Protein 8Y81 (pdb70)

Nearest PDB structures (foldseek):
  8zgt-assembly1_A  TM=9.718E-01  e=1.507E-34  Rattus norvegicus
  5ml9-assembly1_A  TM=9.342E-01  e=7.794E-19  Homo sapiens
  5mn2-assembly1_A  TM=9.306E-01  e=9.068E-18  Homo sapiens
  8dj7-assembly1_C  TM=9.280E-01  e=9.068E-18  Homo sapiens
  8dir-assembly1_C  TM=9.265E-01  e=1.610E-17  Homo sapiens

Structure (mmCIF, N/CA/C/O backbone):
data_8Y81
#
_entry.id   8Y81
#
_cell.length_a   1.00
_cell.length_b   1.00
_cell.length_c   1.00
_cell.angle_alpha   90.00
_cell.angle_beta   90.00
_cell.angle_gamma   90.00
#
_symmetry.space_group_name_H-M   'P 1'
#
loop_
_entity.id
_entity.type
_entity.pdbx_description
1 polymer 'High affinity immunoglobulin epsilon receptor subunit alpha'
2 polymer 'High affinity immunoglobulin epsilon receptor subunit beta'
3 polymer 'High affinity immunoglobulin epsilon receptor subunit gamma'
4 polymer 'Immunoglobulin heavy constant epsilon'
5 branched beta-D-mannopyranose-(1-4)-2-acetamido-2-deoxy-beta-D-glucopyranose-(1-4)-2-acetamido-2-deoxy-beta-D-glucopyranose
6 branched 2-acetamido-2-deoxy-beta-D-glucopyranose-(1-4)-2-acetamido-2-deoxy-beta-D-glucopyranose
7 non-polymer 2-acetamido-2-deoxy-beta-D-glucopyranose
8 non-polymer 'CHOLESTEROL HEMISUCCINATE'
#
loop_
_atom_site.group_PDB
_atom_site.id
_atom_site.type_symbol
_atom_site.label_atom_id
_atom_site.label_alt_id
_atom_site.label_comp_id
_atom_site.label_asym_id
_atom_site.label_entity_id
_atom_site.label_seq_id
_atom_site.pdbx_PDB_ins_code
_atom_site.Cartn_x
_atom_site.Cartn_y
_atom_site.Cartn_z
_atom_site.occupancy
_atom_site.B_iso_or_equiv
_atom_site.auth_seq_id
_atom_site.auth_comp_id
_atom_site.auth_asym_id
_atom_site.auth_atom_id
_atom_site.pdbx_PDB_model_num
ATOM 1 N N . THR A 1 25 ? 173.107 173.867 154.226 1.00 50.44 25 THR A N 1
ATOM 2 C CA . THR A 1 25 ? 173.740 173.082 155.275 1.00 50.44 25 THR A CA 1
ATOM 3 C C . THR A 1 25 ? 173.253 171.637 155.142 1.00 50.44 25 THR A C 1
ATOM 4 O O . THR A 1 25 ? 173.690 170.922 154.246 1.00 50.44 25 THR A O 1
ATOM 8 N N . GLN A 1 26 ? 172.315 171.222 155.989 1.00 45.57 26 GLN A N 1
ATOM 9 C CA . GLN A 1 26 ? 171.886 169.830 156.041 1.00 45.57 26 GLN A CA 1
ATOM 10 C C . GLN A 1 26 ? 170.877 169.551 154.927 1.00 45.57 26 GLN A C 1
ATOM 11 O O . GLN A 1 26 ? 170.691 170.349 154.005 1.00 45.57 26 GLN A O 1
ATOM 17 N N . LYS A 1 27 ? 170.232 168.389 154.989 1.00 36.33 27 LYS A N 1
ATOM 18 C CA . LYS A 1 27 ? 169.118 168.101 154.101 1.00 36.33 27 LYS A CA 1
ATOM 19 C C . LYS A 1 27 ? 167.940 169.009 154.415 1.00 36.33 27 LYS A C 1
ATOM 20 O O . LYS A 1 27 ? 167.760 169.465 155.546 1.00 36.33 27 LYS A O 1
ATOM 26 N N . SER A 1 28 ? 167.131 169.272 153.400 1.00 30.91 28 SER A N 1
ATOM 27 C CA . SER A 1 28 ? 165.899 170.003 153.618 1.00 30.91 28 SER A CA 1
ATOM 28 C C . SER A 1 28 ? 164.874 169.105 154.296 1.00 30.91 28 SER A C 1
ATOM 29 O O . SER A 1 28 ? 164.939 167.877 154.213 1.00 30.91 28 SER A O 1
ATOM 32 N N . VAL A 1 29 ? 163.951 169.728 155.023 1.00 29.02 29 VAL A N 1
ATOM 33 C CA . VAL A 1 29 ? 162.906 169.015 155.752 1.00 29.02 29 VAL A CA 1
ATOM 34 C C . VAL A 1 29 ? 161.586 169.640 155.327 1.00 29.02 29 VAL A C 1
ATOM 35 O O . VAL A 1 29 ? 161.170 170.659 155.883 1.00 29.02 29 VAL A O 1
ATOM 39 N N . VAL A 1 30 ? 160.922 169.035 154.355 1.00 24.40 30 VAL A N 1
ATOM 40 C CA . VAL A 1 30 ? 159.593 169.482 153.956 1.00 24.40 30 VAL A CA 1
ATOM 41 C C . VAL A 1 30 ? 158.570 169.030 154.994 1.00 24.40 30 VAL A C 1
ATOM 42 O O . VAL A 1 30 ? 158.621 167.902 155.500 1.00 24.40 30 VAL A O 1
ATOM 46 N N . SER A 1 31 ? 157.700 169.954 155.398 1.00 22.09 31 SER A N 1
ATOM 47 C CA . SER A 1 31 ? 156.763 169.707 156.483 1.00 22.09 31 SER A CA 1
ATOM 48 C C . SER A 1 31 ? 155.444 170.416 156.217 1.00 22.09 31 SER A C 1
ATOM 49 O O . SER A 1 31 ? 155.426 171.598 155.866 1.00 22.09 31 SER A O 1
ATOM 52 N N . LEU A 1 32 ? 154.352 169.681 156.382 1.00 20.97 32 LEU A N 1
ATOM 53 C CA . LEU A 1 32 ? 153.013 170.244 156.325 1.00 20.97 32 LEU A CA 1
ATOM 54 C C . LEU A 1 32 ? 152.734 171.026 157.604 1.00 20.97 32 LEU A C 1
ATOM 55 O O . LEU A 1 32 ? 153.201 170.639 158.679 1.00 20.97 32 LEU A O 1
ATOM 60 N N . ASP A 1 33 ? 151.968 172.137 157.511 1.00 25.10 33 ASP A N 1
ATOM 61 C CA . ASP A 1 33 ? 151.577 172.651 158.823 1.00 25.10 33 ASP A CA 1
ATOM 62 C C . ASP A 1 33 ? 150.104 173.061 158.897 1.00 25.10 33 ASP A C 1
ATOM 63 O O . ASP A 1 33 ? 149.763 174.093 159.488 1.00 25.10 33 ASP A O 1
ATOM 68 N N . PRO A 1 34 ? 149.205 172.327 158.258 1.00 21.71 34 PRO A N 1
ATOM 69 C CA . PRO A 1 34 ? 148.428 171.349 158.988 1.00 21.71 34 PRO A CA 1
ATOM 70 C C . PRO A 1 34 ? 149.098 170.003 158.802 1.00 21.71 34 PRO A C 1
ATOM 71 O O . PRO A 1 34 ? 149.075 169.452 157.690 1.00 21.71 34 PRO A O 1
ATOM 75 N N . PRO A 1 35 ? 149.715 169.441 159.830 1.00 20.44 35 PRO A N 1
ATOM 76 C CA . PRO A 1 35 ? 150.509 168.231 159.521 1.00 20.44 35 PRO A CA 1
ATOM 77 C C . PRO A 1 35 ? 149.648 166.980 159.427 1.00 20.44 35 PRO A C 1
ATOM 78 O O . PRO A 1 35 ? 149.599 166.141 160.318 1.00 20.44 35 PRO A O 1
ATOM 82 N N . TRP A 1 36 ? 148.934 166.877 158.307 1.00 12.61 36 TRP A N 1
ATOM 83 C CA . TRP A 1 36 ? 148.088 165.736 157.989 1.00 12.61 36 TRP A CA 1
ATOM 84 C C . TRP A 1 36 ? 148.473 165.237 156.609 1.00 12.61 36 TRP A C 1
ATOM 85 O O . TRP A 1 36 ? 148.286 165.951 155.620 1.00 12.61 36 TRP A O 1
ATOM 96 N N . ILE A 1 37 ? 148.986 164.008 156.535 1.00 17.29 37 ILE A N 1
ATOM 97 C CA . ILE A 1 37 ? 149.370 163.452 155.245 1.00 17.29 37 ILE A CA 1
ATOM 98 C C . ILE A 1 37 ? 148.153 163.050 154.425 1.00 17.29 37 ILE A C 1
ATOM 99 O O . ILE A 1 37 ? 148.265 162.863 153.210 1.00 17.29 37 ILE A O 1
ATOM 104 N N . ARG A 1 38 ? 146.993 162.907 155.062 1.00 14.99 38 ARG A N 1
ATOM 105 C CA . ARG A 1 38 ? 145.728 162.653 154.388 1.00 14.99 38 ARG A CA 1
ATOM 106 C C . ARG A 1 38 ? 144.810 163.832 154.657 1.00 14.99 38 ARG A C 1
ATOM 107 O O . ARG A 1 38 ? 144.446 164.082 155.809 1.00 14.99 38 ARG A O 1
ATOM 115 N N . ILE A 1 39 ? 144.450 164.563 153.605 1.00 15.45 39 ILE A N 1
ATOM 116 C CA . ILE A 1 39 ? 143.525 165.679 153.707 1.00 15.45 39 ILE A CA 1
ATOM 117 C C . ILE A 1 39 ? 142.399 165.457 152.708 1.00 15.45 39 ILE A C 1
ATOM 118 O O . ILE A 1 39 ? 142.494 164.627 151.807 1.00 15.45 39 ILE A O 1
ATOM 123 N N . LEU A 1 40 ? 141.311 166.193 152.895 1.00 18.71 40 LEU A N 1
ATOM 124 C CA . LEU A 1 40 ? 140.183 166.101 151.985 1.00 18.71 40 LEU A CA 1
ATOM 125 C C . LEU A 1 40 ? 140.283 167.179 150.912 1.00 18.71 40 LEU A C 1
ATOM 126 O O . LEU A 1 40 ? 141.128 168.072 150.970 1.00 18.71 40 LEU A O 1
ATOM 131 N N . THR A 1 41 ? 139.412 167.076 149.912 1.00 21.47 41 THR A N 1
ATOM 132 C CA . THR A 1 41 ? 139.397 168.042 148.823 1.00 21.47 41 THR A CA 1
ATOM 133 C C . THR A 1 41 ? 138.856 169.376 149.319 1.00 21.47 41 THR A C 1
ATOM 134 O O . THR A 1 41 ? 137.796 169.433 149.948 1.00 21.47 41 THR A O 1
ATOM 138 N N . GLY A 1 42 ? 139.587 170.450 149.041 1.00 21.08 42 GLY A N 1
ATOM 139 C CA . GLY A 1 42 ? 139.234 171.759 149.532 1.00 21.08 42 GLY A CA 1
ATOM 140 C C . GLY A 1 42 ? 139.880 172.139 150.843 1.00 21.08 42 GLY A C 1
ATOM 141 O O . GLY A 1 42 ? 139.726 173.286 151.279 1.00 21.08 42 GLY A O 1
ATOM 142 N N . ASP A 1 43 ? 140.588 171.214 151.487 1.00 20.67 43 ASP A N 1
ATOM 143 C CA . ASP A 1 43 ? 141.315 171.534 152.707 1.00 20.67 43 ASP A CA 1
ATOM 144 C C . ASP A 1 43 ? 142.504 172.420 152.380 1.00 20.67 43 ASP A C 1
ATOM 145 O O . ASP A 1 43 ? 143.277 172.126 151.466 1.00 20.67 43 ASP A O 1
ATOM 150 N N . LYS A 1 44 ? 142.653 173.509 153.121 1.00 23.90 44 LYS A N 1
ATOM 151 C CA . LYS A 1 44 ? 143.820 174.360 152.954 1.00 23.90 44 LYS A CA 1
ATOM 152 C C . LYS A 1 44 ? 145.008 173.687 153.619 1.00 23.90 44 LYS A C 1
ATOM 153 O O . LYS A 1 44 ? 144.987 173.429 154.827 1.00 23.90 44 LYS A O 1
ATOM 159 N N . VAL A 1 45 ? 146.036 173.392 152.834 1.00 22.88 45 VAL A N 1
ATOM 160 C CA . VAL A 1 45 ? 147.268 172.821 153.353 1.00 22.88 45 VAL A CA 1
ATOM 161 C C . VAL A 1 45 ? 148.396 173.771 152.981 1.00 22.88 45 VAL A C 1
ATOM 162 O O . VAL A 1 45 ? 148.289 174.527 152.012 1.00 22.88 45 VAL A O 1
ATOM 166 N N . THR A 1 46 ? 149.430 173.812 153.805 1.00 23.36 46 THR A N 1
ATOM 167 C CA . THR A 1 46 ? 150.616 174.590 153.500 1.00 23.36 46 THR A CA 1
ATOM 168 C C . THR A 1 46 ? 151.853 173.716 153.639 1.00 23.36 46 THR A C 1
ATOM 169 O O . THR A 1 46 ? 151.995 172.952 154.598 1.00 23.36 46 THR A O 1
ATOM 173 N N . LEU A 1 47 ? 152.706 173.795 152.630 1.00 24.00 47 LEU A N 1
ATOM 174 C CA . LEU A 1 47 ? 153.917 173.001 152.505 1.00 24.00 47 LEU A CA 1
ATOM 175 C C . LEU A 1 47 ? 155.091 173.894 152.866 1.00 24.00 47 LEU A C 1
ATOM 176 O O . LEU A 1 47 ? 155.408 174.834 152.134 1.00 24.00 47 LEU A O 1
ATOM 181 N N . ILE A 1 48 ? 155.720 173.613 153.982 1.00 28.01 48 ILE A N 1
ATOM 182 C CA . ILE A 1 48 ? 156.851 174.392 154.463 1.00 28.01 48 ILE A CA 1
ATOM 183 C C . ILE A 1 48 ? 158.096 173.552 154.276 1.00 28.01 48 ILE A C 1
ATOM 184 O O . ILE A 1 48 ? 158.097 172.352 154.564 1.00 28.01 48 ILE A O 1
ATOM 189 N N . CYS A 1 49 ? 159.168 174.187 153.806 1.00 38.27 49 CYS A N 1
ATOM 190 C CA . CYS A 1 49 ? 160.484 173.575 153.677 1.00 38.27 49 CYS A CA 1
ATOM 191 C C . CYS A 1 49 ? 161.139 173.626 155.066 1.00 38.27 49 CYS A C 1
ATOM 192 O O . CYS A 1 49 ? 160.425 173.460 156.060 1.00 38.27 49 CYS A O 1
ATOM 195 N N . ASN A 1 50 ? 162.478 173.735 155.159 1.00 44.40 50 ASN A N 1
ATOM 196 C CA . ASN A 1 50 ? 163.283 173.626 156.393 1.00 44.40 50 ASN A CA 1
ATOM 197 C C . ASN A 1 50 ? 162.693 174.161 157.698 1.00 44.40 50 ASN A C 1
ATOM 198 O O . ASN A 1 50 ? 162.888 173.561 158.760 1.00 44.40 50 ASN A O 1
ATOM 203 N N . GLY A 1 51 ? 161.963 175.268 157.635 1.00 54.81 51 GLY A N 1
ATOM 204 C CA . GLY A 1 51 ? 161.049 175.570 158.716 1.00 54.81 51 GLY A CA 1
ATOM 205 C C . GLY A 1 51 ? 161.269 176.840 159.505 1.00 54.81 51 GLY A C 1
ATOM 206 O O . GLY A 1 51 ? 162.131 176.921 160.384 1.00 54.81 51 GLY A O 1
ATOM 207 N N . ASN A 1 52 ? 160.453 177.836 159.179 1.00 63.91 52 ASN A N 1
ATOM 208 C CA . ASN A 1 52 ? 160.260 179.043 159.966 1.00 63.91 52 ASN A CA 1
ATOM 209 C C . ASN A 1 52 ? 158.809 179.460 159.765 1.00 63.91 52 ASN A C 1
ATOM 210 O O . ASN A 1 52 ? 157.984 178.679 159.282 1.00 63.91 52 ASN A O 1
ATOM 215 N N . ASN A 1 53 ? 158.483 180.694 160.135 1.00 66.18 53 ASN A N 1
ATOM 216 C CA . ASN A 1 53 ? 157.189 181.274 159.789 1.00 66.18 53 ASN A CA 1
ATOM 217 C C . ASN A 1 53 ? 157.469 182.495 158.922 1.00 66.18 53 ASN A C 1
ATOM 218 O O . ASN A 1 53 ? 157.440 183.634 159.396 1.00 66.18 53 ASN A O 1
ATOM 223 N N . SER A 1 54 ? 157.707 182.238 157.634 1.00 57.78 54 SER A N 1
ATOM 224 C CA . SER A 1 54 ? 158.021 183.256 156.638 1.00 57.78 54 SER A CA 1
ATOM 225 C C . SER A 1 54 ? 157.934 182.654 155.242 1.00 57.78 54 SER A C 1
ATOM 226 O O . SER A 1 54 ? 158.541 181.613 154.973 1.00 57.78 54 SER A O 1
ATOM 229 N N . SER A 1 55 ? 157.197 183.299 154.343 1.00 55.64 55 SER A N 1
ATOM 230 C CA . SER A 1 55 ? 157.113 182.851 152.954 1.00 55.64 55 SER A CA 1
ATOM 231 C C . SER A 1 55 ? 158.260 183.500 152.190 1.00 55.64 55 SER A C 1
ATOM 232 O O . SER A 1 55 ? 158.113 184.563 151.586 1.00 55.64 55 SER A O 1
ATOM 235 N N . GLN A 1 56 ? 159.421 182.851 152.221 1.00 56.31 56 GLN A N 1
ATOM 236 C CA . GLN A 1 56 ? 160.612 183.369 151.557 1.00 56.31 56 GLN A CA 1
ATOM 237 C C . GLN A 1 56 ? 160.519 183.059 150.069 1.00 56.31 56 GLN A C 1
ATOM 238 O O . GLN A 1 56 ? 160.781 181.930 149.645 1.00 56.31 56 GLN A O 1
ATOM 244 N N . MET A 1 57 ? 160.148 184.061 149.276 1.00 61.25 57 MET A N 1
ATOM 245 C CA . MET A 1 57 ? 159.922 183.865 147.852 1.00 61.25 57 MET A CA 1
ATOM 246 C C . MET A 1 57 ? 161.238 183.744 147.093 1.00 61.25 57 MET A C 1
ATOM 247 O O . MET A 1 57 ? 162.258 184.314 147.496 1.00 61.25 57 MET A O 1
ATOM 252 N N . ASN A 1 58 ? 161.197 182.968 146.000 1.00 59.04 58 ASN A N 1
ATOM 253 C CA . ASN A 1 58 ? 162.324 182.728 145.088 1.00 59.04 58 ASN A CA 1
ATOM 254 C C . ASN A 1 58 ? 163.543 182.154 145.810 1.00 59.04 58 ASN A C 1
ATOM 255 O O . ASN A 1 58 ? 164.686 182.484 145.493 1.00 59.04 58 ASN A O 1
ATOM 260 N N . SER A 1 59 ? 163.298 181.282 146.792 1.00 51.76 59 SER A N 1
ATOM 261 C CA . SER A 1 59 ? 164.389 180.709 147.570 1.00 51.76 59 SER A CA 1
ATOM 262 C C . SER A 1 59 ? 164.209 179.221 147.849 1.00 51.76 59 SER A C 1
ATOM 263 O O . SER A 1 59 ? 164.950 178.672 148.672 1.00 51.76 59 SER A O 1
ATOM 266 N N . THR A 1 60 ? 163.253 178.555 147.206 1.00 37.98 60 THR A N 1
ATOM 267 C CA . THR A 1 60 ? 162.998 177.141 147.439 1.00 37.98 60 THR A CA 1
ATOM 268 C C . THR A 1 60 ? 162.610 176.486 146.125 1.00 37.98 60 THR A C 1
ATOM 269 O O . THR A 1 60 ? 161.704 176.962 145.441 1.00 37.98 60 THR A O 1
ATOM 273 N N . LYS A 1 61 ? 163.291 175.405 145.771 1.00 30.53 61 LYS A N 1
ATOM 274 C CA . LYS A 1 61 ? 162.956 174.614 144.598 1.00 30.53 61 LYS A CA 1
ATOM 275 C C . LYS A 1 61 ? 161.980 173.528 145.025 1.00 30.53 61 LYS A C 1
ATOM 276 O O . LYS A 1 61 ? 162.287 172.730 145.915 1.00 30.53 61 LYS A O 1
ATOM 282 N N . TRP A 1 62 ? 160.805 173.511 144.408 1.00 26.27 62 TRP A N 1
ATOM 283 C CA . TRP A 1 62 ? 159.734 172.597 144.776 1.00 26.27 62 TRP A CA 1
ATOM 284 C C . TRP A 1 62 ? 159.563 171.559 143.680 1.00 26.27 62 TRP A C 1
ATOM 285 O O . TRP A 1 62 ? 159.431 171.910 142.504 1.00 26.27 62 TRP A O 1
ATOM 296 N N . ILE A 1 63 ? 159.571 170.287 144.062 1.00 21.01 63 ILE A N 1
ATOM 297 C CA . ILE A 1 63 ? 159.373 169.178 143.140 1.00 21.01 63 ILE A CA 1
ATOM 298 C C . ILE A 1 63 ? 158.102 168.464 143.564 1.00 21.01 63 ILE A C 1
ATOM 299 O O . ILE A 1 63 ? 158.018 167.954 144.686 1.00 21.01 63 ILE A O 1
ATOM 304 N N . HIS A 1 64 ? 157.114 168.433 142.678 1.00 20.68 64 HIS A N 1
ATOM 305 C CA . HIS A 1 64 ? 155.854 167.750 142.933 1.00 20.68 64 HIS A CA 1
ATOM 306 C C . HIS A 1 64 ? 155.654 166.698 141.856 1.00 20.68 64 HIS A C 1
ATOM 307 O O . HIS A 1 64 ? 155.671 167.025 140.664 1.00 20.68 64 HIS A O 1
ATOM 314 N N . ASN A 1 65 ? 155.458 165.445 142.290 1.00 22.37 65 ASN A N 1
ATOM 315 C CA . ASN A 1 65 ? 155.252 164.278 141.422 1.00 22.37 65 ASN A CA 1
ATOM 316 C C . ASN A 1 65 ? 156.396 164.096 140.430 1.00 22.37 65 ASN A C 1
ATOM 317 O O . ASN A 1 65 ? 156.167 163.803 139.254 1.00 22.37 65 ASN A O 1
ATOM 322 N N . ASP A 1 66 ? 157.627 164.286 140.921 1.00 26.65 66 ASP A N 1
ATOM 323 C CA . ASP A 1 66 ? 158.866 164.186 140.140 1.00 26.65 66 ASP A CA 1
ATOM 324 C C . ASP A 1 66 ? 158.875 165.155 138.958 1.00 26.65 66 ASP A C 1
ATOM 325 O O . ASP A 1 66 ? 159.331 164.826 137.863 1.00 26.65 66 ASP A O 1
ATOM 330 N N . SER A 1 67 ? 158.360 166.360 139.186 1.00 24.37 67 SER A N 1
ATOM 331 C CA . SER A 1 67 ? 158.363 167.419 138.187 1.00 24.37 67 SER A CA 1
ATOM 332 C C . SER A 1 67 ? 158.482 168.749 138.911 1.00 24.37 67 SER A C 1
ATOM 333 O O . SER A 1 67 ? 157.745 169.000 139.867 1.00 24.37 67 SER A O 1
ATOM 336 N N . ILE A 1 68 ? 159.398 169.596 138.448 1.00 27.78 68 ILE A N 1
ATOM 337 C CA . ILE A 1 68 ? 159.739 170.817 139.172 1.00 27.78 68 ILE A CA 1
ATOM 338 C C . ILE A 1 68 ? 158.629 171.839 138.972 1.00 27.78 68 ILE A C 1
ATOM 339 O O . ILE A 1 68 ? 158.356 172.268 137.846 1.00 27.78 68 ILE A O 1
ATOM 344 N N . SER A 1 69 ? 157.992 172.237 140.065 1.00 32.40 69 SER A N 1
ATOM 345 C CA . SER A 1 69 ? 156.899 173.193 140.011 1.00 32.40 69 SER A CA 1
ATOM 346 C C . SER A 1 69 ? 157.430 174.623 140.011 1.00 32.40 69 SER A C 1
ATOM 347 O O . SER A 1 69 ? 158.543 174.902 140.461 1.00 32.40 69 SER A O 1
ATOM 350 N N . ASN A 1 70 ? 156.601 175.536 139.504 1.00 37.65 70 ASN A N 1
ATOM 351 C CA . ASN A 1 70 ? 156.964 176.943 139.421 1.00 37.65 70 ASN A CA 1
ATOM 352 C C . ASN A 1 70 ? 156.813 177.679 140.745 1.00 37.65 70 ASN A C 1
ATOM 353 O O . ASN A 1 70 ? 157.210 178.845 140.829 1.00 37.65 70 ASN A O 1
ATOM 358 N N . VAL A 1 71 ? 156.242 177.040 141.765 1.00 34.46 71 VAL A N 1
ATOM 359 C CA . VAL A 1 71 ? 156.159 177.649 143.088 1.00 34.46 71 VAL A CA 1
ATOM 360 C C . VAL A 1 71 ? 157.554 177.686 143.691 1.00 34.46 71 VAL A C 1
ATOM 361 O O . VAL A 1 71 ? 158.185 176.644 143.899 1.00 34.46 71 VAL A O 1
ATOM 365 N N . LYS A 1 72 ? 158.053 178.890 143.960 1.00 41.28 72 LYS A N 1
ATOM 366 C CA . LYS A 1 72 ? 159.416 179.057 144.442 1.00 41.28 72 LYS A CA 1
ATOM 367 C C . LYS A 1 72 ? 159.482 179.692 145.823 1.00 41.28 72 LYS A C 1
ATOM 368 O O . LYS A 1 72 ? 160.578 180.019 146.290 1.00 41.28 72 LYS A O 1
ATOM 374 N N . SER A 1 73 ? 158.349 179.866 146.489 1.00 39.62 73 SER A N 1
ATOM 375 C CA . SER A 1 73 ? 158.357 180.382 147.845 1.00 39.62 73 SER A CA 1
ATOM 376 C C . SER A 1 73 ? 158.716 179.277 148.829 1.00 39.62 73 SER A C 1
ATOM 377 O O . SER A 1 73 ? 158.627 178.086 148.525 1.00 39.62 73 SER A O 1
ATOM 380 N N . SER A 1 74 ? 159.129 179.689 150.029 1.00 37.27 74 SER A N 1
ATOM 381 C CA . SER A 1 74 ? 159.407 178.723 151.085 1.00 37.27 74 SER A CA 1
ATOM 382 C C . SER A 1 74 ? 158.135 178.107 151.649 1.00 37.27 74 SER A C 1
ATOM 383 O O . SER A 1 74 ? 158.201 177.052 152.285 1.00 37.27 74 SER A O 1
ATOM 386 N N . HIS A 1 75 ? 156.988 178.746 151.437 1.00 34.93 75 HIS A N 1
ATOM 387 C CA . HIS A 1 75 ? 155.689 178.215 151.824 1.00 34.93 75 HIS A CA 1
ATOM 388 C C . HIS A 1 75 ? 154.857 178.036 150.565 1.00 34.93 75 HIS A C 1
ATOM 389 O O . HIS A 1 75 ? 154.518 179.018 149.897 1.00 34.93 75 HIS A O 1
ATOM 396 N N . TRP A 1 76 ? 154.541 176.789 150.240 1.00 25.88 76 TRP A N 1
ATOM 397 C CA . TRP A 1 76 ? 153.623 176.460 149.154 1.00 25.88 76 TRP A CA 1
ATOM 398 C C . TRP A 1 76 ? 152.243 176.347 149.786 1.00 25.88 76 TRP A C 1
ATOM 399 O O . TRP A 1 76 ? 151.876 175.315 150.341 1.00 25.88 76 TRP A O 1
ATOM 410 N N . VAL A 1 77 ? 151.475 177.428 149.724 1.00 25.52 77 VAL A N 1
ATOM 411 C CA . VAL A 1 77 ? 150.155 177.449 150.343 1.00 25.52 77 VAL A CA 1
ATOM 412 C C . VAL A 1 77 ? 149.123 177.015 149.313 1.00 25.52 77 VAL A C 1
ATOM 413 O O . VAL A 1 77 ? 148.809 177.761 148.379 1.00 25.52 77 VAL A O 1
ATOM 417 N N . ILE A 1 78 ? 148.607 175.802 149.468 1.00 24.58 78 ILE A N 1
ATOM 418 C CA . ILE A 1 78 ? 147.493 175.310 148.673 1.00 24.58 78 ILE A CA 1
ATOM 419 C C . ILE A 1 78 ? 146.222 175.686 149.422 1.00 24.58 78 ILE A C 1
ATOM 420 O O . ILE A 1 78 ? 145.901 175.089 150.456 1.00 24.58 78 ILE A O 1
ATOM 425 N N . VAL A 1 79 ? 145.498 176.685 148.911 1.00 25.92 79 VAL A N 1
ATOM 426 C CA . VAL A 1 79 ? 144.363 177.224 149.652 1.00 25.92 79 VAL A CA 1
ATOM 427 C C . VAL A 1 79 ? 143.143 176.322 149.525 1.00 25.92 79 VAL A C 1
ATOM 428 O O . VAL A 1 79 ? 142.213 176.408 150.336 1.00 25.92 79 VAL A O 1
ATOM 432 N N . SER A 1 80 ? 143.122 175.447 148.524 1.00 23.39 80 SER A N 1
ATOM 433 C CA . SER A 1 80 ? 142.036 174.486 148.359 1.00 23.39 80 SER A CA 1
ATOM 434 C C . SER A 1 80 ? 142.616 173.284 147.634 1.00 23.39 80 SER A C 1
ATOM 435 O O . SER A 1 80 ? 142.916 173.370 146.440 1.00 23.39 80 SER A O 1
ATOM 438 N N . ALA A 1 81 ? 142.777 172.179 148.352 1.00 21.23 81 ALA A N 1
ATOM 439 C CA . ALA A 1 81 ? 143.454 171.018 147.800 1.00 21.23 81 ALA A CA 1
ATOM 440 C C . ALA A 1 81 ? 142.587 170.310 146.770 1.00 21.23 81 ALA A C 1
ATOM 441 O O . ALA A 1 81 ? 141.387 170.113 146.967 1.00 21.23 81 ALA A O 1
ATOM 443 N N . THR A 1 82 ? 143.214 169.937 145.664 1.00 21.41 82 THR A N 1
ATOM 444 C CA . THR A 1 82 ? 142.601 169.211 144.568 1.00 21.41 82 THR A CA 1
ATOM 445 C C . THR A 1 82 ? 143.163 167.792 144.617 1.00 21.41 82 THR A C 1
ATOM 446 O O . THR A 1 82 ? 144.217 167.562 145.212 1.00 21.41 82 THR A O 1
ATOM 450 N N . ILE A 1 83 ? 142.432 166.829 144.037 1.00 21.63 83 ILE A N 1
ATOM 451 C CA . ILE A 1 83 ? 142.918 165.455 143.887 1.00 21.63 83 ILE A CA 1
ATOM 452 C C . ILE A 1 83 ? 144.235 165.423 143.116 1.00 21.63 83 ILE A C 1
ATOM 453 O O . ILE A 1 83 ? 145.117 164.605 143.406 1.00 21.63 83 ILE A O 1
ATOM 458 N N . GLN A 1 84 ? 144.411 166.344 142.164 1.00 23.22 84 GLN A N 1
ATOM 459 C CA . GLN A 1 84 ? 145.678 166.501 141.458 1.00 23.22 84 GLN A CA 1
ATOM 460 C C . GLN A 1 84 ? 146.815 166.963 142.364 1.00 23.22 84 GLN A C 1
ATOM 461 O O . GLN A 1 84 ? 147.980 166.749 142.022 1.00 23.22 84 GLN A O 1
ATOM 467 N N . ASP A 1 85 ? 146.516 167.571 143.510 1.00 21.50 85 ASP A N 1
ATOM 468 C CA . ASP A 1 85 ? 147.541 168.054 144.426 1.00 21.50 85 ASP A CA 1
ATOM 469 C C . ASP A 1 85 ? 148.028 166.982 145.393 1.00 21.50 85 ASP A C 1
ATOM 470 O O . ASP A 1 85 ? 148.708 167.310 146.369 1.00 21.50 85 ASP A O 1
ATOM 475 N N . SER A 1 86 ? 147.704 165.718 145.143 1.00 18.75 86 SER A N 1
ATOM 476 C CA . SER A 1 86 ? 148.227 164.612 145.922 1.00 18.75 86 SER A CA 1
ATOM 477 C C . SER A 1 86 ? 149.651 164.286 145.483 1.00 18.75 86 SER A C 1
ATOM 478 O O . SER A 1 86 ? 150.235 164.943 144.618 1.00 18.75 86 SER A O 1
ATOM 481 N N . GLY A 1 87 ? 150.216 163.252 146.082 1.00 18.06 87 GLY A N 1
ATOM 482 C CA . GLY A 1 87 ? 151.469 162.703 145.630 1.00 18.06 87 GLY A CA 1
ATOM 483 C C . GLY A 1 87 ? 152.683 163.224 146.370 1.00 18.06 87 GLY A C 1
ATOM 484 O O . GLY A 1 87 ? 152.626 163.694 147.507 1.00 18.06 87 GLY A O 1
ATOM 485 N N . LYS A 1 88 ? 153.810 163.136 145.676 1.00 19.68 88 LYS A N 1
ATOM 486 C CA . LYS A 1 88 ? 155.124 163.359 146.255 1.00 19.68 88 LYS A CA 1
ATOM 487 C C . LYS A 1 88 ? 155.477 164.841 146.263 1.00 19.68 88 LYS A C 1
ATOM 488 O O . LYS A 1 88 ? 155.185 165.563 145.310 1.00 19.68 88 LYS A O 1
ATOM 494 N N . TYR A 1 89 ? 156.107 165.293 147.347 1.00 17.17 89 TYR A N 1
ATOM 495 C CA . TYR A 1 89 ? 156.586 166.662 147.472 1.00 17.17 89 TYR A CA 1
ATOM 496 C C . TYR A 1 89 ? 157.993 166.653 148.046 1.00 17.17 89 TYR A C 1
ATOM 497 O O . TYR A 1 89 ? 158.258 165.973 149.043 1.00 17.17 89 TYR A O 1
ATOM 506 N N . ILE A 1 90 ? 158.892 167.388 147.392 1.00 21.17 90 ILE A N 1
ATOM 507 C CA . ILE A 1 90 ? 160.273 167.592 147.821 1.00 21.17 90 ILE A CA 1
ATOM 508 C C . ILE A 1 90 ? 160.549 169.090 147.792 1.00 21.17 90 ILE A C 1
ATOM 509 O O . ILE A 1 90 ? 160.190 169.766 146.825 1.00 21.17 90 ILE A O 1
ATOM 514 N N . CYS A 1 91 ? 161.167 169.615 148.846 1.00 26.50 91 CYS A N 1
ATOM 515 C CA . CYS A 1 91 ? 161.656 170.986 148.826 1.00 26.50 91 CYS A CA 1
ATOM 516 C C . CYS A 1 91 ? 163.175 170.972 148.808 1.00 26.50 91 CYS A C 1
ATOM 517 O O . CYS A 1 91 ? 163.808 169.990 149.198 1.00 26.50 91 CYS A O 1
ATOM 520 N N . GLN A 1 92 ? 163.755 172.065 148.325 1.00 32.47 92 GLN A N 1
ATOM 521 C CA . GLN A 1 92 ? 165.206 172.224 148.340 1.00 32.47 92 GLN A CA 1
ATOM 522 C C . GLN A 1 92 ? 165.491 173.715 148.473 1.00 32.47 92 GLN A C 1
ATOM 523 O O . GLN A 1 92 ? 165.364 174.457 147.499 1.00 32.47 92 GLN A O 1
ATOM 529 N N . LYS A 1 93 ? 165.849 174.145 149.675 1.00 42.81 93 LYS A N 1
ATOM 530 C CA . LYS A 1 93 ? 166.129 175.554 149.882 1.00 42.81 93 LYS A CA 1
ATOM 531 C C . LYS A 1 93 ? 167.486 175.909 149.281 1.00 42.81 93 LYS A C 1
ATOM 532 O O . LYS A 1 93 ? 168.303 175.039 148.974 1.00 42.81 93 LYS A O 1
ATOM 538 N N . GLN A 1 94 ? 167.711 177.208 149.092 1.00 52.23 94 GLN A N 1
ATOM 539 C CA . GLN A 1 94 ? 168.955 177.679 148.495 1.00 52.23 94 GLN A CA 1
ATOM 540 C C . GLN A 1 94 ? 170.111 177.452 149.460 1.00 52.23 94 GLN A C 1
ATOM 541 O O . GLN A 1 94 ? 170.117 177.989 150.572 1.00 52.23 94 GLN A O 1
ATOM 547 N N . GLY A 1 95 ? 171.085 176.657 149.033 1.00 47.69 95 GLY A N 1
ATOM 548 C CA . GLY A 1 95 ? 172.171 176.254 149.896 1.00 47.69 95 GLY A CA 1
ATOM 549 C C . GLY A 1 95 ? 171.907 175.011 150.711 1.00 47.69 95 GLY A C 1
ATOM 550 O O . GLY A 1 95 ? 172.731 174.667 151.567 1.00 47.69 95 GLY A O 1
ATOM 551 N N . PHE A 1 96 ? 170.791 174.329 150.480 1.00 40.98 96 PHE A N 1
ATOM 552 C CA . PHE A 1 96 ? 170.447 173.113 151.196 1.00 40.98 96 PHE A CA 1
ATOM 553 C C . PHE A 1 96 ? 170.286 171.968 150.206 1.00 40.98 96 PHE A C 1
ATOM 554 O O . PHE A 1 96 ? 170.296 172.160 148.988 1.00 40.98 96 PHE A O 1
ATOM 562 N N . TYR A 1 97 ? 170.135 170.764 150.746 1.00 34.52 97 TYR A N 1
ATOM 563 C CA . TYR A 1 97 ? 170.039 169.562 149.938 1.00 34.52 97 TYR A CA 1
ATOM 564 C C . TYR A 1 97 ? 168.571 169.293 149.609 1.00 34.52 97 TYR A C 1
ATOM 565 O O . TYR A 1 97 ? 167.673 169.996 150.071 1.00 34.52 97 TYR A O 1
ATOM 574 N N . LYS A 1 98 ? 168.315 168.280 148.787 1.00 27.63 98 LYS A N 1
ATOM 575 C CA . LYS A 1 98 ? 166.937 167.886 148.535 1.00 27.63 98 LYS A CA 1
ATOM 576 C C . LYS A 1 98 ? 166.360 167.180 149.752 1.00 27.63 98 LYS A C 1
ATOM 577 O O . LYS A 1 98 ? 167.075 166.535 150.522 1.00 27.63 98 LYS A O 1
ATOM 583 N N . SER A 1 99 ? 165.055 167.312 149.927 1.00 23.46 99 SER A N 1
ATOM 584 C CA . SER A 1 99 ? 164.410 166.827 151.132 1.00 23.46 99 SER A CA 1
ATOM 585 C C . SER A 1 99 ? 164.009 165.367 150.995 1.00 23.46 99 SER A C 1
ATOM 586 O O . SER A 1 99 ? 163.921 164.818 149.896 1.00 23.46 99 SER A O 1
ATOM 589 N N . LYS A 1 100 ? 163.778 164.741 152.140 1.00 23.76 100 LYS A N 1
ATOM 590 C CA . LYS A 1 100 ? 163.041 163.492 152.164 1.00 23.76 100 LYS A CA 1
ATOM 591 C C . LYS A 1 100 ? 161.615 163.773 151.705 1.00 23.76 100 LYS A C 1
ATOM 592 O O . LYS A 1 100 ? 160.969 164.683 152.240 1.00 23.76 100 LYS A O 1
ATOM 598 N N . PRO A 1 101 ? 161.101 163.050 150.711 1.00 19.94 101 PRO A N 1
ATOM 599 C CA . PRO A 1 101 ? 159.809 163.417 150.116 1.00 19.94 101 PRO A CA 1
ATOM 600 C C . PRO A 1 101 ? 158.641 163.054 151.022 1.00 19.94 101 PRO A C 1
ATOM 601 O O . PRO A 1 101 ? 158.615 161.976 151.619 1.00 19.94 101 PRO A O 1
ATOM 605 N N . VAL A 1 102 ? 157.670 163.959 151.123 1.00 17.99 102 VAL A N 1
ATOM 606 C CA . VAL A 1 102 ? 156.445 163.669 151.857 1.00 17.99 102 VAL A CA 1
ATOM 607 C C . VAL A 1 102 ? 155.334 163.410 150.857 1.00 17.99 102 VAL A C 1
ATOM 608 O O . VAL A 1 102 ? 155.322 163.946 149.747 1.00 17.99 102 VAL A O 1
ATOM 612 N N . TYR A 1 103 ? 154.397 162.557 151.241 1.00 17.51 103 TYR A N 1
ATOM 613 C CA . TYR A 1 103 ? 153.339 162.117 150.341 1.00 17.51 103 TYR A CA 1
ATOM 614 C C . TYR A 1 103 ? 152.021 162.675 150.856 1.00 17.51 103 TYR A C 1
ATOM 615 O O . TYR A 1 103 ? 151.456 162.162 151.826 1.00 17.51 103 TYR A O 1
ATOM 624 N N . LEU A 1 104 ? 151.544 163.733 150.214 1.00 16.94 104 LEU A N 1
ATOM 625 C CA . LEU A 1 104 ? 150.189 164.193 150.463 1.00 16.94 104 LEU A CA 1
ATOM 626 C C . LEU A 1 104 ? 149.212 163.237 149.800 1.00 16.94 104 LEU A C 1
ATOM 627 O O . LEU A 1 104 ? 149.528 162.603 148.793 1.00 16.94 104 LEU A O 1
ATOM 632 N N . ASN A 1 105 ? 148.030 163.106 150.385 1.00 17.80 105 ASN A N 1
ATOM 633 C CA . ASN A 1 105 ? 146.992 162.246 149.824 1.00 17.80 105 ASN A CA 1
ATOM 634 C C . ASN A 1 105 ? 145.682 163.012 149.958 1.00 17.80 105 ASN A C 1
ATOM 635 O O . ASN A 1 105 ? 144.987 162.900 150.969 1.00 17.80 105 ASN A O 1
ATOM 640 N N . VAL A 1 106 ? 145.361 163.802 148.942 1.00 17.06 106 VAL A N 1
ATOM 641 C CA . VAL A 1 106 ? 144.094 164.519 148.919 1.00 17.06 106 VAL A CA 1
ATOM 642 C C . VAL A 1 106 ? 143.015 163.537 148.491 1.00 17.06 106 VAL A C 1
ATOM 643 O O . VAL A 1 106 ? 143.106 162.927 147.422 1.00 17.06 106 VAL A O 1
ATOM 647 N N . MET A 1 107 ? 142.004 163.364 149.334 1.00 19.80 107 MET A N 1
ATOM 648 C CA . MET A 1 107 ? 141.015 162.322 149.132 1.00 19.80 107 MET A CA 1
ATOM 649 C C . MET A 1 107 ? 139.619 162.919 149.103 1.00 19.80 107 MET A C 1
ATOM 650 O O . MET A 1 107 ? 139.394 164.065 149.490 1.00 19.80 107 MET A O 1
ATOM 655 N N . GLN A 1 108 ? 138.683 162.113 148.619 1.00 22.45 108 GLN A N 1
ATOM 656 C CA . GLN A 1 108 ? 137.304 162.510 148.361 1.00 22.45 108 GLN A CA 1
ATOM 657 C C . GLN A 1 108 ? 136.425 161.531 149.129 1.00 22.45 108 GLN A C 1
ATOM 658 O O . GLN A 1 108 ? 135.966 160.526 148.586 1.00 22.45 108 GLN A O 1
ATOM 664 N N . GLU A 1 109 ? 136.209 161.822 150.411 1.00 20.81 109 GLU A N 1
ATOM 665 C CA . GLU A 1 109 ? 135.618 160.876 151.345 1.00 20.81 109 GLU A CA 1
ATOM 666 C C . GLU A 1 109 ? 134.505 161.543 152.136 1.00 20.81 109 GLU A C 1
ATOM 667 O O . GLU A 1 109 ? 134.553 162.743 152.413 1.00 20.81 109 GLU A O 1
ATOM 673 N N . TRP A 1 110 ? 133.492 160.747 152.489 1.00 18.76 110 TRP A N 1
ATOM 674 C CA . TRP A 1 110 ? 132.514 161.186 153.479 1.00 18.76 110 TRP A CA 1
ATOM 675 C C . TRP A 1 110 ? 133.167 161.375 154.834 1.00 18.76 110 TRP A C 1
ATOM 676 O O . TRP A 1 110 ? 132.896 162.353 155.537 1.00 18.76 110 TRP A O 1
ATOM 687 N N . LEU A 1 111 ? 134.027 160.439 155.210 1.00 16.18 111 LEU A N 1
ATOM 688 C CA . LEU A 1 111 ? 134.727 160.453 156.479 1.00 16.18 111 LEU A CA 1
ATOM 689 C C . LEU A 1 111 ? 136.159 160.022 156.223 1.00 16.18 111 LEU A C 1
ATOM 690 O O . LEU A 1 111 ? 136.395 158.969 155.625 1.00 16.18 111 LEU A O 1
ATOM 695 N N . LEU A 1 112 ? 137.108 160.839 156.658 1.00 12.92 112 LEU A N 1
ATOM 696 C CA . LEU A 1 112 ? 138.520 160.599 156.424 1.00 12.92 112 LEU A CA 1
ATOM 697 C C . LEU A 1 112 ? 139.239 160.511 157.757 1.00 12.92 112 LEU A C 1
ATOM 698 O O . LEU A 1 112 ? 139.099 161.396 158.605 1.00 12.92 112 LEU A O 1
ATOM 703 N N . LEU A 1 113 ? 140.005 159.444 157.935 1.00 13.78 113 LEU A N 1
ATOM 704 C CA . LEU A 1 113 ? 140.940 159.352 159.044 1.00 13.78 113 LEU A CA 1
ATOM 705 C C . LEU A 1 113 ? 142.196 160.111 158.650 1.00 13.78 113 LEU A C 1
ATOM 706 O O . LEU A 1 113 ? 143.040 159.600 157.913 1.00 13.78 113 LEU A O 1
ATOM 711 N N . GLN A 1 114 ? 142.319 161.341 159.123 1.00 16.25 114 GLN A N 1
ATOM 712 C CA . GLN A 1 114 ? 143.563 162.065 158.943 1.00 16.25 114 GLN A CA 1
ATOM 713 C C . GLN A 1 114 ? 144.612 161.516 159.892 1.00 16.25 114 GLN A C 1
ATOM 714 O O . GLN A 1 114 ? 144.317 161.193 161.043 1.00 16.25 114 GLN A O 1
ATOM 720 N N . SER A 1 115 ? 145.841 161.414 159.410 1.00 16.57 115 SER A N 1
ATOM 721 C CA . SER A 1 115 ? 146.961 161.024 160.246 1.00 16.57 115 SER A CA 1
ATOM 722 C C . SER A 1 115 ? 148.121 161.954 159.951 1.00 16.57 115 SER A C 1
ATOM 723 O O . SER A 1 115 ? 148.216 162.515 158.860 1.00 16.57 115 SER A O 1
ATOM 726 N N . SER A 1 116 ? 148.991 162.135 160.938 1.00 18.68 116 SER A N 1
ATOM 727 C CA . SER A 1 116 ? 150.186 162.930 160.706 1.00 18.68 116 SER A CA 1
ATOM 728 C C . SER A 1 116 ? 151.301 162.123 160.063 1.00 18.68 116 SER A C 1
ATOM 729 O O . SER A 1 116 ? 152.259 162.716 159.558 1.00 18.68 116 SER A O 1
ATOM 732 N N . ALA A 1 117 ? 151.186 160.799 160.052 1.00 20.46 117 ALA A N 1
ATOM 733 C CA . ALA A 1 117 ? 152.182 159.935 159.443 1.00 20.46 117 ALA A CA 1
ATOM 734 C C . ALA A 1 117 ? 151.542 158.598 159.114 1.00 20.46 117 ALA A C 1
ATOM 735 O O . ALA A 1 117 ? 150.551 158.203 159.730 1.00 20.46 117 ALA A O 1
ATOM 737 N N . ASP A 1 118 ? 152.117 157.913 158.128 1.00 26.69 118 ASP A N 1
ATOM 738 C CA . ASP A 1 118 ? 151.774 156.530 157.840 1.00 26.69 118 ASP A CA 1
ATOM 739 C C . ASP A 1 118 ? 152.804 155.547 158.360 1.00 26.69 118 ASP A C 1
ATOM 740 O O . ASP A 1 118 ? 152.459 154.391 158.615 1.00 26.69 118 ASP A O 1
ATOM 745 N N . VAL A 1 119 ? 154.054 155.974 158.505 1.00 29.88 119 VAL A N 1
ATOM 746 C CA . VAL A 1 119 ? 155.119 155.178 159.096 1.00 29.88 119 VAL A CA 1
ATOM 747 C C . VAL A 1 119 ? 155.743 156.019 160.199 1.00 29.88 119 VAL A C 1
ATOM 748 O O . VAL A 1 119 ? 156.220 157.130 159.942 1.00 29.88 119 VAL A O 1
ATOM 752 N N . VAL A 1 120 ? 155.725 155.501 161.425 1.00 34.35 120 VAL A N 1
ATOM 753 C CA . VAL A 1 120 ? 156.161 156.231 162.609 1.00 34.35 120 VAL A CA 1
ATOM 754 C C . VAL A 1 120 ? 157.333 155.482 163.224 1.00 34.35 120 VAL A C 1
ATOM 755 O O . VAL A 1 120 ? 157.316 154.251 163.301 1.00 34.35 120 VAL A O 1
ATOM 759 N N . LEU A 1 121 ? 158.363 156.215 163.634 1.00 41.67 121 LEU A N 1
ATOM 760 C CA . LEU A 1 121 ? 159.481 155.580 164.311 1.00 41.67 121 LEU A CA 1
ATOM 761 C C . LEU A 1 121 ? 159.088 155.171 165.727 1.00 41.67 121 LEU A C 1
ATOM 762 O O . LEU A 1 121 ? 158.105 155.657 166.292 1.00 41.67 121 LEU A O 1
ATOM 767 N N . ASP A 1 122 ? 159.865 154.250 166.291 1.00 46.00 122 ASP A N 1
ATOM 768 C CA . ASP A 1 122 ? 159.701 153.886 167.690 1.00 46.00 122 ASP A CA 1
ATOM 769 C C . ASP A 1 122 ? 160.072 155.061 168.584 1.00 46.00 122 ASP A C 1
ATOM 770 O O . ASP A 1 122 ? 160.954 155.860 168.252 1.00 46.00 122 ASP A O 1
ATOM 775 N N . ASN A 1 123 ? 159.379 155.147 169.728 1.00 49.16 123 ASN A N 1
ATOM 776 C CA . ASN A 1 123 ? 159.428 156.288 170.654 1.00 49.16 123 ASN A CA 1
ATOM 777 C C . ASN A 1 123 ? 159.101 157.587 169.913 1.00 49.16 123 ASN A C 1
ATOM 778 O O . ASN A 1 123 ? 159.757 158.617 170.077 1.00 49.16 123 ASN A O 1
ATOM 783 N N . GLY A 1 124 ? 158.074 157.522 169.062 1.00 44.71 124 GLY A N 1
ATOM 784 C CA . GLY A 1 124 ? 157.622 158.662 168.300 1.00 44.71 124 GLY A CA 1
ATOM 785 C C . GLY A 1 124 ? 156.149 158.937 168.558 1.00 44.71 124 GLY A C 1
ATOM 786 O O . GLY A 1 124 ? 155.455 158.171 169.234 1.00 44.71 124 GLY A O 1
ATOM 787 N N . SER A 1 125 ? 155.678 160.050 168.006 1.00 37.87 125 SER A N 1
ATOM 788 C CA . SER A 1 125 ? 154.310 160.495 168.208 1.00 37.87 125 SER A CA 1
ATOM 789 C C . SER A 1 125 ? 153.644 160.740 166.867 1.00 37.87 125 SER A C 1
ATOM 790 O O . SER A 1 125 ? 154.303 161.091 165.886 1.00 37.87 125 SER A O 1
ATOM 793 N N . PHE A 1 126 ? 152.327 160.552 166.833 1.00 27.21 126 PHE A N 1
ATOM 794 C CA . PHE A 1 126 ? 151.546 160.925 165.664 1.00 27.21 126 PHE A CA 1
ATOM 795 C C . PHE A 1 126 ? 150.125 161.250 166.090 1.00 27.21 126 PHE A C 1
ATOM 796 O O . PHE A 1 126 ? 149.584 160.631 167.007 1.00 27.21 126 PHE A O 1
ATOM 804 N N . ASP A 1 127 ? 149.538 162.241 165.434 1.00 22.32 127 ASP A N 1
ATOM 805 C CA . ASP A 1 127 ? 148.150 162.596 165.661 1.00 22.32 127 ASP A CA 1
ATOM 806 C C . ASP A 1 127 ? 147.271 161.910 164.629 1.00 22.32 127 ASP A C 1
ATOM 807 O O . ASP A 1 127 ? 147.683 161.679 163.492 1.00 22.32 127 ASP A O 1
ATOM 812 N N . ILE A 1 128 ? 146.054 161.569 165.040 1.00 17.71 128 ILE A N 1
ATOM 813 C CA . ILE A 1 128 ? 145.012 161.202 164.093 1.00 17.71 128 ILE A CA 1
ATOM 814 C C . ILE A 1 128 ? 143.768 162.022 164.400 1.00 17.71 128 ILE A C 1
ATOM 815 O O . ILE A 1 128 ? 143.572 162.518 165.509 1.00 17.71 128 ILE A O 1
ATOM 820 N N . ARG A 1 129 ? 142.939 162.179 163.377 1.00 16.63 129 ARG A N 1
ATOM 821 C CA . ARG A 1 129 ? 141.706 162.941 163.464 1.00 16.63 129 ARG A CA 1
ATOM 822 C C . ARG A 1 129 ? 140.700 162.288 162.536 1.00 16.63 129 ARG A C 1
ATOM 823 O O . ARG A 1 129 ? 141.062 161.494 161.672 1.00 16.63 129 ARG A O 1
ATOM 831 N N . CYS A 1 130 ? 139.432 162.633 162.708 1.00 16.95 130 CYS A N 1
ATOM 832 C CA . CYS A 1 130 ? 138.361 162.085 161.883 1.00 16.95 130 CYS A CA 1
ATOM 833 C C . CYS A 1 130 ? 137.592 163.273 161.320 1.00 16.95 130 CYS A C 1
ATOM 834 O O . CYS A 1 130 ? 136.847 163.936 162.045 1.00 16.95 130 CYS A O 1
ATOM 837 N N . ARG A 1 131 ? 137.777 163.545 160.034 1.00 19.72 131 ARG A N 1
ATOM 838 C CA . ARG A 1 131 ? 137.278 164.752 159.398 1.00 19.72 131 ARG A CA 1
ATOM 839 C C . ARG A 1 131 ? 136.252 164.406 158.326 1.00 19.72 131 ARG A C 1
ATOM 840 O O . ARG A 1 131 ? 136.437 163.465 157.554 1.00 19.72 131 ARG A O 1
ATOM 848 N N . SER A 1 132 ? 135.165 165.170 158.271 1.00 25.92 132 SER A N 1
ATOM 849 C CA . SER A 1 132 ? 134.182 164.985 157.215 1.00 25.92 132 SER A CA 1
ATOM 850 C C . SER A 1 132 ? 134.277 166.110 156.193 1.00 25.92 132 SER A C 1
ATOM 851 O O . SER A 1 132 ? 135.140 166.990 156.272 1.00 25.92 132 SER A O 1
ATOM 854 N N . TRP A 1 133 ? 133.340 166.094 155.254 1.00 32.20 133 TRP A N 1
ATOM 855 C CA . TRP A 1 133 ? 133.450 166.823 153.998 1.00 32.20 133 TRP A CA 1
ATOM 856 C C . TRP A 1 133 ? 133.193 168.311 154.200 1.00 32.20 133 TRP A C 1
ATOM 857 O O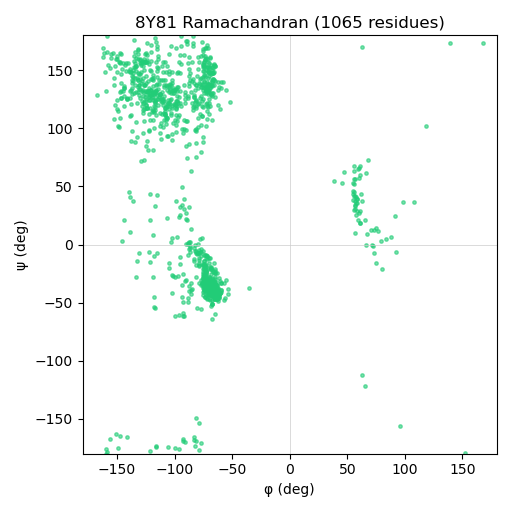 . TRP A 1 133 ? 132.058 168.717 154.461 1.00 32.20 133 TRP A O 1
ATOM 868 N N . LYS A 1 134 ? 134.254 169.115 154.057 1.00 39.31 134 LYS A N 1
ATOM 869 C CA . LYS A 1 134 ? 134.211 170.579 153.961 1.00 39.31 134 LYS A CA 1
ATOM 870 C C . LYS A 1 134 ? 133.578 171.215 155.203 1.00 39.31 134 LYS A C 1
ATOM 871 O O . LYS A 1 134 ? 132.503 171.821 155.154 1.00 39.31 134 LYS A O 1
ATOM 877 N N . LYS A 1 135 ? 134.285 171.027 156.322 1.00 42.01 135 LYS A N 1
ATOM 878 C CA . LYS A 1 135 ? 133.974 171.633 157.624 1.00 42.01 135 LYS A CA 1
ATOM 879 C C . LYS A 1 135 ? 132.598 171.230 158.155 1.00 42.01 135 LYS A C 1
ATOM 880 O O . LYS A 1 135 ? 131.962 171.990 158.888 1.00 42.01 135 LYS A O 1
ATOM 886 N N . TRP A 1 136 ? 132.123 170.040 157.794 1.00 36.29 136 TRP A N 1
ATOM 887 C CA . TRP A 1 136 ? 130.971 169.460 158.469 1.00 36.29 136 TRP A CA 1
ATOM 888 C C . TRP A 1 136 ? 131.452 168.793 159.745 1.00 36.29 136 TRP A C 1
ATOM 889 O O . TRP A 1 136 ? 132.448 168.063 159.735 1.00 36.29 136 TRP A O 1
ATOM 900 N N . LYS A 1 137 ? 130.757 169.051 160.845 1.00 27.25 137 LYS A N 1
ATOM 901 C CA . LYS A 1 137 ? 131.193 168.546 162.135 1.00 27.25 137 LYS A CA 1
ATOM 902 C C . LYS A 1 137 ? 130.890 167.060 162.252 1.00 27.25 137 LYS A C 1
ATOM 903 O O . LYS A 1 137 ? 129.749 166.631 162.054 1.00 27.25 137 LYS A O 1
ATOM 909 N N . VAL A 1 138 ? 131.917 166.275 162.557 1.00 20.10 138 VAL A N 1
ATOM 910 C CA . VAL A 1 138 ? 131.740 164.870 162.892 1.00 20.10 138 VAL A CA 1
ATOM 911 C C . VAL A 1 138 ? 131.473 164.826 164.381 1.00 20.10 138 VAL A C 1
ATOM 912 O O . VAL A 1 138 ? 132.104 165.556 165.151 1.00 20.10 138 VAL A O 1
ATOM 916 N N . HIS A 1 139 ? 130.540 163.988 164.800 1.00 17.09 139 HIS A N 1
ATOM 917 C CA . HIS A 1 139 ? 130.242 163.870 166.211 1.00 17.09 139 HIS A CA 1
ATOM 918 C C . HIS A 1 139 ? 130.156 162.398 166.563 1.00 17.09 139 HIS A C 1
ATOM 919 O O . HIS A 1 139 ? 129.910 161.557 165.696 1.00 17.09 139 HIS A O 1
ATOM 926 N N . LYS A 1 140 ? 130.390 162.110 167.847 1.00 15.34 140 LYS A N 1
ATOM 927 C CA . LYS A 1 140 ? 130.361 160.764 168.425 1.00 15.34 140 LYS A CA 1
ATOM 928 C C . LYS A 1 140 ? 131.322 159.826 167.693 1.00 15.34 140 LYS A C 1
ATOM 929 O O . LYS A 1 140 ? 130.949 158.777 167.169 1.00 15.34 140 LYS A O 1
ATOM 935 N N . VAL A 1 141 ? 132.576 160.245 167.666 1.00 13.99 141 VAL A N 1
ATOM 936 C CA . VAL A 1 141 ? 133.617 159.599 166.882 1.00 13.99 141 VAL A CA 1
ATOM 937 C C . VAL A 1 141 ? 134.198 158.461 167.703 1.00 13.99 141 VAL A C 1
ATOM 938 O O . VAL A 1 141 ? 134.548 158.646 168.874 1.00 13.99 141 VAL A O 1
ATOM 942 N N . ILE A 1 142 ? 134.308 157.286 167.097 1.00 15.19 142 ILE A N 1
ATOM 943 C CA . ILE A 1 142 ? 134.996 156.156 167.696 1.00 15.19 142 ILE A CA 1
ATOM 944 C C . ILE A 1 142 ? 136.183 155.819 166.808 1.00 15.19 142 ILE A C 1
ATOM 945 O O . ILE A 1 142 ? 136.014 155.565 165.610 1.00 15.19 142 ILE A O 1
ATOM 950 N N . TYR A 1 143 ? 137.380 155.820 167.390 1.00 14.14 143 TYR A N 1
ATOM 951 C CA . TYR A 1 143 ? 138.607 155.498 166.675 1.00 14.14 143 TYR A CA 1
ATOM 952 C C . TYR A 1 143 ? 138.943 154.035 166.924 1.00 14.14 143 TYR A C 1
ATOM 953 O O . TYR A 1 143 ? 139.107 153.624 168.075 1.00 14.14 143 TYR A O 1
ATOM 962 N N . TYR A 1 144 ? 139.041 153.253 165.857 1.00 18.04 144 TYR A N 1
ATOM 963 C CA . TYR A 1 144 ? 139.347 151.835 165.939 1.00 18.04 144 TYR A CA 1
ATOM 964 C C . TYR A 1 144 ? 140.761 151.581 165.447 1.00 18.04 144 TYR A C 1
ATOM 965 O O . TYR A 1 144 ? 141.252 152.263 164.546 1.00 18.04 144 TYR A O 1
ATOM 974 N N . LYS A 1 145 ? 141.398 150.569 166.030 1.00 20.46 145 LYS A N 1
ATOM 975 C CA . LYS A 1 145 ? 142.659 150.031 165.532 1.00 20.46 145 LYS A CA 1
ATOM 976 C C . LYS A 1 145 ? 142.481 148.529 165.366 1.00 20.46 145 LYS A C 1
ATOM 977 O O . LYS A 1 145 ? 142.329 147.816 166.363 1.00 20.46 145 LYS A O 1
ATOM 983 N N . ASP A 1 146 ? 142.506 148.067 164.108 1.00 23.45 146 ASP A N 1
ATOM 984 C CA . ASP A 1 146 ? 142.277 146.667 163.722 1.00 23.45 146 ASP A CA 1
ATOM 985 C C . ASP A 1 146 ? 140.938 146.150 164.245 1.00 23.45 146 ASP A C 1
ATOM 986 O O . ASP A 1 146 ? 140.866 145.117 164.916 1.00 23.45 146 ASP A O 1
ATOM 991 N N . ASP A 1 147 ? 139.878 146.915 163.956 1.00 22.38 147 ASP A N 1
ATOM 992 C CA . ASP A 1 147 ? 138.492 146.667 164.369 1.00 22.38 147 ASP A CA 1
ATOM 993 C C . ASP A 1 147 ? 138.322 146.610 165.886 1.00 22.38 147 ASP A C 1
ATOM 994 O O . ASP A 1 147 ? 137.342 146.046 166.382 1.00 22.38 147 ASP A O 1
ATOM 999 N N . ILE A 1 148 ? 139.253 147.194 166.635 1.00 18.62 148 ILE A N 1
ATOM 1000 C CA . ILE A 1 148 ? 139.191 147.264 168.088 1.00 18.62 148 ILE A CA 1
ATOM 1001 C C . ILE A 1 148 ? 139.298 148.728 168.470 1.00 18.62 148 ILE A C 1
ATOM 1002 O O . ILE A 1 148 ? 140.316 149.371 168.193 1.00 18.62 148 ILE A O 1
ATOM 1007 N N . ALA A 1 149 ? 138.259 149.250 169.104 1.00 16.21 149 ALA A N 1
ATOM 1008 C CA . ALA A 1 149 ? 138.196 150.665 169.418 1.00 16.21 149 ALA A CA 1
ATOM 1009 C C . ALA A 1 149 ? 139.032 150.997 170.641 1.00 16.21 149 ALA A C 1
ATOM 1010 O O . ALA A 1 149 ? 139.038 150.259 171.628 1.00 16.21 149 ALA A O 1
ATOM 1012 N N . PHE A 1 150 ? 139.734 152.127 170.577 1.00 13.36 150 PHE A N 1
ATOM 1013 C CA . PHE A 1 150 ? 140.570 152.568 171.679 1.00 13.36 150 PHE A CA 1
ATOM 1014 C C . PHE A 1 150 ? 140.211 153.939 172.226 1.00 13.36 150 PHE A C 1
ATOM 1015 O O . PHE A 1 150 ? 140.668 154.278 173.322 1.00 13.36 150 PHE A O 1
ATOM 1023 N N . LYS A 1 151 ? 139.417 154.731 171.511 1.00 14.23 151 LYS A N 1
ATOM 1024 C CA . LYS A 1 151 ? 139.088 156.072 171.964 1.00 14.23 151 LYS A CA 1
ATOM 1025 C C . LYS A 1 151 ? 137.740 156.482 171.394 1.00 14.23 151 LYS A C 1
ATOM 1026 O O . LYS A 1 151 ? 137.443 156.212 170.231 1.00 14.23 151 LYS A O 1
ATOM 1032 N N . TYR A 1 152 ? 136.918 157.106 172.230 1.00 13.40 152 TYR A N 1
ATOM 1033 C CA . TYR A 1 152 ? 135.693 157.757 171.798 1.00 13.40 152 TYR A CA 1
ATOM 1034 C C . TYR A 1 152 ? 135.769 159.224 172.186 1.00 13.40 152 TYR A C 1
ATOM 1035 O O . TYR A 1 152 ? 136.114 159.551 173.325 1.00 13.40 152 TYR A O 1
ATOM 1044 N N . SER A 1 153 ? 135.436 160.100 171.245 1.00 14.50 153 SER A N 1
ATOM 1045 C CA . SER A 1 153 ? 135.319 161.522 171.528 1.00 14.50 153 SER A CA 1
ATOM 1046 C C . SER A 1 153 ? 134.187 162.104 170.702 1.00 14.50 153 SER A C 1
ATOM 1047 O O . SER A 1 153 ? 134.068 161.800 169.517 1.00 14.50 153 SER A O 1
ATOM 1050 N N . TYR A 1 154 ? 133.366 162.948 171.326 1.00 15.30 154 TYR A N 1
ATOM 1051 C CA . TYR A 1 154 ? 132.311 163.641 170.590 1.00 15.30 154 TYR A CA 1
ATOM 1052 C C . TYR A 1 154 ? 132.852 164.657 169.599 1.00 15.30 154 TYR A C 1
ATOM 1053 O O . TYR A 1 154 ? 132.647 164.519 168.390 1.00 15.30 154 TYR A O 1
ATOM 1062 N N . ASP A 1 155 ? 133.523 165.693 170.076 1.00 20.60 155 ASP A N 1
ATOM 1063 C CA . ASP A 1 155 ? 134.132 166.625 169.146 1.00 20.60 155 ASP A CA 1
ATOM 1064 C C . ASP A 1 155 ? 135.350 165.986 168.485 1.00 20.60 155 ASP A C 1
ATOM 1065 O O . ASP A 1 155 ? 136.181 165.360 169.146 1.00 20.60 155 ASP A O 1
ATOM 1070 N N . SER A 1 156 ? 135.407 166.075 167.162 1.00 19.64 156 SER A N 1
ATOM 1071 C CA . SER A 1 156 ? 136.462 165.415 166.402 1.00 19.64 156 SER A CA 1
ATOM 1072 C C . SER A 1 156 ? 137.743 166.208 166.577 1.00 19.64 156 SER A C 1
ATOM 1073 O O . SER A 1 156 ? 138.013 167.155 165.837 1.00 19.64 156 SER A O 1
ATOM 1076 N N . ASN A 1 157 ? 138.535 165.822 167.563 1.00 21.81 157 ASN A N 1
ATOM 1077 C CA . ASN A 1 157 ? 139.758 166.513 167.918 1.00 21.81 157 ASN A CA 1
ATOM 1078 C C . ASN A 1 157 ? 140.950 165.593 167.684 1.00 21.81 157 ASN A C 1
ATOM 1079 O O . ASN A 1 157 ? 140.824 164.506 167.120 1.00 21.81 157 ASN A O 1
ATOM 1084 N N . ASN A 1 158 ? 142.116 166.062 168.110 1.00 24.65 158 ASN A N 1
ATOM 1085 C CA . ASN A 1 158 ? 143.340 165.285 167.993 1.00 24.65 158 ASN A CA 1
ATOM 1086 C C . ASN A 1 158 ? 143.309 164.068 168.898 1.00 24.65 158 ASN A C 1
ATOM 1087 O O . ASN A 1 158 ? 142.924 164.155 170.066 1.00 24.65 158 ASN A O 1
ATOM 1092 N N . ILE A 1 159 ? 143.755 162.940 168.368 1.00 21.86 159 ILE A N 1
ATOM 1093 C CA . ILE A 1 159 ? 144.147 161.799 169.180 1.00 21.86 159 ILE A CA 1
ATOM 1094 C C . ILE A 1 159 ? 145.651 161.689 169.006 1.00 21.86 159 ILE A C 1
ATOM 1095 O O . ILE A 1 159 ? 146.135 161.269 167.948 1.00 21.86 159 ILE A O 1
ATOM 1100 N N . SER A 1 160 ? 146.388 162.102 170.027 1.00 27.41 160 SER A N 1
ATOM 1101 C CA . SER A 1 160 ? 147.836 162.220 169.965 1.00 27.41 160 SER A CA 1
ATOM 1102 C C . SER A 1 160 ? 148.446 160.979 170.596 1.00 27.41 160 SER A C 1
ATOM 1103 O O . SER A 1 160 ? 148.473 160.851 171.823 1.00 27.41 160 SER A O 1
ATOM 1106 N N . ILE A 1 161 ? 148.931 160.066 169.764 1.00 30.91 161 ILE A N 1
ATOM 1107 C CA . ILE A 1 161 ? 149.557 158.839 170.229 1.00 30.91 161 ILE A CA 1
ATOM 1108 C C . ILE A 1 161 ? 151.050 159.130 170.334 1.00 30.91 161 ILE A C 1
ATOM 1109 O O . ILE A 1 161 ? 151.772 159.144 169.332 1.00 30.91 161 ILE A O 1
ATOM 1114 N N . ARG A 1 162 ? 151.501 159.411 171.553 1.00 40.12 162 ARG A N 1
ATOM 1115 C CA . ARG A 1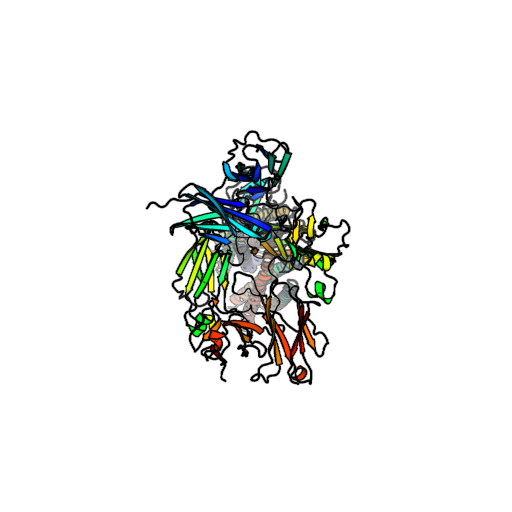 162 ? 152.905 159.650 171.846 1.00 40.12 162 ARG A CA 1
ATOM 1116 C C . ARG A 1 162 ? 153.555 158.359 172.318 1.00 40.12 162 ARG A C 1
ATOM 1117 O O . ARG A 1 162 ? 152.878 157.467 172.840 1.00 40.12 162 ARG A O 1
ATOM 1125 N N . LYS A 1 163 ? 154.880 158.287 172.138 1.00 45.20 163 LYS A N 1
ATOM 1126 C CA . LYS A 1 163 ? 155.720 157.142 172.509 1.00 45.20 163 LYS A CA 1
ATOM 1127 C C . LYS A 1 163 ? 155.214 155.855 171.855 1.00 45.20 163 LYS A C 1
ATOM 1128 O O . LYS A 1 163 ? 154.773 154.917 172.521 1.00 45.20 163 LYS A O 1
ATOM 1134 N N . ALA A 1 164 ? 155.262 155.844 170.525 1.00 44.27 164 ALA A N 1
ATOM 1135 C CA . ALA A 1 164 ? 154.684 154.749 169.761 1.00 44.27 164 ALA A CA 1
ATOM 1136 C C . ALA A 1 164 ? 155.504 153.475 169.907 1.00 44.27 164 ALA A C 1
ATOM 1137 O O . ALA A 1 164 ? 156.737 153.500 169.887 1.00 44.27 164 ALA A O 1
ATOM 1139 N N . THR A 1 165 ? 154.806 152.360 170.065 1.00 43.93 165 THR A N 1
ATOM 1140 C CA . THR A 1 165 ? 155.383 151.026 170.105 1.00 43.93 165 THR A CA 1
ATOM 1141 C C . THR A 1 165 ? 154.765 150.192 168.989 1.00 43.93 165 THR A C 1
ATOM 1142 O O . THR A 1 165 ? 153.934 150.674 168.220 1.00 43.93 165 THR A O 1
ATOM 1146 N N . PHE A 1 166 ? 155.157 148.917 168.921 1.00 44.59 166 PHE A N 1
ATOM 1147 C CA . PHE A 1 166 ? 154.612 148.012 167.910 1.00 44.59 166 PHE A CA 1
ATOM 1148 C C . PHE A 1 166 ? 153.142 147.696 168.179 1.00 44.59 166 PHE A C 1
ATOM 1149 O O . PHE A 1 166 ? 152.424 147.298 167.255 1.00 44.59 166 PHE A O 1
ATOM 1157 N N . ASN A 1 167 ? 152.683 147.906 169.419 1.00 47.91 167 ASN A N 1
ATOM 1158 C CA . ASN A 1 167 ? 151.258 147.967 169.736 1.00 47.91 167 ASN A CA 1
ATOM 1159 C C . ASN A 1 167 ? 150.514 148.977 168.870 1.00 47.91 167 ASN A C 1
ATOM 1160 O O . ASN A 1 167 ? 149.375 148.723 168.464 1.00 47.91 167 ASN A O 1
ATOM 1165 N N . ASP A 1 168 ? 151.137 150.115 168.572 1.00 35.74 168 ASP A N 1
ATOM 1166 C CA . ASP A 1 168 ? 150.490 151.187 167.830 1.00 35.74 168 ASP A CA 1
ATOM 1167 C C . ASP A 1 168 ? 150.511 150.980 166.321 1.00 35.74 168 ASP A C 1
ATOM 1168 O O . ASP A 1 168 ? 150.004 151.836 165.595 1.00 35.74 168 ASP A O 1
ATOM 1173 N N . SER A 1 169 ? 151.099 149.898 165.826 1.00 31.14 169 SER A N 1
ATOM 1174 C CA . SER A 1 169 ? 150.913 149.521 164.434 1.00 31.14 169 SER A CA 1
ATOM 1175 C C . SER A 1 169 ? 149.548 148.876 164.257 1.00 31.14 169 SER A C 1
ATOM 1176 O O . SER A 1 169 ? 149.134 148.039 165.063 1.00 31.14 169 SER A O 1
ATOM 1179 N N . GLY A 1 170 ? 148.848 149.262 163.202 1.00 22.18 170 GLY A N 1
ATOM 1180 C CA . GLY A 1 170 ? 147.571 148.639 162.931 1.00 22.18 170 GLY A CA 1
ATOM 1181 C C . GLY A 1 170 ? 146.799 149.395 161.881 1.00 22.18 170 GLY A C 1
ATOM 1182 O O . GLY A 1 170 ? 147.188 150.478 161.436 1.00 22.18 170 GLY A O 1
ATOM 1183 N N . SER A 1 171 ? 145.675 148.794 161.495 1.00 19.25 171 SER A N 1
ATOM 1184 C CA . SER A 1 171 ? 144.779 149.367 160.496 1.00 19.25 171 SER A CA 1
ATOM 1185 C C . SER A 1 171 ? 143.760 150.242 161.219 1.00 19.25 171 SER A C 1
ATOM 1186 O O . SER A 1 171 ? 142.649 149.826 161.551 1.00 19.25 171 SER A O 1
ATOM 1189 N N . TYR A 1 172 ? 144.169 151.482 161.473 1.00 19.94 172 TYR A N 1
ATOM 1190 C CA . TYR A 1 172 ? 143.309 152.447 162.140 1.00 19.94 172 TYR A CA 1
ATOM 1191 C C . TYR A 1 172 ? 142.184 152.886 161.211 1.00 19.94 172 TYR A C 1
ATOM 1192 O O . TYR A 1 172 ? 142.386 153.050 160.010 1.00 19.94 172 TYR A O 1
ATOM 1201 N N . HIS A 1 173 ? 140.998 153.092 161.772 1.00 17.02 173 HIS A N 1
ATOM 1202 C CA . HIS A 1 173 ? 139.963 153.860 161.092 1.00 17.02 173 HIS A CA 1
ATOM 1203 C C . HIS A 1 173 ? 139.117 154.548 162.150 1.00 17.02 173 HIS A C 1
ATOM 1204 O O . HIS A 1 173 ? 139.436 154.518 163.338 1.00 17.02 173 HIS A O 1
ATOM 1211 N N . CYS A 1 174 ? 138.053 155.209 161.714 1.00 16.28 174 CYS A N 1
ATOM 1212 C CA . CYS A 1 174 ? 137.149 155.866 162.641 1.00 16.28 174 CYS A CA 1
ATOM 1213 C C . CYS A 1 174 ? 135.738 155.807 162.089 1.00 16.28 174 CYS A C 1
ATOM 1214 O O . CYS A 1 174 ? 135.524 155.978 160.889 1.00 16.28 174 CYS A O 1
ATOM 1217 N N . THR A 1 175 ? 134.780 155.547 162.966 1.00 16.73 175 THR A N 1
ATOM 1218 C CA . THR A 1 175 ? 133.378 155.705 162.627 1.00 16.73 175 THR A CA 1
ATOM 1219 C C . THR A 1 175 ? 132.891 156.982 163.295 1.00 16.73 175 THR A C 1
ATOM 1220 O O . THR A 1 175 ? 133.334 157.327 164.393 1.00 16.73 175 THR A O 1
ATOM 1224 N N . GLY A 1 176 ? 132.099 157.757 162.569 1.00 18.00 176 GLY A N 1
ATOM 1225 C CA . GLY A 1 176 ? 131.550 158.977 163.102 1.00 18.00 176 GLY A CA 1
ATOM 1226 C C . GLY A 1 176 ? 130.062 159.036 162.825 1.00 18.00 176 GLY A C 1
ATOM 1227 O O . GLY A 1 176 ? 129.521 158.251 162.051 1.00 18.00 176 GLY A O 1
ATOM 1228 N N . TYR A 1 177 ? 129.412 159.969 163.493 1.00 19.68 177 TYR A N 1
ATOM 1229 C CA . TYR A 1 177 ? 128.073 160.379 163.123 1.00 19.68 177 TYR A CA 1
ATOM 1230 C C . TYR A 1 177 ? 128.167 161.724 162.432 1.00 19.68 177 TYR A C 1
ATOM 1231 O O . TYR A 1 177 ? 128.798 162.652 162.943 1.00 19.68 177 TYR A O 1
ATOM 1240 N N . LEU A 1 178 ? 127.515 161.830 161.282 1.00 26.04 178 LEU A N 1
ATOM 1241 C CA . LEU A 1 178 ? 127.413 163.069 160.523 1.00 26.04 178 LEU A CA 1
ATOM 1242 C C . LEU A 1 178 ? 126.360 163.964 161.156 1.00 26.04 178 LEU A C 1
ATOM 1243 O O . LEU A 1 178 ? 126.193 163.959 162.382 1.00 26.04 178 LEU A O 1
ATOM 1248 N N . ASN A 1 179 ? 125.753 164.837 160.348 1.00 33.42 179 ASN A N 1
ATOM 1249 C CA . ASN A 1 179 ? 124.745 165.766 160.852 1.00 33.42 179 ASN A CA 1
ATOM 1250 C C . ASN A 1 179 ? 123.592 165.059 161.564 1.00 33.42 179 ASN A C 1
ATOM 1251 O O . ASN A 1 179 ? 122.988 165.648 162.464 1.00 33.42 179 ASN A O 1
ATOM 1256 N N . LYS A 1 180 ? 123.254 163.819 161.163 1.00 28.17 180 LYS A N 1
ATOM 1257 C CA . LYS A 1 180 ? 122.819 162.794 162.112 1.00 28.17 180 LYS A CA 1
ATOM 1258 C C . LYS A 1 180 ? 123.249 161.375 161.754 1.00 28.17 180 LYS A C 1
ATOM 1259 O O . LYS A 1 180 ? 122.887 160.450 162.485 1.00 28.17 180 LYS A O 1
ATOM 1265 N N . VAL A 1 181 ? 124.015 161.165 160.682 1.00 24.27 181 VAL A N 1
ATOM 1266 C CA . VAL A 1 181 ? 124.118 159.863 160.021 1.00 24.27 181 VAL A CA 1
ATOM 1267 C C . VAL A 1 181 ? 125.447 159.207 160.349 1.00 24.27 181 VAL A C 1
ATOM 1268 O O . VAL A 1 181 ? 126.499 159.847 160.284 1.00 24.27 181 VAL A O 1
ATOM 1272 N N . GLU A 1 182 ? 125.410 157.918 160.672 1.00 23.97 182 GLU A N 1
ATOM 1273 C CA . GLU A 1 182 ? 126.634 157.177 160.937 1.00 23.97 182 GLU A CA 1
ATOM 1274 C C . GLU A 1 182 ? 127.336 156.849 159.628 1.00 23.97 182 GLU A C 1
ATOM 1275 O O . GLU A 1 182 ? 126.754 156.213 158.745 1.00 23.97 182 GLU A O 1
ATOM 1281 N N . CYS A 1 183 ? 128.586 157.273 159.511 1.00 21.39 183 CYS A N 1
ATOM 1282 C CA . CYS A 1 183 ? 129.445 156.914 158.399 1.00 21.39 183 CYS A CA 1
ATOM 1283 C C . CYS A 1 183 ? 130.742 156.329 158.940 1.00 21.39 183 CYS A C 1
ATOM 1284 O O . CYS A 1 183 ? 131.121 156.557 160.092 1.00 21.39 183 CYS A O 1
ATOM 1287 N N . LYS A 1 184 ? 131.402 155.542 158.101 1.00 21.37 184 LYS A N 1
ATOM 1288 C CA . LYS A 1 184 ? 132.605 154.814 158.472 1.00 21.37 184 LYS A CA 1
ATOM 1289 C C . LYS A 1 184 ? 133.729 155.212 157.532 1.00 21.37 184 LYS A C 1
ATOM 1290 O O . LYS A 1 184 ? 133.569 155.150 156.310 1.00 21.37 184 LYS A O 1
ATOM 1296 N N . SER A 1 185 ? 134.853 155.631 158.098 1.00 17.91 185 SER A N 1
ATOM 1297 C CA . SER A 1 185 ? 135.994 156.004 157.283 1.00 17.91 185 SER A CA 1
ATOM 1298 C C . SER A 1 185 ? 136.681 154.759 156.743 1.00 17.91 185 SER A C 1
ATOM 1299 O O . SER A 1 185 ? 136.580 153.671 157.316 1.00 17.91 185 SER A O 1
ATOM 1302 N N . ASP A 1 186 ? 137.363 154.923 155.615 1.00 21.48 186 ASP A N 1
ATOM 1303 C CA . ASP A 1 186 ? 138.186 153.852 155.084 1.00 21.48 186 ASP A CA 1
ATOM 1304 C C . ASP A 1 186 ? 139.371 153.605 156.005 1.00 21.48 186 ASP A C 1
ATOM 1305 O O . ASP A 1 186 ? 139.880 154.521 156.656 1.00 21.48 186 ASP A O 1
ATOM 1310 N N . LYS A 1 187 ? 139.796 152.349 156.072 1.00 19.61 187 LYS A N 1
ATOM 1311 C CA . LYS A 1 187 ? 140.891 151.985 156.950 1.00 19.61 187 LYS A CA 1
ATOM 1312 C C . LYS A 1 187 ? 142.214 152.521 156.414 1.00 19.61 187 LYS A C 1
ATOM 1313 O O . LYS A 1 187 ? 142.362 152.839 155.232 1.00 19.61 187 LYS A O 1
ATOM 1319 N N . PHE A 1 188 ? 143.179 152.624 157.317 1.00 18.94 188 PHE A N 1
ATOM 1320 C CA . PHE A 1 188 ? 144.464 153.243 157.034 1.00 18.94 188 PHE A CA 1
ATOM 1321 C C . PHE A 1 188 ? 145.503 152.570 157.911 1.00 18.94 188 PHE A C 1
ATOM 1322 O O . PHE A 1 188 ? 145.416 152.641 159.138 1.00 18.94 188 PHE A O 1
ATOM 1330 N N . SER A 1 189 ? 146.465 151.900 157.290 1.00 20.56 189 SER A N 1
ATOM 1331 C CA . SER A 1 189 ? 147.469 151.163 158.039 1.00 20.56 189 SER A CA 1
ATOM 1332 C C . SER A 1 189 ? 148.580 152.110 158.464 1.00 20.56 189 SER A C 1
ATOM 1333 O O . SER A 1 189 ? 149.283 152.670 157.617 1.00 20.56 189 SER A O 1
ATOM 1336 N N . ILE A 1 190 ? 148.729 152.303 159.770 1.00 23.46 190 ILE A N 1
ATOM 1337 C CA . ILE A 1 190 ? 149.832 153.070 160.334 1.00 23.46 190 ILE A CA 1
ATOM 1338 C C . ILE A 1 190 ? 150.782 152.080 160.983 1.00 23.46 190 ILE A C 1
ATOM 1339 O O . ILE A 1 190 ? 150.395 151.352 161.905 1.00 23.46 190 ILE A O 1
ATOM 1344 N N . ALA A 1 191 ? 152.017 152.044 160.498 1.00 29.16 191 ALA A N 1
ATOM 1345 C CA . ALA A 1 191 ? 153.012 151.080 160.938 1.00 29.16 191 ALA A CA 1
ATOM 1346 C C . ALA A 1 191 ? 154.044 151.782 161.804 1.00 29.16 191 ALA A C 1
ATOM 1347 O O . ALA A 1 191 ? 154.529 152.859 161.448 1.00 29.16 191 ALA A O 1
ATOM 1349 N N . VAL A 1 192 ? 154.366 151.180 162.943 1.00 36.66 192 VAL A N 1
ATOM 1350 C CA . VAL A 1 192 ? 155.420 151.671 163.819 1.00 36.66 192 VAL A CA 1
ATOM 1351 C C . VAL A 1 192 ? 156.617 150.746 163.661 1.00 36.66 192 VAL A C 1
ATOM 1352 O O . VAL A 1 192 ? 156.499 149.527 163.836 1.00 36.66 192 VAL A O 1
ATOM 1356 N N . VAL A 1 193 ? 157.766 151.328 163.321 1.00 43.44 193 VAL A N 1
ATOM 1357 C CA . VAL A 1 193 ? 158.960 150.582 162.961 1.00 43.44 193 VAL A CA 1
ATOM 1358 C C . VAL A 1 193 ? 160.119 151.051 163.829 1.00 43.44 193 VAL A C 1
ATOM 1359 O O . VAL A 1 193 ? 160.094 152.140 164.406 1.00 43.44 193 VAL A O 1
ATOM 1363 N N . LYS A 1 194 ? 161.142 150.201 163.925 1.00 48.42 194 LYS A N 1
ATOM 1364 C CA . LYS A 1 194 ? 162.360 150.601 164.622 1.00 48.42 194 LYS A CA 1
ATOM 1365 C C . LYS A 1 194 ? 163.147 151.614 163.800 1.00 48.42 194 LYS A C 1
ATOM 1366 O O . LYS A 1 194 ? 163.648 152.608 164.338 1.00 48.42 194 LYS A O 1
ATOM 1372 N N . ASP A 1 195 ? 163.261 151.376 162.497 1.00 49.59 195 ASP A N 1
ATOM 1373 C CA . ASP A 1 195 ? 163.861 152.320 161.569 1.00 49.59 195 ASP A CA 1
ATOM 1374 C C . ASP A 1 195 ? 163.051 152.312 160.282 1.00 49.59 195 ASP A C 1
ATOM 1375 O O . ASP A 1 195 ? 162.361 151.337 159.973 1.00 49.59 195 ASP A O 1
ATOM 1380 N N . TYR A 1 196 ? 163.138 153.417 159.542 1.00 45.57 196 TYR A N 1
ATOM 1381 C CA . TYR A 1 196 ? 162.368 153.581 158.315 1.00 45.57 196 TYR A CA 1
ATOM 1382 C C . TYR A 1 196 ? 162.793 152.573 157.259 1.00 45.57 196 TYR A C 1
ATOM 1383 O O . TYR A 1 196 ? 163.978 152.262 157.118 1.00 45.57 196 TYR A O 1
ATOM 1392 N N . THR A 1 197 ? 161.816 152.041 156.529 1.00 48.59 197 THR A N 1
ATOM 1393 C CA . THR A 1 197 ? 162.140 151.318 155.311 1.00 48.59 197 THR A CA 1
ATOM 1394 C C . THR A 1 197 ? 162.688 152.309 154.291 1.00 48.59 197 THR A C 1
ATOM 1395 O O . THR A 1 197 ? 162.215 153.446 154.187 1.00 48.59 197 THR A O 1
ATOM 1399 N N . ILE A 1 198 ? 163.761 151.922 153.611 1.00 45.04 198 ILE A N 1
ATOM 1400 C CA . ILE A 1 198 ? 164.490 152.896 152.812 1.00 45.04 198 ILE A CA 1
ATOM 1401 C C . ILE A 1 198 ? 164.531 152.476 151.356 1.00 45.04 198 ILE A C 1
ATOM 1402 O O . ILE A 1 198 ? 165.166 153.141 150.538 1.00 45.04 198 ILE A O 1
ATOM 1407 N N . GLU A 1 199 ? 163.581 151.601 150.934 1.00 44.91 199 GLU A N 1
ATOM 1408 C CA . GLU A 1 199 ? 162.855 151.611 149.632 1.00 44.91 199 GLU A CA 1
ATOM 1409 C C . GLU A 1 199 ? 163.757 151.568 148.395 1.00 44.91 199 GLU A C 1
ATOM 1410 O O . GLU A 1 199 ? 163.281 151.816 147.285 1.00 44.91 199 GLU A O 1
ATOM 1416 N N . TYR A 1 200 ? 165.063 151.318 148.572 1.00 38.73 200 TYR A N 1
ATOM 1417 C CA . TYR A 1 200 ? 165.991 151.212 147.453 1.00 38.73 200 TYR A CA 1
ATOM 1418 C C . TYR A 1 200 ? 167.069 150.159 147.693 1.00 38.73 200 TYR A C 1
ATOM 1419 O O . TYR A 1 200 ? 168.125 150.235 147.058 1.00 38.73 200 TYR A O 1
ATOM 1428 N N . ARG A 1 201 ? 166.842 149.193 148.591 1.00 41.44 201 ARG A N 1
ATOM 1429 C CA . ARG A 1 201 ? 167.889 148.263 149.013 1.00 41.44 201 ARG A CA 1
ATOM 1430 C C . ARG A 1 201 ? 168.346 147.324 147.903 1.00 41.44 201 ARG A C 1
ATOM 1431 O O . ARG A 1 201 ? 169.485 146.842 147.952 1.00 41.44 201 ARG A O 1
ATOM 1439 N N . TRP A 1 202 ? 167.509 147.095 146.883 1.00 42.12 202 TRP A N 1
ATOM 1440 C CA . TRP A 1 202 ? 167.895 146.254 145.754 1.00 42.12 202 TRP A CA 1
ATOM 1441 C C . TRP A 1 202 ? 169.025 146.854 144.927 1.00 42.12 202 TRP A C 1
ATOM 1442 O O . TRP A 1 202 ? 169.622 146.137 144.117 1.00 42.12 202 TRP A O 1
ATOM 1453 N N . LEU A 1 203 ? 169.308 148.149 145.094 1.00 39.14 203 LEU A N 1
ATOM 1454 C CA . LEU A 1 203 ? 170.492 148.745 144.490 1.00 39.14 203 LEU A CA 1
ATOM 1455 C C . LEU A 1 203 ? 171.761 148.098 145.027 1.00 39.14 203 LEU A C 1
ATOM 1456 O O . LEU A 1 203 ? 172.707 147.851 144.271 1.00 39.14 203 LEU A O 1
ATOM 1461 N N . GLN A 1 204 ? 171.782 147.755 146.317 1.00 42.51 204 GLN A N 1
ATOM 1462 C CA . GLN A 1 204 ? 172.917 146.988 146.814 1.00 42.51 204 GLN A CA 1
ATOM 1463 C C . GLN A 1 204 ? 172.901 145.544 146.344 1.00 42.51 204 GLN A C 1
ATOM 1464 O O . GLN A 1 204 ? 173.882 144.833 146.573 1.00 42.51 204 GLN A O 1
ATOM 1470 N N . LEU A 1 205 ? 171.815 145.092 145.725 1.00 42.38 205 LEU A N 1
ATOM 1471 C CA . LEU A 1 205 ? 171.771 143.818 145.030 1.00 42.38 205 LEU A CA 1
ATOM 1472 C C . LEU A 1 205 ? 172.230 143.926 143.584 1.00 42.38 205 LEU A C 1
ATOM 1473 O O . LEU A 1 205 ? 172.175 142.925 142.866 1.00 42.38 205 LEU A O 1
ATOM 1478 N N . ILE A 1 206 ? 172.650 145.111 143.130 1.00 40.61 206 ILE A N 1
ATOM 1479 C CA . ILE A 1 206 ? 173.206 145.221 141.783 1.00 40.61 206 ILE A CA 1
ATOM 1480 C C . ILE A 1 206 ? 174.579 144.560 141.711 1.00 40.61 206 ILE A C 1
ATOM 1481 O O . ILE A 1 206 ? 174.879 143.818 140.769 1.00 40.61 206 ILE A O 1
ATOM 1486 N N . PHE A 1 207 ? 175.418 144.790 142.712 1.00 42.70 207 PHE A N 1
ATOM 1487 C CA . PHE A 1 207 ? 176.789 144.281 142.744 1.00 42.70 207 PHE A CA 1
ATOM 1488 C C . PHE A 1 207 ? 176.944 142.767 142.929 1.00 42.70 207 PHE A C 1
ATOM 1489 O O . PHE A 1 207 ? 177.830 142.196 142.281 1.00 42.70 207 PHE A O 1
ATOM 1497 N N . PRO A 1 208 ? 176.179 142.065 143.786 1.00 45.45 208 PRO A N 1
ATOM 1498 C CA . PRO A 1 208 ? 176.243 140.598 143.714 1.00 45.45 208 PRO A CA 1
ATOM 1499 C C . PRO A 1 208 ? 175.650 140.054 142.433 1.00 45.45 208 PRO A C 1
ATOM 1500 O O . PRO A 1 208 ? 176.132 139.027 141.939 1.00 45.45 208 PRO A O 1
ATOM 1504 N N . SER A 1 209 ? 174.628 140.723 141.882 1.00 44.40 209 SER A N 1
ATOM 1505 C CA . SER A 1 209 ? 174.130 140.371 140.558 1.00 44.40 209 SER A CA 1
ATOM 1506 C C . SER A 1 209 ? 175.215 140.545 139.511 1.00 44.40 209 SER A C 1
ATOM 1507 O O . SER A 1 209 ? 175.462 139.639 138.715 1.00 44.40 209 SER A O 1
ATOM 1510 N N . LEU A 1 210 ? 175.958 141.646 139.567 1.00 44.67 210 LEU A N 1
ATOM 1511 C CA . LEU A 1 210 ? 177.102 141.783 138.675 1.00 44.67 210 LEU A CA 1
ATOM 1512 C C . LEU A 1 210 ? 178.309 140.956 139.099 1.00 44.67 210 LEU A C 1
ATOM 1513 O O . LEU A 1 210 ? 179.369 141.084 138.479 1.00 44.67 210 LEU A O 1
ATOM 1518 N N . ALA A 1 211 ? 178.188 140.126 140.135 1.00 47.86 211 ALA A N 1
ATOM 1519 C CA . ALA A 1 211 ? 179.095 138.999 140.264 1.00 47.86 211 ALA A CA 1
ATOM 1520 C C . ALA A 1 211 ? 178.581 137.796 139.481 1.00 47.86 211 ALA A C 1
ATOM 1521 O O . ALA A 1 211 ? 179.353 137.141 138.773 1.00 47.86 211 ALA A O 1
ATOM 1523 N N . VAL A 1 212 ? 177.271 137.518 139.548 1.00 48.09 212 VAL A N 1
ATOM 1524 C CA . VAL A 1 212 ? 176.740 136.284 138.969 1.00 48.09 212 VAL A CA 1
ATOM 1525 C C . VAL A 1 212 ? 176.599 136.341 137.456 1.00 48.09 212 VAL A C 1
ATOM 1526 O O . VAL A 1 212 ? 176.262 135.318 136.848 1.00 48.09 212 VAL A O 1
ATOM 1530 N N . ILE A 1 213 ? 176.828 137.492 136.821 1.00 48.84 213 ILE A N 1
ATOM 1531 C CA . ILE A 1 213 ? 177.232 137.466 135.416 1.00 48.84 213 ILE A CA 1
ATOM 1532 C C . ILE A 1 213 ? 178.720 137.172 135.293 1.00 48.84 213 ILE A C 1
ATOM 1533 O O . ILE A 1 213 ? 179.109 136.205 134.625 1.00 48.84 213 ILE A O 1
ATOM 1538 N N . LEU A 1 214 ? 179.555 137.974 135.973 1.00 49.49 214 LEU A N 1
ATOM 1539 C CA . LEU A 1 214 ? 181.002 137.963 135.742 1.00 49.49 214 LEU A CA 1
ATOM 1540 C C . LEU A 1 214 ? 181.625 136.620 136.100 1.00 49.49 214 LEU A C 1
ATOM 1541 O O . LEU A 1 214 ? 182.390 136.054 135.309 1.00 49.49 214 LEU A O 1
ATOM 1546 N N . PHE A 1 215 ? 181.259 136.075 137.265 1.00 50.95 215 PHE A N 1
ATOM 1547 C CA . PHE A 1 215 ? 181.686 134.731 137.640 1.00 50.95 215 PHE A CA 1
ATOM 1548 C C . PHE A 1 215 ? 181.175 133.696 136.646 1.00 50.95 215 PHE A C 1
ATOM 1549 O O . PHE A 1 215 ? 181.927 132.803 136.233 1.00 50.95 215 PHE A O 1
ATOM 1557 N N . ALA A 1 216 ? 179.919 133.840 136.206 1.00 51.48 216 ALA A N 1
ATOM 1558 C CA . ALA A 1 216 ? 179.394 132.970 135.159 1.00 51.48 216 ALA A CA 1
ATOM 1559 C C . ALA A 1 216 ? 180.140 133.184 133.852 1.00 51.48 216 ALA A C 1
ATOM 1560 O O . ALA A 1 216 ? 180.376 132.223 133.105 1.00 51.48 216 ALA A O 1
ATOM 1562 N N . VAL A 1 217 ? 180.555 134.432 133.586 1.00 53.19 217 VAL A N 1
ATOM 1563 C CA . VAL A 1 217 ? 181.419 134.725 132.445 1.00 53.19 217 VAL A CA 1
ATOM 1564 C C . VAL A 1 217 ? 182.718 133.944 132.566 1.00 53.19 217 VAL A C 1
ATOM 1565 O O . VAL A 1 217 ? 183.177 133.322 131.594 1.00 53.19 217 VAL A O 1
ATOM 1569 N N . ASP A 1 218 ? 183.253 133.868 133.793 1.00 55.32 218 ASP A N 1
ATOM 1570 C CA . ASP A 1 218 ? 184.437 133.063 134.072 1.00 55.32 218 ASP A CA 1
ATOM 1571 C C . ASP A 1 218 ? 184.207 131.598 133.738 1.00 55.32 218 ASP A C 1
ATOM 1572 O O . ASP A 1 218 ? 185.091 130.948 133.165 1.00 55.32 218 ASP A O 1
ATOM 1577 N N . THR A 1 219 ? 183.003 131.081 134.032 1.00 57.17 219 THR A N 1
ATOM 1578 C CA . THR A 1 219 ? 182.689 129.700 133.680 1.00 57.17 219 THR A CA 1
ATOM 1579 C C . THR A 1 219 ? 182.684 129.517 132.171 1.00 57.17 219 THR A C 1
ATOM 1580 O O . THR A 1 219 ? 183.234 128.529 131.664 1.00 57.17 219 THR A O 1
ATOM 1584 N N . GLY A 1 220 ? 182.127 130.494 131.441 1.00 57.15 220 GLY A N 1
ATOM 1585 C CA . GLY A 1 220 ? 182.298 130.506 129.998 1.00 57.15 220 GLY A CA 1
ATOM 1586 C C . GLY A 1 220 ? 183.759 130.621 129.624 1.00 57.15 220 GLY A C 1
ATOM 1587 O O . GLY A 1 220 ? 184.282 129.799 128.864 1.00 57.15 220 GLY A O 1
ATOM 1588 N N . LEU A 1 221 ? 184.473 131.529 130.290 1.00 59.77 221 LEU A N 1
ATOM 1589 C CA . LEU A 1 221 ? 185.905 131.668 130.089 1.00 59.77 221 LEU A CA 1
ATOM 1590 C C . LEU A 1 221 ? 186.700 130.596 130.813 1.00 59.77 221 LEU A C 1
ATOM 1591 O O . LEU A 1 221 ? 187.933 130.661 130.818 1.00 59.77 221 LEU A O 1
ATOM 1596 N N . TRP A 1 222 ? 186.034 129.632 131.445 1.00 67.86 222 TRP A N 1
ATOM 1597 C CA . TRP A 1 222 ? 186.701 128.375 131.722 1.00 67.86 222 TRP A CA 1
ATOM 1598 C C . TRP A 1 222 ? 186.441 127.390 130.592 1.00 67.86 222 TRP A C 1
ATOM 1599 O O . TRP A 1 222 ? 187.389 126.826 130.031 1.00 67.86 222 TRP A O 1
ATOM 1610 N N . PHE A 1 223 ? 185.165 127.246 130.208 1.00 70.68 223 PHE A N 1
ATOM 1611 C CA . PHE A 1 223 ? 184.757 126.165 129.313 1.00 70.68 223 PHE A CA 1
ATOM 1612 C C . PHE A 1 223 ? 185.336 126.358 127.920 1.00 70.68 223 PHE A C 1
ATOM 1613 O O . PHE A 1 223 ? 186.029 125.476 127.397 1.00 70.68 223 PHE A O 1
ATOM 1621 N N . SER A 1 224 ? 185.150 127.548 127.349 1.00 70.59 224 SER A N 1
ATOM 1622 C CA . SER A 1 224 ? 185.758 127.859 126.064 1.00 70.59 224 SER A CA 1
ATOM 1623 C C . SER A 1 224 ? 187.266 128.058 126.165 1.00 70.59 224 SER A C 1
ATOM 1624 O O . SER A 1 224 ? 187.928 128.154 125.127 1.00 70.59 224 SER A O 1
ATOM 1627 N N . THR A 1 225 ? 187.823 128.131 127.378 1.00 72.85 225 THR A N 1
ATOM 1628 C CA . THR A 1 225 ? 189.268 128.034 127.525 1.00 72.85 225 THR A CA 1
ATOM 1629 C C . THR A 1 225 ? 189.710 126.581 127.621 1.00 72.85 225 THR A C 1
ATOM 1630 O O . THR A 1 225 ? 190.796 126.231 127.147 1.00 72.85 225 THR A O 1
ATOM 1634 N N . HIS A 1 226 ? 188.877 125.722 128.214 1.00 76.62 226 HIS A N 1
ATOM 1635 C CA . HIS A 1 226 ? 189.253 124.320 128.359 1.00 76.62 226 HIS A CA 1
ATOM 1636 C C . HIS A 1 226 ? 189.177 123.595 127.022 1.00 76.62 226 HIS A C 1
ATOM 1637 O O . HIS A 1 226 ? 190.101 122.858 126.655 1.00 76.62 226 HIS A O 1
ATOM 1644 N N . LYS A 1 227 ? 188.086 123.819 126.277 1.00 80.15 227 LYS A N 1
ATOM 1645 C CA . LYS A 1 227 ? 187.857 123.128 125.010 1.00 80.15 227 LYS A CA 1
ATOM 1646 C C . LYS A 1 227 ? 188.925 123.476 123.981 1.00 80.15 227 LYS A C 1
ATOM 1647 O O . LYS A 1 227 ? 189.473 122.584 123.320 1.00 80.15 227 LYS A O 1
ATOM 1653 N N . GLN A 1 228 ? 189.267 124.764 123.869 1.00 79.56 228 GLN A N 1
ATOM 1654 C CA . GLN A 1 228 ? 190.380 125.178 123.025 1.00 79.56 228 GLN A CA 1
ATOM 1655 C C . GLN A 1 228 ? 191.712 124.646 123.539 1.00 79.56 228 GLN A C 1
ATOM 1656 O O . GLN A 1 228 ? 192.627 124.423 122.739 1.00 79.56 228 GLN A O 1
ATOM 1662 N N . PHE A 1 229 ? 191.838 124.422 124.848 1.00 81.40 229 PHE A N 1
ATOM 1663 C CA . PHE A 1 229 ? 192.990 123.689 125.346 1.00 81.40 229 PHE A CA 1
ATOM 1664 C C . PHE A 1 229 ? 192.854 122.196 125.087 1.00 81.40 229 PHE A C 1
ATOM 1665 O O . PHE A 1 229 ? 193.862 121.530 124.824 1.00 81.40 229 PHE A O 1
ATOM 1673 N N . GLU A 1 230 ? 191.622 121.671 125.121 1.00 83.84 230 GLU A N 1
ATOM 1674 C CA . GLU A 1 230 ? 191.388 120.264 124.808 1.00 83.84 230 GLU A CA 1
ATOM 1675 C C . GLU A 1 230 ? 191.714 119.969 123.349 1.00 83.84 230 GLU A C 1
ATOM 1676 O O . GLU A 1 230 ? 192.168 118.869 123.014 1.00 83.84 230 GLU A O 1
ATOM 1682 N N . SER A 1 231 ? 191.519 120.954 122.477 1.00 83.46 231 SER A N 1
ATOM 1683 C CA . SER A 1 231 ? 191.918 120.838 121.084 1.00 83.46 231 SER A CA 1
ATOM 1684 C C . SER A 1 231 ? 193.400 121.113 120.861 1.00 83.46 231 SER A C 1
ATOM 1685 O O . SER A 1 231 ? 193.879 120.909 119.741 1.00 83.46 231 SER A O 1
ATOM 1688 N N . ILE A 1 232 ? 194.142 121.570 121.874 1.00 83.38 232 ILE A N 1
ATOM 1689 C CA . ILE A 1 232 ? 195.567 121.815 121.675 1.00 83.38 232 ILE A CA 1
ATOM 1690 C C . ILE A 1 232 ? 196.428 120.734 122.329 1.00 83.38 232 ILE A C 1
ATOM 1691 O O . ILE A 1 232 ? 197.615 120.614 121.988 1.00 83.38 232 ILE A O 1
ATOM 1696 N N . LEU A 1 233 ? 195.863 119.928 123.229 1.00 84.87 233 LEU A N 1
ATOM 1697 C CA . LEU A 1 233 ? 196.545 118.735 123.710 1.00 84.87 233 LEU A CA 1
ATOM 1698 C C . LEU A 1 233 ? 196.365 117.546 122.780 1.00 84.87 233 LEU A C 1
ATOM 1699 O O . LEU A 1 233 ? 197.065 116.539 122.938 1.00 84.87 233 LEU A O 1
ATOM 1704 N N . LYS A 1 234 ? 195.439 117.638 121.824 1.00 84.42 234 LYS A N 1
ATOM 1705 C CA . LYS A 1 234 ? 195.219 116.554 120.874 1.00 84.42 234 LYS A CA 1
ATOM 1706 C C . LYS A 1 234 ? 196.177 116.646 119.691 1.00 84.42 234 LYS A C 1
ATOM 1707 O O . LYS A 1 234 ? 196.652 115.619 119.193 1.00 84.42 234 LYS A O 1
ATOM 1713 N N . ILE A 1 235 ? 196.464 117.864 119.227 1.00 83.06 235 ILE A N 1
ATOM 1714 C CA . ILE A 1 235 ? 197.388 118.048 118.111 1.00 83.06 235 ILE A CA 1
ATOM 1715 C C . ILE A 1 235 ? 198.822 117.752 118.541 1.00 83.06 235 ILE A C 1
ATOM 1716 O O . ILE A 1 235 ? 199.586 117.123 117.796 1.00 83.06 235 ILE A O 1
ATOM 1721 N N . GLN A 1 236 ? 199.191 118.180 119.753 1.00 82.98 236 GLN A N 1
ATOM 1722 C CA . GLN A 1 236 ? 200.553 118.128 120.315 1.00 82.98 236 GLN A CA 1
ATOM 1723 C C . GLN A 1 236 ? 201.592 118.777 119.401 1.00 82.98 236 GLN A C 1
ATOM 1724 O O . GLN A 1 236 ? 202.556 119.381 119.872 1.00 82.98 236 GLN A O 1
ATOM 1730 N N . TRP B 2 50 ? 210.885 145.760 125.673 1.00 91.64 50 TRP B N 1
ATOM 1731 C CA . TRP B 2 50 ? 209.617 145.948 126.369 1.00 91.64 50 TRP B CA 1
ATOM 1732 C C . TRP B 2 50 ? 208.484 146.170 125.375 1.00 91.64 50 TRP B C 1
ATOM 1733 O O . TRP B 2 50 ? 207.311 146.166 125.751 1.00 91.64 50 TRP B O 1
ATOM 1744 N N . GLN B 2 51 ? 208.849 146.384 124.108 1.00 86.74 51 GLN B N 1
ATOM 1745 C CA . GLN B 2 51 ? 207.848 146.484 123.050 1.00 86.74 51 GLN B CA 1
ATOM 1746 C C . GLN B 2 51 ? 207.148 145.150 122.826 1.00 86.74 51 GLN B C 1
ATOM 1747 O O . GLN B 2 51 ? 205.929 145.108 122.621 1.00 86.74 51 GLN B O 1
ATOM 1753 N N . SER B 2 52 ? 207.903 144.049 122.858 1.00 82.48 52 SER B N 1
ATOM 1754 C CA . SER B 2 52 ? 207.298 142.726 122.770 1.00 82.48 52 SER B CA 1
ATOM 1755 C C . SER B 2 52 ? 206.618 142.321 124.070 1.00 82.48 52 SER B C 1
ATOM 1756 O O . SER B 2 52 ? 205.746 141.445 124.053 1.00 82.48 52 SER B O 1
ATOM 1759 N N . PHE B 2 53 ? 206.996 142.937 125.190 1.00 83.53 53 PHE B N 1
ATOM 1760 C CA . PHE B 2 53 ? 206.370 142.668 126.477 1.00 83.53 53 PHE B CA 1
ATOM 1761 C C . PHE B 2 53 ? 204.969 143.257 126.577 1.00 83.53 53 PHE B C 1
ATOM 1762 O O . PHE B 2 53 ? 204.189 142.822 127.430 1.00 83.53 53 PHE B O 1
ATOM 1770 N N . LEU B 2 54 ? 204.627 144.221 125.720 1.00 77.38 54 LEU B N 1
ATOM 1771 C CA . LEU B 2 54 ? 203.304 144.827 125.714 1.00 77.38 54 LEU B CA 1
ATOM 1772 C C . LEU B 2 54 ? 202.428 144.369 124.557 1.00 77.38 54 LEU B C 1
ATOM 1773 O O . LEU B 2 54 ? 201.204 144.500 124.645 1.00 77.38 54 LEU B O 1
ATOM 1778 N N . LYS B 2 55 ? 203.017 143.838 123.482 1.00 76.73 55 LYS B N 1
ATOM 1779 C CA . LYS B 2 55 ? 202.213 143.344 122.370 1.00 76.73 55 LYS B CA 1
ATOM 1780 C C . LYS B 2 55 ? 201.541 142.019 122.705 1.00 76.73 55 LYS B C 1
ATOM 1781 O O . LYS B 2 55 ? 200.488 141.701 122.141 1.00 76.73 55 LYS B O 1
ATOM 1787 N N . LYS B 2 56 ? 202.138 141.232 123.605 1.00 76.10 56 LYS B N 1
ATOM 1788 C CA . LYS B 2 56 ? 201.522 139.974 124.016 1.00 76.10 56 LYS B CA 1
ATOM 1789 C C . LYS B 2 56 ? 200.252 140.216 124.820 1.00 76.10 56 LYS B C 1
ATOM 1790 O O . LYS B 2 56 ? 199.297 139.436 124.735 1.00 76.10 56 LYS B O 1
ATOM 1796 N N . GLU B 2 57 ? 200.222 141.294 125.599 1.00 71.09 57 GLU B N 1
ATOM 1797 C CA . GLU B 2 57 ? 199.091 141.613 126.453 1.00 71.09 57 GLU B CA 1
ATOM 1798 C C . GLU B 2 57 ? 198.208 142.713 125.886 1.00 71.09 57 GLU B C 1
ATOM 1799 O O . GLU B 2 57 ? 197.274 143.138 126.568 1.00 71.09 57 GLU B O 1
ATOM 1805 N N . LEU B 2 58 ? 198.478 143.172 124.657 1.00 67.82 58 LEU B N 1
ATOM 1806 C CA . LEU B 2 58 ? 197.757 144.308 124.082 1.00 67.82 58 LEU B CA 1
ATOM 1807 C C . LEU B 2 58 ? 196.289 143.981 123.831 1.00 67.82 58 LEU B C 1
ATOM 1808 O O . LEU B 2 58 ? 195.413 144.839 124.023 1.00 67.82 58 LEU B O 1
ATOM 1813 N N . GLU B 2 59 ? 196.008 142.749 123.395 1.00 66.59 59 GLU B N 1
ATOM 1814 C CA . GLU B 2 59 ? 194.630 142.319 123.187 1.00 66.59 59 GLU B CA 1
ATOM 1815 C C . GLU B 2 59 ? 193.852 142.310 124.497 1.00 66.59 59 GLU B C 1
ATOM 1816 O O . GLU B 2 59 ? 192.727 142.812 124.553 1.00 66.59 59 GLU B O 1
ATOM 1822 N N . PHE B 2 60 ? 194.464 141.801 125.573 1.00 62.16 60 PHE B N 1
ATOM 1823 C CA . PHE B 2 60 ? 193.880 141.915 126.909 1.00 62.16 60 PHE B CA 1
ATOM 1824 C C . PHE B 2 60 ? 193.787 143.368 127.345 1.00 62.16 60 PHE B C 1
ATOM 1825 O O . PHE B 2 60 ? 192.851 143.750 128.057 1.00 62.16 60 PHE B O 1
ATOM 1833 N N . LEU B 2 61 ? 194.733 144.194 126.905 1.00 58.80 61 LEU B N 1
ATOM 1834 C CA . LEU B 2 61 ? 194.774 145.580 127.334 1.00 58.80 61 LEU B CA 1
ATOM 1835 C C . LEU B 2 61 ? 193.723 146.414 126.606 1.00 58.80 61 LEU B C 1
ATOM 1836 O O . LEU B 2 61 ? 193.495 147.570 126.974 1.00 58.80 61 LEU B O 1
ATOM 1841 N N . GLY B 2 62 ? 193.081 145.849 125.580 1.00 52.80 62 GLY B N 1
ATOM 1842 C CA . GLY B 2 62 ? 191.848 146.400 125.041 1.00 52.80 62 GLY B CA 1
ATOM 1843 C C . GLY B 2 62 ? 190.581 145.704 125.523 1.00 52.80 62 GLY B C 1
ATOM 1844 O O . GLY B 2 62 ? 189.502 146.313 125.579 1.00 52.80 62 GLY B O 1
ATOM 1845 N N . VAL B 2 63 ? 190.700 144.417 125.870 1.00 51.52 63 VAL B N 1
ATOM 1846 C CA . VAL B 2 63 ? 189.583 143.686 126.470 1.00 51.52 63 VAL B CA 1
ATOM 1847 C C . VAL B 2 63 ? 189.214 144.284 127.824 1.00 51.52 63 VAL B C 1
ATOM 1848 O O . VAL B 2 63 ? 188.030 144.346 128.183 1.00 51.52 63 VAL B O 1
ATOM 1852 N N . THR B 2 64 ? 190.205 144.780 128.574 1.00 49.58 64 THR B N 1
ATOM 1853 C CA . THR B 2 64 ? 189.899 145.482 129.818 1.00 49.58 64 THR B CA 1
ATOM 1854 C C . THR B 2 64 ? 189.130 146.779 129.566 1.00 49.58 64 THR B C 1
ATOM 1855 O O . THR B 2 64 ? 188.253 147.128 130.361 1.00 49.58 64 THR B O 1
ATOM 1859 N N . GLN B 2 65 ? 189.390 147.462 128.444 1.00 47.54 65 GLN B N 1
ATOM 1860 C CA . GLN B 2 65 ? 188.605 148.641 128.090 1.00 47.54 65 GLN B CA 1
ATOM 1861 C C . GLN B 2 65 ? 187.174 148.268 127.734 1.00 47.54 65 GLN B C 1
ATOM 1862 O O . GLN B 2 65 ? 186.234 148.971 128.123 1.00 47.54 65 GLN B O 1
ATOM 1868 N N . VAL B 2 66 ? 186.997 147.164 126.998 1.00 43.41 66 VAL B N 1
ATOM 1869 C CA . VAL B 2 66 ? 185.655 146.677 126.662 1.00 43.41 66 VAL B CA 1
ATOM 1870 C C . VAL B 2 66 ? 184.889 146.298 127.926 1.00 43.41 66 VAL B C 1
ATOM 1871 O O . VAL B 2 66 ? 183.702 146.616 128.072 1.00 43.41 66 VAL B O 1
ATOM 1875 N N . LEU B 2 67 ? 185.571 145.641 128.868 1.00 43.35 67 LEU B N 1
ATOM 1876 C CA . LEU B 2 67 ? 184.961 145.233 130.131 1.00 43.35 67 LEU B CA 1
ATOM 1877 C C . LEU B 2 67 ? 184.551 146.432 130.978 1.00 43.35 67 LEU B C 1
ATOM 1878 O O . LEU B 2 67 ? 183.433 146.467 131.511 1.00 43.35 67 LEU B O 1
ATOM 1883 N N . VAL B 2 68 ? 185.445 147.421 131.103 1.00 41.84 68 VAL B N 1
ATOM 1884 C CA . VAL B 2 68 ? 185.146 148.632 131.863 1.00 41.84 68 VAL B CA 1
ATOM 1885 C C . VAL B 2 68 ? 184.001 149.399 131.215 1.00 41.84 68 VAL B C 1
ATOM 1886 O O . VAL B 2 68 ? 183.104 149.899 131.906 1.00 41.84 68 VAL B O 1
ATOM 1890 N N . GLY B 2 69 ? 183.970 149.436 129.881 1.00 38.88 69 GLY B N 1
ATOM 1891 C CA . GLY B 2 69 ? 182.873 150.089 129.189 1.00 38.88 69 GLY B CA 1
ATOM 1892 C C . GLY B 2 69 ? 181.538 149.395 129.374 1.00 38.88 69 GLY B C 1
ATOM 1893 O O . GLY B 2 69 ? 180.514 150.053 129.559 1.00 38.88 69 GLY B O 1
ATOM 1894 N N . LEU B 2 70 ? 181.525 148.063 129.348 1.00 38.75 70 LEU B N 1
ATOM 1895 C CA . LEU B 2 70 ? 180.253 147.365 129.510 1.00 38.75 70 LEU B CA 1
ATOM 1896 C C . LEU B 2 70 ? 179.742 147.443 130.943 1.00 38.75 70 LEU B C 1
ATOM 1897 O O . LEU B 2 70 ? 178.529 147.544 131.158 1.00 38.75 70 LEU B O 1
ATOM 1902 N N . ILE B 2 71 ? 180.638 147.434 131.934 1.00 40.20 71 ILE B N 1
ATOM 1903 C CA . ILE B 2 71 ? 180.181 147.621 133.310 1.00 40.20 71 ILE B CA 1
ATOM 1904 C C . ILE B 2 71 ? 179.759 149.070 133.553 1.00 40.20 71 ILE B C 1
ATOM 1905 O O . ILE B 2 71 ? 178.823 149.327 134.325 1.00 40.20 71 ILE B O 1
ATOM 1910 N N . CYS B 2 72 ? 180.398 150.030 132.868 1.00 40.01 72 CYS B N 1
ATOM 1911 C CA . CYS B 2 72 ? 179.929 151.414 132.877 1.00 40.01 72 CYS B CA 1
ATOM 1912 C C . CYS B 2 72 ? 178.525 151.524 132.301 1.00 40.01 72 CYS B C 1
ATOM 1913 O O . CYS B 2 72 ? 177.676 152.232 132.851 1.00 40.01 72 CYS B O 1
ATOM 1916 N N . LEU B 2 73 ? 178.264 150.810 131.204 1.00 39.63 73 LEU B N 1
ATOM 1917 C CA . LEU B 2 73 ? 176.936 150.796 130.597 1.00 39.63 73 LEU B CA 1
ATOM 1918 C C . LEU B 2 73 ? 175.905 150.156 131.517 1.00 39.63 73 LEU B C 1
ATOM 1919 O O . LEU B 2 73 ? 174.763 150.621 131.588 1.00 39.63 73 LEU B O 1
ATOM 1924 N N . CYS B 2 74 ? 176.286 149.085 132.219 1.00 41.00 74 CYS B N 1
ATOM 1925 C CA . CYS B 2 74 ? 175.347 148.427 133.125 1.00 41.00 74 CYS B CA 1
ATOM 1926 C C . CYS B 2 74 ? 175.025 149.302 134.331 1.00 41.00 74 CYS B C 1
ATOM 1927 O O . CYS B 2 74 ? 173.862 149.386 134.748 1.00 41.00 74 CYS B O 1
ATOM 1930 N N . PHE B 2 75 ? 176.039 149.972 134.891 1.00 37.31 75 PHE B N 1
ATOM 1931 C CA . PHE B 2 75 ? 175.806 150.927 135.971 1.00 37.31 75 PHE B CA 1
ATOM 1932 C C . PHE B 2 75 ? 174.946 152.094 135.505 1.00 37.31 75 PHE B C 1
ATOM 1933 O O . PHE B 2 75 ? 174.044 152.537 136.227 1.00 37.31 75 PHE B O 1
ATOM 1941 N N . GLY B 2 76 ? 175.187 152.576 134.284 1.00 36.85 76 GLY B N 1
ATOM 1942 C CA . GLY B 2 76 ? 174.385 153.661 133.750 1.00 36.85 76 GLY B CA 1
ATOM 1943 C C . GLY B 2 76 ? 172.943 153.277 133.502 1.00 36.85 76 GLY B C 1
ATOM 1944 O O . GLY B 2 76 ? 172.034 154.056 133.790 1.00 36.85 76 GLY B O 1
ATOM 1945 N N . THR B 2 77 ? 172.705 152.069 132.988 1.00 38.15 77 THR B N 1
ATOM 1946 C CA . THR B 2 77 ? 171.324 151.683 132.736 1.00 38.15 77 THR B CA 1
ATOM 1947 C C . THR B 2 77 ? 170.584 151.336 134.025 1.00 38.15 77 THR B C 1
ATOM 1948 O O . THR B 2 77 ? 169.380 151.596 134.110 1.00 38.15 77 THR B O 1
ATOM 1952 N N . VAL B 2 78 ? 171.271 150.842 135.065 1.00 38.78 78 VAL B N 1
ATOM 1953 C CA . VAL B 2 78 ? 170.533 150.618 136.308 1.00 38.78 78 VAL B CA 1
ATOM 1954 C C . VAL B 2 78 ? 170.288 151.932 137.053 1.00 38.78 78 VAL B C 1
ATOM 1955 O O . VAL B 2 78 ? 169.253 152.077 137.713 1.00 38.78 78 VAL B O 1
ATOM 1959 N N . VAL B 2 79 ? 171.186 152.919 136.936 1.00 38.91 79 VAL B N 1
ATOM 1960 C CA . VAL B 2 79 ? 170.915 154.231 137.520 1.00 38.91 79 VAL B CA 1
ATOM 1961 C C . VAL B 2 79 ? 169.801 154.939 136.750 1.00 38.91 79 VAL B C 1
ATOM 1962 O O . VAL B 2 79 ? 168.921 155.571 137.347 1.00 38.91 79 VAL B O 1
ATOM 1966 N N . CYS B 2 80 ? 169.789 154.802 135.422 1.00 42.30 80 CYS B N 1
ATOM 1967 C CA . CYS B 2 80 ? 168.761 155.444 134.609 1.00 42.30 80 CYS B CA 1
ATOM 1968 C C . CYS B 2 80 ? 167.390 154.809 134.817 1.00 42.30 80 CYS B C 1
ATOM 1969 O O . CYS B 2 80 ? 166.378 155.516 134.866 1.00 42.30 80 CYS B O 1
ATOM 1972 N N . SER B 2 81 ? 167.331 153.484 134.959 1.00 40.30 81 SER B N 1
ATOM 1973 C CA . SER B 2 81 ? 166.041 152.815 135.049 1.00 40.30 81 SER B CA 1
ATOM 1974 C C . SER B 2 81 ? 165.521 152.723 136.479 1.00 40.30 81 SER B C 1
ATOM 1975 O O . SER B 2 81 ? 164.364 153.066 136.736 1.00 40.30 81 SER B O 1
ATOM 1978 N N . THR B 2 82 ? 166.348 152.255 137.419 1.00 39.19 82 THR B N 1
ATOM 1979 C CA . THR B 2 82 ? 165.852 152.002 138.768 1.00 39.19 82 THR B CA 1
ATOM 1980 C C . THR B 2 82 ? 165.640 153.287 139.561 1.00 39.19 82 THR B C 1
ATOM 1981 O O . THR B 2 82 ? 164.644 153.413 140.281 1.00 39.19 82 THR B O 1
ATOM 1985 N N . LEU B 2 83 ? 166.555 154.246 139.449 1.00 34.24 83 LEU B N 1
ATOM 1986 C CA . LEU B 2 83 ? 166.484 155.448 140.266 1.00 34.24 83 LEU B CA 1
ATOM 1987 C C . LEU B 2 83 ? 165.501 156.456 139.692 1.00 34.24 83 LEU B C 1
ATOM 1988 O O . LEU B 2 83 ? 165.460 156.691 138.482 1.00 34.24 83 LEU B O 1
ATOM 1993 N N . GLN B 2 84 ? 164.707 157.052 140.577 1.00 31.50 84 GLN B N 1
ATOM 1994 C CA . GLN B 2 84 ? 163.955 158.262 140.262 1.00 31.50 84 GLN B CA 1
ATOM 1995 C C . GLN B 2 84 ? 164.858 159.432 140.619 1.00 31.50 84 GLN B C 1
ATOM 1996 O O . GLN B 2 84 ? 164.945 159.829 141.780 1.00 31.50 84 GLN B O 1
ATOM 2002 N N . THR B 2 85 ? 165.533 159.987 139.615 1.00 30.75 85 THR B N 1
ATOM 2003 C CA . THR B 2 85 ? 166.611 160.941 139.842 1.00 30.75 85 THR B CA 1
ATOM 2004 C C . THR B 2 85 ? 166.131 162.314 140.293 1.00 30.75 85 THR B C 1
ATOM 2005 O O . THR B 2 85 ? 166.964 163.145 140.667 1.00 30.75 85 THR B O 1
ATOM 2009 N N . SER B 2 86 ? 164.827 162.583 140.260 1.00 28.06 86 SER B N 1
ATOM 2010 C CA . SER B 2 86 ? 164.317 163.826 140.820 1.00 28.06 86 SER B CA 1
ATOM 2011 C C . SER B 2 86 ? 164.312 163.817 142.340 1.00 28.06 86 SER B C 1
ATOM 2012 O O . SER B 2 86 ? 164.282 164.888 142.954 1.00 28.06 86 SER B O 1
ATOM 2015 N N . ASP B 2 87 ? 164.341 162.635 142.957 1.00 26.61 87 ASP B N 1
ATOM 2016 C CA . ASP B 2 87 ? 164.328 162.525 144.408 1.00 26.61 87 ASP B CA 1
ATOM 2017 C C . ASP B 2 87 ? 165.658 162.906 145.033 1.00 26.61 87 ASP B C 1
ATOM 2018 O O . ASP B 2 87 ? 165.710 163.181 146.235 1.00 26.61 87 ASP B O 1
ATOM 2023 N N . PHE B 2 88 ? 166.727 162.925 144.245 1.00 27.01 88 PHE B N 1
ATOM 2024 C CA . PHE B 2 88 ? 168.083 163.055 144.742 1.00 27.01 88 PHE B CA 1
ATOM 2025 C C . PHE B 2 88 ? 168.760 164.248 144.090 1.00 27.01 88 PHE B C 1
ATOM 2026 O O . PHE B 2 88 ? 168.307 164.764 143.066 1.00 27.01 88 PHE B O 1
ATOM 2034 N N . ASP B 2 89 ? 169.851 164.685 144.709 1.00 30.44 89 ASP B N 1
ATOM 2035 C CA . ASP B 2 89 ? 170.495 165.928 144.321 1.00 30.44 89 ASP B CA 1
ATOM 2036 C C . ASP B 2 89 ? 171.239 165.784 143.001 1.00 30.44 89 ASP B C 1
ATOM 2037 O O . ASP B 2 89 ? 171.660 164.693 142.612 1.00 30.44 89 ASP B O 1
ATOM 2042 N N . ASP B 2 90 ? 171.400 166.909 142.310 1.00 33.10 90 ASP B N 1
ATOM 2043 C CA . ASP B 2 90 ? 172.104 166.920 141.038 1.00 33.10 90 ASP B CA 1
ATOM 2044 C C . ASP B 2 90 ? 173.614 166.984 141.201 1.00 33.10 90 ASP B C 1
ATOM 2045 O O . ASP B 2 90 ? 174.332 166.921 140.198 1.00 33.10 90 ASP B O 1
ATOM 2050 N N . GLU B 2 91 ? 174.109 167.128 142.427 1.00 30.70 91 GLU B N 1
ATOM 2051 C CA . GLU B 2 91 ? 175.530 166.994 142.707 1.00 30.70 91 GLU B CA 1
ATOM 2052 C C . GLU B 2 91 ? 175.892 165.649 143.313 1.00 30.70 91 GLU B C 1
ATOM 2053 O O . GLU B 2 91 ? 177.020 165.188 143.131 1.00 30.70 91 GLU B O 1
ATOM 2059 N N . VAL B 2 92 ? 174.961 165.007 144.017 1.00 27.76 92 VAL B N 1
ATOM 2060 C CA . VAL B 2 92 ? 175.132 163.606 144.386 1.00 27.76 92 VAL B CA 1
ATOM 2061 C C . VAL B 2 92 ? 175.094 162.729 143.140 1.00 27.76 92 VAL B C 1
ATOM 2062 O O . VAL B 2 92 ? 175.899 161.803 142.984 1.00 27.76 92 VAL B O 1
ATOM 2066 N N . LEU B 2 93 ? 174.190 163.037 142.212 1.00 27.78 93 LEU B N 1
ATOM 2067 C CA . LEU B 2 93 ? 174.066 162.316 140.953 1.00 27.78 93 LEU B CA 1
ATOM 2068 C C . LEU B 2 93 ? 174.888 162.937 139.836 1.00 27.78 93 LEU B C 1
ATOM 2069 O O . LEU B 2 93 ? 174.497 162.835 138.669 1.00 27.78 93 LEU B O 1
ATOM 2074 N N . LEU B 2 94 ? 176.021 163.570 140.164 1.00 27.89 94 LEU B N 1
ATOM 2075 C CA . LEU B 2 94 ? 176.868 164.208 139.156 1.00 27.89 94 LEU B CA 1
ATOM 2076 C C . LEU B 2 94 ? 177.466 163.186 138.194 1.00 27.89 94 LEU B C 1
ATOM 2077 O O . LEU B 2 94 ? 177.806 163.528 137.056 1.00 27.89 94 LEU B O 1
ATOM 2082 N N . LEU B 2 95 ? 177.585 161.931 138.632 1.00 29.74 95 LEU B N 1
ATOM 2083 C CA . LEU B 2 95 ? 177.928 160.826 137.742 1.00 29.74 95 LEU B CA 1
ATOM 2084 C C . LEU B 2 95 ? 176.941 160.692 136.592 1.00 29.74 95 LEU B C 1
ATOM 2085 O O . LEU B 2 95 ? 177.336 160.574 135.428 1.00 29.74 95 LEU B O 1
ATOM 2090 N N . TYR B 2 96 ? 175.652 160.719 136.901 1.00 32.42 96 TYR B N 1
ATOM 2091 C CA . TYR B 2 96 ? 174.625 160.477 135.902 1.00 32.42 96 TYR B CA 1
ATOM 2092 C C . TYR B 2 96 ? 174.169 161.763 135.227 1.00 32.42 96 TYR B C 1
ATOM 2093 O O . TYR B 2 96 ? 173.812 161.738 134.045 1.00 32.42 96 TYR B O 1
ATOM 2102 N N . ARG B 2 97 ? 174.191 162.888 135.950 1.00 30.98 97 ARG B N 1
ATOM 2103 C CA . ARG B 2 97 ? 173.780 164.158 135.362 1.00 30.98 97 ARG B CA 1
ATOM 2104 C C . ARG B 2 97 ? 174.802 164.669 134.357 1.00 30.98 97 ARG B C 1
ATOM 2105 O O . ARG B 2 97 ? 174.428 165.322 133.378 1.00 30.98 97 ARG B O 1
ATOM 2113 N N . ALA B 2 98 ? 176.086 164.384 134.571 1.00 26.88 98 ALA B N 1
ATOM 2114 C CA . ALA B 2 98 ? 177.082 164.632 133.537 1.00 26.88 98 ALA B CA 1
ATOM 2115 C C . ALA B 2 98 ? 177.123 163.524 132.498 1.00 26.88 98 ALA B C 1
ATOM 2116 O O . ALA B 2 98 ? 177.866 163.641 131.520 1.00 26.88 98 ALA B O 1
ATOM 2118 N N . GLY B 2 99 ? 176.367 162.450 132.701 1.00 31.09 99 GLY B N 1
ATOM 2119 C CA . GLY B 2 99 ? 176.221 161.428 131.689 1.00 31.09 99 GLY B CA 1
ATOM 2120 C C . GLY B 2 99 ? 177.406 160.515 131.506 1.00 31.09 99 GLY B C 1
ATOM 2121 O O . GLY B 2 99 ? 177.440 159.794 130.508 1.00 31.09 99 GLY B O 1
ATOM 2122 N N . TYR B 2 100 ? 178.359 160.516 132.450 1.00 32.36 100 TYR B N 1
ATOM 2123 C CA . TYR B 2 100 ? 179.610 159.763 132.307 1.00 32.36 100 TYR B CA 1
ATOM 2124 C C . TYR B 2 100 ? 179.472 158.269 131.999 1.00 32.36 100 TYR B C 1
ATOM 2125 O O . TYR B 2 100 ? 180.247 157.795 131.154 1.00 32.36 100 TYR B O 1
ATOM 2134 N N . PRO B 2 101 ? 178.572 157.475 132.614 1.00 31.54 101 PRO B N 1
ATOM 2135 C CA . PRO B 2 101 ? 178.496 156.058 132.211 1.00 31.54 101 PRO B CA 1
ATOM 2136 C C . PRO B 2 101 ? 178.135 155.825 130.753 1.00 31.54 101 PRO B C 1
ATOM 2137 O O . PRO B 2 101 ? 178.691 154.912 130.146 1.00 31.54 101 PRO B O 1
ATOM 2141 N N . PHE B 2 102 ? 177.338 156.694 130.137 1.00 32.53 102 PHE B N 1
ATOM 2142 C CA . PHE B 2 102 ? 176.928 156.482 128.752 1.00 32.53 102 PHE B CA 1
ATOM 2143 C C . PHE B 2 102 ? 178.034 156.838 127.757 1.00 32.53 102 PHE B C 1
ATOM 2144 O O . PHE B 2 102 ? 178.442 155.998 126.944 1.00 32.53 102 PHE B O 1
ATOM 2152 N N . TRP B 2 103 ? 178.552 158.070 127.813 1.00 33.86 103 TRP B N 1
ATOM 2153 C CA . TRP B 2 103 ? 179.637 158.433 126.904 1.00 33.86 103 TRP B CA 1
ATOM 2154 C C . TRP B 2 103 ? 180.982 157.868 127.331 1.00 33.86 103 TRP B C 1
ATOM 2155 O O . TRP B 2 103 ? 181.960 158.024 126.596 1.00 33.86 103 TRP B O 1
ATOM 2166 N N . GLY B 2 104 ? 181.067 157.246 128.497 1.00 37.06 104 GLY B N 1
ATOM 2167 C CA . GLY B 2 104 ? 182.247 156.510 128.878 1.00 37.06 104 GLY B CA 1
ATOM 2168 C C . GLY B 2 104 ? 182.139 155.091 128.376 1.00 37.06 104 GLY B C 1
ATOM 2169 O O . GLY B 2 104 ? 183.122 154.537 127.888 1.00 37.06 104 GLY B O 1
ATOM 2170 N N . ALA B 2 105 ? 180.938 154.509 128.466 1.00 36.35 105 ALA B N 1
ATOM 2171 C CA . ALA B 2 105 ? 180.688 153.169 127.956 1.00 36.35 105 ALA B CA 1
ATOM 2172 C C . ALA B 2 105 ? 180.897 153.101 126.457 1.00 36.35 105 ALA B C 1
ATOM 2173 O O . ALA B 2 105 ? 181.547 152.173 125.961 1.00 36.35 105 ALA B O 1
ATOM 2175 N N . VAL B 2 106 ? 180.387 154.104 125.732 1.00 40.09 106 VAL B N 1
ATOM 2176 C CA . VAL B 2 106 ? 180.501 154.131 124.275 1.00 40.09 106 VAL B CA 1
ATOM 2177 C C . VAL B 2 106 ? 181.963 154.224 123.856 1.00 40.09 106 VAL B C 1
ATOM 2178 O O . VAL B 2 106 ? 182.440 153.433 123.034 1.00 40.09 106 VAL B O 1
ATOM 2182 N N . LEU B 2 107 ? 182.715 155.131 124.481 1.00 42.30 107 LEU B N 1
ATOM 2183 C CA . LEU B 2 107 ? 184.099 155.339 124.072 1.00 42.30 107 LEU B CA 1
ATOM 2184 C C . LEU B 2 107 ? 185.019 154.211 124.532 1.00 42.30 107 LEU B C 1
ATOM 2185 O O . LEU B 2 107 ? 185.906 153.805 123.777 1.00 42.30 107 LEU B O 1
ATOM 2190 N N . PHE B 2 108 ? 184.812 153.668 125.739 1.00 43.96 108 PHE B N 1
ATOM 2191 C CA . PHE B 2 108 ? 185.631 152.546 126.191 1.00 43.96 108 PHE B CA 1
ATOM 2192 C C . PHE B 2 108 ? 185.364 151.288 125.374 1.00 43.96 108 PHE B C 1
ATOM 2193 O O . PHE B 2 108 ? 186.313 150.603 124.973 1.00 43.96 108 PHE B O 1
ATOM 2201 N N . VAL B 2 109 ? 184.088 150.979 125.100 1.00 43.73 109 VAL B N 1
ATOM 2202 C CA . VAL B 2 109 ? 183.746 149.808 124.296 1.00 43.73 109 VAL B CA 1
ATOM 2203 C C . VAL B 2 109 ? 184.265 149.965 122.871 1.00 43.73 109 VAL B C 1
ATOM 2204 O O . VAL B 2 109 ? 184.862 149.035 122.313 1.00 43.73 109 VAL B O 1
ATOM 2208 N N . LEU B 2 110 ? 184.104 151.160 122.287 1.00 48.78 110 LEU B N 1
ATOM 2209 C CA . LEU B 2 110 ? 184.559 151.417 120.923 1.00 48.78 110 LEU B CA 1
ATOM 2210 C C . LEU B 2 110 ? 186.078 151.335 120.812 1.00 48.78 110 LEU B C 1
ATOM 2211 O O . LEU B 2 110 ? 186.605 150.701 119.890 1.00 48.78 110 LEU B O 1
ATOM 2216 N N . SER B 2 111 ? 186.799 151.939 121.761 1.00 53.56 111 SER B N 1
ATOM 2217 C CA . SER B 2 111 ? 188.255 151.947 121.696 1.00 53.56 111 SER B CA 1
ATOM 2218 C C . SER B 2 111 ? 188.837 150.570 121.979 1.00 53.56 111 SER B C 1
ATOM 2219 O O . SER B 2 111 ? 189.798 150.156 121.321 1.00 53.56 111 SER B O 1
ATOM 2222 N N . GLY B 2 112 ? 188.262 149.838 122.936 1.00 56.09 112 GLY B N 1
ATOM 2223 C CA . GLY B 2 112 ? 188.721 148.485 123.188 1.00 56.09 112 GLY B CA 1
ATOM 2224 C C . GLY B 2 112 ? 188.436 147.541 122.037 1.00 56.09 112 GLY B C 1
ATOM 2225 O O . GLY B 2 112 ? 189.275 146.708 121.692 1.00 56.09 112 GLY B O 1
ATOM 2226 N N . PHE B 2 113 ? 187.257 147.669 121.417 1.00 60.47 113 PHE B N 1
ATOM 2227 C CA . PHE B 2 113 ? 186.899 146.834 120.275 1.00 60.47 113 PHE B CA 1
ATOM 2228 C C . PHE B 2 113 ? 187.787 147.127 119.069 1.00 60.47 113 PHE B C 1
ATOM 2229 O O . PHE B 2 113 ? 188.239 146.199 118.379 1.00 60.47 113 PHE B O 1
ATOM 2237 N N . LEU B 2 114 ? 188.076 148.409 118.822 1.00 62.30 114 LEU B N 1
ATOM 2238 C CA . LEU B 2 114 ? 188.988 148.766 117.742 1.00 62.30 114 LEU B CA 1
ATOM 2239 C C . LEU B 2 114 ? 190.417 148.331 118.039 1.00 62.30 114 LEU B C 1
ATOM 2240 O O . LEU B 2 114 ? 191.144 147.961 117.116 1.00 62.30 114 LEU B O 1
ATOM 2245 N N . SER B 2 115 ? 190.831 148.340 119.310 1.00 64.15 115 SER B N 1
ATOM 2246 C CA . SER B 2 115 ? 192.160 147.839 119.648 1.00 64.15 115 SER B CA 1
ATOM 2247 C C . SER B 2 115 ? 192.242 146.324 119.486 1.00 64.15 115 SER B C 1
ATOM 2248 O O . SER B 2 115 ? 193.282 145.800 119.071 1.00 64.15 115 SER B O 1
ATOM 2251 N N . ILE B 2 116 ? 191.148 145.614 119.792 1.00 64.27 116 ILE B N 1
ATOM 2252 C CA . ILE B 2 116 ? 191.089 144.166 119.581 1.00 64.27 116 ILE B CA 1
ATOM 2253 C C . ILE B 2 116 ? 191.223 143.837 118.098 1.00 64.27 116 ILE B C 1
ATOM 2254 O O . ILE B 2 116 ? 192.023 142.978 117.706 1.00 64.27 116 ILE B O 1
ATOM 2259 N N . MET B 2 117 ? 190.470 144.541 117.247 1.00 69.41 117 MET B N 1
ATOM 2260 C CA . MET B 2 117 ? 190.578 144.279 115.812 1.00 69.41 117 MET B CA 1
ATOM 2261 C C . MET B 2 117 ? 191.890 144.783 115.213 1.00 69.41 117 MET B C 1
ATOM 2262 O O . MET B 2 117 ? 192.385 144.191 114.248 1.00 69.41 117 MET B O 1
ATOM 2267 N N . SER B 2 118 ? 192.485 145.841 115.768 1.00 72.01 118 SER B N 1
ATOM 2268 C CA . SER B 2 118 ? 193.771 146.298 115.255 1.00 72.01 118 SER B CA 1
ATOM 2269 C C . SER B 2 118 ? 194.900 145.365 115.669 1.00 72.01 118 SER B C 1
ATOM 2270 O O . SER B 2 118 ? 195.904 145.257 114.957 1.00 72.01 118 SER B O 1
ATOM 2273 N N . GLU B 2 119 ? 194.763 144.695 116.813 1.00 73.18 119 GLU B N 1
ATOM 2274 C CA . GLU B 2 119 ? 195.722 143.660 117.175 1.00 73.18 119 GLU B CA 1
ATOM 2275 C C . GLU B 2 119 ? 195.500 142.394 116.351 1.00 73.18 119 GLU B C 1
ATOM 2276 O O . GLU B 2 119 ? 196.465 141.761 115.907 1.00 73.18 119 GLU B O 1
ATOM 2282 N N . ARG B 2 120 ? 194.240 142.035 116.103 1.00 69.91 120 ARG B N 1
ATOM 2283 C CA . ARG B 2 120 ? 193.913 140.804 115.395 1.00 69.91 120 ARG B CA 1
ATOM 2284 C C . ARG B 2 120 ? 194.090 140.902 113.885 1.00 69.91 120 ARG B C 1
ATOM 2285 O O . ARG B 2 120 ? 194.118 139.862 113.219 1.00 69.91 120 ARG B O 1
ATOM 2293 N N . LYS B 2 121 ? 194.201 142.104 113.324 1.00 72.64 121 LYS B N 1
ATOM 2294 C CA . LYS B 2 121 ? 194.377 142.252 111.886 1.00 72.64 121 LYS B CA 1
ATOM 2295 C C . LYS B 2 121 ? 195.679 142.926 111.482 1.00 72.64 121 LYS B C 1
ATOM 2296 O O . LYS B 2 121 ? 196.163 142.658 110.379 1.00 72.64 121 LYS B O 1
ATOM 2302 N N . ASN B 2 122 ? 196.243 143.791 112.339 1.00 77.04 122 ASN B N 1
ATOM 2303 C CA . ASN B 2 122 ? 197.479 144.552 112.090 1.00 77.04 122 ASN B CA 1
ATOM 2304 C C . ASN B 2 122 ? 197.395 145.405 110.825 1.00 77.04 122 ASN B C 1
ATOM 2305 O O . ASN B 2 122 ? 198.396 145.614 110.136 1.00 77.04 122 ASN B O 1
ATOM 2310 N N . THR B 2 123 ? 196.203 145.907 110.516 1.00 78.80 123 THR B N 1
ATOM 2311 C CA . THR B 2 123 ? 196.003 146.743 109.343 1.00 78.80 123 THR B CA 1
ATOM 2312 C C . THR B 2 123 ? 196.511 148.152 109.624 1.00 78.80 123 THR B C 1
ATOM 2313 O O . THR B 2 123 ? 196.358 148.670 110.733 1.00 78.80 123 THR B O 1
ATOM 2317 N N . LEU B 2 124 ? 197.116 148.776 108.609 1.00 82.40 124 LEU B N 1
ATOM 2318 C CA . LEU B 2 124 ? 197.653 150.126 108.749 1.00 82.40 124 LEU B CA 1
ATOM 2319 C C . LEU B 2 124 ? 196.570 151.197 108.827 1.00 82.40 124 LEU B C 1
ATOM 2320 O O . LEU B 2 124 ? 196.893 152.355 109.113 1.00 82.40 124 LEU B O 1
ATOM 2325 N N . TYR B 2 125 ? 195.308 150.853 108.572 1.00 84.54 125 TYR B N 1
ATOM 2326 C CA . TYR B 2 125 ? 194.200 151.782 108.755 1.00 84.54 125 TYR B CA 1
ATOM 2327 C C . TYR B 2 125 ? 193.480 151.605 110.085 1.00 84.54 125 TYR B C 1
ATOM 2328 O O . TYR B 2 125 ? 192.893 152.569 110.587 1.00 84.54 125 TYR B O 1
ATOM 2337 N N . LEU B 2 126 ? 193.500 150.401 110.663 1.00 77.23 126 LEU B N 1
ATOM 2338 C CA . LEU B 2 126 ? 193.015 150.233 112.030 1.00 77.23 126 LEU B CA 1
ATOM 2339 C C . LEU B 2 126 ? 193.958 150.899 113.025 1.00 77.23 126 LEU B C 1
ATOM 2340 O O . LEU B 2 126 ? 193.515 151.633 113.915 1.00 77.23 126 LEU B O 1
ATOM 2345 N N . VAL B 2 127 ? 195.262 150.651 112.894 1.00 76.77 127 VAL B N 1
ATOM 2346 C CA . VAL B 2 127 ? 196.244 151.472 113.590 1.00 76.77 127 VAL B CA 1
ATOM 2347 C C . VAL B 2 127 ? 196.204 152.872 112.992 1.00 76.77 127 VAL B C 1
ATOM 2348 O O . VAL B 2 127 ? 195.980 153.030 111.782 1.00 76.77 127 VAL B O 1
ATOM 2352 N N . ARG B 2 128 ? 196.326 153.890 113.869 1.00 74.70 128 ARG B N 1
ATOM 2353 C CA . ARG B 2 128 ? 196.102 155.336 113.690 1.00 74.70 128 ARG B CA 1
ATOM 2354 C C . ARG B 2 128 ? 194.600 155.646 113.602 1.00 74.70 128 ARG B C 1
ATOM 2355 O O . ARG B 2 128 ? 194.188 156.810 113.651 1.00 74.70 128 ARG B O 1
ATOM 2363 N N . GLY B 2 129 ? 193.766 154.610 113.547 1.00 71.16 129 GLY B N 1
ATOM 2364 C CA . GLY B 2 129 ? 192.340 154.751 113.751 1.00 71.16 129 GLY B CA 1
ATOM 2365 C C . GLY B 2 129 ? 191.983 154.296 115.149 1.00 71.16 129 GLY B C 1
ATOM 2366 O O . GLY B 2 129 ? 191.175 154.929 115.836 1.00 71.16 129 GLY B O 1
ATOM 2367 N N . SER B 2 130 ? 192.590 153.186 115.581 1.00 67.14 130 SER B N 1
ATOM 2368 C CA . SER B 2 130 ? 192.474 152.763 116.971 1.00 67.14 130 SER B CA 1
ATOM 2369 C C . SER B 2 130 ? 193.331 153.610 117.898 1.00 67.14 130 SER B C 1
ATOM 2370 O O . SER B 2 130 ? 193.039 153.677 119.096 1.00 67.14 130 SER B O 1
ATOM 2373 N N . LEU B 2 131 ? 194.383 154.247 117.377 1.00 67.40 131 LEU B N 1
ATOM 2374 C CA . LEU B 2 131 ? 195.178 155.155 118.198 1.00 67.40 131 LEU B CA 1
ATOM 2375 C C . LEU B 2 131 ? 194.391 156.412 118.549 1.00 67.40 131 LEU B C 1
ATOM 2376 O O . LEU B 2 131 ? 194.460 156.892 119.684 1.00 67.40 131 LEU B O 1
ATOM 2381 N N . GLY B 2 132 ? 193.634 156.954 117.593 1.00 62.33 132 GLY B N 1
ATOM 2382 C CA . GLY B 2 132 ? 192.751 158.068 117.899 1.00 62.33 132 GLY B CA 1
ATOM 2383 C C . GLY B 2 132 ? 191.616 157.684 118.827 1.00 62.33 132 GLY B C 1
ATOM 2384 O O . GLY B 2 132 ? 191.201 158.486 119.673 1.00 62.33 132 GLY B O 1
ATOM 2385 N N . ALA B 2 133 ? 191.108 156.456 118.686 1.00 60.21 133 ALA B N 1
ATOM 2386 C CA . ALA B 2 133 ? 190.115 155.939 119.620 1.00 60.21 133 ALA B CA 1
ATOM 2387 C C . ALA B 2 133 ? 190.694 155.816 121.022 1.00 60.21 133 ALA B C 1
ATOM 2388 O O . ALA B 2 133 ? 190.013 156.107 122.008 1.00 60.21 133 ALA B O 1
ATOM 2390 N N . ASN B 2 134 ? 191.958 155.415 121.132 1.00 60.40 134 ASN B N 1
ATOM 2391 C CA . ASN B 2 134 ? 192.600 155.349 122.439 1.00 60.40 134 ASN B CA 1
ATOM 2392 C C . ASN B 2 134 ? 192.909 156.732 122.998 1.00 60.40 134 ASN B C 1
ATOM 2393 O O . ASN B 2 134 ? 192.876 156.916 124.218 1.00 60.40 134 ASN B O 1
ATOM 2398 N N . ILE B 2 135 ? 193.194 157.707 122.130 1.00 58.06 135 ILE B N 1
ATOM 2399 C CA . ILE B 2 135 ? 193.394 159.088 122.572 1.00 58.06 135 ILE B CA 1
ATOM 2400 C C . ILE B 2 135 ? 192.102 159.655 123.153 1.00 58.06 135 ILE B C 1
ATOM 2401 O O . ILE B 2 135 ? 192.090 160.233 124.249 1.00 58.06 135 ILE B O 1
ATOM 2406 N N . VAL B 2 136 ? 190.985 159.462 122.444 1.00 55.41 136 VAL B N 1
ATOM 2407 C CA . VAL B 2 136 ? 189.716 159.981 122.947 1.00 55.41 136 VAL B CA 1
ATOM 2408 C C . VAL B 2 136 ? 189.226 159.147 124.131 1.00 55.41 136 VAL B C 1
ATOM 2409 O O . VAL B 2 136 ? 188.537 159.667 125.015 1.00 55.41 136 VAL B O 1
ATOM 2413 N N . SER B 2 137 ? 189.639 157.876 124.218 1.00 51.97 137 SER B N 1
ATOM 2414 C CA . SER B 2 137 ? 189.321 157.062 125.385 1.00 51.97 137 SER B CA 1
ATOM 2415 C C . SER B 2 137 ? 190.089 157.524 126.612 1.00 51.97 137 SER B C 1
ATOM 2416 O O . SER B 2 137 ? 189.538 157.553 127.713 1.00 51.97 137 SER B O 1
ATOM 2419 N N . SER B 2 138 ? 191.360 157.893 126.440 1.00 49.69 138 SER B N 1
ATOM 2420 C CA . SER B 2 138 ? 192.135 158.432 127.552 1.00 49.69 138 SER B CA 1
ATOM 2421 C C . SER B 2 138 ? 191.631 159.803 127.975 1.00 49.69 138 SER B C 1
ATOM 2422 O O . SER B 2 138 ? 191.638 160.116 129.170 1.00 49.69 138 SER B O 1
ATOM 2425 N N . ILE B 2 139 ? 191.185 160.625 127.019 1.00 50.00 139 ILE B N 1
ATOM 2426 C CA . ILE B 2 139 ? 190.606 161.926 127.354 1.00 50.00 139 ILE B CA 1
ATOM 2427 C C . ILE B 2 139 ? 189.297 161.753 128.121 1.00 50.00 139 ILE B C 1
ATOM 2428 O O . ILE B 2 139 ? 189.068 162.411 129.148 1.00 50.00 139 ILE B O 1
ATOM 2433 N N . ALA B 2 140 ? 188.436 160.841 127.654 1.00 44.73 140 ALA B N 1
ATOM 2434 C CA . ALA B 2 140 ? 187.190 160.541 128.346 1.00 44.73 140 ALA B CA 1
ATOM 2435 C C . ALA B 2 140 ? 187.436 159.917 129.710 1.00 44.73 140 ALA B C 1
ATOM 2436 O O . ALA B 2 140 ? 186.692 160.195 130.650 1.00 44.73 140 ALA B O 1
ATOM 2438 N N . ALA B 2 141 ? 188.485 159.103 129.846 1.00 42.64 141 ALA B N 1
ATOM 2439 C CA . ALA B 2 141 ? 188.802 158.509 131.138 1.00 42.64 141 ALA B CA 1
ATOM 2440 C C . ALA B 2 141 ? 189.385 159.529 132.106 1.00 42.64 141 ALA B C 1
ATOM 2441 O O . ALA B 2 141 ? 189.130 159.442 133.308 1.00 42.64 141 ALA B O 1
ATOM 2443 N N . GLY B 2 142 ? 190.163 160.495 131.613 1.00 39.37 142 GLY B N 1
ATOM 2444 C CA . GLY B 2 142 ? 190.633 161.567 132.478 1.00 39.37 142 GLY B CA 1
ATOM 2445 C C . GLY B 2 142 ? 189.514 162.476 132.952 1.00 39.37 142 GLY B C 1
ATOM 2446 O O . GLY B 2 142 ? 189.449 162.832 134.137 1.00 39.37 142 GLY B O 1
ATOM 2447 N N . LEU B 2 143 ? 188.610 162.853 132.037 1.00 40.37 143 LEU B N 1
ATOM 2448 C CA . LEU B 2 143 ? 187.426 163.616 132.427 1.00 40.37 143 LEU B CA 1
ATOM 2449 C C . LEU B 2 143 ? 186.536 162.808 133.358 1.00 40.37 143 LEU B C 1
ATOM 2450 O O . LEU B 2 143 ? 185.927 163.360 134.282 1.00 40.37 143 LEU B O 1
ATOM 2455 N N . GLY B 2 144 ? 186.472 161.493 133.146 1.00 36.20 144 GLY B N 1
ATOM 2456 C CA . GLY B 2 144 ? 185.733 160.636 134.047 1.00 36.20 144 GLY B CA 1
ATOM 2457 C C . GLY B 2 144 ? 186.343 160.561 135.429 1.00 36.20 144 GLY B C 1
ATOM 2458 O O . GLY B 2 144 ? 185.620 160.577 136.417 1.00 36.20 144 GLY B O 1
ATOM 2459 N N . ILE B 2 145 ? 187.675 160.494 135.516 1.00 36.29 145 ILE B N 1
ATOM 2460 C CA . ILE B 2 145 ? 188.352 160.480 136.813 1.00 36.29 145 ILE B CA 1
ATOM 2461 C C . ILE B 2 145 ? 188.112 161.791 137.551 1.00 36.29 145 ILE B C 1
ATOM 2462 O O . ILE B 2 145 ? 187.832 161.793 138.757 1.00 36.29 145 ILE B O 1
ATOM 2467 N N . ALA B 2 146 ? 188.154 162.917 136.827 1.00 34.53 146 ALA B N 1
ATOM 2468 C CA . ALA B 2 146 ? 187.833 164.211 137.431 1.00 34.53 146 ALA B CA 1
ATOM 2469 C C . ALA B 2 146 ? 186.387 164.268 137.921 1.00 34.53 146 ALA B C 1
ATOM 2470 O O . ALA B 2 146 ? 186.118 164.748 139.033 1.00 34.53 146 ALA B O 1
ATOM 2472 N N . ILE B 2 147 ? 185.453 163.739 137.122 1.00 32.24 147 ILE B N 1
ATOM 2473 C CA . ILE B 2 147 ? 184.040 163.697 137.496 1.00 32.24 147 ILE B CA 1
ATOM 2474 C C . ILE B 2 147 ? 183.825 162.811 138.722 1.00 32.24 147 ILE B C 1
ATOM 2475 O O . ILE B 2 147 ? 183.070 163.163 139.633 1.00 32.24 147 ILE B O 1
ATOM 2480 N N . LEU B 2 148 ? 184.522 161.675 138.788 1.00 29.97 148 LEU B N 1
ATOM 2481 C CA . LEU B 2 148 ? 184.346 160.753 139.905 1.00 29.97 148 LEU B CA 1
ATOM 2482 C C . LEU B 2 148 ? 184.979 161.279 141.192 1.00 29.97 148 LEU B C 1
ATOM 2483 O O . LEU B 2 148 ? 184.436 161.041 142.275 1.00 29.97 148 LEU B O 1
ATOM 2488 N N . ILE B 2 149 ? 186.099 162.010 141.109 1.00 30.22 149 ILE B N 1
ATOM 2489 C CA . ILE B 2 149 ? 186.639 162.657 142.309 1.00 30.22 149 ILE B CA 1
ATOM 2490 C C . ILE B 2 149 ? 185.711 163.770 142.792 1.00 30.22 149 ILE B C 1
ATOM 2491 O O . ILE B 2 149 ? 185.470 163.907 144.001 1.00 30.22 149 ILE B O 1
ATOM 2496 N N . LEU B 2 150 ? 185.154 164.564 141.863 1.00 32.00 150 LEU B N 1
ATOM 2497 C CA . LEU B 2 150 ? 184.166 165.571 142.254 1.00 32.00 150 LEU B CA 1
ATOM 2498 C C . LEU B 2 150 ? 182.915 164.941 142.853 1.00 32.00 150 LEU B C 1
ATOM 2499 O O . LEU B 2 150 ? 182.325 165.500 143.784 1.00 32.00 150 LEU B O 1
ATOM 2504 N N . ASN B 2 151 ? 182.516 163.767 142.365 1.00 29.94 151 ASN B N 1
ATOM 2505 C CA . ASN B 2 151 ? 181.344 163.113 142.926 1.00 29.94 151 ASN B CA 1
ATOM 2506 C C . ASN B 2 151 ? 181.632 162.479 144.278 1.00 29.94 151 ASN B C 1
ATOM 2507 O O . ASN B 2 151 ? 180.738 162.437 145.123 1.00 29.94 151 ASN B O 1
ATOM 2512 N N . LEU B 2 152 ? 182.855 161.988 144.513 1.00 30.67 152 LEU B N 1
ATOM 2513 C CA . LEU B 2 152 ? 183.225 161.575 145.868 1.00 30.67 152 LEU B CA 1
ATOM 2514 C C . LEU B 2 152 ? 183.237 162.757 146.827 1.00 30.67 152 LEU B C 1
ATOM 2515 O O . LEU B 2 152 ? 182.837 162.619 147.988 1.00 30.67 152 LEU B O 1
ATOM 2520 N N . SER B 2 153 ? 183.696 163.924 146.361 1.00 31.81 153 SER B N 1
ATOM 2521 C CA . SER B 2 153 ? 183.657 165.128 147.190 1.00 31.81 153 SER B CA 1
ATOM 2522 C C . SER B 2 153 ? 182.226 165.535 147.525 1.00 31.81 153 SER B C 1
ATOM 2523 O O . SER B 2 153 ? 181.913 165.841 148.684 1.00 31.81 153 SER B O 1
ATOM 2526 N N . ASN B 2 154 ? 181.338 165.514 146.526 1.00 31.38 154 ASN B N 1
ATOM 2527 C CA . ASN B 2 154 ? 179.935 165.850 146.753 1.00 31.38 154 ASN B CA 1
ATOM 2528 C C . ASN B 2 154 ? 179.247 164.815 147.632 1.00 31.38 154 ASN B C 1
ATOM 2529 O O . ASN B 2 154 ? 178.388 165.160 148.450 1.00 31.38 154 ASN B O 1
ATOM 2534 N N . ASN B 2 155 ? 179.622 163.544 147.490 1.00 31.15 155 ASN B N 1
ATOM 2535 C CA . ASN B 2 155 ? 179.020 162.495 148.299 1.00 31.15 155 ASN B CA 1
ATOM 2536 C C . ASN B 2 155 ? 179.486 162.573 149.745 1.00 31.15 155 ASN B C 1
ATOM 2537 O O . ASN B 2 155 ? 178.706 162.305 150.662 1.00 31.15 155 ASN B O 1
ATOM 2542 N N . SER B 2 156 ? 180.747 162.950 149.973 1.00 34.55 156 SER B N 1
ATOM 2543 C CA . SER B 2 156 ? 181.210 163.173 151.339 1.00 34.55 156 SER B CA 1
ATOM 2544 C C . SER B 2 156 ? 180.554 164.404 151.950 1.00 34.55 156 SER B C 1
ATOM 2545 O O . SER B 2 156 ? 180.223 164.408 153.143 1.00 34.55 156 SER B O 1
ATOM 2548 N N . ALA B 2 157 ? 180.342 165.451 151.144 1.00 34.07 157 ALA B N 1
ATOM 2549 C CA . ALA B 2 157 ? 179.620 166.627 151.623 1.00 34.07 157 ALA B CA 1
ATOM 2550 C C . ALA B 2 157 ? 178.164 166.309 151.947 1.00 34.07 157 ALA B C 1
ATOM 2551 O O . ALA B 2 157 ? 177.586 166.922 152.851 1.00 34.07 157 ALA B O 1
ATOM 2553 N N . TYR B 2 158 ? 177.556 165.369 151.222 1.00 34.65 158 TYR B N 1
ATOM 2554 C CA . TYR B 2 158 ? 176.212 164.918 151.567 1.00 34.65 158 TYR B CA 1
ATOM 2555 C C . TYR B 2 158 ? 176.219 164.078 152.838 1.00 34.65 158 TYR B C 1
ATOM 2556 O O . TYR B 2 158 ? 175.395 164.287 153.734 1.00 34.65 158 TYR B O 1
ATOM 2565 N N . MET B 2 159 ? 177.144 163.121 152.935 1.00 38.34 159 MET B N 1
ATOM 2566 C CA . MET B 2 159 ? 177.151 162.175 154.042 1.00 38.34 159 MET B CA 1
ATOM 2567 C C . MET B 2 159 ? 177.738 162.754 155.320 1.00 38.34 159 MET B C 1
ATOM 2568 O O . MET B 2 159 ? 177.745 162.059 156.342 1.00 38.34 159 MET B O 1
ATOM 2573 N N . ASN B 2 160 ? 178.262 163.983 155.277 1.00 42.02 160 ASN B N 1
ATOM 2574 C CA . ASN B 2 160 ? 178.535 164.707 156.514 1.00 42.02 160 ASN B CA 1
ATOM 2575 C C . ASN B 2 160 ? 177.254 164.921 157.310 1.00 42.02 160 ASN B C 1
ATOM 2576 O O . ASN B 2 160 ? 177.245 164.779 158.538 1.00 42.02 160 ASN B O 1
ATOM 2581 N N . TYR B 2 161 ? 176.163 165.262 156.628 1.00 45.47 161 TYR B N 1
ATOM 2582 C CA . TYR B 2 161 ? 174.850 165.408 157.255 1.00 45.47 161 TYR B CA 1
ATOM 2583 C C . TYR B 2 161 ? 174.036 164.121 157.161 1.00 45.47 161 TYR B C 1
ATOM 2584 O O . TYR B 2 161 ? 172.872 164.130 156.770 1.00 45.47 161 TYR B O 1
ATOM 2593 N N . CYS B 2 162 ? 174.646 163.001 157.540 1.00 45.81 162 CYS B N 1
ATOM 2594 C CA . CYS B 2 162 ? 173.961 161.711 157.565 1.00 45.81 162 CYS B CA 1
ATOM 2595 C C . CYS B 2 162 ? 174.558 160.922 158.721 1.00 45.81 162 CYS B C 1
ATOM 2596 O O . CYS B 2 162 ? 175.708 160.484 158.637 1.00 45.81 162 CYS B O 1
ATOM 2599 N N . LYS B 2 163 ? 173.788 160.743 159.795 1.00 52.95 163 LYS B N 1
ATOM 2600 C CA . LYS B 2 163 ? 174.285 160.021 160.960 1.00 52.95 163 LYS B CA 1
ATOM 2601 C C . LYS B 2 163 ? 174.365 158.519 160.734 1.00 52.95 163 LYS B C 1
ATOM 2602 O O . LYS B 2 163 ? 175.012 157.823 161.524 1.00 52.95 163 LYS B O 1
ATOM 2608 N N . ASP B 2 164 ? 173.731 158.006 159.684 1.00 51.19 164 ASP B N 1
ATOM 2609 C CA . ASP B 2 164 ? 173.771 156.587 159.380 1.00 51.19 164 ASP B CA 1
ATOM 2610 C C . ASP B 2 164 ? 173.682 156.442 157.867 1.00 51.19 164 ASP B C 1
ATOM 2611 O O . ASP B 2 164 ? 173.219 157.345 157.166 1.00 51.19 164 ASP B O 1
ATOM 2616 N N . ILE B 2 165 ? 174.164 155.301 157.368 1.00 49.49 165 ILE B N 1
ATOM 2617 C CA . ILE B 2 165 ? 173.991 154.954 155.961 1.00 49.49 165 ILE B CA 1
ATOM 2618 C C . ILE B 2 165 ? 172.515 154.749 155.626 1.00 49.49 165 ILE B C 1
ATOM 2619 O O . ILE B 2 165 ? 172.079 155.039 154.506 1.00 49.49 165 ILE B O 1
ATOM 2624 N N . THR B 2 166 ? 171.713 154.311 156.594 1.00 48.59 166 THR B N 1
ATOM 2625 C CA . THR B 2 166 ? 170.324 153.933 156.368 1.00 48.59 166 THR B CA 1
ATOM 2626 C C . THR B 2 166 ? 169.340 154.843 157.101 1.00 48.59 166 THR B C 1
ATOM 2627 O O . THR B 2 166 ? 168.372 154.367 157.696 1.00 48.59 166 THR B O 1
ATOM 2631 N N . GLU B 2 167 ? 169.578 156.160 157.087 1.00 47.32 167 GLU B N 1
ATOM 2632 C CA . GLU B 2 167 ? 168.570 157.086 157.599 1.00 47.32 167 GLU B CA 1
ATOM 2633 C C . GLU B 2 167 ? 167.332 157.094 156.717 1.00 47.32 167 GLU B C 1
ATOM 2634 O O . GLU B 2 167 ? 166.206 156.940 157.203 1.00 47.32 167 GLU B O 1
ATOM 2640 N N . ASP B 2 168 ? 167.525 157.268 155.415 1.00 40.20 168 ASP B N 1
ATOM 2641 C CA . ASP B 2 168 ? 166.424 157.424 154.482 1.00 40.20 168 ASP B CA 1
ATOM 2642 C C . ASP B 2 168 ? 166.918 157.000 153.105 1.00 40.20 168 ASP B C 1
ATOM 2643 O O . ASP B 2 168 ? 167.988 156.394 152.979 1.00 40.20 168 ASP B O 1
ATOM 2648 N N . ASP B 2 169 ? 166.135 157.319 152.075 1.00 37.14 169 ASP B N 1
ATOM 2649 C CA . ASP B 2 169 ? 166.545 157.037 150.707 1.00 37.14 169 ASP B CA 1
ATOM 2650 C C . ASP B 2 169 ? 167.706 157.918 150.276 1.00 37.14 169 ASP B C 1
ATOM 2651 O O . ASP B 2 169 ? 168.507 157.506 149.436 1.00 37.14 169 ASP B O 1
ATOM 2656 N N . GLY B 2 170 ? 167.813 159.123 150.837 1.00 32.32 170 GLY B N 1
ATOM 2657 C CA . GLY B 2 170 ? 168.848 160.047 150.402 1.00 32.32 170 GLY B CA 1
ATOM 2658 C C . GLY B 2 170 ? 170.245 159.595 150.782 1.00 32.32 170 GLY B C 1
ATOM 2659 O O . GLY B 2 170 ? 171.126 159.494 149.926 1.00 32.32 170 GLY B O 1
ATOM 2660 N N . CYS B 2 171 ? 170.457 159.290 152.067 1.00 37.96 171 CYS B N 1
ATOM 2661 C CA . CYS B 2 171 ? 171.774 158.856 152.525 1.00 37.96 171 CYS B CA 1
ATOM 2662 C C . CYS B 2 171 ? 172.126 157.481 151.971 1.00 37.96 171 CYS B C 1
ATOM 2663 O O . CYS B 2 171 ? 173.290 157.213 151.658 1.00 37.96 171 CYS B O 1
ATOM 2666 N N . PHE B 2 172 ? 171.127 156.614 151.804 1.00 34.77 172 PHE B N 1
ATOM 2667 C CA . PHE B 2 172 ? 171.377 155.280 151.268 1.00 34.77 172 PHE B CA 1
ATOM 2668 C C . PHE B 2 172 ? 171.742 155.315 149.791 1.00 34.77 172 PHE B C 1
ATOM 2669 O O . PHE B 2 172 ? 172.694 154.649 149.370 1.00 34.77 172 PHE B O 1
ATOM 2677 N N . VAL B 2 173 ? 170.987 156.069 148.987 1.00 29.39 173 VAL B N 1
ATOM 2678 C CA . VAL B 2 173 ? 171.308 156.207 147.571 1.00 29.39 173 VAL B CA 1
ATOM 2679 C C . VAL B 2 173 ? 172.615 156.971 147.388 1.00 29.39 173 VAL B C 1
ATOM 2680 O O . VAL B 2 173 ? 173.400 156.648 146.492 1.00 29.39 173 VAL B O 1
ATOM 2684 N N . THR B 2 174 ? 172.920 157.926 148.271 1.00 29.86 174 THR B N 1
ATOM 2685 C CA . THR B 2 174 ? 174.206 158.611 148.197 1.00 29.86 174 THR B CA 1
ATOM 2686 C C . THR B 2 174 ? 175.368 157.686 148.543 1.00 29.86 174 THR B C 1
ATOM 2687 O O . THR B 2 174 ? 176.419 157.757 147.908 1.00 29.86 174 THR B O 1
ATOM 2691 N N . SER B 2 175 ? 175.194 156.789 149.515 1.00 32.12 175 SER B N 1
ATOM 2692 C CA . SER B 2 175 ? 176.257 155.838 149.835 1.00 32.12 175 SER B CA 1
ATOM 2693 C C . SER B 2 175 ? 176.432 154.797 148.736 1.00 32.12 175 SER B C 1
ATOM 2694 O O . SER B 2 175 ? 177.563 154.403 148.421 1.00 32.12 175 SER B O 1
ATOM 2697 N N . PHE B 2 176 ? 175.317 154.326 148.166 1.00 31.25 176 PHE B N 1
ATOM 2698 C CA . PHE B 2 176 ? 175.356 153.402 147.037 1.00 31.25 176 PHE B CA 1
ATOM 2699 C C . PHE B 2 176 ? 176.040 154.035 145.835 1.00 31.25 176 PHE B C 1
ATOM 2700 O O . PHE B 2 176 ? 176.883 153.404 145.187 1.00 31.25 176 PHE B O 1
ATOM 2708 N N . ILE B 2 177 ? 175.728 155.301 145.562 1.00 27.89 177 ILE B N 1
ATOM 2709 C CA . ILE B 2 177 ? 176.401 156.046 144.509 1.00 27.89 177 ILE B CA 1
ATOM 2710 C C . ILE B 2 177 ? 177.867 156.268 144.863 1.00 27.89 177 ILE B C 1
ATOM 2711 O O . ILE B 2 177 ? 178.724 156.208 143.990 1.00 27.89 177 ILE B O 1
ATOM 2716 N N . THR B 2 178 ? 178.187 156.456 146.150 1.00 30.82 178 THR B N 1
ATOM 2717 C CA . THR B 2 178 ? 179.574 156.680 146.562 1.00 30.82 178 THR B CA 1
ATOM 2718 C C . THR B 2 178 ? 180.448 155.463 146.306 1.00 30.82 178 THR B C 1
ATOM 2719 O O . THR B 2 178 ? 181.536 155.583 145.736 1.00 30.82 178 THR B O 1
ATOM 2723 N N . GLU B 2 179 ? 179.987 154.277 146.688 1.00 34.12 179 GLU B N 1
ATOM 2724 C CA . GLU B 2 179 ? 180.824 153.106 146.439 1.00 34.12 179 GLU B CA 1
ATOM 2725 C C . GLU B 2 179 ? 180.695 152.608 145.000 1.00 34.12 179 GLU B C 1
ATOM 2726 O O . GLU B 2 179 ? 181.608 151.948 144.489 1.00 34.12 179 GLU B O 1
ATOM 2732 N N . LEU B 2 180 ? 179.639 153.010 144.286 1.00 31.70 180 LEU B N 1
ATOM 2733 C CA . LEU B 2 180 ? 179.615 152.775 142.845 1.00 31.70 180 LEU B CA 1
ATOM 2734 C C . LEU B 2 180 ? 180.568 153.716 142.111 1.00 31.70 180 LEU B C 1
ATOM 2735 O O . LEU B 2 180 ? 181.175 153.322 141.118 1.00 31.70 180 LEU B O 1
ATOM 2740 N N . VAL B 2 181 ? 180.719 154.950 142.592 1.00 29.76 181 VAL B N 1
ATOM 2741 C CA . VAL B 2 181 ? 181.760 155.862 142.122 1.00 29.76 181 VAL B CA 1
ATOM 2742 C C . VAL B 2 181 ? 183.144 155.340 142.481 1.00 29.76 181 VAL B C 1
ATOM 2743 O O . VAL B 2 181 ? 184.089 155.494 141.707 1.00 29.76 181 VAL B O 1
ATOM 2747 N N . LEU B 2 182 ? 183.282 154.679 143.630 1.00 32.58 182 LEU B N 1
ATOM 2748 C CA . LEU B 2 182 ? 184.568 154.088 143.999 1.00 32.58 182 LEU B CA 1
ATOM 2749 C C . LEU B 2 182 ? 184.957 152.948 143.058 1.00 32.58 182 LEU B C 1
ATOM 2750 O O . LEU B 2 182 ? 186.086 152.903 142.551 1.00 32.58 182 LEU B O 1
ATOM 2755 N N . MET B 2 183 ? 184.028 152.041 142.773 1.00 36.70 183 MET B N 1
ATOM 2756 C CA . MET B 2 183 ? 184.342 150.962 141.843 1.00 36.70 183 MET B CA 1
ATOM 2757 C C . MET B 2 183 ? 184.100 151.329 140.386 1.00 36.70 183 MET B C 1
ATOM 2758 O O . MET B 2 183 ? 184.256 150.471 139.516 1.00 36.70 183 MET B O 1
ATOM 2763 N N . LEU B 2 184 ? 183.694 152.560 140.101 1.00 33.64 184 LEU B N 1
ATOM 2764 C CA . LEU B 2 184 ? 183.838 153.113 138.764 1.00 33.64 184 LEU B CA 1
ATOM 2765 C C . LEU B 2 184 ? 185.135 153.881 138.625 1.00 33.64 184 LEU B C 1
ATOM 2766 O O . LEU B 2 184 ? 185.665 153.990 137.522 1.00 33.64 184 LEU B O 1
ATOM 2771 N N . LEU B 2 185 ? 185.665 154.385 139.736 1.00 36.69 185 LEU B N 1
ATOM 2772 C CA . LEU B 2 185 ? 186.977 155.010 139.748 1.00 36.69 185 LEU B CA 1
ATOM 2773 C C . LEU B 2 185 ? 188.069 153.970 139.592 1.00 36.69 185 LEU B C 1
ATOM 2774 O O . LEU B 2 185 ? 189.070 154.218 138.918 1.00 36.69 185 LEU B O 1
ATOM 2779 N N . PHE B 2 186 ? 187.881 152.796 140.201 1.00 39.57 186 PHE B N 1
ATOM 2780 C CA . PHE B 2 186 ? 188.808 151.684 139.997 1.00 39.57 186 PHE B CA 1
ATOM 2781 C C . PHE B 2 186 ? 188.820 151.237 138.537 1.00 39.57 186 PHE B C 1
ATOM 2782 O O . PHE B 2 186 ? 189.888 151.078 137.928 1.00 39.57 186 PHE B O 1
ATOM 2790 N N . LEU B 2 187 ? 187.635 151.083 137.942 1.00 37.89 187 LEU B N 1
ATOM 2791 C CA . LEU B 2 187 ? 187.547 150.681 136.543 1.00 37.89 187 LEU B CA 1
ATOM 2792 C C . LEU B 2 187 ? 188.024 151.781 135.600 1.00 37.89 187 LEU B C 1
ATOM 2793 O O . LEU B 2 187 ? 188.625 151.482 134.566 1.00 37.89 187 LEU B O 1
ATOM 2798 N N . THR B 2 188 ? 187.782 153.048 135.935 1.00 37.96 188 THR B N 1
ATOM 2799 C CA . THR B 2 188 ? 188.247 154.147 135.101 1.00 37.96 188 THR B CA 1
ATOM 2800 C C . THR B 2 188 ? 189.756 154.319 135.197 1.00 37.96 188 THR B C 1
ATOM 2801 O O . THR B 2 188 ? 190.396 154.660 134.202 1.00 37.96 188 THR B O 1
ATOM 2805 N N . ILE B 2 189 ? 190.345 154.060 136.368 1.00 40.88 189 ILE B N 1
ATOM 2806 C CA . ILE B 2 189 ? 191.800 154.045 136.494 1.00 40.88 189 ILE B CA 1
ATOM 2807 C C . ILE B 2 189 ? 192.390 152.900 135.677 1.00 40.88 189 ILE B C 1
ATOM 2808 O O . ILE B 2 189 ? 193.411 153.072 134.999 1.00 40.88 189 ILE B O 1
ATOM 2813 N N . LEU B 2 190 ? 191.725 151.736 135.685 1.00 45.06 190 LEU B N 1
ATOM 2814 C CA . LEU B 2 190 ? 192.157 150.607 134.859 1.00 45.06 190 LEU B CA 1
ATOM 2815 C C . LEU B 2 190 ? 192.083 150.935 133.369 1.00 45.06 190 LEU B C 1
ATOM 2816 O O . LEU B 2 190 ? 193.033 150.686 132.617 1.00 45.06 190 LEU B O 1
ATOM 2821 N N . ALA B 2 191 ? 190.966 151.520 132.933 1.00 43.89 191 ALA B N 1
ATOM 2822 C CA . ALA B 2 191 ? 190.795 151.876 131.530 1.00 43.89 191 ALA B CA 1
ATOM 2823 C C . ALA B 2 191 ? 191.717 153.012 131.115 1.00 43.89 191 ALA B C 1
ATOM 2824 O O . ALA B 2 191 ? 192.192 153.034 129.978 1.00 43.89 191 ALA B O 1
ATOM 2826 N N . PHE B 2 192 ? 192.002 153.946 132.022 1.00 47.60 192 PHE B N 1
ATOM 2827 C CA . PHE B 2 192 ? 192.909 155.040 131.710 1.00 47.60 192 PHE B CA 1
ATOM 2828 C C . PHE B 2 192 ? 194.344 154.550 131.612 1.00 47.60 192 PHE B C 1
ATOM 2829 O O . PHE B 2 192 ? 195.089 154.988 130.732 1.00 47.60 192 PHE B O 1
ATOM 2837 N N . CYS B 2 193 ? 194.747 153.637 132.503 1.00 51.55 193 CYS B N 1
ATOM 2838 C CA . CYS B 2 193 ? 196.081 153.052 132.418 1.00 51.55 193 CYS B CA 1
ATOM 2839 C C . CYS B 2 193 ? 196.228 152.210 131.160 1.00 51.55 193 CYS B C 1
ATOM 2840 O O . CYS B 2 193 ? 197.281 152.236 130.511 1.00 51.55 193 CYS B O 1
ATOM 2843 N N . SER B 2 194 ? 195.168 151.494 130.771 1.00 53.92 194 SER B N 1
ATOM 2844 C CA . SER B 2 194 ? 195.212 150.742 129.522 1.00 53.92 194 SER B CA 1
ATOM 2845 C C . SER B 2 194 ? 195.253 151.669 128.313 1.00 53.92 194 SER B C 1
ATOM 2846 O O . SER B 2 194 ? 195.939 151.375 127.331 1.00 53.92 194 SER B O 1
ATOM 2849 N N . ALA B 2 195 ? 194.538 152.794 128.369 1.00 53.68 195 ALA B N 1
ATOM 2850 C CA . ALA B 2 195 ? 194.569 153.757 127.273 1.00 53.68 195 ALA B CA 1
ATOM 2851 C C . ALA B 2 195 ? 195.940 154.406 127.137 1.00 53.68 195 ALA B C 1
ATOM 2852 O O . ALA B 2 195 ? 196.437 154.581 126.018 1.00 53.68 195 ALA B O 1
ATOM 2854 N N . VAL B 2 196 ? 196.574 154.743 128.265 1.00 57.51 196 VAL B N 1
ATOM 2855 C CA . VAL B 2 196 ? 197.940 155.264 128.244 1.00 57.51 196 VAL B CA 1
ATOM 2856 C C . VAL B 2 196 ? 198.911 154.208 127.724 1.00 57.51 196 VAL B C 1
ATOM 2857 O O . VAL B 2 196 ? 199.855 154.525 126.995 1.00 57.51 196 VAL B O 1
ATOM 2861 N N . LEU B 2 197 ? 198.665 152.932 128.033 1.00 59.70 197 LEU B N 1
ATOM 2862 C CA . LEU B 2 197 ? 199.569 151.891 127.549 1.00 59.70 197 LEU B CA 1
ATOM 2863 C C . LEU B 2 197 ? 199.412 151.638 126.046 1.00 59.70 197 LEU B C 1
ATOM 2864 O O . LEU B 2 197 ? 200.412 151.415 125.353 1.00 59.70 197 LEU B O 1
ATOM 2869 N N . LEU B 2 198 ? 198.179 151.689 125.518 1.00 62.38 198 LEU B N 1
ATOM 2870 C CA . LEU B 2 198 ? 198.000 151.692 124.060 1.00 62.38 198 LEU B CA 1
ATOM 2871 C C . LEU B 2 198 ? 198.639 152.911 123.404 1.00 62.38 198 LEU B C 1
ATOM 2872 O O . LEU B 2 198 ? 199.227 152.794 122.323 1.00 62.38 198 LEU B O 1
ATOM 2877 N N . ILE B 2 199 ? 198.520 154.087 124.032 1.00 65.69 199 ILE B N 1
ATOM 2878 C CA . ILE B 2 199 ? 199.131 155.303 123.493 1.00 65.69 199 ILE B CA 1
ATOM 2879 C C . ILE B 2 199 ? 200.651 155.172 123.457 1.00 65.69 199 ILE B C 1
ATOM 2880 O O . ILE B 2 199 ? 201.290 155.490 122.444 1.00 65.69 199 ILE B O 1
ATOM 2885 N N . ILE B 2 200 ? 201.237 154.647 124.536 1.00 68.02 200 ILE B N 1
ATOM 2886 C CA . ILE B 2 200 ? 202.683 154.468 124.637 1.00 68.02 200 ILE B CA 1
ATOM 2887 C C . ILE B 2 200 ? 203.176 153.449 123.615 1.00 68.02 200 ILE B C 1
ATOM 2888 O O . ILE B 2 200 ? 204.171 153.689 122.917 1.00 68.02 200 ILE B O 1
ATOM 2893 N N . TYR B 2 201 ? 202.463 152.324 123.473 1.00 74.60 201 TYR B N 1
ATOM 2894 C CA . TYR B 2 201 ? 202.883 151.300 122.521 1.00 74.60 201 TYR B CA 1
ATOM 2895 C C . TYR B 2 201 ? 202.736 151.770 121.079 1.00 74.60 201 TYR B C 1
ATOM 2896 O O . TYR B 2 201 ? 203.636 151.548 120.264 1.00 74.60 201 TYR B O 1
ATOM 2905 N N . ARG B 2 202 ? 201.625 152.423 120.739 1.00 73.17 202 ARG B N 1
ATOM 2906 C CA . ARG B 2 202 ? 201.381 152.797 119.354 1.00 73.17 202 ARG B CA 1
ATOM 2907 C C . ARG B 2 202 ? 202.007 154.129 118.965 1.00 73.17 202 ARG B C 1
ATOM 2908 O O . ARG B 2 202 ? 201.969 154.486 117.784 1.00 73.17 202 ARG B O 1
ATOM 2916 N N . ILE B 2 203 ? 202.579 154.868 119.909 1.00 76.66 203 ILE B N 1
ATOM 2917 C CA . ILE B 2 203 ? 203.420 156.008 119.586 1.00 76.66 203 ILE B CA 1
ATOM 2918 C C . ILE B 2 203 ? 204.891 155.615 119.527 1.00 76.66 203 ILE B C 1
ATOM 2919 O O . ILE B 2 203 ? 205.591 155.976 118.579 1.00 76.66 203 ILE B O 1
ATOM 2924 N N . GLY B 2 204 ? 205.362 154.833 120.505 1.00 78.23 204 GLY B N 1
ATOM 2925 C CA . GLY B 2 204 ? 206.737 154.362 120.499 1.00 78.23 204 GLY B CA 1
ATOM 2926 C C . GLY B 2 204 ? 207.055 153.368 119.400 1.00 78.23 204 GLY B C 1
ATOM 2927 O O . GLY B 2 204 ? 208.232 153.182 119.072 1.00 78.23 204 GLY B O 1
ATOM 2928 N N . GLN B 2 205 ? 206.037 152.712 118.835 1.00 81.17 205 GLN B N 1
ATOM 2929 C CA . GLN B 2 205 ? 206.256 151.883 117.653 1.00 81.17 205 GLN B CA 1
ATOM 2930 C C . GL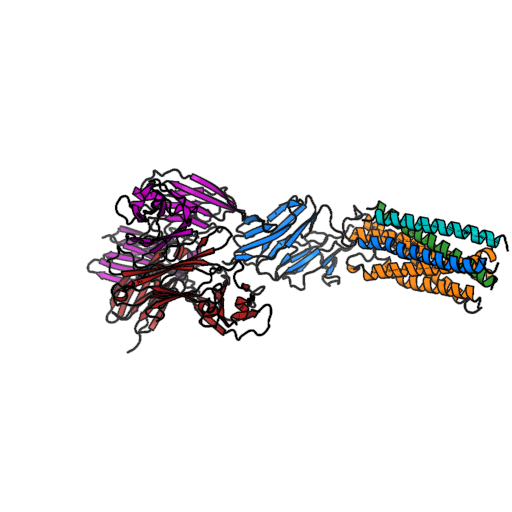N B 2 205 ? 206.580 152.741 116.436 1.00 81.17 205 GLN B C 1
ATOM 2931 O O . GLN B 2 205 ? 207.427 152.370 115.615 1.00 81.17 205 GLN B O 1
ATOM 2937 N N . GLU B 2 206 ? 205.931 153.899 116.312 1.00 82.26 206 GLU B N 1
ATOM 2938 C CA . GLU B 2 206 ? 206.173 154.798 115.191 1.00 82.26 206 GLU B CA 1
ATOM 2939 C C . GLU B 2 206 ? 207.428 155.646 115.362 1.00 82.26 206 GLU B C 1
ATOM 2940 O O . GLU B 2 206 ? 207.803 156.356 114.423 1.00 82.26 206 GLU B O 1
ATOM 2946 N N . PHE B 2 207 ? 208.078 155.600 116.522 1.00 82.75 207 PHE B N 1
ATOM 2947 C CA . PHE B 2 207 ? 209.410 156.186 116.675 1.00 82.75 207 PHE B CA 1
ATOM 2948 C C . PHE B 2 207 ? 210.477 155.242 116.133 1.00 82.75 207 PHE B C 1
ATOM 2949 O O . PHE B 2 207 ? 210.768 154.209 116.734 1.00 82.75 207 PHE B O 1
ATOM 2957 N N . PRO C 3 22 ? 174.960 144.627 157.404 1.00 76.47 22 PRO C N 1
ATOM 2958 C CA . PRO C 3 22 ? 174.736 146.016 156.985 1.00 76.47 22 PRO C CA 1
ATOM 2959 C C . PRO C 3 22 ? 175.918 146.590 156.204 1.00 76.47 22 PRO C C 1
ATOM 2960 O O . PRO C 3 22 ? 176.060 146.291 155.020 1.00 76.47 22 PRO C O 1
ATOM 2964 N N . GLN C 3 23 ? 176.738 147.410 156.868 1.00 75.55 23 GLN C N 1
ATOM 2965 C CA . GLN C 3 23 ? 177.906 148.003 156.221 1.00 75.55 23 GLN C CA 1
ATOM 2966 C C . GLN C 3 23 ? 178.949 146.948 155.870 1.00 75.55 23 GLN C C 1
ATOM 2967 O O . GLN C 3 23 ? 179.575 147.016 154.803 1.00 75.55 23 GLN C O 1
ATOM 2973 N N . LEU C 3 24 ? 179.152 145.973 156.764 1.00 73.98 24 LEU C N 1
ATOM 2974 C CA . LEU C 3 24 ? 180.154 144.933 156.547 1.00 73.98 24 LEU C CA 1
ATOM 2975 C C . LEU C 3 24 ? 179.784 144.037 155.372 1.00 73.98 24 LEU C C 1
ATOM 2976 O O . LEU C 3 24 ? 180.652 143.666 154.572 1.00 73.98 24 LEU C O 1
ATOM 2981 N N . CYS C 3 25 ? 178.497 143.694 155.247 1.00 72.08 25 CYS C N 1
ATOM 2982 C CA . CYS C 3 25 ? 178.035 142.899 154.114 1.00 72.08 25 CYS C CA 1
ATOM 2983 C C . CYS C 3 25 ? 178.193 143.649 152.799 1.00 72.08 25 CYS C C 1
ATOM 2984 O O . CYS C 3 25 ? 178.565 143.044 151.790 1.00 72.08 25 CYS C O 1
ATOM 2987 N N . TYR C 3 26 ? 177.955 144.963 152.801 1.00 64.16 26 TYR C N 1
ATOM 2988 C CA . TYR C 3 26 ? 178.116 145.750 151.581 1.00 64.16 26 TYR C CA 1
ATOM 2989 C C . TYR C 3 26 ? 179.584 145.878 151.188 1.00 64.16 26 TYR C C 1
ATOM 2990 O O . TYR C 3 26 ? 179.918 145.805 150.000 1.00 64.16 26 TYR C O 1
ATOM 2999 N N . ILE C 3 27 ? 180.475 146.051 152.172 1.00 66.55 27 ILE C N 1
ATOM 3000 C CA . ILE C 3 27 ? 181.909 146.146 151.892 1.00 66.55 27 ILE C CA 1
ATOM 3001 C C . ILE C 3 27 ? 182.449 144.813 151.377 1.00 66.55 27 ILE C C 1
ATOM 3002 O O . ILE C 3 27 ? 183.214 144.764 150.399 1.00 66.55 27 ILE C O 1
ATOM 3007 N N . LEU C 3 28 ? 182.035 143.711 152.006 1.00 63.85 28 LEU C N 1
ATOM 3008 C CA . LEU C 3 28 ? 182.429 142.381 151.559 1.00 63.85 28 LEU C CA 1
ATOM 3009 C C . LEU C 3 28 ? 181.851 142.046 150.187 1.00 63.85 28 LEU C C 1
ATOM 3010 O O . LEU C 3 28 ? 182.510 141.379 149.383 1.00 63.85 28 LEU C O 1
ATOM 3015 N N . ASP C 3 29 ? 180.658 142.547 149.874 1.00 59.82 29 ASP C N 1
ATOM 3016 C CA . ASP C 3 29 ? 180.084 142.310 148.556 1.00 59.82 29 ASP C CA 1
ATOM 3017 C C . ASP C 3 29 ? 180.770 143.159 147.488 1.00 59.82 29 ASP C C 1
ATOM 3018 O O . ASP C 3 29 ? 180.903 142.725 146.336 1.00 59.82 29 ASP C O 1
ATOM 3023 N N . ALA C 3 30 ? 181.230 144.357 147.858 1.00 56.50 30 ALA C N 1
ATOM 3024 C CA . ALA C 3 30 ? 182.042 145.165 146.954 1.00 56.50 30 ALA C CA 1
ATOM 3025 C C . ALA C 3 30 ? 183.379 144.496 146.652 1.00 56.50 30 ALA C C 1
ATOM 3026 O O . ALA C 3 30 ? 183.838 144.500 145.500 1.00 56.50 30 ALA C O 1
ATOM 3028 N N . ILE C 3 31 ? 184.018 143.905 147.667 1.00 56.71 31 ILE C N 1
ATOM 3029 C CA . ILE C 3 31 ? 185.271 143.202 147.399 1.00 56.71 31 ILE C CA 1
ATOM 3030 C C . ILE C 3 31 ? 185.018 141.887 146.662 1.00 56.71 31 ILE C C 1
ATOM 3031 O O . ILE C 3 31 ? 185.897 141.412 145.937 1.00 56.71 31 ILE C O 1
ATOM 3036 N N . LEU C 3 32 ? 183.814 141.318 146.781 1.00 55.46 32 LEU C N 1
ATOM 3037 C CA . LEU C 3 32 ? 183.417 140.202 145.926 1.00 55.46 32 LEU C CA 1
ATOM 3038 C C . LEU C 3 32 ? 183.299 140.630 144.467 1.00 55.46 32 LEU C C 1
ATOM 3039 O O . LEU C 3 32 ? 183.696 139.889 143.557 1.00 55.46 32 LEU C O 1
ATOM 3044 N N . PHE C 3 33 ? 182.741 141.822 144.226 1.00 48.64 33 PHE C N 1
ATOM 3045 C CA . PHE C 3 33 ? 182.685 142.363 142.868 1.00 48.64 33 PHE C CA 1
ATOM 3046 C C . PHE C 3 33 ? 184.084 142.603 142.311 1.00 48.64 33 PHE C C 1
ATOM 3047 O O . PHE C 3 33 ? 184.348 142.310 141.140 1.00 48.64 33 PHE C O 1
ATOM 3055 N N . LEU C 3 34 ? 184.984 143.151 143.133 1.00 48.82 34 LEU C N 1
ATOM 3056 C CA . LEU C 3 34 ? 186.363 143.378 142.700 1.00 48.82 34 LEU C CA 1
ATOM 3057 C C . LEU C 3 34 ? 187.087 142.061 142.424 1.00 48.82 34 LEU C C 1
ATOM 3058 O O . LEU C 3 34 ? 187.911 141.985 141.501 1.00 48.82 34 LEU C O 1
ATOM 3063 N N . TYR C 3 35 ? 186.780 141.025 143.211 1.00 54.91 35 TYR C N 1
ATOM 3064 C CA . TYR C 3 35 ? 187.261 139.673 142.941 1.00 54.91 35 TYR C CA 1
ATOM 3065 C C . TYR C 3 35 ? 186.768 139.171 141.592 1.00 54.91 35 TYR C C 1
ATOM 3066 O O . TYR C 3 35 ? 187.527 138.555 140.834 1.00 54.91 35 TYR C O 1
ATOM 3075 N N . GLY C 3 36 ? 185.497 139.436 141.277 1.00 49.87 36 GLY C N 1
ATOM 3076 C CA . GLY C 3 36 ? 184.972 139.091 139.964 1.00 49.87 36 GLY C CA 1
ATOM 3077 C C . GLY C 3 36 ? 185.656 139.834 138.830 1.00 49.87 36 GLY C C 1
ATOM 3078 O O . GLY C 3 36 ? 185.894 139.261 137.765 1.00 49.87 36 GLY C O 1
ATOM 3079 N N . ILE C 3 37 ? 185.996 141.111 139.056 1.00 46.35 37 ILE C N 1
ATOM 3080 C CA . ILE C 3 37 ? 186.720 141.914 138.063 1.00 46.35 37 ILE C CA 1
ATOM 3081 C C . ILE C 3 37 ? 188.094 141.316 137.786 1.00 46.35 37 ILE C C 1
ATOM 3082 O O . ILE C 3 37 ? 188.493 141.137 136.625 1.00 46.35 37 ILE C O 1
ATOM 3087 N N . VAL C 3 38 ? 188.832 140.997 138.855 1.00 49.07 38 VAL C N 1
ATOM 3088 C CA . VAL C 3 38 ? 190.172 140.427 138.711 1.00 49.07 38 VAL C CA 1
ATOM 3089 C C . VAL C 3 38 ? 190.108 139.061 138.037 1.00 49.07 38 VAL C C 1
ATOM 3090 O O . VAL C 3 38 ? 190.912 138.754 137.148 1.00 49.07 38 VAL C O 1
ATOM 3094 N N . LEU C 3 39 ? 189.115 138.246 138.404 1.00 51.92 39 LEU C N 1
ATOM 3095 C CA . LEU C 3 39 ? 189.018 136.906 137.838 1.00 51.92 39 LEU C CA 1
ATOM 3096 C C . LEU C 3 39 ? 188.621 136.935 136.366 1.00 51.92 39 LEU C C 1
ATOM 3097 O O . LEU C 3 39 ? 189.157 136.156 135.571 1.00 51.92 39 LEU C O 1
ATOM 3102 N N . THR C 3 40 ? 187.724 137.844 135.963 1.00 50.92 40 THR C N 1
ATOM 3103 C CA . THR C 3 40 ? 187.406 137.905 134.539 1.00 50.92 40 THR C CA 1
ATOM 3104 C C . THR C 3 40 ? 188.532 138.548 133.735 1.00 50.92 40 THR C C 1
ATOM 3105 O O . THR C 3 40 ? 188.717 138.194 132.567 1.00 50.92 40 THR C O 1
ATOM 3109 N N . LEU C 3 41 ? 189.340 139.425 134.348 1.00 50.57 41 LEU C N 1
ATOM 3110 C CA . LEU C 3 41 ? 190.502 139.952 133.636 1.00 50.57 41 LEU C CA 1
ATOM 3111 C C . LEU C 3 41 ? 191.556 138.874 133.416 1.00 50.57 41 LEU C C 1
ATOM 3112 O O . LEU C 3 41 ? 19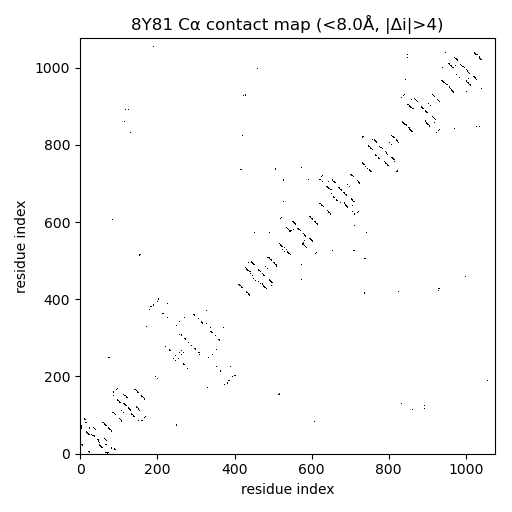2.118 138.759 132.318 1.00 50.57 41 LEU C O 1
ATOM 3117 N N . LEU C 3 42 ? 191.819 138.061 134.443 1.00 56.73 42 LEU C N 1
ATOM 3118 C CA . LEU C 3 42 ? 192.799 136.988 134.305 1.00 56.73 42 LEU C CA 1
ATOM 3119 C C . LEU C 3 42 ? 192.301 135.897 133.366 1.00 56.73 42 LEU C C 1
ATOM 3120 O O . LEU C 3 42 ? 193.087 135.322 132.606 1.00 56.73 42 LEU C O 1
ATOM 3125 N N . TYR C 3 43 ? 190.995 135.620 133.377 1.00 58.58 43 TYR C N 1
ATOM 3126 C CA . TYR C 3 43 ? 190.448 134.644 132.444 1.00 58.58 43 TYR C CA 1
ATOM 3127 C C . TYR C 3 43 ? 190.451 135.161 131.011 1.00 58.58 43 TYR C C 1
ATOM 3128 O O . TYR C 3 43 ? 190.642 134.376 130.080 1.00 58.58 43 TYR C O 1
ATOM 3137 N N . CYS C 3 44 ? 190.268 136.470 130.810 1.00 60.33 44 CYS C N 1
ATOM 3138 C CA . CYS C 3 44 ? 190.380 137.034 129.468 1.00 60.33 44 CYS C CA 1
ATOM 3139 C C . CYS C 3 44 ? 191.819 136.995 128.967 1.00 60.33 44 CYS C C 1
ATOM 3140 O O . CYS C 3 44 ? 192.063 136.744 127.778 1.00 60.33 44 CYS C O 1
ATOM 3143 N N . ARG C 3 45 ? 192.783 137.247 129.859 1.00 63.15 45 ARG C N 1
ATOM 3144 C CA . ARG C 3 45 ? 194.194 137.137 129.493 1.00 63.15 45 ARG C CA 1
ATOM 3145 C C . ARG C 3 45 ? 194.572 135.697 129.153 1.00 63.15 45 ARG C C 1
ATOM 3146 O O . ARG C 3 45 ? 195.298 135.447 128.180 1.00 63.15 45 ARG C O 1
ATOM 3154 N N . LEU C 3 46 ? 194.061 134.739 129.929 1.00 65.25 46 LEU C N 1
ATOM 3155 C CA . LEU C 3 46 ? 194.273 133.328 129.625 1.00 65.25 46 LEU C CA 1
ATOM 3156 C C . LEU C 3 46 ? 193.606 132.939 128.311 1.00 65.25 46 LEU C C 1
ATOM 3157 O O . LEU C 3 46 ? 194.144 132.124 127.551 1.00 65.25 46 LEU C O 1
ATOM 3162 N N . LYS C 3 47 ? 192.438 133.523 128.029 1.00 65.27 47 LYS C N 1
ATOM 3163 C CA . LYS C 3 47 ? 191.738 133.266 126.777 1.00 65.27 47 LYS C CA 1
ATOM 3164 C C . LYS C 3 47 ? 192.527 133.760 125.575 1.00 65.27 47 LYS C C 1
ATOM 3165 O O . LYS C 3 47 ? 192.627 133.053 124.566 1.00 65.27 47 LYS C O 1
ATOM 3171 N N . ILE C 3 48 ? 193.109 134.963 125.662 1.00 66.78 48 ILE C N 1
ATOM 3172 C CA . ILE C 3 48 ? 193.864 135.435 124.504 1.00 66.78 48 ILE C CA 1
ATOM 3173 C C . ILE C 3 48 ? 195.190 134.689 124.391 1.00 66.78 48 ILE C C 1
ATOM 3174 O O . ILE C 3 48 ? 195.710 134.524 123.283 1.00 66.78 48 ILE C O 1
ATOM 3179 N N . GLN C 3 49 ? 195.738 134.190 125.509 1.00 72.53 49 GLN C N 1
ATOM 3180 C CA . GLN C 3 49 ? 196.966 133.401 125.432 1.00 72.53 49 GLN C CA 1
ATOM 3181 C C . GLN C 3 49 ? 196.716 132.054 124.760 1.00 72.53 49 GLN C C 1
ATOM 3182 O O . GLN C 3 49 ? 197.495 131.630 123.894 1.00 72.53 49 GLN C O 1
ATOM 3188 N N . VAL C 3 50 ? 195.612 131.393 125.122 1.00 70.65 50 VAL C N 1
ATOM 3189 C CA . VAL C 3 50 ? 195.241 130.128 124.495 1.00 70.65 50 VAL C CA 1
ATOM 3190 C C . VAL C 3 50 ? 194.881 130.339 123.027 1.00 70.65 50 VAL C C 1
ATOM 3191 O O . VAL C 3 50 ? 195.259 129.537 122.163 1.00 70.65 50 VAL C O 1
ATOM 3195 N N . ARG C 3 51 ? 194.194 131.444 122.711 1.00 72.52 51 ARG C N 1
ATOM 3196 C CA . ARG C 3 51 ? 193.836 131.725 121.323 1.00 72.52 51 ARG C CA 1
ATOM 3197 C C . ARG C 3 51 ? 195.062 132.049 120.476 1.00 72.52 51 ARG C C 1
ATOM 3198 O O . ARG C 3 51 ? 195.132 131.649 119.309 1.00 72.52 51 ARG C O 1
ATOM 3206 N N . LYS C 3 52 ? 196.044 132.756 121.046 1.00 74.21 52 LYS C N 1
ATOM 3207 C CA . LYS C 3 52 ? 197.273 133.042 120.313 1.00 74.21 52 LYS C CA 1
ATOM 3208 C C . LYS C 3 52 ? 198.097 131.779 120.092 1.00 74.21 52 LYS C C 1
ATOM 3209 O O . LYS C 3 52 ? 198.663 131.588 119.009 1.00 74.21 52 LYS C O 1
ATOM 3215 N N . ALA C 3 53 ? 198.158 130.897 121.099 1.00 75.51 53 ALA C N 1
ATOM 3216 C CA . ALA C 3 53 ? 198.850 129.621 120.926 1.00 75.51 53 ALA C CA 1
ATOM 3217 C C . ALA C 3 53 ? 198.164 128.735 119.891 1.00 75.51 53 ALA C C 1
ATOM 3218 O O . ALA C 3 53 ? 198.843 128.090 119.082 1.00 75.51 53 ALA C O 1
ATOM 3220 N N . ASP C 3 54 ? 196.831 128.707 119.884 1.00 79.19 54 ASP C N 1
ATOM 3221 C CA . ASP C 3 54 ? 196.085 127.936 118.899 1.00 79.19 54 ASP C CA 1
ATOM 3222 C C . ASP C 3 54 ? 196.192 128.507 117.491 1.00 79.19 54 ASP C C 1
ATOM 3223 O O . ASP C 3 54 ? 196.264 127.737 116.527 1.00 79.19 54 ASP C O 1
ATOM 3228 N N . ILE C 3 55 ? 196.209 129.834 117.345 1.00 76.52 55 ILE C N 1
ATOM 3229 C CA . ILE C 3 55 ? 196.348 130.424 116.019 1.00 76.52 55 ILE C CA 1
ATOM 3230 C C . ILE C 3 55 ? 197.797 130.390 115.542 1.00 76.52 55 ILE C C 1
ATOM 3231 O O . ILE C 3 55 ? 198.048 130.530 114.338 1.00 76.52 55 ILE C O 1
ATOM 3236 N N . ALA C 3 56 ? 198.761 130.201 116.450 1.00 76.83 56 ALA C N 1
ATOM 3237 C CA . ALA C 3 56 ? 200.119 129.890 116.021 1.00 76.83 56 ALA C CA 1
ATOM 3238 C C . ALA C 3 56 ? 200.253 128.425 115.630 1.00 76.83 56 ALA C C 1
ATOM 3239 O O . ALA C 3 56 ? 201.040 128.092 114.736 1.00 76.83 56 ALA C O 1
ATOM 3241 N N . SER C 3 57 ? 199.502 127.539 116.291 1.00 79.41 57 SER C N 1
ATOM 3242 C CA . SER C 3 57 ? 199.545 126.124 115.937 1.00 79.41 57 SER C CA 1
ATOM 3243 C C . SER C 3 57 ? 198.806 125.853 114.631 1.00 79.41 57 SER C C 1
ATOM 3244 O O . SER C 3 57 ? 199.262 125.049 113.810 1.00 79.41 57 SER C O 1
ATOM 3247 N N . ARG C 3 58 ? 197.667 126.508 114.423 1.00 82.15 58 ARG C N 1
ATOM 3248 C CA . ARG C 3 58 ? 196.909 126.348 113.187 1.00 82.15 58 ARG C CA 1
ATOM 3249 C C . ARG C 3 58 ? 197.603 127.054 112.027 1.00 82.15 58 ARG C C 1
ATOM 3250 O O . ARG C 3 58 ? 198.261 128.077 112.215 1.00 82.15 58 ARG C O 1
ATOM 3258 N N . VAL D 4 26 ? 79.031 178.528 146.085 1.00 77.54 98 VAL E N 1
ATOM 3259 C CA . VAL D 4 26 ? 79.517 178.754 147.440 1.00 77.54 98 VAL E CA 1
ATOM 3260 C C . VAL D 4 26 ? 81.039 178.845 147.446 1.00 77.54 98 VAL E C 1
ATOM 3261 O O . VAL D 4 26 ? 81.727 177.907 147.040 1.00 77.54 98 VAL E O 1
ATOM 3265 N N . ASN D 4 27 ? 81.553 179.986 147.898 1.00 75.50 99 ASN E N 1
ATOM 3266 C CA . ASN D 4 27 ? 82.991 180.183 147.995 1.00 75.50 99 ASN E CA 1
ATOM 3267 C C . ASN D 4 27 ? 83.583 179.318 149.101 1.00 75.50 99 ASN E C 1
ATOM 3268 O O . ASN D 4 27 ? 82.912 178.966 150.075 1.00 75.50 99 ASN E O 1
ATOM 3273 N N . ILE D 4 28 ? 84.855 178.972 148.939 1.00 68.73 100 ILE E N 1
ATOM 3274 C CA . ILE D 4 28 ? 85.601 178.251 149.962 1.00 68.73 100 ILE E CA 1
ATOM 3275 C C . ILE D 4 28 ? 86.354 179.281 150.795 1.00 68.73 100 ILE E C 1
ATOM 3276 O O . ILE D 4 28 ? 87.145 180.068 150.262 1.00 68.73 100 ILE E O 1
ATOM 3281 N N . THR D 4 29 ? 86.090 179.299 152.100 1.00 66.39 101 THR E N 1
ATOM 3282 C CA . THR D 4 29 ? 86.756 180.229 152.999 1.00 66.39 101 THR E CA 1
ATOM 3283 C C . THR D 4 29 ? 87.903 179.515 153.697 1.00 66.39 101 THR E C 1
ATOM 3284 O O . THR D 4 29 ? 87.687 178.555 154.442 1.00 66.39 101 THR E O 1
ATOM 3288 N N . LYS D 4 30 ? 89.120 179.992 153.454 1.00 57.64 102 LYS E N 1
ATOM 3289 C CA . LYS D 4 30 ? 90.312 179.351 153.978 1.00 57.64 102 LYS E CA 1
ATOM 3290 C C . LYS D 4 30 ? 90.535 179.781 155.416 1.00 57.64 102 LYS E C 1
ATOM 3291 O O . LYS D 4 30 ? 90.612 180.989 155.686 1.00 57.64 102 LYS E O 1
ATOM 3297 N N . PRO D 4 31 ? 90.636 178.853 156.360 1.00 51.18 103 PRO E N 1
ATOM 3298 C CA . PRO D 4 31 ? 90.973 179.222 157.732 1.00 51.18 103 PRO E CA 1
ATOM 3299 C C . PRO D 4 31 ? 92.452 179.325 158.130 1.00 51.18 103 PRO E C 1
ATOM 3300 O O . PRO D 4 31 ? 93.348 178.615 157.662 1.00 51.18 103 PRO E O 1
ATOM 3304 N N . THR D 4 32 ? 92.706 180.286 159.011 1.00 49.76 104 THR E N 1
ATOM 3305 C CA . THR D 4 32 ? 94.046 180.466 159.548 1.00 49.76 104 THR E CA 1
ATOM 3306 C C . THR D 4 32 ? 94.347 179.325 160.509 1.00 49.76 104 THR E C 1
ATOM 3307 O O . THR D 4 32 ? 93.618 179.118 161.485 1.00 49.76 104 THR E O 1
ATOM 3311 N N . VAL D 4 33 ? 95.406 178.576 160.224 1.00 40.27 105 VAL E N 1
ATOM 3312 C CA . VAL D 4 33 ? 95.758 177.384 160.983 1.00 40.27 105 VAL E CA 1
ATOM 3313 C C . VAL D 4 33 ? 97.107 177.635 161.640 1.00 40.27 105 VAL E C 1
ATOM 3314 O O . VAL D 4 33 ? 98.136 177.725 160.960 1.00 40.27 105 VAL E O 1
ATOM 3318 N N . ASP D 4 34 ? 97.102 177.743 162.963 1.00 38.26 106 ASP E N 1
ATOM 3319 C CA . ASP D 4 34 ? 98.312 177.918 163.748 1.00 38.26 106 ASP E CA 1
ATOM 3320 C C . ASP D 4 34 ? 98.631 176.628 164.486 1.00 38.26 106 ASP E C 1
ATOM 3321 O O . ASP D 4 34 ? 97.746 175.830 164.791 1.00 38.26 106 ASP E O 1
ATOM 3326 N N . LEU D 4 35 ? 99.912 176.431 164.776 1.00 25.43 107 LEU E N 1
ATOM 3327 C CA . LEU D 4 35 ? 100.370 175.219 165.457 1.00 25.43 107 LEU E CA 1
ATOM 3328 C C . LEU D 4 35 ? 101.295 175.647 166.595 1.00 25.43 107 LEU E C 1
ATOM 3329 O O . LEU D 4 35 ? 102.502 175.813 166.406 1.00 25.43 107 LEU E O 1
ATOM 3334 N N . LEU D 4 36 ? 100.714 175.815 167.775 1.00 26.04 108 LEU E N 1
ATOM 3335 C CA . LEU D 4 36 ? 101.441 176.212 168.969 1.00 26.04 108 LEU E CA 1
ATOM 3336 C C . LEU D 4 36 ? 101.651 174.991 169.847 1.00 26.04 108 LEU E C 1
ATOM 3337 O O . LEU D 4 36 ? 101.082 173.932 169.598 1.00 26.04 108 LEU E O 1
ATOM 3342 N N . HIS D 4 37 ? 102.471 175.145 170.886 1.00 23.08 109 HIS E N 1
ATOM 3343 C CA . HIS D 4 37 ? 102.616 174.082 171.872 1.00 23.08 109 HIS E CA 1
ATOM 3344 C C . HIS D 4 37 ? 103.225 174.630 173.150 1.00 23.08 109 HIS E C 1
ATOM 3345 O O . HIS D 4 37 ? 103.857 175.686 173.158 1.00 23.08 109 HIS E O 1
ATOM 3352 N N . SER D 4 38 ? 103.047 173.871 174.226 1.00 24.44 110 SER E N 1
ATOM 3353 C CA . SER D 4 38 ? 103.792 174.112 175.447 1.00 24.44 110 SER E CA 1
ATOM 3354 C C . SER D 4 38 ? 105.225 173.609 175.284 1.00 24.44 110 SER E C 1
ATOM 3355 O O . SER D 4 38 ? 105.561 172.900 174.333 1.00 24.44 110 SER E O 1
ATOM 3358 N N . SER D 4 39 ? 106.080 173.987 176.224 1.00 29.77 111 SER E N 1
ATOM 3359 C CA . SER D 4 39 ? 107.500 173.684 176.148 1.00 29.77 111 SER E CA 1
ATOM 3360 C C . SER D 4 39 ? 107.911 172.772 177.298 1.00 29.77 111 SER E C 1
ATOM 3361 O O . SER D 4 39 ? 107.084 172.289 178.075 1.00 29.77 111 SER E O 1
ATOM 3364 N N . CYS D 4 40 ? 109.216 172.532 177.387 1.00 30.74 112 CYS E N 1
ATOM 3365 C CA . CYS D 4 40 ? 109.778 171.725 178.459 1.00 30.74 112 CYS E CA 1
ATOM 3366 C C . CYS D 4 40 ? 109.718 172.463 179.783 1.00 30.74 112 CYS E C 1
ATOM 3367 O O . CYS D 4 40 ? 110.028 173.656 179.860 1.00 30.74 112 CYS E O 1
ATOM 3370 N N . ASP D 4 41 ? 109.315 171.746 180.822 1.00 33.97 113 ASP E N 1
ATOM 3371 C CA . ASP D 4 41 ? 109.537 172.167 182.201 1.00 33.97 113 ASP E CA 1
ATOM 3372 C C . ASP D 4 41 ? 110.321 171.053 182.874 1.00 33.97 113 ASP E C 1
ATOM 3373 O O . ASP D 4 41 ? 109.734 170.025 183.258 1.00 33.97 113 ASP E O 1
ATOM 3378 N N . PRO D 4 42 ? 111.649 171.179 182.989 1.00 29.91 114 PRO E N 1
ATOM 3379 C CA . PRO D 4 42 ? 112.439 170.130 183.657 1.00 29.91 114 PRO E CA 1
ATOM 3380 C C . PRO D 4 42 ? 112.128 169.980 185.132 1.00 29.91 114 PRO E C 1
ATOM 3381 O O . PRO D 4 42 ? 112.369 168.906 185.691 1.00 29.91 114 PRO E O 1
ATOM 3385 N N . ASN D 4 43 ? 111.594 171.014 185.775 1.00 34.20 115 ASN E N 1
ATOM 3386 C CA . ASN D 4 43 ? 111.117 170.900 187.143 1.00 34.20 115 ASN E CA 1
ATOM 3387 C C . ASN D 4 43 ? 109.793 170.156 187.240 1.00 34.20 115 ASN E C 1
ATOM 3388 O O . ASN D 4 43 ? 109.430 169.711 188.334 1.00 34.20 115 ASN E O 1
ATOM 3393 N N . ALA D 4 44 ? 109.069 170.013 186.134 1.00 31.46 116 ALA E N 1
ATOM 3394 C CA . ALA D 4 44 ? 107.832 169.253 186.115 1.00 31.46 116 ALA E CA 1
ATOM 3395 C C . ALA D 4 44 ? 108.113 167.791 185.794 1.00 31.46 116 ALA E C 1
ATOM 3396 O O . ALA D 4 44 ? 109.235 167.396 185.474 1.00 31.46 116 ALA E O 1
ATOM 3398 N N . PHE D 4 45 ? 107.058 166.988 185.859 1.00 30.94 117 PHE E N 1
ATOM 3399 C CA . PHE D 4 45 ? 107.197 165.552 185.990 1.00 30.94 117 PHE E CA 1
ATOM 3400 C C . PHE D 4 45 ? 106.362 164.767 184.996 1.00 30.94 117 PHE E C 1
ATOM 3401 O O . PHE D 4 45 ? 106.508 163.543 184.928 1.00 30.94 117 PHE E O 1
ATOM 3409 N N . HIS D 4 46 ? 105.493 165.430 184.232 1.00 29.19 118 HIS E N 1
ATOM 3410 C CA . HIS D 4 46 ? 104.643 164.741 183.271 1.00 29.19 118 HIS E CA 1
ATOM 3411 C C . HIS D 4 46 ? 105.434 164.228 182.077 1.00 29.19 118 HIS E C 1
ATOM 3412 O O . HIS D 4 46 ? 105.055 163.207 181.491 1.00 29.19 118 HIS E O 1
ATOM 3419 N N . SER D 4 47 ? 106.525 164.925 181.721 1.00 24.97 119 SER E N 1
ATOM 3420 C CA . SER D 4 47 ? 107.382 164.619 180.569 1.00 24.97 119 SER E CA 1
ATOM 3421 C C . SER D 4 47 ? 106.577 164.576 179.269 1.00 24.97 119 SER E C 1
ATOM 3422 O O . SER D 4 47 ? 106.729 163.675 178.444 1.00 24.97 119 SER E O 1
ATOM 3425 N N . THR D 4 48 ? 105.714 165.578 179.091 1.00 24.86 120 THR E N 1
ATOM 3426 C CA . THR D 4 48 ? 104.716 165.577 178.028 1.00 24.86 120 THR E CA 1
ATOM 3427 C C . THR D 4 48 ? 104.627 166.966 177.412 1.00 24.86 120 THR E C 1
ATOM 3428 O O . THR D 4 48 ? 104.534 167.962 178.134 1.00 24.86 120 THR E O 1
ATOM 3432 N N . ILE D 4 49 ? 104.661 167.029 176.077 1.00 23.48 121 ILE E N 1
ATOM 3433 C CA . ILE D 4 49 ? 104.497 168.263 175.318 1.00 23.48 121 ILE E CA 1
ATOM 3434 C C . ILE D 4 49 ? 103.065 168.340 174.806 1.00 23.48 121 ILE E C 1
ATOM 3435 O O . ILE D 4 49 ? 102.522 167.364 174.273 1.00 23.48 121 ILE E O 1
ATOM 3440 N N . GLN D 4 50 ? 102.451 169.505 174.983 1.00 27.56 122 GLN E N 1
ATOM 3441 C CA . GLN D 4 50 ? 101.043 169.747 174.694 1.00 27.56 122 GLN E CA 1
ATOM 3442 C C . GLN D 4 50 ? 100.970 170.504 173.371 1.00 27.56 122 GLN E C 1
ATOM 3443 O O . GLN D 4 50 ? 101.015 171.726 173.361 1.00 27.56 122 GLN E O 1
ATOM 3449 N N . LEU D 4 51 ? 100.888 169.790 172.248 1.00 25.89 123 LEU E N 1
ATOM 3450 C CA . LEU D 4 51 ? 100.703 170.463 170.964 1.00 25.89 123 LEU E CA 1
ATOM 3451 C C . LEU D 4 51 ? 99.252 170.891 170.789 1.00 25.89 123 LEU E C 1
ATOM 3452 O O . LEU D 4 51 ? 98.335 170.150 171.142 1.00 25.89 123 LEU E O 1
ATOM 3457 N N . TYR D 4 52 ? 99.043 172.095 170.267 1.00 30.81 124 TYR E N 1
ATOM 3458 C CA . TYR D 4 52 ? 97.724 172.618 169.944 1.00 30.81 124 TYR E CA 1
ATOM 3459 C C . TYR D 4 52 ? 97.710 173.092 168.501 1.00 30.81 124 TYR E C 1
ATOM 3460 O O . TYR D 4 52 ? 98.617 173.809 168.071 1.00 30.81 124 TYR E O 1
ATOM 3469 N N . CYS D 4 53 ? 96.678 172.704 167.761 1.00 33.92 125 CYS E N 1
ATOM 3470 C CA . CYS D 4 53 ? 96.434 173.208 166.417 1.00 33.92 125 CYS E CA 1
ATOM 3471 C C . CYS D 4 53 ? 95.167 174.045 166.454 1.00 33.92 125 CYS E C 1
ATOM 3472 O O . CYS D 4 53 ? 94.078 173.511 166.685 1.00 33.92 125 CYS E O 1
ATOM 3475 N N . PHE D 4 54 ? 95.319 175.347 166.244 1.00 40.23 126 PHE E N 1
ATOM 3476 C CA . PHE D 4 54 ? 94.220 176.300 166.275 1.00 40.23 126 PHE E CA 1
ATOM 3477 C C . PHE D 4 54 ? 93.737 176.551 164.856 1.00 40.23 126 PHE E C 1
ATOM 3478 O O . PHE D 4 54 ? 94.551 176.739 163.948 1.00 40.23 126 PHE E O 1
ATOM 3486 N N . VAL D 4 55 ? 92.419 176.558 164.670 1.00 47.97 127 VAL E N 1
ATOM 3487 C CA . VAL D 4 55 ? 91.791 176.810 163.380 1.00 47.97 127 VAL E CA 1
ATOM 3488 C C . VAL D 4 55 ? 90.828 177.970 163.578 1.00 47.97 127 VAL E C 1
ATOM 3489 O O . VAL D 4 55 ? 89.895 177.876 164.386 1.00 47.97 127 VAL E O 1
ATOM 3493 N N . TYR D 4 56 ? 91.044 179.058 162.844 1.00 51.83 128 TYR E N 1
ATOM 3494 C CA . TYR D 4 56 ? 90.224 180.260 162.948 1.00 51.83 128 TYR E CA 1
ATOM 3495 C C . TYR D 4 56 ? 89.604 180.559 161.590 1.00 51.83 128 TYR E C 1
ATOM 3496 O O . TYR D 4 56 ? 90.322 180.646 160.591 1.00 51.83 128 TYR E O 1
ATOM 3505 N N . GLY D 4 57 ? 88.290 180.763 161.554 1.00 61.21 129 GLY E N 1
ATOM 3506 C CA . GLY D 4 57 ? 87.632 181.144 160.323 1.00 61.21 129 GLY E CA 1
ATOM 3507 C C . GLY D 4 57 ? 87.113 180.009 159.470 1.00 61.21 129 GLY E C 1
ATOM 3508 O O . GLY D 4 57 ? 86.965 180.185 158.255 1.00 61.21 129 GLY E O 1
ATOM 3509 N N . HIS D 4 58 ? 86.835 178.848 160.055 1.00 63.48 130 HIS E N 1
ATOM 3510 C CA . HIS D 4 58 ? 86.299 177.727 159.297 1.00 63.48 130 HIS E CA 1
ATOM 3511 C C . HIS D 4 58 ? 84.770 177.751 159.357 1.00 63.48 130 HIS E C 1
ATOM 3512 O O . HIS D 4 58 ? 84.158 178.729 159.791 1.00 63.48 130 HIS E O 1
ATOM 3519 N N . ILE D 4 59 ? 84.134 176.669 158.909 1.00 69.65 131 ILE E N 1
ATOM 3520 C CA . ILE D 4 59 ? 82.679 176.541 158.887 1.00 69.65 131 ILE E CA 1
ATOM 3521 C C . ILE D 4 59 ? 82.282 175.571 159.992 1.00 69.65 131 ILE E C 1
ATOM 3522 O O . ILE D 4 59 ? 82.953 174.552 160.200 1.00 69.65 131 ILE E O 1
ATOM 3527 N N . GLN D 4 60 ? 81.224 175.919 160.736 1.00 72.77 132 GLN E N 1
ATOM 3528 C CA . GLN D 4 60 ? 80.723 175.083 161.822 1.00 72.77 132 GLN E CA 1
ATOM 3529 C C . GLN D 4 60 ? 80.304 173.706 161.320 1.00 72.77 132 GLN E C 1
ATOM 3530 O O . GLN D 4 60 ? 79.641 173.581 160.286 1.00 72.77 132 GLN E O 1
ATOM 3536 N N . ASN D 4 61 ? 80.730 172.674 162.063 1.00 75.61 133 ASN E N 1
ATOM 3537 C CA . ASN D 4 61 ? 80.492 171.254 161.767 1.00 75.61 133 ASN E CA 1
ATOM 3538 C C . ASN D 4 61 ? 81.042 170.843 160.401 1.00 75.61 133 ASN E C 1
ATOM 3539 O O . ASN D 4 61 ? 80.516 169.931 159.758 1.00 75.61 133 ASN E O 1
ATOM 3544 N N . ASP D 4 62 ? 82.099 171.510 159.943 1.00 69.25 134 ASP E N 1
ATOM 3545 C CA . ASP D 4 62 ? 82.754 171.171 158.686 1.00 69.25 134 ASP E CA 1
ATOM 3546 C C . ASP D 4 62 ? 84.264 171.258 158.839 1.00 69.25 134 ASP E C 1
ATOM 3547 O O . ASP D 4 62 ? 84.971 171.747 157.952 1.00 69.25 134 ASP E O 1
ATOM 3552 N N . VAL D 4 63 ? 84.782 170.795 159.972 1.00 58.28 135 VAL E N 1
ATOM 3553 C CA . VAL D 4 63 ? 86.214 170.796 160.237 1.00 58.28 135 VAL E CA 1
ATOM 3554 C C . VAL D 4 63 ? 86.609 169.403 160.711 1.00 58.28 135 VAL E C 1
ATOM 3555 O O . VAL D 4 63 ? 85.825 168.712 161.373 1.00 58.28 135 VAL E O 1
ATOM 3559 N N . SER D 4 64 ? 87.789 168.952 160.297 1.00 48.67 136 SER E N 1
ATOM 3560 C CA . SER D 4 64 ? 88.365 167.748 160.888 1.00 48.67 136 SER E CA 1
ATOM 3561 C C . SER D 4 64 ? 89.869 167.932 160.965 1.00 48.67 136 SER E C 1
ATOM 3562 O O . SER D 4 64 ? 90.523 168.107 159.934 1.00 48.67 136 SER E O 1
ATOM 3565 N N . ILE D 4 65 ? 90.414 167.899 162.176 1.00 39.23 137 ILE E N 1
ATOM 3566 C CA . ILE D 4 65 ? 91.842 168.087 162.398 1.00 39.23 137 ILE E CA 1
ATOM 3567 C C . ILE D 4 65 ? 92.454 166.736 162.733 1.00 39.23 137 ILE E C 1
ATOM 3568 O O . ILE D 4 65 ? 92.083 166.104 163.730 1.00 39.23 137 ILE E O 1
ATOM 3573 N N . HIS D 4 66 ? 93.390 166.298 161.900 1.00 33.57 138 HIS E N 1
ATOM 3574 C CA . HIS D 4 66 ? 94.133 165.067 162.104 1.00 33.57 138 HIS E CA 1
ATOM 3575 C C . HIS D 4 66 ? 95.601 165.392 162.338 1.00 33.57 138 HIS E C 1
ATOM 3576 O O . HIS D 4 66 ? 96.084 166.466 161.984 1.00 33.57 138 HIS E O 1
ATOM 3583 N N . TRP D 4 67 ? 96.308 164.445 162.943 1.00 27.30 139 TRP E N 1
ATOM 3584 C CA . TRP D 4 67 ? 97.670 164.659 163.405 1.00 27.30 139 TRP E CA 1
ATOM 3585 C C . TRP D 4 67 ? 98.621 163.686 162.731 1.00 27.30 139 TRP E C 1
ATOM 3586 O O . TRP D 4 67 ? 98.283 162.520 162.513 1.00 27.30 139 TRP E O 1
ATOM 3597 N N . LEU D 4 68 ? 99.812 164.173 162.408 1.00 23.30 140 LEU E N 1
ATOM 3598 C CA . LEU D 4 68 ? 100.835 163.373 161.758 1.00 23.30 140 LEU E CA 1
ATOM 3599 C C . LEU D 4 68 ? 102.169 163.611 162.443 1.00 23.30 140 LEU E C 1
ATOM 3600 O O . LEU D 4 68 ? 102.465 164.727 162.870 1.00 23.30 140 LEU E O 1
ATOM 3605 N N . MET D 4 69 ? 102.966 162.556 162.545 1.00 24.76 141 MET E N 1
ATOM 3606 C CA . MET D 4 69 ? 104.342 162.615 163.027 1.00 24.76 141 MET E CA 1
ATOM 3607 C C . MET D 4 69 ? 105.234 162.058 161.927 1.00 24.76 141 MET E C 1
ATOM 3608 O O . MET D 4 69 ? 105.372 160.836 161.815 1.00 24.76 141 MET E O 1
ATOM 3613 N N . ASP D 4 70 ? 105.824 162.958 161.132 1.00 23.67 142 ASP E N 1
ATOM 3614 C CA . ASP D 4 70 ? 106.707 162.630 160.008 1.00 23.67 142 ASP E CA 1
ATOM 3615 C C . ASP D 4 70 ? 106.001 161.721 158.999 1.00 23.67 142 ASP E C 1
ATOM 3616 O O . ASP D 4 70 ? 106.443 160.606 158.718 1.00 23.67 142 ASP E O 1
ATOM 3621 N N . ASP D 4 71 ? 104.859 162.209 158.503 1.00 25.38 143 ASP E N 1
ATOM 3622 C CA . ASP D 4 71 ? 103.902 161.577 157.587 1.00 25.38 143 ASP E CA 1
ATOM 3623 C C . ASP D 4 71 ? 103.173 160.375 158.174 1.00 25.38 143 ASP E C 1
ATOM 3624 O O . ASP D 4 71 ? 102.339 159.787 157.480 1.00 25.38 143 ASP E O 1
ATOM 3629 N N . ARG D 4 72 ? 103.446 159.989 159.413 1.00 28.84 144 ARG E N 1
ATOM 3630 C CA . ARG D 4 72 ? 102.771 158.867 160.044 1.00 28.84 144 ARG E CA 1
ATOM 3631 C C . ARG D 4 72 ? 101.594 159.396 160.845 1.00 28.84 144 ARG E C 1
ATOM 3632 O O . ARG D 4 72 ? 101.782 160.191 161.770 1.00 28.84 144 ARG E O 1
ATOM 3640 N N . LYS D 4 73 ? 100.389 158.957 160.493 1.00 37.31 145 LYS E N 1
ATOM 3641 C CA . LYS D 4 73 ? 99.191 159.422 161.176 1.00 37.31 145 LYS E CA 1
ATOM 3642 C C . LYS D 4 73 ? 99.149 158.887 162.600 1.00 37.31 145 LYS E C 1
ATOM 3643 O O . LYS D 4 73 ? 99.424 157.712 162.850 1.00 37.31 145 LYS E O 1
ATOM 3649 N N . ILE D 4 74 ? 98.815 159.767 163.538 1.00 38.66 146 ILE E N 1
ATOM 3650 C CA . ILE D 4 74 ? 98.833 159.436 164.956 1.00 38.66 146 ILE E CA 1
ATOM 3651 C C . ILE D 4 74 ? 97.421 158.988 165.319 1.00 38.66 146 ILE E C 1
ATOM 3652 O O . ILE D 4 74 ? 96.522 159.807 165.515 1.00 38.66 146 ILE E O 1
ATOM 3657 N N . TYR D 4 75 ? 97.221 157.673 165.384 1.00 57.14 147 TYR E N 1
ATOM 3658 C CA . TYR D 4 75 ? 95.922 157.105 165.717 1.00 57.14 147 TYR E CA 1
ATOM 3659 C C . TYR D 4 75 ? 95.744 156.938 167.220 1.00 57.14 147 TYR E C 1
ATOM 3660 O O . TYR D 4 75 ? 94.702 157.304 167.772 1.00 57.14 147 TYR E O 1
ATOM 3669 N N . GLU D 4 76 ? 96.758 156.394 167.892 1.00 65.79 148 GLU E N 1
ATOM 3670 C CA . GLU D 4 76 ? 96.647 155.988 169.292 1.00 65.79 148 GLU E CA 1
ATOM 3671 C C . GLU D 4 76 ? 96.936 157.160 170.233 1.00 65.79 148 GLU E C 1
ATOM 3672 O O . GLU D 4 76 ? 97.890 157.158 171.009 1.00 65.79 148 GLU E O 1
ATOM 3678 N N . THR D 4 77 ? 96.088 158.184 170.149 1.00 69.78 149 THR E N 1
ATOM 3679 C CA . THR D 4 77 ? 96.243 159.323 171.043 1.00 69.78 149 THR E CA 1
ATOM 3680 C C . THR D 4 77 ? 94.936 159.775 171.689 1.00 69.78 149 THR E C 1
ATOM 3681 O O . THR D 4 77 ? 94.962 160.274 172.820 1.00 69.78 149 THR E O 1
ATOM 3685 N N . HIS D 4 78 ? 93.805 159.548 171.010 1.00 73.17 150 HIS E N 1
ATOM 3686 C CA . HIS D 4 78 ? 92.520 160.197 171.294 1.00 73.17 150 HIS E CA 1
ATOM 3687 C C . HIS D 4 78 ? 92.692 161.708 171.470 1.00 73.17 150 HIS E C 1
ATOM 3688 O O . HIS D 4 78 ? 92.445 162.269 172.539 1.00 73.17 150 HIS E O 1
ATOM 3695 N N . ALA D 4 79 ? 93.153 162.354 170.397 1.00 63.44 151 ALA E N 1
ATOM 3696 C CA . ALA D 4 79 ? 93.408 163.790 170.421 1.00 63.44 151 ALA E CA 1
ATOM 3697 C C . ALA D 4 79 ? 92.098 164.560 170.542 1.00 63.44 151 ALA E C 1
ATOM 3698 O O . ALA D 4 79 ? 91.155 164.331 169.779 1.00 63.44 151 ALA E O 1
ATOM 3700 N N . GLN D 4 80 ? 92.045 165.477 171.505 1.00 59.72 152 GLN E N 1
ATOM 3701 C CA . GLN D 4 80 ? 90.799 166.127 171.886 1.00 59.72 152 GLN E CA 1
ATOM 3702 C C . GLN D 4 80 ? 90.567 167.373 171.042 1.00 59.72 152 GLN E C 1
ATOM 3703 O O . GLN D 4 80 ? 91.441 168.238 170.949 1.00 59.72 152 GLN E O 1
ATOM 3709 N N . ASN D 4 81 ? 89.382 167.461 170.442 1.00 57.33 153 ASN E N 1
ATOM 3710 C CA . ASN D 4 81 ? 88.979 168.610 169.642 1.00 57.33 153 ASN E CA 1
ATOM 3711 C C . ASN D 4 81 ? 88.082 169.504 170.489 1.00 57.33 153 ASN E C 1
ATOM 3712 O O . ASN D 4 81 ? 87.028 169.064 170.957 1.00 57.33 153 ASN E O 1
ATOM 3717 N N . VAL D 4 82 ? 88.497 170.754 170.682 1.00 53.48 154 VAL E N 1
ATOM 3718 C CA . VAL D 4 82 ? 87.800 171.697 171.549 1.00 53.48 154 VAL E CA 1
ATOM 3719 C C . VAL D 4 82 ? 87.386 172.903 170.717 1.00 53.48 154 VAL E C 1
ATOM 3720 O O . VAL D 4 82 ? 88.213 173.487 170.007 1.00 53.48 154 VAL E O 1
ATOM 3724 N N . LEU D 4 83 ? 86.109 173.266 170.797 1.00 59.47 155 LEU E N 1
ATOM 3725 C CA . LEU D 4 83 ? 85.613 174.459 170.126 1.00 59.47 155 LEU E CA 1
ATOM 3726 C C . LEU D 4 83 ? 86.089 175.700 170.870 1.00 59.47 155 LEU E C 1
ATOM 3727 O O . LEU D 4 83 ? 86.180 175.707 172.100 1.00 59.47 155 LEU E O 1
ATOM 3732 N N . ILE D 4 84 ? 86.394 176.754 170.115 1.00 59.86 156 ILE E N 1
ATOM 3733 C CA . ILE D 4 84 ? 86.815 178.020 170.705 1.00 59.86 156 ILE E CA 1
ATOM 3734 C C . ILE D 4 84 ? 85.629 178.976 170.726 1.00 59.86 156 ILE E C 1
ATOM 3735 O O . ILE D 4 84 ? 85.174 179.384 171.800 1.00 59.86 156 ILE E O 1
ATOM 3740 N N . LYS D 4 85 ? 85.105 179.317 169.549 1.00 66.94 157 LYS E N 1
ATOM 3741 C CA . LYS D 4 85 ? 84.060 180.332 169.463 1.00 66.94 157 LYS E CA 1
ATOM 3742 C C . LYS D 4 85 ? 83.339 180.214 168.129 1.00 66.94 157 LYS E C 1
ATOM 3743 O O . LYS D 4 85 ? 83.777 179.505 167.221 1.00 66.94 157 LYS E O 1
ATOM 3749 N N . GLU D 4 86 ? 82.220 180.930 168.023 1.00 76.02 158 GLU E N 1
ATOM 3750 C CA . GLU D 4 86 ? 81.445 181.017 166.792 1.00 76.02 158 GLU E CA 1
ATOM 3751 C C . GLU D 4 86 ? 81.135 182.477 166.497 1.00 76.02 158 GLU E C 1
ATOM 3752 O O . GLU D 4 86 ? 80.627 183.194 167.365 1.00 76.02 158 GLU E O 1
ATOM 3758 N N . GLU D 4 87 ? 81.439 182.913 165.277 1.00 78.41 159 GLU E N 1
ATOM 3759 C CA . GLU D 4 87 ? 81.156 184.264 164.798 1.00 78.41 159 GLU E CA 1
ATOM 3760 C C . GLU D 4 87 ? 80.316 184.121 163.532 1.00 78.41 159 GLU E C 1
ATOM 3761 O O . GLU D 4 87 ? 80.855 184.051 162.423 1.00 78.41 159 GLU E O 1
ATOM 3767 N N . GLY D 4 88 ? 78.995 184.077 163.705 1.00 73.37 160 GLY E N 1
ATOM 3768 C CA . GLY D 4 88 ? 78.081 183.879 162.596 1.00 73.37 160 GLY E CA 1
ATOM 3769 C C . GLY D 4 88 ? 78.232 182.521 161.944 1.00 73.37 160 GLY E C 1
ATOM 3770 O O . GLY D 4 88 ? 78.085 181.486 162.601 1.00 73.37 160 GLY E O 1
ATOM 3771 N N . LYS D 4 89 ? 78.530 182.513 160.648 1.00 73.91 161 LYS E N 1
ATOM 3772 C CA . LYS D 4 89 ? 78.835 181.283 159.932 1.00 73.91 161 LYS E CA 1
ATOM 3773 C C . LYS D 4 89 ? 80.305 180.902 160.023 1.00 73.91 161 LYS E C 1
ATOM 3774 O O . LYS D 4 89 ? 80.691 179.853 159.498 1.00 73.91 161 LYS E O 1
ATOM 3780 N N . LEU D 4 90 ? 81.129 181.722 160.666 1.00 70.63 162 LEU E N 1
ATOM 3781 C CA . LEU D 4 90 ? 82.527 181.393 160.894 1.00 70.63 162 LEU E CA 1
ATOM 3782 C C . LEU D 4 90 ? 82.700 180.794 162.283 1.00 70.63 162 LEU E C 1
ATOM 3783 O O . LEU D 4 90 ? 81.889 181.011 163.184 1.00 70.63 162 LEU E O 1
ATOM 3788 N N . ALA D 4 91 ? 83.776 180.033 162.452 1.00 64.80 163 ALA E N 1
ATOM 3789 C CA . ALA D 4 91 ? 84.019 179.379 163.727 1.00 64.80 163 ALA E CA 1
ATOM 3790 C C . ALA D 4 91 ? 85.512 179.288 163.983 1.00 64.80 163 ALA E C 1
ATOM 3791 O O . ALA D 4 91 ? 86.329 179.317 163.063 1.00 64.80 163 ALA E O 1
ATOM 3793 N N . SER D 4 92 ? 85.858 179.186 165.258 1.00 59.63 164 SER E N 1
ATOM 3794 C CA . SER D 4 92 ? 87.210 178.886 165.689 1.00 59.63 164 SER E CA 1
ATOM 3795 C C . SER D 4 92 ? 87.144 177.658 166.575 1.00 59.63 164 SER E C 1
ATOM 3796 O O . SER D 4 92 ? 86.274 177.572 167.449 1.00 59.63 164 SER E O 1
ATOM 3799 N N . THR D 4 93 ? 88.028 176.697 166.313 1.00 52.94 165 THR E N 1
ATOM 3800 C CA . THR D 4 93 ? 88.219 175.511 167.141 1.00 52.94 165 THR E CA 1
ATOM 3801 C C . THR D 4 93 ? 89.711 175.275 167.330 1.00 52.94 165 THR E C 1
ATOM 3802 O O . THR D 4 93 ? 90.551 175.981 166.769 1.00 52.94 165 THR E O 1
ATOM 3806 N N . TYR D 4 94 ? 90.040 174.273 168.139 1.00 44.87 166 TYR E N 1
ATOM 3807 C CA . TYR D 4 94 ? 91.406 173.785 168.232 1.00 44.87 166 TYR E CA 1
ATOM 3808 C C . TYR D 4 94 ? 91.395 172.312 168.598 1.00 44.87 166 TYR E C 1
ATOM 3809 O O . TYR D 4 94 ? 90.410 171.780 169.114 1.00 44.87 166 TYR E O 1
ATOM 3818 N N . SER D 4 95 ? 92.513 171.662 168.309 1.00 39.51 167 SER E N 1
ATOM 3819 C CA . SER D 4 95 ? 92.743 170.280 168.691 1.00 39.51 167 SER E CA 1
ATOM 3820 C C . SER D 4 95 ? 94.015 170.199 169.518 1.00 39.51 167 SER E C 1
ATOM 3821 O O . SER D 4 95 ? 95.000 170.881 169.227 1.00 39.51 167 SER E O 1
ATOM 3824 N N . ARG D 4 96 ? 93.993 169.366 170.550 1.00 41.45 168 ARG E N 1
ATOM 3825 C CA . ARG D 4 96 ? 95.130 169.185 171.437 1.00 41.45 168 ARG E CA 1
ATOM 3826 C C . ARG D 4 96 ? 95.676 167.777 171.261 1.00 41.45 168 ARG E C 1
ATOM 3827 O O . ARG D 4 96 ? 94.920 166.802 171.323 1.00 41.45 168 ARG E O 1
ATOM 3835 N N . LEU D 4 97 ? 96.980 167.675 171.038 1.00 27.48 169 LEU E N 1
ATOM 3836 C CA . LEU D 4 97 ? 97.678 166.405 170.932 1.00 27.48 169 LEU E CA 1
ATOM 3837 C C . LEU D 4 97 ? 98.703 166.327 172.051 1.00 27.48 169 LEU E C 1
ATOM 3838 O O . LEU D 4 97 ? 99.465 167.273 172.268 1.00 27.48 169 LEU E O 1
ATOM 3843 N N . ASN D 4 98 ? 98.706 165.217 172.776 1.00 24.96 170 ASN E N 1
ATOM 3844 C CA . ASN D 4 98 ? 99.671 164.992 173.841 1.00 24.96 170 ASN E CA 1
ATOM 3845 C C . ASN D 4 98 ? 100.788 164.136 173.268 1.00 24.96 170 ASN E C 1
ATOM 3846 O O . ASN D 4 98 ? 100.537 163.012 172.824 1.00 24.96 170 ASN E O 1
ATOM 3851 N N . ILE D 4 99 ? 102.011 164.654 173.261 1.00 18.90 171 ILE E N 1
ATOM 3852 C CA . ILE D 4 99 ? 103.128 163.857 172.783 1.00 18.90 171 ILE E CA 1
ATOM 3853 C C . ILE D 4 99 ? 104.143 163.708 173.901 1.00 18.90 171 ILE E C 1
ATOM 3854 O O . ILE D 4 99 ? 104.182 164.486 174.853 1.00 18.90 171 ILE E O 1
ATOM 3859 N N . THR D 4 100 ? 104.954 162.666 173.782 1.00 20.18 172 THR E N 1
ATOM 3860 C CA . THR D 4 100 ? 106.012 162.414 174.741 1.00 20.18 172 THR E CA 1
ATOM 3861 C C . THR D 4 100 ? 107.103 163.467 174.565 1.00 20.18 172 THR E C 1
ATOM 3862 O O . THR D 4 100 ? 107.242 164.065 173.495 1.00 20.18 172 THR E O 1
ATOM 3866 N N . GLN D 4 101 ? 107.828 163.739 175.654 1.00 20.24 173 GLN E N 1
ATOM 3867 C CA . GLN D 4 101 ? 108.981 164.636 175.622 1.00 20.24 173 GLN E CA 1
ATOM 3868 C C . GLN D 4 101 ? 110.025 164.209 174.599 1.00 20.24 173 GLN E C 1
ATOM 3869 O O . GLN D 4 101 ? 110.527 165.031 173.826 1.00 20.24 173 GLN E O 1
ATOM 3875 N N . GLN D 4 102 ? 110.357 162.921 174.571 1.00 19.15 174 GLN E N 1
ATOM 3876 C CA . GLN D 4 102 ? 111.391 162.450 173.658 1.00 19.15 174 GLN E CA 1
ATOM 3877 C C . GLN D 4 102 ? 110.887 162.375 172.225 1.00 19.15 174 GLN E C 1
ATOM 3878 O O . GLN D 4 102 ? 111.696 162.292 171.295 1.00 19.15 174 GLN E O 1
ATOM 3884 N N . GLN D 4 103 ? 109.567 162.384 172.024 1.00 17.97 175 GLN E N 1
ATOM 3885 C CA . GLN D 4 103 ? 109.029 162.538 170.677 1.00 17.97 175 GLN E CA 1
ATOM 3886 C C . GLN D 4 103 ? 109.269 163.945 170.155 1.00 17.97 175 GLN E C 1
ATOM 3887 O O . GLN D 4 103 ? 109.561 164.133 168.969 1.00 17.97 175 GLN E O 1
ATOM 3893 N N . TRP D 4 104 ? 109.144 164.944 171.027 1.00 16.98 176 TRP E N 1
ATOM 3894 C CA . TRP D 4 104 ? 109.463 166.311 170.640 1.00 16.98 176 TRP E CA 1
ATOM 3895 C C . TRP D 4 104 ? 110.961 166.502 170.459 1.00 16.98 176 TRP E C 1
ATOM 3896 O O . TRP D 4 104 ? 111.396 167.214 169.550 1.00 16.98 176 TRP E O 1
ATOM 3907 N N . MET D 4 105 ? 111.764 165.865 171.314 1.00 18.44 177 MET E N 1
ATOM 3908 C CA . MET D 4 105 ? 113.210 166.049 171.298 1.00 18.44 177 MET E CA 1
ATOM 3909 C C . MET D 4 105 ? 113.885 165.395 170.103 1.00 18.44 177 MET E C 1
ATOM 3910 O O . MET D 4 105 ? 115.060 165.672 169.846 1.00 18.44 177 MET E O 1
ATOM 3915 N N . SER D 4 106 ? 113.174 164.543 169.367 1.00 18.58 178 SER E N 1
ATOM 3916 C CA . SER D 4 106 ? 113.718 163.896 168.182 1.00 18.58 178 SER E CA 1
ATOM 3917 C C . SER D 4 106 ? 113.763 164.816 166.970 1.00 18.58 178 SER E C 1
ATOM 3918 O O . SER D 4 106 ? 114.289 164.398 165.932 1.00 18.58 178 SER E O 1
ATOM 3921 N N . GLU D 4 107 ? 113.239 166.044 167.095 1.00 23.88 179 GLU E N 1
ATOM 3922 C CA . GLU D 4 107 ? 113.067 167.008 166.002 1.00 23.88 179 GLU E CA 1
ATOM 3923 C C . GLU D 4 107 ? 112.246 166.419 164.859 1.00 23.88 179 GLU E C 1
ATOM 3924 O O . GLU D 4 107 ? 112.558 166.602 163.682 1.00 23.88 179 GLU E O 1
ATOM 3930 N N . SER D 4 108 ? 111.191 165.698 165.215 1.00 19.50 180 SER E N 1
ATOM 3931 C CA . SER D 4 108 ? 110.213 165.218 164.258 1.00 19.50 180 SER E CA 1
ATOM 3932 C C . SER D 4 108 ? 109.158 166.285 164.030 1.00 19.50 180 SER E C 1
ATOM 3933 O O . SER D 4 108 ? 108.752 166.987 164.958 1.00 19.50 180 SER E O 1
ATOM 3936 N N . THR D 4 109 ? 108.723 166.412 162.782 1.00 14.63 181 THR E N 1
ATOM 3937 C CA . THR D 4 109 ? 107.654 167.343 162.476 1.00 14.63 181 THR E CA 1
ATOM 3938 C C . THR D 4 109 ? 106.308 166.771 162.880 1.00 14.63 181 THR E C 1
ATOM 3939 O O . THR D 4 109 ? 105.926 165.667 162.493 1.00 14.63 181 THR E O 1
ATOM 3943 N N . PHE D 4 110 ? 105.588 167.549 163.675 1.00 15.06 182 PHE E N 1
ATOM 3944 C CA . PHE D 4 110 ? 104.212 167.251 164.024 1.00 15.06 182 PHE E CA 1
ATOM 3945 C C . PHE D 4 110 ? 103.340 168.165 163.183 1.00 15.06 182 PHE E C 1
ATOM 3946 O O . PHE D 4 110 ? 103.543 169.382 163.170 1.00 15.06 182 PHE E O 1
ATOM 3954 N N . THR D 4 111 ? 102.416 167.568 162.442 1.00 18.47 183 THR E N 1
ATOM 3955 C CA . THR D 4 111 ? 101.636 168.243 161.417 1.00 18.47 183 THR E CA 1
ATOM 3956 C C . THR D 4 111 ? 100.166 168.113 161.768 1.00 18.47 183 THR E C 1
ATOM 3957 O O . THR D 4 111 ? 99.701 167.015 162.073 1.00 18.47 183 THR E O 1
ATOM 3961 N N . CYS D 4 112 ? 99.437 169.220 161.747 1.00 27.75 184 CYS E N 1
ATOM 3962 C CA . CYS D 4 112 ? 97.987 169.148 161.828 1.00 27.75 184 CYS E CA 1
ATOM 3963 C C . CYS D 4 112 ? 97.407 169.404 160.444 1.00 27.75 184 CYS E C 1
ATOM 3964 O O . CYS D 4 112 ? 97.727 170.412 159.795 1.00 27.75 184 CYS E O 1
ATOM 3967 N N . LYS D 4 113 ? 96.605 168.446 159.985 1.00 37.61 185 LYS E N 1
ATOM 3968 C CA . LYS D 4 113 ? 95.881 168.509 158.727 1.00 37.61 185 LYS E CA 1
ATOM 3969 C C . LYS D 4 113 ? 94.451 168.916 159.032 1.00 37.61 185 LYS E C 1
ATOM 3970 O O . LYS D 4 113 ? 93.749 168.214 159.765 1.00 37.61 185 LYS E O 1
ATOM 3976 N N . VAL D 4 114 ? 94.024 170.037 158.473 1.00 43.31 186 VAL E N 1
ATOM 3977 C CA . VAL D 4 114 ? 92.693 170.574 158.691 1.00 43.31 186 VAL E CA 1
ATOM 3978 C C . VAL D 4 114 ? 91.915 170.366 157.404 1.00 43.31 186 VAL E C 1
ATOM 3979 O O . VAL D 4 114 ? 92.227 170.979 156.376 1.00 43.31 186 VAL E O 1
ATOM 3983 N N . THR D 4 115 ? 90.913 169.499 157.445 1.00 50.17 187 THR E N 1
ATOM 3984 C CA . THR D 4 115 ? 90.045 169.267 156.303 1.00 50.17 187 THR E CA 1
ATOM 3985 C C . THR D 4 115 ? 88.777 170.082 156.502 1.00 50.17 187 THR E C 1
ATOM 3986 O O . THR D 4 115 ? 88.072 169.908 157.505 1.00 50.17 187 THR E O 1
ATOM 3990 N N . SER D 4 116 ? 88.519 170.989 155.563 1.00 58.89 188 SER E N 1
ATOM 3991 C CA . SER D 4 116 ? 87.335 171.839 155.574 1.00 58.89 188 SER E CA 1
ATOM 3992 C C . SER D 4 116 ? 86.851 171.988 154.141 1.00 58.89 188 SER E C 1
ATOM 3993 O O . SER D 4 116 ? 87.631 172.387 153.270 1.00 58.89 188 SER E O 1
ATOM 3996 N N . GLN D 4 117 ? 85.572 171.656 153.913 1.00 64.17 189 GLN E N 1
ATOM 3997 C CA . GLN D 4 117 ? 84.917 171.665 152.596 1.00 64.17 189 GLN E CA 1
ATOM 3998 C C . GLN D 4 117 ? 85.646 170.791 151.579 1.00 64.17 189 GLN E C 1
ATOM 3999 O O . GLN D 4 117 ? 85.685 171.111 150.389 1.00 64.17 189 GLN E O 1
ATOM 4005 N N . GLY D 4 118 ? 86.235 169.686 152.030 1.00 57.46 190 GLY E N 1
ATOM 4006 C CA . GLY D 4 118 ? 87.023 168.861 151.139 1.00 57.46 190 GLY E CA 1
ATOM 4007 C C . GLY D 4 118 ? 88.365 169.438 150.754 1.00 57.46 190 GLY E C 1
ATOM 4008 O O . GLY D 4 118 ? 88.998 168.927 149.825 1.00 57.46 190 GLY E O 1
ATOM 4009 N N . GLU D 4 119 ? 88.818 170.488 151.432 1.00 54.79 191 GLU E N 1
ATOM 4010 C CA . GLU D 4 119 ? 90.103 171.114 151.169 1.00 54.79 191 GLU E CA 1
ATOM 4011 C C . GLU D 4 119 ? 91.017 170.896 152.364 1.00 54.79 191 GLU E C 1
ATOM 4012 O O . GLU D 4 119 ? 90.583 171.004 153.515 1.00 54.79 191 GLU E O 1
ATOM 4018 N N . ASN D 4 120 ? 92.281 170.591 152.088 1.00 44.82 192 ASN E N 1
ATOM 4019 C CA . ASN D 4 120 ? 93.252 170.248 153.119 1.00 44.82 192 ASN E CA 1
ATOM 4020 C C . ASN D 4 120 ? 94.205 171.416 153.331 1.00 44.82 192 ASN E C 1
ATOM 4021 O O . ASN D 4 120 ? 94.878 171.855 152.392 1.00 44.82 192 ASN E O 1
ATOM 4026 N N . TYR D 4 121 ? 94.260 171.907 154.564 1.00 43.75 193 TYR E N 1
ATOM 4027 C CA . TYR D 4 121 ? 95.182 172.944 154.991 1.00 43.75 193 TYR E CA 1
ATOM 4028 C C . TYR D 4 121 ? 96.140 172.346 156.009 1.00 43.75 193 TYR E C 1
ATOM 4029 O O . TYR D 4 121 ? 95.807 171.387 156.705 1.00 43.75 193 TYR E O 1
ATOM 4038 N N . TRP D 4 122 ? 97.343 172.895 156.080 1.00 32.52 194 TRP E N 1
ATOM 4039 C CA . TRP D 4 122 ? 98.428 172.214 156.760 1.00 32.52 194 TRP E CA 1
ATOM 4040 C C . TRP D 4 122 ? 99.125 173.164 157.717 1.00 32.52 194 TRP E C 1
ATOM 4041 O O . TRP D 4 122 ? 99.304 174.347 157.419 1.00 32.52 194 TRP E O 1
ATOM 4052 N N . ALA D 4 123 ? 99.515 172.642 158.877 1.00 24.99 195 ALA E N 1
ATOM 4053 C CA . ALA D 4 123 ? 100.488 173.340 159.704 1.00 24.99 195 ALA E CA 1
ATOM 4054 C C . ALA D 4 123 ? 101.502 172.338 160.221 1.00 24.99 195 ALA E C 1
ATOM 4055 O O . ALA D 4 123 ? 101.154 171.196 160.524 1.00 24.99 195 ALA E O 1
ATOM 4057 N N . HIS D 4 124 ? 102.753 172.773 160.324 1.00 21.30 196 HIS E N 1
ATOM 4058 C CA . HIS D 4 124 ? 103.863 171.906 160.681 1.00 21.30 196 HIS E CA 1
ATOM 4059 C C . HIS D 4 124 ? 104.651 172.542 161.814 1.00 21.30 196 HIS E C 1
ATOM 4060 O O . HIS D 4 124 ? 104.724 173.768 161.920 1.00 21.30 196 HIS E O 1
ATOM 4067 N N . THR D 4 125 ? 105.238 171.705 162.667 1.00 18.44 197 THR E N 1
ATOM 4068 C CA . THR D 4 125 ? 106.143 172.217 163.685 1.00 18.44 197 THR E CA 1
ATOM 4069 C C . THR D 4 125 ? 107.265 171.219 163.936 1.00 18.44 197 THR E C 1
ATOM 4070 O O . THR D 4 125 ? 107.102 170.014 163.734 1.00 18.44 197 THR E O 1
ATOM 4074 N N . ARG D 4 126 ? 108.418 171.744 164.327 1.00 20.24 198 ARG E N 1
ATOM 4075 C CA . ARG D 4 126 ? 109.581 170.977 164.743 1.00 20.24 198 ARG E CA 1
ATOM 4076 C C . ARG D 4 126 ? 110.096 171.545 166.049 1.00 20.24 198 ARG E C 1
ATOM 4077 O O . ARG D 4 126 ? 109.710 172.631 166.467 1.00 20.24 198 ARG E O 1
ATOM 4085 N N . ARG D 4 127 ? 111.003 170.823 166.685 1.00 23.60 199 ARG E N 1
ATOM 4086 C CA . ARG D 4 127 ? 111.860 171.494 167.641 1.00 23.60 199 ARG E CA 1
ATOM 4087 C C . ARG D 4 127 ? 112.823 172.388 166.879 1.00 23.60 199 ARG E C 1
ATOM 4088 O O . ARG D 4 127 ? 113.415 171.978 165.877 1.00 23.60 199 ARG E O 1
ATOM 4096 N N . CYS D 4 128 ? 112.957 173.620 167.346 1.00 31.89 200 CYS E N 1
ATOM 4097 C CA . CYS D 4 128 ? 113.768 174.622 166.668 1.00 31.89 200 CYS E CA 1
ATOM 4098 C C . CYS D 4 128 ? 115.244 174.270 166.801 1.00 31.89 200 CYS E C 1
ATOM 4099 O O . CYS D 4 128 ? 115.804 174.316 167.898 1.00 31.89 200 CYS E O 1
ATOM 4102 N N . SER D 4 129 ? 115.875 173.910 165.692 1.00 41.54 201 SER E N 1
ATOM 4103 C CA . SER D 4 129 ? 117.294 173.596 165.668 1.00 41.54 201 SER E CA 1
ATOM 4104 C C . SER D 4 129 ? 118.029 174.587 164.779 1.00 41.54 201 SER E C 1
ATOM 4105 O O . SER D 4 129 ? 117.431 175.475 164.167 1.00 41.54 201 SER E O 1
ATOM 4108 N N . ASP D 4 130 ? 119.345 174.423 164.715 1.00 56.92 202 ASP E N 1
ATOM 4109 C CA . ASP D 4 130 ? 120.197 175.307 163.932 1.00 56.92 202 ASP E CA 1
ATOM 4110 C C . ASP D 4 130 ? 120.212 174.864 162.470 1.00 56.92 202 ASP E C 1
ATOM 4111 O O . ASP D 4 130 ? 119.402 174.045 162.028 1.00 56.92 202 ASP E O 1
ATOM 4116 N N . ASP D 4 131 ? 121.163 175.391 161.704 1.00 66.63 203 ASP E N 1
ATOM 4117 C CA . ASP D 4 131 ? 121.216 175.212 160.254 1.00 66.63 203 ASP E CA 1
ATOM 4118 C C . ASP D 4 131 ? 122.188 174.108 159.848 1.00 66.63 203 ASP E C 1
ATOM 4119 O O . ASP D 4 131 ? 122.901 174.238 158.848 1.00 66.63 203 ASP E O 1
ATOM 4124 N N . GLU D 4 132 ? 122.268 173.025 160.618 1.00 55.11 204 GLU E N 1
ATOM 4125 C CA . GLU D 4 132 ? 123.116 171.906 160.220 1.00 55.11 204 GLU E CA 1
ATOM 4126 C C . GLU D 4 132 ? 122.500 171.169 159.031 1.00 55.11 204 GLU E C 1
ATOM 4127 O O . GLU D 4 132 ? 121.275 171.002 158.972 1.00 55.11 204 GLU E O 1
ATOM 4133 N N . PRO D 4 133 ? 123.303 170.770 158.040 1.00 43.74 205 PRO E N 1
ATOM 4134 C CA . PRO D 4 133 ? 122.752 170.095 156.855 1.00 43.74 205 PRO E CA 1
ATOM 4135 C C . PRO D 4 133 ? 122.493 168.612 157.071 1.00 43.74 205 PRO E C 1
ATOM 4136 O O . PRO D 4 133 ? 123.369 167.799 156.763 1.00 43.74 205 PRO E O 1
ATOM 4140 N N . ARG D 4 134 ? 121.300 168.272 157.583 1.00 32.04 206 ARG E N 1
ATOM 4141 C CA . ARG D 4 134 ? 120.909 166.916 157.984 1.00 32.04 206 ARG E CA 1
ATOM 4142 C C . ARG D 4 134 ? 121.150 165.882 156.892 1.00 32.04 206 ARG E C 1
ATOM 4143 O O . ARG D 4 134 ? 120.645 166.009 155.774 1.00 32.04 206 ARG E O 1
ATOM 4151 N N . GLY D 4 135 ? 121.939 164.869 157.233 1.00 26.83 207 GLY E N 1
ATOM 4152 C CA . GLY D 4 135 ? 122.504 163.979 156.245 1.00 26.83 207 GLY E CA 1
ATOM 4153 C C . GLY D 4 135 ? 121.494 163.026 155.643 1.00 26.83 207 GLY E C 1
ATOM 4154 O O . GLY D 4 135 ? 120.365 162.872 156.104 1.00 26.83 207 GLY E O 1
ATOM 4155 N N . VAL D 4 136 ? 121.939 162.366 154.582 1.00 20.72 208 VAL E N 1
ATOM 4156 C CA . VAL D 4 136 ? 121.090 161.551 153.725 1.00 20.72 208 VAL E CA 1
ATOM 4157 C C . VAL D 4 136 ? 121.203 160.100 154.165 1.00 20.72 208 VAL E C 1
ATOM 4158 O O . VAL D 4 136 ? 122.312 159.560 154.255 1.00 20.72 208 VAL E O 1
ATOM 4162 N N . ILE D 4 137 ? 120.068 159.459 154.430 1.00 19.61 209 ILE E N 1
ATOM 4163 C CA . ILE D 4 137 ? 120.062 158.082 154.917 1.00 19.61 209 ILE E CA 1
ATOM 4164 C C . ILE D 4 137 ? 119.527 157.189 153.808 1.00 19.61 209 ILE E C 1
ATOM 4165 O O . ILE D 4 137 ? 118.428 157.416 153.296 1.00 19.61 209 ILE E O 1
ATOM 4170 N N . THR D 4 138 ? 120.290 156.167 153.441 1.00 19.87 210 THR E N 1
ATOM 4171 C CA . THR D 4 138 ? 119.901 155.239 152.391 1.00 19.87 210 THR E CA 1
ATOM 4172 C C . THR D 4 138 ? 119.689 153.853 152.981 1.00 19.87 210 THR E C 1
ATOM 4173 O O . THR D 4 138 ? 120.580 153.315 153.645 1.00 19.87 210 THR E O 1
ATOM 4177 N N . TYR D 4 139 ? 118.509 153.286 152.749 1.00 19.03 211 TYR E N 1
ATOM 4178 C CA . TYR D 4 139 ? 118.210 151.897 153.074 1.00 19.03 211 TYR E CA 1
ATOM 4179 C C . TYR D 4 139 ? 117.995 151.093 151.803 1.00 19.03 211 TYR E C 1
ATOM 4180 O O . TYR D 4 139 ? 117.198 151.479 150.949 1.00 19.03 211 TYR E O 1
ATOM 4189 N N . LEU D 4 140 ? 118.683 149.966 151.691 1.00 20.80 212 LEU E N 1
ATOM 4190 C CA . LEU D 4 140 ? 118.441 149.019 150.613 1.00 20.80 212 LEU E CA 1
ATOM 4191 C C . LEU D 4 140 ? 117.654 147.849 151.188 1.00 20.80 212 LEU E C 1
ATOM 4192 O O . LEU D 4 140 ? 118.113 147.185 152.122 1.00 20.80 212 LEU E O 1
ATOM 4197 N N . ILE D 4 141 ? 116.470 147.609 150.636 1.00 19.72 213 ILE E N 1
ATOM 4198 C CA . ILE D 4 141 ? 115.466 146.736 151.226 1.00 19.72 213 ILE E CA 1
ATOM 4199 C C . ILE D 4 141 ? 115.247 145.566 150.278 1.00 19.72 213 ILE E C 1
ATOM 4200 O O . ILE D 4 141 ? 114.927 145.785 149.104 1.00 19.72 213 ILE E O 1
ATOM 4205 N N . PRO D 4 142 ? 115.402 144.326 150.746 1.00 23.35 214 PRO E N 1
ATOM 4206 C CA . PRO D 4 142 ? 115.321 143.159 149.868 1.00 23.35 214 PRO E CA 1
ATOM 4207 C C . PRO D 4 142 ? 113.884 142.882 149.468 1.00 23.35 214 PRO E C 1
ATOM 4208 O O . PRO D 4 142 ? 112.955 143.405 150.101 1.00 23.35 214 PRO E O 1
ATOM 4212 N N . PRO D 4 143 ? 113.648 142.097 148.414 1.00 24.91 215 PRO E N 1
ATOM 4213 C CA . PRO D 4 143 ? 112.266 141.785 148.047 1.00 24.91 215 PRO E CA 1
ATOM 4214 C C . PRO D 4 143 ? 111.626 140.837 149.044 1.00 24.91 215 PRO E C 1
ATOM 4215 O O . PRO D 4 143 ? 112.300 140.054 149.717 1.00 24.91 215 PRO E O 1
ATOM 4219 N N . SER D 4 144 ? 110.306 140.935 149.145 1.00 27.76 216 SER E N 1
ATOM 4220 C CA . SER D 4 144 ? 109.566 140.056 150.026 1.00 27.76 216 SER E CA 1
ATOM 4221 C C . SER D 4 144 ? 109.567 138.639 149.462 1.00 27.76 216 SER E C 1
ATOM 4222 O O . SER D 4 144 ? 109.642 138.451 148.246 1.00 27.76 216 SER E O 1
ATOM 4225 N N . PRO D 4 145 ? 109.533 137.623 150.331 1.00 26.62 217 PRO E N 1
ATOM 4226 C CA . PRO D 4 145 ? 109.398 136.244 149.839 1.00 26.62 217 PRO E CA 1
ATOM 4227 C C . PRO D 4 145 ? 108.093 135.974 149.118 1.00 26.62 217 PRO E C 1
ATOM 4228 O O . PRO D 4 145 ? 108.047 135.063 148.286 1.00 26.62 217 PRO E O 1
ATOM 4232 N N . LEU D 4 146 ? 107.039 136.743 149.408 1.00 29.39 218 LEU E N 1
ATOM 4233 C CA . LEU D 4 146 ? 105.805 136.657 148.634 1.00 29.39 218 LEU E CA 1
ATOM 4234 C C . LEU D 4 146 ? 106.044 137.015 147.175 1.00 29.39 218 LEU E C 1
ATOM 4235 O O . LEU D 4 146 ? 105.540 136.342 146.269 1.00 29.39 218 LEU E O 1
ATOM 4240 N N . ASP D 4 147 ? 106.823 138.066 146.929 1.00 33.46 219 ASP E N 1
ATOM 4241 C CA . ASP D 4 147 ? 107.174 138.419 145.562 1.00 33.46 219 ASP E CA 1
ATOM 4242 C C . ASP D 4 147 ? 108.219 137.473 144.990 1.00 33.46 219 ASP E C 1
ATOM 4243 O O . ASP D 4 147 ? 108.241 137.237 143.779 1.00 33.46 219 ASP E O 1
ATOM 4248 N N . LEU D 4 148 ? 109.086 136.925 145.841 1.00 28.92 220 LEU E N 1
ATOM 4249 C CA . LEU D 4 148 ? 110.185 136.093 145.362 1.00 28.92 220 LEU E CA 1
ATOM 4250 C C . LEU D 4 148 ? 109.704 134.722 144.903 1.00 28.92 220 LEU E C 1
ATOM 4251 O O . LEU D 4 148 ? 110.115 134.236 143.844 1.00 28.92 220 LEU E O 1
ATOM 4256 N N . TYR D 4 149 ? 108.836 134.079 145.687 1.00 29.90 221 TYR E N 1
ATOM 4257 C CA . TYR D 4 149 ? 108.499 132.680 145.469 1.00 29.90 221 TYR E CA 1
ATOM 4258 C C . TYR D 4 149 ? 107.021 132.410 145.236 1.00 29.90 221 TYR E C 1
ATOM 4259 O O . TYR D 4 149 ? 106.670 131.267 144.926 1.00 29.90 221 TYR E O 1
ATOM 4268 N N . GLU D 4 150 ? 106.146 133.403 145.375 1.00 37.44 222 GLU E N 1
ATOM 4269 C CA . GLU D 4 150 ? 104.730 133.196 145.099 1.00 37.44 222 GLU E CA 1
ATOM 4270 C C . GLU D 4 150 ? 104.224 134.042 143.941 1.00 37.44 222 GLU E C 1
ATOM 4271 O O . GLU D 4 150 ? 103.654 133.496 142.989 1.00 37.44 222 GLU E O 1
ATOM 4277 N N . ASN D 4 151 ? 104.409 135.364 143.987 1.00 40.07 223 ASN E N 1
ATOM 4278 C CA . ASN D 4 151 ? 104.045 136.185 142.838 1.00 40.07 223 ASN E CA 1
ATOM 4279 C C . ASN D 4 151 ? 105.048 136.064 141.701 1.00 40.07 223 ASN E C 1
ATOM 4280 O O . ASN D 4 151 ? 104.675 136.259 140.540 1.00 40.07 223 ASN E O 1
ATOM 4285 N N . GLY D 4 152 ? 106.304 135.751 142.004 1.00 40.52 224 GLY E N 1
ATOM 4286 C CA . GLY D 4 152 ? 107.314 135.634 140.976 1.00 40.52 224 GLY E CA 1
ATOM 4287 C C . GLY D 4 152 ? 107.839 136.943 140.437 1.00 40.52 224 GLY E C 1
ATOM 4288 O O . GLY D 4 152 ? 108.544 136.936 139.422 1.00 40.52 224 GLY E O 1
ATOM 4289 N N . THR D 4 153 ? 107.530 138.066 141.083 1.00 36.79 225 THR E N 1
ATOM 4290 C CA . THR D 4 153 ? 107.989 139.387 140.648 1.00 36.79 225 THR E CA 1
ATOM 4291 C C . THR D 4 153 ? 108.700 140.118 141.788 1.00 36.79 225 THR E C 1
ATOM 4292 O O . THR D 4 153 ? 108.192 141.099 142.345 1.00 36.79 225 THR E O 1
ATOM 4296 N N . PRO D 4 154 ? 109.916 139.684 142.132 1.00 32.78 226 PRO E N 1
ATOM 4297 C CA . PRO D 4 154 ? 110.633 140.326 143.236 1.00 32.78 226 PRO E CA 1
ATOM 4298 C C . PRO D 4 154 ? 111.181 141.683 142.829 1.00 32.78 226 PRO E C 1
ATOM 4299 O O . PRO D 4 154 ? 111.633 141.882 141.700 1.00 32.78 226 PRO E O 1
ATOM 4303 N N . LYS D 4 155 ? 111.086 142.640 143.749 1.00 28.84 227 LYS E N 1
ATOM 4304 C CA . LYS D 4 155 ? 111.540 144.005 143.513 1.00 28.84 227 LYS E CA 1
ATOM 4305 C C . LYS D 4 155 ? 112.375 144.453 144.701 1.00 28.84 227 LYS E C 1
ATOM 4306 O O . LYS D 4 155 ? 111.891 144.451 145.837 1.00 28.84 227 LYS E O 1
ATOM 4312 N N . LEU D 4 156 ? 113.623 144.825 144.444 1.00 23.84 228 LEU E N 1
ATOM 4313 C CA . LEU D 4 156 ? 114.426 145.516 145.438 1.00 23.84 228 LEU E CA 1
ATOM 4314 C C . LEU D 4 156 ? 113.978 146.961 145.545 1.00 23.84 228 LEU E C 1
ATOM 4315 O O . LEU D 4 156 ? 113.483 147.542 144.577 1.00 23.84 228 LEU E O 1
ATOM 4320 N N . THR D 4 157 ? 114.170 147.559 146.717 1.00 19.58 229 THR E N 1
ATOM 4321 C CA . THR D 4 157 ? 113.885 148.985 146.794 1.00 19.58 229 THR E CA 1
ATOM 4322 C C . THR D 4 157 ? 114.939 149.740 147.586 1.00 19.58 229 THR E C 1
ATOM 4323 O O . THR D 4 157 ? 115.372 149.313 148.655 1.00 19.58 229 THR E O 1
ATOM 4327 N N . CYS D 4 158 ? 115.376 150.854 147.018 1.00 19.72 230 CYS E N 1
ATOM 4328 C CA . CYS D 4 158 ? 116.394 151.705 147.615 1.00 19.72 230 CYS E CA 1
ATOM 4329 C C . CYS D 4 158 ? 115.691 152.987 148.029 1.00 19.72 230 CYS E C 1
ATOM 4330 O O . CYS D 4 158 ? 115.211 153.744 147.178 1.00 19.72 230 CYS E O 1
ATOM 4333 N N . LEU D 4 159 ? 115.598 153.197 149.335 1.00 17.13 231 LEU E N 1
ATOM 4334 C CA . LEU D 4 159 ? 114.892 154.319 149.929 1.00 17.13 231 LEU E CA 1
ATOM 4335 C C . LEU D 4 159 ? 115.932 155.343 150.358 1.00 17.13 231 LEU E C 1
ATOM 4336 O O . LEU D 4 159 ? 116.799 155.047 151.183 1.00 17.13 231 LEU E O 1
ATOM 4341 N N . VAL D 4 160 ? 115.849 156.541 149.792 1.00 17.01 232 VAL E N 1
ATOM 4342 C CA . VAL D 4 160 ? 116.813 157.606 150.019 1.00 17.01 232 VAL E CA 1
ATOM 4343 C C . VAL D 4 160 ? 116.078 158.716 150.748 1.00 17.01 232 VAL E C 1
ATOM 4344 O O . VAL D 4 160 ? 115.110 159.272 150.219 1.00 17.01 232 VAL E O 1
ATOM 4348 N N . LEU D 4 161 ? 116.539 159.053 151.946 1.00 17.63 233 LEU E N 1
ATOM 4349 C CA . LEU D 4 161 ? 115.788 159.896 152.855 1.00 17.63 233 LEU E CA 1
ATOM 4350 C C . LEU D 4 161 ? 116.607 161.100 153.282 1.00 17.63 233 LEU E C 1
ATOM 4351 O O . LEU D 4 161 ? 117.845 161.086 153.254 1.00 17.63 233 LEU E O 1
ATOM 4356 N N . ASP D 4 162 ? 115.859 162.126 153.705 1.00 21.30 234 ASP E N 1
ATOM 4357 C CA . ASP D 4 162 ? 116.376 163.375 154.264 1.00 21.30 234 ASP E CA 1
ATOM 4358 C C . ASP D 4 162 ? 117.241 164.121 153.255 1.00 21.30 234 ASP E C 1
ATOM 4359 O O . ASP D 4 162 ? 118.308 164.648 153.570 1.00 21.30 234 ASP E O 1
ATOM 4364 N N . LEU D 4 163 ? 116.752 164.159 152.022 1.00 19.88 235 LEU E N 1
ATOM 4365 C CA . LEU D 4 163 ? 117.252 165.045 150.988 1.00 19.88 235 LEU E CA 1
ATOM 4366 C C . LEU D 4 163 ? 116.513 166.366 151.101 1.00 19.88 235 LEU E C 1
ATOM 4367 O O . LEU D 4 163 ? 115.297 166.386 151.295 1.00 19.88 235 LEU E O 1
ATOM 4372 N N . GLU D 4 164 ? 117.247 167.471 150.986 1.00 25.01 236 GLU E N 1
ATOM 4373 C CA . GLU D 4 164 ? 116.586 168.768 151.010 1.00 25.01 236 GLU E CA 1
ATOM 4374 C C . GLU D 4 164 ? 115.810 169.036 149.729 1.00 25.01 236 GLU E C 1
ATOM 4375 O O . GLU D 4 164 ? 114.872 169.839 149.746 1.00 25.01 236 GLU E O 1
ATOM 4381 N N . SER D 4 165 ? 116.172 168.375 148.631 1.00 28.96 237 SER E N 1
ATOM 4382 C CA . SER D 4 165 ? 115.417 168.455 147.391 1.00 28.96 237 SER E CA 1
ATOM 4383 C C . SER D 4 165 ? 115.679 167.199 146.575 1.00 28.96 237 SER E C 1
ATOM 4384 O O . SER D 4 165 ? 116.661 166.486 146.794 1.00 28.96 237 SER E O 1
ATOM 4387 N N . GLU D 4 166 ? 114.770 166.937 145.633 1.00 33.49 238 GLU E N 1
ATOM 4388 C CA . GLU D 4 166 ? 114.954 165.849 144.677 1.00 33.49 238 GLU E CA 1
ATOM 4389 C C . GLU D 4 166 ? 116.138 166.106 143.757 1.00 33.49 238 GLU E C 1
ATOM 4390 O O . GLU D 4 166 ? 116.876 165.176 143.408 1.00 33.49 238 GLU E O 1
ATOM 4396 N N . GLU D 4 167 ? 116.347 167.370 143.391 1.00 39.79 239 GLU E N 1
ATOM 4397 C CA . GLU D 4 167 ? 117.107 167.739 142.204 1.00 39.79 239 GLU E CA 1
ATOM 4398 C C . GLU D 4 167 ? 118.584 167.385 142.342 1.00 39.79 239 GLU E C 1
ATOM 4399 O O . GLU D 4 167 ? 119.170 167.512 143.420 1.00 39.79 239 GLU E O 1
ATOM 4405 N N . ASN D 4 168 ? 119.152 166.881 141.240 1.00 36.12 240 ASN E N 1
ATOM 4406 C CA . ASN D 4 168 ? 120.535 166.436 141.013 1.00 36.12 240 ASN E CA 1
ATOM 4407 C C . ASN D 4 168 ? 120.893 165.146 141.743 1.00 36.12 240 ASN E C 1
ATOM 4408 O O . ASN D 4 168 ? 122.076 164.802 141.786 1.00 36.12 240 ASN E O 1
ATOM 4413 N N . ILE D 4 169 ? 119.930 164.408 142.293 1.00 26.51 241 ILE E N 1
ATOM 4414 C CA . ILE D 4 169 ? 120.187 163.074 142.832 1.00 26.51 241 ILE E CA 1
ATOM 4415 C C . ILE D 4 169 ? 120.012 162.054 141.717 1.00 26.51 241 ILE E C 1
ATOM 4416 O O . ILE D 4 169 ? 118.974 162.028 141.045 1.00 26.51 241 ILE E O 1
ATOM 4421 N N . THR D 4 170 ? 121.032 161.225 141.505 1.00 24.51 242 THR E N 1
ATOM 4422 C CA . THR D 4 170 ? 120.949 160.099 140.588 1.00 24.51 242 THR E CA 1
ATOM 4423 C C . THR D 4 170 ? 121.096 158.806 141.376 1.00 24.51 242 THR E C 1
ATOM 4424 O O . THR D 4 170 ? 122.079 158.625 142.101 1.00 24.51 242 THR E O 1
ATOM 4428 N N . VAL D 4 171 ? 120.126 157.912 141.226 1.00 24.87 243 VAL E N 1
ATOM 4429 C CA . VAL D 4 171 ? 120.118 156.621 141.902 1.00 24.87 243 VAL E CA 1
ATOM 4430 C C . VAL D 4 171 ? 120.391 155.549 140.858 1.00 24.87 243 VAL E C 1
ATOM 4431 O O . VAL D 4 171 ? 119.583 155.344 139.944 1.00 24.87 243 VAL E O 1
ATOM 4435 N N . THR D 4 172 ? 121.526 154.870 140.986 1.00 26.76 244 THR E N 1
ATOM 4436 C CA . THR D 4 172 ? 121.934 153.845 140.042 1.00 26.76 244 THR E CA 1
ATOM 4437 C C . THR D 4 172 ? 121.980 152.492 140.734 1.00 26.76 244 THR E C 1
ATOM 4438 O O . THR D 4 172 ? 122.188 152.399 141.946 1.00 26.76 244 THR E O 1
ATOM 4442 N N . TRP D 4 173 ? 121.777 151.443 139.946 1.00 27.51 245 TRP E N 1
ATOM 4443 C CA . TRP D 4 173 ? 121.793 150.069 140.420 1.00 27.51 245 TRP E CA 1
ATOM 4444 C C . TRP D 4 173 ? 122.877 149.311 139.677 1.00 27.51 245 TRP E C 1
ATOM 4445 O O . TRP D 4 173 ? 122.970 149.411 138.451 1.00 27.51 245 TRP E O 1
ATOM 4456 N N . VAL D 4 174 ? 123.697 148.561 140.406 1.00 36.15 246 VAL E N 1
ATOM 4457 C CA . VAL D 4 174 ? 124.679 147.677 139.789 1.00 36.15 246 VAL E CA 1
ATOM 4458 C C . VAL D 4 174 ? 124.531 146.276 140.370 1.00 36.15 246 VAL E C 1
ATOM 4459 O O . VAL D 4 174 ? 124.231 146.103 141.557 1.00 36.15 246 VAL E O 1
ATOM 4463 N N . ARG D 4 175 ? 124.678 145.276 139.507 1.00 48.78 247 ARG E N 1
ATOM 4464 C CA . ARG D 4 175 ? 124.686 143.878 139.903 1.00 48.78 247 ARG E CA 1
ATOM 4465 C C . ARG D 4 175 ? 126.125 143.437 140.151 1.00 48.78 247 ARG E C 1
ATOM 4466 O O . ARG D 4 175 ? 127.042 144.256 140.245 1.00 48.78 247 ARG E O 1
ATOM 4474 N N . GLU D 4 176 ? 126.341 142.130 140.267 1.00 56.88 248 GLU E N 1
ATOM 4475 C CA . GLU D 4 176 ? 127.687 141.585 140.378 1.00 56.88 248 GLU E CA 1
ATOM 4476 C C . GLU D 4 176 ? 128.044 140.665 139.222 1.00 56.88 248 GLU E C 1
ATOM 4477 O O . GLU D 4 176 ? 129.142 140.780 138.666 1.00 56.88 248 GLU E O 1
ATOM 4483 N N . ARG D 4 177 ? 127.150 139.756 138.834 1.00 61.84 249 ARG E N 1
ATOM 4484 C CA . ARG D 4 177 ? 127.475 138.785 137.792 1.00 61.84 249 ARG E CA 1
ATOM 4485 C C . ARG D 4 177 ? 127.080 139.272 136.400 1.00 61.84 249 ARG E C 1
ATOM 4486 O O . ARG D 4 177 ? 127.937 139.438 135.527 1.00 61.84 249 ARG E O 1
ATOM 4494 N N . LYS D 4 178 ? 125.791 139.509 136.180 1.00 65.61 250 LYS E N 1
ATOM 4495 C CA . LYS D 4 178 ? 125.299 139.802 134.845 1.00 65.61 250 LYS E CA 1
ATOM 4496 C C . LYS D 4 178 ? 125.240 141.309 134.611 1.00 65.61 250 LYS E C 1
ATOM 4497 O O . LYS D 4 178 ? 125.567 142.118 135.482 1.00 65.61 250 LYS E O 1
ATOM 4503 N N . LYS D 4 179 ? 124.818 141.692 133.406 1.00 69.98 251 LYS E N 1
ATOM 4504 C CA . LYS D 4 179 ? 124.684 143.091 133.036 1.00 69.98 251 LYS E CA 1
ATOM 4505 C C . LYS D 4 179 ? 123.260 143.494 132.691 1.00 69.98 251 LYS E C 1
ATOM 4506 O O . LYS D 4 179 ? 122.996 144.693 132.546 1.00 69.98 251 LYS E O 1
ATOM 4512 N N . SER D 4 180 ? 122.337 142.541 132.559 1.00 63.73 252 SER E N 1
ATOM 4513 C CA . SER D 4 180 ? 120.960 142.833 132.164 1.00 63.73 252 SER E CA 1
ATOM 4514 C C . SER D 4 180 ? 120.206 143.394 133.367 1.00 63.73 252 SER E C 1
ATOM 4515 O O . SER D 4 180 ? 119.444 142.706 134.050 1.00 63.73 252 SER E O 1
ATOM 4518 N N . ILE D 4 181 ? 120.431 144.678 133.622 1.00 53.72 253 ILE E N 1
ATOM 4519 C CA . ILE D 4 181 ? 119.762 145.399 134.697 1.00 53.72 253 ILE E CA 1
ATOM 4520 C C . ILE D 4 181 ? 118.406 145.862 134.186 1.00 53.72 253 ILE E C 1
ATOM 4521 O O . ILE D 4 181 ? 118.314 146.477 133.118 1.00 53.72 253 ILE E O 1
ATOM 4526 N N . GLY D 4 182 ? 117.354 145.562 134.941 1.00 43.41 254 GLY E N 1
ATOM 4527 C CA . GLY D 4 182 ? 116.020 145.959 134.550 1.00 43.41 254 GLY E CA 1
ATOM 4528 C C . GLY D 4 182 ? 115.800 147.455 134.667 1.00 43.41 254 GLY E C 1
ATOM 4529 O O . GLY D 4 182 ? 116.603 148.203 135.226 1.00 43.41 254 GLY E O 1
ATOM 4530 N N . SER D 4 183 ? 114.679 147.898 134.105 1.00 37.16 255 SER E N 1
ATOM 4531 C CA . SER D 4 183 ? 114.310 149.310 134.132 1.00 37.16 255 SER E CA 1
ATOM 4532 C C . SER D 4 183 ? 113.874 149.671 135.544 1.00 37.16 255 SER E C 1
ATOM 4533 O O . SER D 4 183 ? 112.760 149.356 135.967 1.00 37.16 255 SER E O 1
ATOM 4536 N N . ALA D 4 184 ? 114.760 150.333 136.283 1.00 28.22 256 ALA E N 1
ATOM 4537 C CA . ALA D 4 184 ? 114.490 150.702 137.666 1.00 28.22 256 ALA E CA 1
ATOM 4538 C C . ALA D 4 184 ? 113.577 151.917 137.691 1.00 28.22 256 ALA E C 1
ATOM 4539 O O . ALA D 4 184 ? 113.981 153.014 137.295 1.00 28.22 256 ALA E O 1
ATOM 4541 N N . SER D 4 185 ? 112.346 151.727 138.151 1.00 24.46 257 SER E N 1
ATOM 4542 C CA . SER D 4 185 ? 111.451 152.855 138.334 1.00 24.46 257 SER E CA 1
ATOM 4543 C C . SER D 4 185 ? 111.889 153.661 139.548 1.00 24.46 257 SER E C 1
ATOM 4544 O O . SER D 4 185 ? 112.597 153.170 140.422 1.00 24.46 257 SER E O 1
ATOM 4547 N N . GLN D 4 186 ? 111.472 154.920 139.593 1.00 23.80 258 GLN E N 1
ATOM 4548 C CA . GLN D 4 186 ? 111.876 155.790 140.690 1.00 23.80 258 GLN E CA 1
ATOM 4549 C C . GLN D 4 186 ? 110.778 156.806 140.931 1.00 23.80 258 GLN E C 1
ATOM 4550 O O . GLN D 4 186 ? 110.376 157.516 140.006 1.00 23.80 258 GLN E O 1
ATOM 4556 N N . ARG D 4 187 ? 110.289 156.867 142.161 1.00 24.74 259 ARG E N 1
ATOM 4557 C CA . ARG D 4 187 ? 109.311 157.866 142.550 1.00 24.74 259 ARG E CA 1
ATOM 4558 C C . ARG D 4 187 ? 109.882 158.708 143.679 1.00 24.74 259 ARG E C 1
ATOM 4559 O O . ARG D 4 187 ? 110.888 158.362 144.301 1.00 24.74 259 ARG E O 1
ATOM 4567 N N . SER D 4 188 ? 109.233 159.834 143.926 1.00 23.32 260 SER E N 1
ATOM 4568 C CA . SER D 4 188 ? 109.711 160.800 144.897 1.00 23.32 260 SER E CA 1
ATOM 4569 C C . SER D 4 188 ? 108.556 161.321 145.729 1.00 23.32 260 SER E C 1
ATOM 4570 O O . SER D 4 188 ? 107.457 161.548 145.215 1.00 23.32 260 SER E O 1
ATOM 4573 N N . THR D 4 189 ? 108.818 161.519 147.013 1.00 20.15 261 THR E N 1
ATOM 4574 C CA . THR D 4 189 ? 107.823 162.007 147.953 1.00 20.15 261 THR E CA 1
ATOM 4575 C C . THR D 4 189 ? 108.354 163.267 148.614 1.00 20.15 261 THR E C 1
ATOM 4576 O O . THR D 4 189 ? 109.498 163.296 149.068 1.00 20.15 261 THR E O 1
ATOM 4580 N N . LYS D 4 190 ? 107.536 164.308 148.648 1.00 19.05 262 LYS E N 1
ATOM 4581 C CA . LYS D 4 190 ? 107.840 165.494 149.434 1.00 19.05 262 LYS E CA 1
ATOM 4582 C C . LYS D 4 190 ? 107.113 165.352 150.762 1.00 19.05 262 LYS E C 1
ATOM 4583 O O . LYS D 4 190 ? 105.880 165.388 150.811 1.00 19.05 262 LYS E O 1
ATOM 4589 N N . HIS D 4 191 ? 107.873 165.178 151.833 1.00 18.44 263 HIS E N 1
ATOM 4590 C CA . HIS D 4 191 ? 107.293 164.903 153.133 1.00 18.44 263 HIS E CA 1
ATOM 4591 C C . HIS D 4 191 ? 106.891 166.202 153.819 1.00 18.44 263 HIS E C 1
ATOM 4592 O O . HIS D 4 191 ? 107.162 167.302 153.337 1.00 18.44 263 HIS E O 1
ATOM 4599 N N . HIS D 4 192 ? 106.218 166.062 154.961 1.00 21.06 264 HIS E N 1
ATOM 4600 C CA . HIS D 4 192 ? 105.762 167.222 155.716 1.00 21.06 264 HIS E CA 1
ATOM 4601 C C . HIS D 4 192 ? 106.901 167.908 156.444 1.00 21.06 264 HIS E C 1
ATOM 4602 O O . HIS D 4 192 ? 106.781 169.082 156.802 1.00 21.06 264 HIS E O 1
ATOM 4609 N N . ASN D 4 193 ? 108.002 167.197 156.655 1.00 17.95 265 ASN E N 1
ATOM 4610 C CA . ASN D 4 193 ? 109.179 167.705 157.335 1.00 17.95 265 ASN E CA 1
ATOM 4611 C C . ASN D 4 193 ? 110.184 168.353 156.394 1.00 17.95 265 ASN E C 1
ATOM 4612 O O . ASN D 4 193 ? 111.367 168.445 156.740 1.00 17.95 265 ASN E O 1
ATOM 4617 N N . ALA D 4 194 ? 109.728 168.787 155.213 1.00 17.47 266 ALA E N 1
ATOM 4618 C CA . ALA D 4 194 ? 110.502 169.473 154.176 1.00 17.47 266 ALA E CA 1
ATOM 4619 C C . ALA D 4 194 ? 111.700 168.670 153.699 1.00 17.47 266 ALA E C 1
ATOM 4620 O O . ALA D 4 194 ? 112.677 169.240 153.207 1.00 17.47 266 ALA E O 1
ATOM 4622 N N . THR D 4 195 ? 111.645 167.355 153.835 1.00 17.32 267 THR E N 1
ATOM 4623 C CA . THR D 4 195 ? 112.657 166.471 153.294 1.00 17.32 267 THR E CA 1
ATOM 4624 C C . THR D 4 195 ? 112.041 165.668 152.164 1.00 17.32 267 THR E C 1
ATOM 4625 O O . THR D 4 195 ? 110.881 165.258 152.241 1.00 17.32 267 THR E O 1
ATOM 4629 N N . THR D 4 196 ? 112.820 165.445 151.120 1.00 19.62 268 THR E N 1
ATOM 4630 C CA . THR D 4 196 ? 112.369 164.719 149.946 1.00 19.62 268 THR E CA 1
ATOM 4631 C C . THR D 4 196 ? 112.943 163.313 150.009 1.00 19.62 268 THR E C 1
ATOM 4632 O O . THR D 4 196 ? 114.139 163.138 150.247 1.00 19.62 268 THR E O 1
ATOM 4636 N N . SER D 4 197 ? 112.092 162.320 149.826 1.00 19.14 269 SER E N 1
ATOM 4637 C CA . SER D 4 197 ? 112.530 160.941 149.728 1.00 19.14 269 SER E CA 1
ATOM 4638 C C . SER D 4 197 ? 112.465 160.488 148.281 1.00 19.14 269 SER E C 1
ATOM 4639 O O . SER D 4 197 ? 111.597 160.911 147.517 1.00 19.14 269 SER E O 1
ATOM 4642 N N . ILE D 4 198 ? 113.398 159.623 147.910 1.00 18.46 270 ILE E N 1
ATOM 4643 C CA . ILE D 4 198 ? 113.420 159.014 146.590 1.00 18.46 270 ILE E CA 1
ATOM 4644 C C . ILE D 4 198 ? 113.416 157.509 146.782 1.00 18.46 270 ILE E C 1
ATOM 4645 O O . ILE D 4 198 ? 114.329 156.948 147.398 1.00 18.46 270 ILE E O 1
ATOM 4650 N N . THR D 4 199 ? 112.369 156.863 146.297 1.00 20.72 271 THR E N 1
ATOM 4651 C CA . THR D 4 199 ? 112.209 155.422 146.399 1.00 20.72 271 THR E CA 1
ATOM 4652 C C . THR D 4 199 ? 112.411 154.858 145.002 1.00 20.72 271 THR E C 1
ATOM 4653 O O . THR D 4 199 ? 111.594 155.104 144.108 1.00 20.72 271 THR E O 1
ATOM 4657 N N . SER D 4 200 ? 113.504 154.131 144.803 1.00 20.69 272 SER E N 1
ATOM 4658 C CA . SER D 4 200 ? 113.804 153.539 143.509 1.00 20.69 272 SER E CA 1
ATOM 4659 C C . SER D 4 200 ? 113.563 152.040 143.594 1.00 20.69 272 SER E C 1
ATOM 4660 O O . SER D 4 200 ? 114.186 151.351 144.407 1.00 20.69 272 SER E O 1
ATOM 4663 N N . ILE D 4 201 ? 112.663 151.550 142.753 1.00 22.21 273 ILE E N 1
ATOM 4664 C CA . ILE D 4 201 ? 112.271 150.150 142.712 1.00 22.21 273 ILE E CA 1
ATOM 4665 C C . ILE D 4 201 ? 113.017 149.501 141.557 1.00 22.21 273 ILE E C 1
ATOM 4666 O O . ILE D 4 201 ? 112.874 149.926 140.404 1.00 22.21 273 ILE E O 1
ATOM 4671 N N . LEU D 4 202 ? 113.809 148.475 141.852 1.00 24.34 274 LEU E N 1
ATOM 4672 C CA . LEU D 4 202 ? 114.459 147.709 140.801 1.00 24.34 274 LEU E CA 1
ATOM 4673 C C . LEU D 4 202 ? 113.797 146.348 140.700 1.00 24.34 274 LEU E C 1
ATOM 4674 O O . LEU D 4 202 ? 113.903 145.551 141.643 1.00 24.34 274 LEU E O 1
ATOM 4679 N N . PRO D 4 203 ? 113.091 146.040 139.612 1.00 26.89 275 PRO E N 1
ATOM 4680 C CA . PRO D 4 203 ? 112.582 144.676 139.429 1.00 26.89 275 PRO E CA 1
ATOM 4681 C C . PRO D 4 203 ? 113.724 143.714 139.140 1.00 26.89 275 PRO E C 1
ATOM 4682 O O . PRO D 4 203 ? 114.514 143.927 138.219 1.00 26.89 275 PRO E O 1
ATOM 4686 N N . VAL D 4 204 ? 113.814 142.657 139.942 1.00 32.53 276 VAL E N 1
ATOM 4687 C CA . VAL D 4 204 ? 114.880 141.679 139.809 1.00 32.53 276 VAL E CA 1
ATOM 4688 C C . VAL D 4 204 ? 114.270 140.351 139.386 1.00 32.53 276 VAL E C 1
ATOM 4689 O O . VAL D 4 204 ? 113.064 140.131 139.494 1.00 32.53 276 VAL E O 1
ATOM 4693 N N . ASP D 4 205 ? 115.122 139.471 138.874 1.00 46.13 277 ASP E N 1
ATOM 4694 C CA . ASP D 4 205 ? 114.728 138.100 138.601 1.00 46.13 277 ASP E CA 1
ATOM 4695 C C . ASP D 4 205 ? 114.869 137.291 139.879 1.00 46.13 277 ASP E C 1
ATOM 4696 O O . ASP D 4 205 ? 115.785 137.527 140.672 1.00 46.13 277 ASP E O 1
ATOM 4701 N N . ALA D 4 206 ? 113.935 136.360 140.087 1.00 44.12 278 ALA E N 1
ATOM 4702 C CA . ALA D 4 206 ? 113.914 135.590 141.325 1.00 44.12 278 ALA E CA 1
ATOM 4703 C C . ALA D 4 206 ? 115.117 134.661 141.424 1.00 44.12 278 ALA E C 1
ATOM 4704 O O . ALA D 4 206 ? 115.863 134.713 142.408 1.00 44.12 278 ALA E O 1
ATOM 4706 N N . LYS D 4 207 ? 115.359 133.860 140.375 1.00 49.76 279 LYS E N 1
ATOM 4707 C CA . LYS D 4 207 ? 116.383 132.815 140.393 1.00 49.76 279 LYS E CA 1
ATOM 4708 C C . LYS D 4 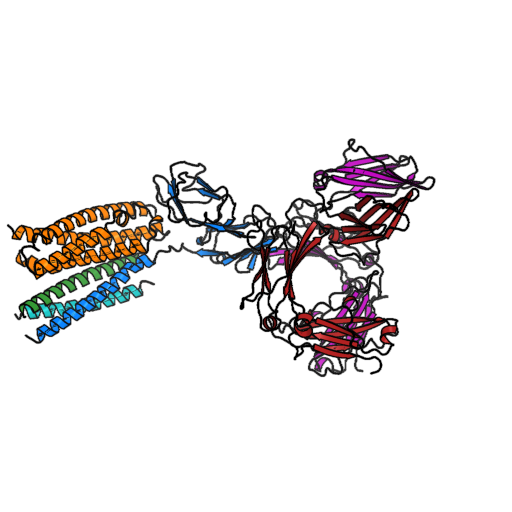207 ? 117.789 133.360 140.598 1.00 49.76 279 LYS E C 1
ATOM 4709 O O . LYS D 4 207 ? 118.631 132.665 141.176 1.00 49.76 279 LYS E O 1
ATOM 4715 N N . ASP D 4 208 ? 118.045 134.598 140.172 1.00 49.82 280 ASP E N 1
ATOM 4716 C CA . ASP D 4 208 ? 119.282 135.271 140.543 1.00 49.82 280 ASP E CA 1
ATOM 4717 C C . ASP D 4 208 ? 119.348 135.513 142.047 1.00 49.82 280 ASP E C 1
ATOM 4718 O O . ASP D 4 208 ? 120.422 135.412 142.648 1.00 49.82 280 ASP E O 1
ATOM 4723 N N . TRP D 4 209 ? 118.209 135.818 142.677 1.00 40.76 281 TRP E N 1
ATOM 4724 C CA . TRP D 4 209 ? 118.216 136.088 144.112 1.00 40.76 281 TRP E CA 1
ATOM 4725 C C . TRP D 4 209 ? 118.307 134.808 144.940 1.00 40.76 281 TRP E C 1
ATOM 4726 O O . TRP D 4 209 ? 118.912 134.823 146.016 1.00 40.76 281 TRP E O 1
ATOM 4737 N N . ILE D 4 210 ? 117.697 133.703 144.488 1.00 44.18 282 ILE E N 1
ATOM 4738 C CA . ILE D 4 210 ? 117.961 132.418 145.147 1.00 44.18 282 ILE E CA 1
ATOM 4739 C C . ILE D 4 210 ? 119.419 132.008 144.956 1.00 44.18 282 ILE E C 1
ATOM 4740 O O . ILE D 4 210 ? 120.084 131.576 145.908 1.00 44.18 282 ILE E O 1
ATOM 4745 N N . GLU D 4 211 ? 119.956 132.179 143.742 1.00 52.15 283 GLU E N 1
ATOM 4746 C CA . GLU D 4 211 ? 121.335 131.782 143.470 1.00 52.15 283 GLU E CA 1
ATOM 4747 C C . GLU D 4 211 ? 122.362 132.647 144.194 1.00 52.15 283 GLU E C 1
ATOM 4748 O O . GLU D 4 211 ? 123.508 132.216 144.353 1.00 52.15 283 GLU E O 1
ATOM 4754 N N . GLY D 4 212 ? 121.986 133.841 144.644 1.00 51.71 284 GLY E N 1
ATOM 4755 C CA . GLY D 4 212 ? 122.870 134.626 145.481 1.00 51.71 284 GLY E CA 1
ATOM 4756 C C . GLY D 4 212 ? 123.476 135.834 144.801 1.00 51.71 284 GLY E C 1
ATOM 4757 O O . GLY D 4 212 ? 124.639 136.169 145.044 1.00 51.71 284 GLY E O 1
ATOM 4758 N N . GLU D 4 213 ? 122.702 136.491 143.943 1.00 51.93 285 GLU E N 1
ATOM 4759 C CA . GLU D 4 213 ? 123.173 137.703 143.288 1.00 51.93 285 GLU E CA 1
ATOM 4760 C C . GLU D 4 213 ? 123.243 138.845 144.293 1.00 51.93 285 GLU E C 1
ATOM 4761 O O . GLU D 4 213 ? 122.294 139.082 145.046 1.00 51.93 285 GLU E O 1
ATOM 4767 N N . GLY D 4 214 ? 124.368 139.549 144.308 1.00 45.10 286 GLY E N 1
ATOM 4768 C CA . GLY D 4 214 ? 124.519 140.693 145.184 1.00 45.10 286 GLY E CA 1
ATOM 4769 C C . GLY D 4 214 ? 124.328 142.007 144.458 1.00 45.10 286 GLY E C 1
ATOM 4770 O O . GLY D 4 214 ? 125.212 142.445 143.719 1.00 45.10 286 GLY E O 1
ATOM 4771 N N . TYR D 4 215 ? 123.181 142.643 144.658 1.00 37.16 287 TYR E N 1
ATOM 4772 C CA . TYR D 4 215 ? 122.899 143.913 144.011 1.00 37.16 287 TYR E CA 1
ATOM 4773 C C . TYR D 4 215 ? 123.391 145.062 144.881 1.00 37.16 287 TYR E C 1
ATOM 4774 O O . TYR D 4 215 ? 123.800 144.875 146.028 1.00 37.16 287 TYR E O 1
ATOM 4783 N N . GLN D 4 216 ? 123.324 146.271 144.331 1.00 32.41 288 GLN E N 1
ATOM 4784 C CA . GLN D 4 216 ? 123.969 147.398 144.982 1.00 32.41 288 GLN E CA 1
ATOM 4785 C C . GLN D 4 216 ? 123.341 148.687 144.469 1.00 32.41 288 GLN E C 1
ATOM 4786 O O . GLN D 4 216 ? 123.157 148.854 143.261 1.00 32.41 288 GLN E O 1
ATOM 4792 N N . CYS D 4 217 ? 122.995 149.577 145.398 1.00 28.01 289 CYS E N 1
ATOM 4793 C CA . CYS D 4 217 ? 122.363 150.860 145.109 1.00 28.01 289 CYS E CA 1
ATOM 4794 C C . CYS D 4 217 ? 123.347 151.973 145.429 1.00 28.01 289 CYS E C 1
ATOM 4795 O O . CYS D 4 217 ? 123.864 152.043 146.550 1.00 28.01 289 CYS E O 1
ATOM 4798 N N . ARG D 4 218 ? 123.605 152.836 144.449 1.00 25.20 290 ARG E N 1
ATOM 4799 C CA . ARG D 4 218 ? 124.470 153.995 144.616 1.00 25.20 290 ARG E CA 1
ATOM 4800 C C . ARG D 4 218 ? 123.652 155.263 144.439 1.00 25.20 290 ARG E C 1
ATOM 4801 O O . ARG D 4 218 ? 122.948 155.416 143.439 1.00 25.20 290 ARG E O 1
ATOM 4809 N N . VAL D 4 219 ? 123.749 156.170 145.404 1.00 20.57 291 VAL E N 1
ATOM 4810 C CA . VAL D 4 219 ? 123.054 157.450 145.363 1.00 20.57 291 VAL E CA 1
ATOM 4811 C C . VAL D 4 219 ? 124.106 158.534 145.208 1.00 20.57 291 VAL E C 1
ATOM 4812 O O . VAL D 4 219 ? 125.026 158.633 146.027 1.00 20.57 291 VAL E O 1
ATOM 4816 N N . ASP D 4 220 ? 123.977 159.353 144.170 1.00 23.12 292 ASP E N 1
ATOM 4817 C CA . ASP D 4 220 ? 124.986 160.347 143.845 1.00 23.12 292 ASP E CA 1
ATOM 4818 C C . ASP D 4 220 ? 124.368 161.734 143.774 1.00 23.12 292 ASP E C 1
ATOM 4819 O O . ASP D 4 220 ? 123.265 161.912 143.251 1.00 23.12 292 ASP E O 1
ATOM 4824 N N . HIS D 4 221 ? 125.091 162.707 144.314 1.00 24.36 293 HIS E N 1
ATOM 4825 C CA . HIS D 4 221 ? 124.776 164.121 144.236 1.00 24.36 293 HIS E CA 1
ATOM 4826 C C . HIS D 4 221 ? 126.066 164.855 143.912 1.00 24.36 293 HIS E C 1
ATOM 4827 O O . HIS D 4 221 ? 127.155 164.341 144.196 1.00 24.36 293 HIS E O 1
ATOM 4834 N N . PRO D 4 222 ? 125.982 166.020 143.262 1.00 26.04 294 PRO E N 1
ATOM 4835 C CA . PRO D 4 222 ? 127.179 166.862 143.105 1.00 26.04 294 PRO E CA 1
ATOM 4836 C C . PRO D 4 222 ? 127.816 167.296 144.415 1.00 26.04 294 PRO E C 1
ATOM 4837 O O . PRO D 4 222 ? 129.043 167.435 144.475 1.00 26.04 294 PRO E O 1
ATOM 4841 N N . HIS D 4 223 ? 127.029 167.507 145.468 1.00 27.87 295 HIS E N 1
ATOM 4842 C CA . HIS D 4 223 ? 127.579 167.864 146.767 1.00 27.87 295 HIS E CA 1
ATOM 4843 C C . HIS D 4 223 ? 128.050 166.660 147.570 1.00 27.87 295 HIS E C 1
ATOM 4844 O O . HIS D 4 223 ? 128.581 166.844 148.669 1.00 27.87 295 HIS E O 1
ATOM 4851 N N . PHE D 4 224 ? 127.863 165.443 147.071 1.00 21.72 296 PHE E N 1
ATOM 4852 C CA . PHE D 4 224 ? 128.397 164.294 147.783 1.00 21.72 296 PHE E CA 1
ATOM 4853 C C . PHE D 4 224 ? 129.881 164.141 147.465 1.00 21.72 296 PHE E C 1
ATOM 4854 O O . PHE D 4 224 ? 130.315 164.448 146.352 1.00 21.72 296 PHE E O 1
ATOM 4862 N N . PRO D 4 225 ? 130.688 163.696 148.433 1.00 21.66 297 PRO E N 1
ATOM 4863 C CA . PRO D 4 225 ? 132.066 163.299 148.116 1.00 21.66 297 PRO E CA 1
ATOM 4864 C C . PRO D 4 225 ? 132.117 162.093 147.196 1.00 21.66 297 PRO E C 1
ATOM 4865 O O . PRO D 4 225 ? 132.621 162.161 146.074 1.00 21.66 297 PRO E O 1
ATOM 4869 N N . LYS D 4 226 ? 131.547 160.995 147.659 1.00 22.36 298 LYS E N 1
ATOM 4870 C CA . LYS D 4 226 ? 131.397 159.763 146.907 1.00 22.36 298 LYS E CA 1
ATOM 4871 C C . LYS D 4 226 ? 129.943 159.338 147.031 1.00 22.36 298 LYS E C 1
ATOM 4872 O O . LYS D 4 226 ? 129.234 159.824 147.918 1.00 22.36 298 LYS E O 1
ATOM 4878 N N . PRO D 4 227 ? 129.443 158.499 146.114 1.00 22.68 299 PRO E N 1
ATOM 4879 C CA . PRO D 4 227 ? 128.055 158.034 146.233 1.00 22.68 299 PRO E CA 1
ATOM 4880 C C . PRO D 4 227 ? 127.808 157.227 147.500 1.00 22.68 299 PRO E C 1
ATOM 4881 O O . PRO D 4 227 ? 128.640 156.422 147.921 1.00 22.68 299 PRO E O 1
ATOM 4885 N N . ILE D 4 228 ? 126.649 157.467 148.111 1.00 20.76 300 ILE E N 1
ATOM 4886 C CA . ILE D 4 228 ? 126.177 156.684 149.248 1.00 20.76 300 ILE E CA 1
ATOM 4887 C C . ILE D 4 228 ? 125.783 155.320 148.694 1.00 20.76 300 ILE E C 1
ATOM 4888 O O . ILE D 4 228 ? 124.857 155.209 147.895 1.00 20.76 300 ILE E O 1
ATOM 4893 N N . VAL D 4 229 ? 126.497 154.282 149.100 1.00 22.74 301 VAL E N 1
ATOM 4894 C CA . VAL D 4 229 ? 126.398 152.970 148.477 1.00 22.74 301 VAL E CA 1
ATOM 4895 C C . VAL D 4 229 ? 125.931 151.963 149.515 1.00 22.74 301 VAL E C 1
ATOM 4896 O O . VAL D 4 229 ? 126.553 151.814 150.574 1.00 22.74 301 VAL E O 1
ATOM 4900 N N . ARG D 4 230 ? 124.836 151.274 149.212 1.00 24.67 302 ARG E N 1
ATOM 4901 C CA . ARG D 4 230 ? 124.393 150.127 149.988 1.00 24.67 302 ARG 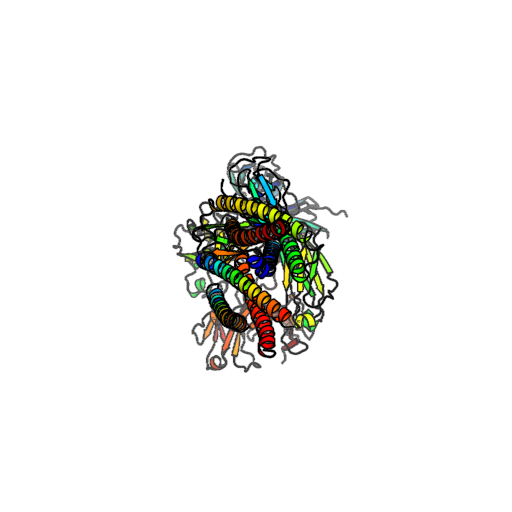E CA 1
ATOM 4902 C C . ARG D 4 230 ? 124.466 148.888 149.113 1.00 24.67 302 ARG E C 1
ATOM 4903 O O . ARG D 4 230 ? 124.125 148.935 147.931 1.00 24.67 302 ARG E O 1
ATOM 4911 N N . SER D 4 231 ? 124.935 147.786 149.680 1.00 28.54 303 SER E N 1
ATOM 4912 C CA . SER D 4 231 ? 125.002 146.525 148.962 1.00 28.54 303 SER E CA 1
ATOM 4913 C C . SER D 4 231 ? 124.143 145.498 149.680 1.00 28.54 303 SER E C 1
ATOM 4914 O O . SER D 4 231 ? 124.030 145.516 150.909 1.00 28.54 303 SER E O 1
ATOM 4917 N N . ILE D 4 232 ? 123.527 144.602 148.909 1.00 32.39 304 ILE E N 1
ATOM 4918 C CA . ILE D 4 232 ? 122.620 143.614 149.470 1.00 32.39 304 ILE E CA 1
ATOM 4919 C C . ILE D 4 232 ? 122.733 142.303 148.701 1.00 32.39 304 ILE E C 1
ATOM 4920 O O . ILE D 4 232 ? 123.174 142.257 147.549 1.00 32.39 304 ILE E O 1
ATOM 4925 N N . THR D 4 233 ? 122.365 141.228 149.390 1.00 39.27 305 THR E N 1
ATOM 4926 C CA . THR D 4 233 ? 122.262 139.878 148.858 1.00 39.27 305 THR E CA 1
ATOM 4927 C C . THR D 4 233 ? 121.339 139.111 149.795 1.00 39.27 305 THR E C 1
ATOM 4928 O O . THR D 4 233 ? 120.803 139.674 150.753 1.00 39.27 305 THR E O 1
ATOM 4932 N N . LYS D 4 234 ? 121.130 137.830 149.504 1.00 37.38 306 LYS E N 1
ATOM 4933 C CA . LYS D 4 234 ? 120.383 136.989 150.427 1.00 37.38 306 LYS E CA 1
ATOM 4934 C C . LYS D 4 234 ? 121.187 136.788 151.705 1.00 37.38 306 LYS E C 1
ATOM 4935 O O . LYS D 4 234 ? 122.420 136.819 151.696 1.00 37.38 306 LYS E O 1
ATOM 4941 N N . ALA D 4 235 ? 120.477 136.605 152.811 1.00 33.11 307 ALA E N 1
ATOM 4942 C CA . ALA D 4 235 ? 121.118 136.551 154.120 1.00 33.11 307 ALA E CA 1
ATOM 4943 C C . ALA D 4 235 ? 121.923 135.266 154.261 1.00 33.11 307 ALA E C 1
ATOM 4944 O O . ALA D 4 235 ? 121.358 134.175 154.120 1.00 33.11 307 ALA E O 1
ATOM 4946 N N . PRO D 4 236 ? 123.227 135.343 154.519 1.00 31.89 308 PRO E N 1
ATOM 4947 C CA . PRO D 4 236 ? 124.052 134.131 154.535 1.00 31.89 308 PRO E CA 1
ATOM 4948 C C . PRO D 4 236 ? 123.830 133.298 155.786 1.00 31.89 308 PRO E C 1
ATOM 4949 O O . PRO D 4 236 ? 123.628 133.823 156.883 1.00 31.89 308 PRO E O 1
ATOM 4953 N N . GLY D 4 237 ? 123.876 131.991 155.608 1.00 28.03 309 GLY E N 1
ATOM 4954 C CA . GLY D 4 237 ? 123.721 131.067 156.713 1.00 28.03 309 GLY E CA 1
ATOM 4955 C C . GLY D 4 237 ? 123.153 129.752 156.222 1.00 28.03 309 GLY E C 1
ATOM 4956 O O . GLY D 4 237 ? 122.892 129.562 155.038 1.00 28.03 309 GLY E O 1
ATOM 4957 N N . LYS D 4 238 ? 122.967 128.841 157.172 1.00 27.17 310 LYS E N 1
ATOM 4958 C CA . LYS D 4 238 ? 122.447 127.516 156.863 1.00 27.17 310 LYS E CA 1
ATOM 4959 C C . LYS D 4 238 ? 120.930 127.587 156.750 1.00 27.17 310 LYS E C 1
ATOM 4960 O O . LYS D 4 238 ? 120.248 127.948 157.714 1.00 27.17 310 LYS E O 1
ATOM 4966 N N . ARG D 4 239 ? 120.408 127.250 155.573 1.00 25.94 311 ARG E N 1
ATOM 4967 C CA . ARG D 4 239 ? 118.977 127.337 155.324 1.00 25.94 311 ARG E CA 1
ATOM 4968 C C . ARG D 4 239 ? 118.216 126.279 156.111 1.00 25.94 311 ARG E C 1
ATOM 4969 O O . ARG D 4 239 ? 118.698 125.162 156.314 1.00 25.94 311 ARG E O 1
ATOM 4977 N N . SER D 4 240 ? 117.016 126.644 156.558 1.00 25.85 312 SER E N 1
ATOM 4978 C CA . SER D 4 240 ? 116.185 125.770 157.370 1.00 25.85 312 SER E CA 1
ATOM 4979 C C . SER D 4 240 ? 114.726 126.026 157.043 1.00 25.85 312 SER E C 1
ATOM 4980 O O . SER D 4 240 ? 114.272 127.171 157.090 1.00 25.85 312 SER E O 1
ATOM 4983 N N . ALA D 4 241 ? 114.004 124.968 156.702 1.00 26.15 313 ALA E N 1
ATOM 4984 C CA . ALA D 4 241 ? 112.593 125.112 156.393 1.00 26.15 313 ALA E CA 1
ATOM 4985 C C . ALA D 4 241 ? 111.804 125.371 157.672 1.00 26.15 313 ALA E C 1
ATOM 4986 O O . ALA D 4 241 ? 112.000 124.673 158.670 1.00 26.15 313 ALA E O 1
ATOM 4988 N N . PRO D 4 242 ? 110.919 126.367 157.678 1.00 23.95 314 PRO E N 1
ATOM 4989 C CA . PRO D 4 242 ? 110.060 126.575 158.849 1.00 23.95 314 PRO E CA 1
ATOM 4990 C C . PRO D 4 242 ? 109.044 125.456 158.974 1.00 23.95 314 PRO E C 1
ATOM 4991 O O . PRO D 4 242 ? 108.452 125.024 157.984 1.00 23.95 314 PRO E O 1
ATOM 4995 N N . GLU D 4 243 ? 108.844 124.988 160.193 1.00 23.66 315 GLU E N 1
ATOM 4996 C CA . GLU D 4 243 ? 107.654 124.218 160.503 1.00 23.66 315 GLU E CA 1
ATOM 4997 C C . GLU D 4 243 ? 106.667 125.143 161.197 1.00 23.66 315 GLU E C 1
ATOM 4998 O O . GLU D 4 243 ? 107.045 125.922 162.079 1.00 23.66 315 GLU E O 1
ATOM 5004 N N . VAL D 4 244 ? 105.427 125.136 160.722 1.00 22.41 316 VAL E N 1
ATOM 5005 C CA . VAL D 4 244 ? 104.422 126.068 161.206 1.00 22.41 316 VAL E CA 1
ATOM 5006 C C . VAL D 4 244 ? 103.300 125.255 161.831 1.00 22.41 316 VAL E C 1
ATOM 5007 O O . VAL D 4 244 ? 103.004 124.136 161.399 1.00 22.41 316 VAL E O 1
ATOM 5011 N N . TYR D 4 245 ? 102.747 125.784 162.908 1.00 22.78 317 TYR E N 1
ATOM 5012 C CA . TYR D 4 245 ? 101.665 125.151 163.636 1.00 22.78 317 TYR E CA 1
ATOM 5013 C C . TYR D 4 245 ? 100.606 126.191 163.926 1.00 22.78 317 TYR E C 1
ATOM 5014 O O . TYR D 4 245 ? 100.911 127.267 164.435 1.00 22.78 317 TYR E O 1
ATOM 5023 N N . VAL D 4 246 ? 99.358 125.868 163.629 1.00 22.52 318 VAL E N 1
ATOM 5024 C CA . VAL D 4 246 ? 98.259 126.791 163.851 1.00 22.52 318 VAL E CA 1
ATOM 5025 C C . VAL D 4 246 ? 97.437 126.266 165.012 1.00 22.52 318 VAL E C 1
ATOM 5026 O O . VAL D 4 246 ? 96.981 125.118 164.995 1.00 22.52 318 VAL E O 1
ATOM 5030 N N . PHE D 4 247 ? 97.274 127.100 166.025 1.00 23.38 319 PHE E N 1
ATOM 5031 C CA . PHE D 4 247 ? 96.519 126.756 167.213 1.00 23.38 319 PHE E CA 1
ATOM 5032 C C . PHE D 4 247 ? 95.100 127.289 167.109 1.00 23.38 319 PHE E C 1
ATOM 5033 O O . PHE D 4 247 ? 94.845 128.330 166.501 1.00 23.38 319 PHE E O 1
ATOM 5041 N N . LEU D 4 248 ? 94.179 126.558 167.726 1.00 31.95 320 LEU E N 1
ATOM 5042 C CA . LEU D 4 248 ? 92.796 126.975 167.818 1.00 31.95 320 LEU E CA 1
ATOM 5043 C C . LEU D 4 248 ? 92.679 128.181 168.743 1.00 31.95 320 LEU E C 1
ATOM 5044 O O . LEU D 4 248 ? 93.600 128.479 169.508 1.00 31.95 320 LEU E O 1
ATOM 5049 N N . PRO D 4 249 ? 91.578 128.921 168.657 1.00 35.38 321 PRO E N 1
ATOM 5050 C CA . PRO D 4 249 ? 91.207 129.801 169.754 1.00 35.38 321 PRO E CA 1
ATOM 5051 C C . PRO D 4 249 ? 91.038 128.999 171.031 1.00 35.38 321 PRO E C 1
ATOM 5052 O O . PRO D 4 249 ? 90.529 127.868 170.988 1.00 35.38 321 PRO E O 1
ATOM 5056 N N . PRO D 4 250 ? 91.491 129.533 172.168 1.00 44.63 322 PRO E N 1
ATOM 5057 C CA . PRO D 4 250 ? 91.570 128.733 173.397 1.00 44.63 322 PRO E CA 1
ATOM 5058 C C . PRO D 4 250 ? 90.216 128.282 173.925 1.00 44.63 322 PRO E C 1
ATOM 5059 O O . PRO D 4 250 ? 89.181 128.905 173.674 1.00 44.63 322 PRO E O 1
ATOM 5063 N N . GLU D 4 251 ? 90.243 127.156 174.645 1.00 63.88 323 GLU E N 1
ATOM 5064 C CA . GLU D 4 251 ? 89.024 126.495 175.099 1.00 63.88 323 GLU E CA 1
ATOM 5065 C C . GLU D 4 251 ? 88.279 127.294 176.160 1.00 63.88 323 GLU E C 1
ATOM 5066 O O . GLU D 4 251 ? 87.062 127.133 176.297 1.00 63.88 323 GLU E O 1
ATOM 5072 N N . GLU D 4 252 ? 88.975 128.148 176.908 1.00 64.12 324 GLU E N 1
ATOM 5073 C CA . GLU D 4 252 ? 88.329 129.017 177.881 1.00 64.12 324 GLU E CA 1
ATOM 5074 C C . GLU D 4 252 ? 87.719 130.262 177.249 1.00 64.12 324 GLU E C 1
ATOM 5075 O O . GLU D 4 252 ? 87.010 131.003 177.939 1.00 64.12 324 GLU E O 1
ATOM 5081 N N . GLU D 4 253 ? 87.967 130.507 175.963 1.00 49.92 325 GLU E N 1
ATOM 5082 C CA . GLU D 4 253 ? 87.496 131.719 175.295 1.00 49.92 325 GLU E CA 1
ATOM 5083 C C . GLU D 4 253 ? 86.048 131.518 174.866 1.00 49.92 325 GLU E C 1
ATOM 5084 O O . GLU D 4 253 ? 85.771 130.909 173.831 1.00 49.92 325 GLU E O 1
ATOM 5090 N N . GLU D 4 254 ? 85.119 132.027 175.675 1.00 62.71 326 GLU E N 1
ATOM 5091 C CA . GLU D 4 254 ? 83.729 132.194 175.274 1.00 62.71 326 GLU E CA 1
ATOM 5092 C C . GLU D 4 254 ? 83.397 133.660 175.028 1.00 62.71 326 GLU E C 1
ATOM 5093 O O . GLU D 4 254 ? 82.230 134.055 175.106 1.00 62.71 326 GLU E O 1
ATOM 5099 N N . LYS D 4 255 ? 84.411 134.471 174.735 1.00 54.43 327 LYS E N 1
ATOM 5100 C CA . LYS D 4 255 ? 84.258 135.909 174.568 1.00 54.43 327 LYS E CA 1
ATOM 5101 C C . LYS D 4 255 ? 83.785 136.219 173.149 1.00 54.43 327 LYS E C 1
ATOM 5102 O O . LYS D 4 255 ? 83.386 135.333 172.389 1.00 54.43 327 LYS E O 1
ATOM 5108 N N . ASP D 4 256 ? 83.836 137.496 172.772 1.00 54.61 328 ASP E N 1
ATOM 5109 C CA . ASP D 4 256 ? 83.312 137.956 171.494 1.00 54.61 328 ASP E CA 1
ATOM 5110 C C . ASP D 4 256 ? 84.387 138.098 170.419 1.00 54.61 328 ASP E C 1
ATOM 5111 O O . ASP D 4 256 ? 84.096 138.601 169.330 1.00 54.61 328 ASP E O 1
ATOM 5116 N N . LYS D 4 257 ? 85.618 137.671 170.697 1.00 42.92 329 LYS E N 1
ATOM 5117 C CA . LYS D 4 257 ? 86.679 137.690 169.697 1.00 42.92 329 LYS E CA 1
ATOM 5118 C C . LYS D 4 257 ? 87.459 136.387 169.801 1.00 42.92 329 LYS E C 1
ATOM 5119 O O . LYS D 4 257 ? 87.565 135.814 170.886 1.00 42.92 329 LYS E O 1
ATOM 5125 N N . ARG D 4 258 ? 87.990 135.920 168.673 1.00 37.82 330 ARG E N 1
ATOM 5126 C CA . ARG D 4 258 ? 88.723 134.663 168.606 1.00 37.82 330 ARG E CA 1
ATOM 5127 C C . ARG D 4 258 ? 90.102 134.908 168.017 1.00 37.82 330 ARG E C 1
ATOM 5128 O O . ARG D 4 258 ? 90.223 135.446 166.915 1.00 37.82 330 ARG E O 1
ATOM 5136 N N . THR D 4 259 ? 91.134 134.490 168.739 1.00 28.73 331 THR E N 1
ATOM 5137 C CA . THR D 4 259 ? 92.516 134.720 168.345 1.00 28.73 331 THR E CA 1
ATOM 5138 C C . THR D 4 259 ? 93.094 133.457 167.724 1.00 28.73 331 THR E C 1
ATOM 5139 O O . THR D 4 259 ? 92.998 132.374 168.307 1.00 28.73 331 THR E O 1
ATOM 5143 N N . LEU D 4 260 ? 93.707 133.604 166.555 1.00 23.84 332 LEU E N 1
ATOM 5144 C CA . LEU D 4 260 ? 94.333 132.514 165.829 1.00 23.84 332 LEU E CA 1
ATOM 5145 C C . LEU D 4 260 ? 95.833 132.737 165.808 1.00 23.84 332 LEU E C 1
ATOM 5146 O O . LEU D 4 260 ? 96.297 133.822 165.444 1.00 23.84 332 LEU E O 1
ATOM 5151 N N . THR D 4 261 ? 96.581 131.713 166.191 1.00 21.62 333 THR E N 1
ATOM 5152 C CA . THR D 4 261 ? 98.026 131.793 166.313 1.00 21.62 333 THR E CA 1
ATOM 5153 C C . THR D 4 261 ? 98.665 130.849 165.309 1.00 21.62 333 THR E C 1
ATOM 5154 O O . THR D 4 261 ? 98.255 129.693 165.190 1.00 21.62 333 THR E O 1
ATOM 5158 N N . CYS D 4 262 ? 99.645 131.354 164.573 1.00 20.52 334 CYS E N 1
ATOM 5159 C CA . CYS D 4 262 ? 100.485 130.559 163.691 1.00 20.52 334 CYS E CA 1
ATOM 5160 C C . CYS D 4 262 ? 101.903 130.685 164.227 1.00 20.52 334 CYS E C 1
ATOM 5161 O O . CYS D 4 262 ? 102.558 131.709 164.017 1.00 20.52 334 CYS E O 1
ATOM 5164 N N . LEU D 4 263 ? 102.357 129.673 164.953 1.00 19.86 335 LEU E N 1
ATOM 5165 C CA . LEU D 4 263 ? 103.743 129.605 165.387 1.00 19.86 335 LEU E CA 1
ATOM 5166 C C . LEU D 4 263 ? 104.580 129.112 164.223 1.00 19.86 335 LEU E C 1
ATOM 5167 O O . LEU D 4 263 ? 104.345 128.022 163.701 1.00 19.86 335 LEU E O 1
ATOM 5172 N N . ILE D 4 264 ? 105.545 129.916 163.807 1.00 19.10 336 ILE E N 1
ATOM 5173 C CA . ILE D 4 264 ? 106.361 129.636 162.643 1.00 19.10 336 ILE E CA 1
ATOM 5174 C C . ILE D 4 264 ? 107.783 129.538 163.148 1.00 19.10 336 ILE E C 1
ATOM 5175 O O . ILE D 4 264 ? 108.332 130.522 163.658 1.00 19.10 336 ILE E O 1
ATOM 5180 N N . GLN D 4 265 ? 108.376 128.359 163.024 1.00 23.52 337 GLN E N 1
ATOM 5181 C CA . GLN D 4 265 ? 109.458 127.999 163.914 1.00 23.52 337 GLN E CA 1
ATOM 5182 C C . GLN D 4 265 ? 110.575 127.341 163.124 1.00 23.52 337 GLN E C 1
ATOM 5183 O O . GLN D 4 265 ? 110.323 126.639 162.138 1.00 23.52 337 GLN E O 1
ATOM 5189 N N . ASN D 4 266 ? 111.812 127.618 163.560 1.00 25.61 338 ASN E N 1
ATOM 5190 C CA . ASN D 4 266 ? 113.020 126.897 163.157 1.00 25.61 338 ASN E CA 1
ATOM 5191 C C . ASN D 4 266 ? 113.272 127.157 161.659 1.00 25.61 338 ASN E C 1
ATOM 5192 O O . ASN D 4 266 ? 113.123 126.292 160.797 1.00 25.61 338 ASN E O 1
ATOM 5197 N N . PHE D 4 267 ? 113.483 128.429 161.336 1.00 21.77 339 PHE E N 1
ATOM 5198 C CA . PHE D 4 267 ? 113.786 128.822 159.970 1.00 21.77 339 PHE E CA 1
ATOM 5199 C C . PHE D 4 267 ? 114.959 129.787 159.931 1.00 21.77 339 PHE E C 1
ATOM 5200 O O . PHE D 4 267 ? 115.190 130.556 160.865 1.00 21.77 339 PHE E O 1
ATOM 5208 N N . PHE D 4 268 ? 115.704 129.723 158.829 1.00 24.81 340 PHE E N 1
ATOM 5209 C CA . PHE D 4 268 ? 116.712 130.705 158.510 1.00 24.81 340 PHE E CA 1
ATOM 5210 C C . PHE D 4 268 ? 116.654 130.863 156.995 1.00 24.81 340 PHE E C 1
ATOM 5211 O O . PHE D 4 268 ? 116.606 129.851 156.275 1.00 24.81 340 PHE E O 1
ATOM 5219 N N . PRO D 4 269 ? 116.663 132.098 156.470 1.00 23.34 341 PRO E N 1
ATOM 5220 C CA . PRO D 4 269 ? 116.784 133.384 157.162 1.00 23.34 341 PRO E CA 1
ATOM 5221 C C . PRO D 4 269 ? 115.465 133.909 157.705 1.00 23.34 341 PRO E C 1
ATOM 5222 O O . PRO D 4 269 ? 114.437 133.268 157.520 1.00 23.34 341 PRO E O 1
ATOM 5226 N N . GLU D 4 270 ? 115.496 135.071 158.358 1.00 22.33 342 GLU E N 1
ATOM 5227 C CA . GLU D 4 270 ? 114.288 135.661 158.917 1.00 22.33 342 GLU E CA 1
ATOM 5228 C C . GLU D 4 270 ? 113.374 136.267 157.864 1.00 22.33 342 GLU E C 1
ATOM 5229 O O . GLU D 4 270 ? 112.253 136.664 158.199 1.00 22.33 342 GLU E O 1
ATOM 5235 N N . ASP D 4 271 ? 113.823 136.367 156.618 1.00 22.69 343 ASP E N 1
ATOM 5236 C CA . ASP D 4 271 ? 112.989 136.878 155.539 1.00 22.69 343 ASP E CA 1
ATOM 5237 C C . ASP D 4 271 ? 111.930 135.840 155.201 1.00 22.69 343 ASP E C 1
ATOM 5238 O O . ASP D 4 271 ? 112.233 134.794 154.620 1.00 22.69 343 ASP E O 1
ATOM 5243 N N . ILE D 4 272 ? 110.686 136.129 155.572 1.00 21.99 344 ILE E N 1
ATOM 5244 C CA . ILE D 4 272 ? 109.593 135.177 155.458 1.00 21.99 344 ILE E CA 1
ATOM 5245 C C . ILE D 4 272 ? 108.312 135.971 155.237 1.00 21.99 344 ILE E C 1
ATOM 5246 O O . ILE D 4 272 ? 108.192 137.117 155.676 1.00 21.99 344 ILE E O 1
ATOM 5251 N N . SER D 4 273 ? 107.372 135.389 154.497 1.00 23.74 345 SER E N 1
ATOM 5252 C CA . SER D 4 273 ? 106.110 136.053 154.205 1.00 23.74 345 SER E CA 1
ATOM 5253 C C . SER D 4 273 ? 104.971 135.208 154.739 1.00 23.74 345 SER E C 1
ATOM 5254 O O . SER D 4 273 ? 104.952 133.992 154.544 1.00 23.74 345 SER E O 1
ATOM 5257 N N . VAL D 4 274 ? 104.036 135.848 155.438 1.00 24.51 346 VAL E N 1
ATOM 5258 C CA . VAL D 4 274 ? 102.949 135.150 156.111 1.00 24.51 346 VAL E CA 1
ATOM 5259 C C . VAL D 4 274 ? 101.640 135.796 155.690 1.00 24.51 346 VAL E C 1
ATOM 5260 O O . VAL D 4 274 ? 101.455 137.004 155.876 1.00 24.51 346 VAL E O 1
ATOM 5264 N N . GLN D 4 275 ? 100.730 135.000 155.142 1.00 26.59 347 GLN E N 1
ATOM 5265 C CA . GLN D 4 275 ? 99.378 135.454 154.870 1.00 26.59 347 GLN E CA 1
ATOM 5266 C C . GLN D 4 275 ? 98.378 134.570 155.591 1.00 26.59 347 GLN E C 1
ATOM 5267 O O . GLN D 4 275 ? 98.646 133.411 155.906 1.00 26.59 347 GLN E O 1
ATOM 5273 N N . TRP D 4 276 ? 97.216 135.142 155.857 1.00 25.74 348 TRP E N 1
ATOM 5274 C CA . TRP D 4 276 ? 96.093 134.402 156.394 1.00 25.74 348 TRP E CA 1
ATOM 5275 C C . TRP D 4 276 ? 95.028 134.296 155.315 1.00 25.74 348 TRP E C 1
ATOM 5276 O O . TRP D 4 276 ? 94.832 135.224 154.526 1.00 25.74 348 TRP E O 1
ATOM 5287 N N . LEU D 4 277 ? 94.380 133.143 155.254 1.00 30.43 349 LEU E N 1
ATOM 5288 C CA . LEU D 4 277 ? 93.429 132.823 154.203 1.00 30.43 349 LEU E CA 1
ATOM 5289 C C . LEU D 4 277 ? 92.128 132.403 154.860 1.00 30.43 349 LEU E C 1
ATOM 5290 O O . LEU D 4 277 ? 92.089 131.401 155.579 1.00 30.43 349 LEU E O 1
ATOM 5295 N N . GLN D 4 278 ? 91.082 133.178 154.628 1.00 40.41 350 GLN E N 1
ATOM 5296 C CA . GLN D 4 278 ? 89.733 132.871 155.083 1.00 40.41 350 GLN E CA 1
ATOM 5297 C C . GLN D 4 278 ? 89.000 132.234 153.909 1.00 40.41 350 GLN E C 1
ATOM 5298 O O . GLN D 4 278 ? 88.635 132.925 152.953 1.00 40.41 350 GLN E O 1
ATOM 5304 N N . ASP D 4 279 ? 88.803 130.911 153.992 1.00 46.12 351 ASP E N 1
ATOM 5305 C CA . ASP D 4 279 ? 88.167 130.088 152.952 1.00 46.12 351 ASP E CA 1
ATOM 5306 C C . ASP D 4 279 ? 88.861 130.258 151.602 1.00 46.12 351 ASP E C 1
ATOM 5307 O O . ASP D 4 279 ? 88.222 130.469 150.568 1.00 46.12 351 ASP E O 1
ATOM 5312 N N . SER D 4 280 ? 90.196 130.213 151.642 1.00 43.04 352 SER E N 1
ATOM 5313 C CA . SER D 4 280 ? 91.126 130.441 150.534 1.00 43.04 352 SER E CA 1
ATOM 5314 C C . SER D 4 280 ? 91.022 131.841 149.934 1.00 43.04 352 SER E C 1
ATOM 5315 O O . SER D 4 280 ? 91.490 132.063 148.812 1.00 43.04 352 SER E O 1
ATOM 5318 N N . LYS D 4 281 ? 90.438 132.796 150.652 1.00 41.72 353 LYS E N 1
ATOM 5319 C CA . LYS D 4 281 ? 90.450 134.198 150.259 1.00 41.72 353 LYS E CA 1
ATOM 5320 C C . LYS D 4 281 ? 91.507 134.913 151.086 1.00 41.72 353 LYS E C 1
ATOM 5321 O O . LYS D 4 281 ? 91.572 134.721 152.301 1.00 41.72 353 LYS E O 1
ATOM 5327 N N . LEU D 4 282 ? 92.336 135.720 150.434 1.00 36.33 354 LEU E N 1
ATOM 5328 C CA . LEU D 4 282 ? 93.449 136.358 151.126 1.00 36.33 354 LEU E CA 1
ATOM 5329 C C . LEU D 4 282 ? 92.944 137.426 152.089 1.00 36.33 354 LEU E C 1
ATOM 5330 O O . LEU D 4 282 ? 92.023 138.182 151.767 1.00 36.33 354 LEU E O 1
ATOM 5335 N N . ILE D 4 283 ? 93.541 137.479 153.275 1.00 33.46 355 ILE E N 1
ATOM 5336 C CA . ILE D 4 283 ? 93.205 138.464 154.296 1.00 33.46 355 ILE E CA 1
ATOM 5337 C C . ILE D 4 283 ? 94.251 139.569 154.204 1.00 33.46 355 ILE E C 1
ATOM 5338 O O . ILE D 4 283 ? 95.446 139.264 154.074 1.00 33.46 355 ILE E O 1
ATOM 5343 N N . PRO D 4 284 ? 93.856 140.843 154.214 1.00 33.51 356 PRO E N 1
ATOM 5344 C CA . PRO D 4 284 ? 94.842 141.928 154.186 1.00 33.51 356 PRO E CA 1
ATOM 5345 C C . PRO D 4 284 ? 95.692 141.953 155.447 1.00 33.51 356 PRO E C 1
ATOM 5346 O O . PRO D 4 284 ? 95.292 141.488 156.516 1.00 33.51 356 PRO E O 1
ATOM 5350 N N . LYS D 4 285 ? 96.894 142.513 155.303 1.00 31.40 357 LYS E N 1
ATOM 5351 C CA . LYS D 4 285 ? 97.874 142.539 156.381 1.00 31.40 357 LYS E CA 1
ATOM 5352 C C . LYS D 4 285 ? 97.484 143.446 157.540 1.00 31.40 357 LYS E C 1
ATOM 5353 O O . LYS D 4 285 ? 98.144 143.399 158.580 1.00 31.40 357 LYS E O 1
ATOM 5359 N N . SER D 4 286 ? 96.460 144.284 157.389 1.00 34.33 358 SER E N 1
ATOM 5360 C CA . SER D 4 286 ? 96.028 145.126 158.496 1.00 34.33 358 SER E CA 1
ATOM 5361 C C . SER D 4 286 ? 95.258 144.341 159.549 1.00 34.33 358 SER E C 1
ATOM 5362 O O . SER D 4 286 ? 95.230 144.744 160.716 1.00 34.33 358 SER E O 1
ATOM 5365 N N . GLN D 4 287 ? 94.635 143.228 159.166 1.00 33.19 359 GLN E N 1
ATOM 5366 C CA . GLN D 4 287 ? 93.786 142.475 160.077 1.00 33.19 359 GLN E CA 1
ATOM 5367 C C . GLN D 4 287 ? 94.540 141.432 160.889 1.00 33.19 359 GLN E C 1
ATOM 5368 O O . GLN D 4 287 ? 93.959 140.853 161.812 1.00 33.19 359 GLN E O 1
ATOM 5374 N N . HIS D 4 288 ? 95.808 141.180 160.583 1.00 25.77 360 HIS E N 1
ATOM 5375 C CA . HIS D 4 288 ? 96.620 140.261 161.362 1.00 25.77 360 HIS E CA 1
ATOM 5376 C C . HIS D 4 288 ? 97.970 140.896 161.648 1.00 25.77 360 HIS E C 1
ATOM 5377 O O . HIS D 4 288 ? 98.443 141.748 160.897 1.00 25.77 360 HIS E O 1
ATOM 5384 N N . SER D 4 289 ? 98.588 140.476 162.744 1.00 22.65 361 SER E N 1
ATOM 5385 C CA . SER D 4 289 ? 99.858 141.037 163.171 1.00 22.65 361 SER E CA 1
ATOM 5386 C C . SER D 4 289 ? 100.867 139.916 163.351 1.00 22.65 361 SER E C 1
ATOM 5387 O O . SER D 4 289 ? 100.541 138.860 163.898 1.00 22.65 361 SER E O 1
ATOM 5390 N N . THR D 4 290 ? 102.088 140.145 162.881 1.00 19.71 362 THR E N 1
ATOM 5391 C CA . THR D 4 290 ? 103.161 139.163 162.938 1.00 19.71 362 THR E CA 1
ATOM 5392 C C . THR D 4 290 ? 104.287 139.719 163.798 1.00 19.71 362 THR E C 1
ATOM 5393 O O . THR D 4 290 ? 104.724 140.855 163.591 1.00 19.71 362 THR E O 1
ATOM 5397 N N . THR D 4 291 ? 104.741 138.932 164.772 1.00 17.32 363 THR E N 1
ATOM 5398 C CA . THR D 4 291 ? 105.815 139.372 165.648 1.00 17.32 363 THR E CA 1
ATOM 5399 C C . THR D 4 291 ? 107.144 139.415 164.899 1.00 17.32 363 THR E C 1
ATOM 5400 O O . THR D 4 291 ? 107.330 138.770 163.866 1.00 17.32 363 THR E O 1
ATOM 5404 N N . THR D 4 292 ? 108.063 140.222 165.425 1.00 20.18 364 THR E N 1
ATOM 5405 C CA . THR D 4 292 ? 109.397 140.322 164.858 1.00 20.18 364 THR E CA 1
ATOM 5406 C C . THR D 4 292 ? 110.155 139.017 165.090 1.00 20.18 364 THR E C 1
ATOM 5407 O O . THR D 4 292 ? 109.925 138.336 166.093 1.00 20.18 364 THR E O 1
ATOM 5411 N N . PRO D 4 293 ? 111.035 138.628 164.162 1.00 21.11 365 PRO E N 1
ATOM 5412 C CA . PRO D 4 293 ? 111.734 137.342 164.301 1.00 21.11 365 PRO E CA 1
ATOM 5413 C C . PRO D 4 293 ? 112.696 137.331 165.475 1.00 21.11 365 PRO E C 1
ATOM 5414 O O . PRO D 4 293 ? 113.503 138.246 165.648 1.00 21.11 365 PRO E O 1
ATOM 5418 N N . LEU D 4 294 ? 112.590 136.288 166.289 1.00 20.46 366 LEU E N 1
ATOM 5419 C CA . LEU D 4 294 ? 113.474 136.102 167.427 1.00 20.46 366 LEU E CA 1
ATOM 5420 C C . LEU D 4 294 ? 114.381 134.915 167.153 1.00 20.46 366 LEU E C 1
ATOM 5421 O O . LEU D 4 294 ? 113.907 133.847 166.751 1.00 20.46 366 LEU E O 1
ATOM 5426 N N . LYS D 4 295 ? 115.677 135.114 167.361 1.00 25.92 367 LYS E N 1
ATOM 5427 C CA . LYS D 4 295 ? 116.693 134.117 167.075 1.00 25.92 367 LYS E CA 1
ATOM 5428 C C . LYS D 4 295 ? 116.874 133.179 168.259 1.00 25.92 367 LYS E C 1
ATOM 5429 O O . LYS D 4 295 ? 116.731 133.578 169.417 1.00 25.92 367 LYS E O 1
ATOM 5435 N N . TYR D 4 296 ? 117.202 131.926 167.950 1.00 29.55 368 TYR E N 1
ATOM 5436 C CA . TYR D 4 296 ? 117.476 130.909 168.956 1.00 29.55 368 TYR E CA 1
ATOM 5437 C C . TYR D 4 296 ? 118.285 129.778 168.317 1.00 29.55 368 TYR E C 1
ATOM 5438 O O . TYR D 4 296 ? 118.669 129.841 167.141 1.00 29.55 368 TYR E O 1
ATOM 5447 N N . ASN D 4 297 ? 118.520 128.736 169.127 1.00 41.29 369 ASN E N 1
ATOM 5448 C CA . ASN D 4 297 ? 119.409 127.574 169.001 1.00 41.29 369 ASN E CA 1
ATOM 5449 C C . ASN D 4 297 ? 120.892 127.888 169.164 1.00 41.29 369 ASN E C 1
ATOM 5450 O O . ASN D 4 297 ? 121.699 126.951 169.116 1.00 41.29 369 ASN E O 1
ATOM 5455 N N . GLY D 4 298 ? 121.282 129.147 169.375 1.00 52.44 370 GLY E N 1
ATOM 5456 C CA . GLY D 4 298 ? 122.638 129.446 169.809 1.00 52.44 370 GLY E CA 1
ATOM 5457 C C . GLY D 4 298 ? 123.738 129.171 168.802 1.00 52.44 370 GLY E C 1
ATOM 5458 O O . GLY D 4 298 ? 124.452 128.171 168.937 1.00 52.44 370 GLY E O 1
ATOM 5459 N N . SER D 4 299 ? 123.823 130.011 167.764 1.00 53.09 371 SER E N 1
ATOM 5460 C CA . SER D 4 299 ? 124.727 129.979 166.608 1.00 53.09 371 SER E CA 1
ATOM 5461 C C . SER D 4 299 ? 124.405 128.856 165.629 1.00 53.09 371 SER E C 1
ATOM 5462 O O . SER D 4 299 ? 125.093 128.732 164.608 1.00 53.09 371 SER E O 1
ATOM 5465 N N . ASN D 4 300 ? 123.389 128.035 165.896 1.00 48.47 372 ASN E N 1
ATOM 5466 C CA . ASN D 4 300 ? 122.756 127.263 164.836 1.00 48.47 372 ASN E CA 1
ATOM 5467 C C . ASN D 4 300 ? 121.789 128.113 164.026 1.00 48.47 372 ASN E C 1
ATOM 5468 O O . ASN D 4 300 ? 121.362 127.673 162.952 1.00 48.47 372 ASN E O 1
ATOM 5473 N N . GLN D 4 301 ? 121.447 129.304 164.534 1.00 38.94 373 GLN E N 1
ATOM 5474 C CA . GLN D 4 301 ? 120.816 130.401 163.795 1.00 38.94 373 GLN E CA 1
ATOM 5475 C C . GLN D 4 301 ? 119.451 129.998 163.233 1.00 38.94 373 GLN E C 1
ATOM 5476 O O . GLN D 4 301 ? 119.263 129.838 162.030 1.00 38.94 373 GLN E O 1
ATOM 5482 N N . ARG D 4 302 ? 118.509 129.783 164.143 1.00 31.97 374 ARG E N 1
ATOM 5483 C CA . ARG D 4 302 ? 117.139 129.547 163.725 1.00 31.97 374 ARG E CA 1
ATOM 5484 C C . ARG D 4 302 ? 116.276 130.681 164.258 1.00 31.97 374 ARG E C 1
ATOM 5485 O O . ARG D 4 302 ? 116.647 131.368 165.209 1.00 31.97 374 ARG E O 1
ATOM 5493 N N . PHE D 4 303 ? 115.136 130.907 163.616 1.00 23.62 375 PHE E N 1
ATOM 5494 C CA . PHE D 4 303 ? 114.267 132.019 163.965 1.00 23.62 375 PHE E CA 1
ATOM 5495 C C . PHE D 4 303 ? 112.864 131.511 164.237 1.00 23.62 375 PHE E C 1
ATOM 5496 O O . PHE D 4 303 ? 112.461 130.449 163.761 1.00 23.62 375 PHE E O 1
ATOM 5504 N N . PHE D 4 304 ? 112.111 132.287 165.006 1.00 31.82 376 PHE E N 1
ATOM 5505 C CA . PHE D 4 304 ? 110.682 132.044 165.096 1.00 31.82 376 PHE E CA 1
ATOM 5506 C C . PHE D 4 304 ? 109.925 133.363 165.071 1.00 31.82 376 PHE E C 1
ATOM 5507 O O . PHE D 4 304 ? 110.421 134.402 165.522 1.00 31.82 376 PHE E O 1
ATOM 5515 N N . ILE D 4 305 ? 108.716 133.297 164.508 1.00 19.37 377 ILE E N 1
ATOM 5516 C CA . ILE D 4 305 ? 107.733 134.366 164.576 1.00 19.37 377 ILE E CA 1
ATOM 5517 C C . ILE D 4 305 ? 106.403 133.757 164.982 1.00 19.37 377 ILE E C 1
ATOM 5518 O O . ILE D 4 305 ? 106.195 132.543 164.922 1.00 19.37 377 ILE E O 1
ATOM 5523 N N . PHE D 4 306 ? 105.503 134.626 165.412 1.00 15.34 378 PHE E N 1
ATOM 5524 C CA . PHE D 4 306 ? 104.111 134.284 165.634 1.00 15.34 378 PHE E CA 1
ATOM 5525 C C . PHE D 4 306 ? 103.260 135.194 164.772 1.00 15.34 378 PHE E C 1
ATOM 5526 O O . PHE D 4 306 ? 103.416 136.416 164.815 1.00 15.34 378 PHE E O 1
ATOM 5534 N N . SER D 4 307 ? 102.371 134.608 163.990 1.00 20.05 379 SER E N 1
ATOM 5535 C CA . SER D 4 307 ? 101.377 135.370 163.257 1.00 20.05 379 SER E CA 1
ATOM 5536 C C . SER D 4 307 ? 100.082 135.305 164.044 1.00 20.05 379 SER E C 1
ATOM 5537 O O . SER D 4 307 ? 99.597 134.216 164.354 1.00 20.05 379 SER E O 1
ATOM 5540 N N . ARG D 4 308 ? 99.539 136.459 164.390 1.00 22.90 380 ARG E N 1
ATOM 5541 C CA . ARG D 4 308 ? 98.333 136.519 165.193 1.00 22.90 380 ARG E CA 1
ATOM 5542 C C . ARG D 4 308 ? 97.224 137.184 164.396 1.00 22.90 380 ARG E C 1
ATOM 5543 O O . ARG D 4 308 ? 97.369 138.328 163.959 1.00 22.90 380 ARG E O 1
ATOM 5551 N N . LEU D 4 309 ? 96.122 136.466 164.212 1.00 25.06 381 LEU E N 1
ATOM 5552 C CA . LEU D 4 309 ? 94.943 136.978 163.527 1.00 25.06 381 LEU E CA 1
ATOM 5553 C C . LEU D 4 309 ? 93.774 136.884 164.493 1.00 25.06 381 LEU E C 1
ATOM 5554 O O . LEU D 4 309 ? 93.294 135.787 164.779 1.00 25.06 381 LEU E O 1
ATOM 5559 N N . GLU D 4 310 ? 93.319 138.013 165.017 1.00 33.58 382 GLU E N 1
ATOM 5560 C CA . GLU D 4 310 ? 92.157 138.007 165.891 1.00 33.58 382 GLU E CA 1
ATOM 5561 C C . GLU D 4 310 ? 90.935 138.414 165.082 1.00 33.58 382 GLU E C 1
ATOM 5562 O O . GLU D 4 310 ? 90.815 139.569 164.660 1.00 33.58 382 GLU E O 1
ATOM 5568 N N . VAL D 4 311 ? 90.039 137.460 164.871 1.00 35.69 383 VAL E N 1
ATOM 5569 C CA . VAL D 4 311 ? 88.805 137.689 164.164 1.00 35.69 383 VAL E CA 1
ATOM 5570 C C . VAL D 4 311 ? 87.694 137.878 165.189 1.00 35.69 383 VAL E C 1
ATOM 5571 O O . VAL D 4 311 ? 87.876 137.657 166.382 1.00 35.69 383 VAL E O 1
ATOM 5575 N N . THR D 4 312 ? 86.531 138.319 164.726 1.00 42.36 384 THR E N 1
ATOM 5576 C CA . THR D 4 312 ? 85.393 138.405 165.626 1.00 42.36 384 THR E CA 1
ATOM 5577 C C . THR D 4 312 ? 84.823 137.013 165.884 1.00 42.36 384 THR E C 1
ATOM 5578 O O . THR D 4 312 ? 85.160 136.038 165.209 1.00 42.36 384 THR E O 1
ATOM 5582 N N . LYS D 4 313 ? 83.960 136.922 166.899 1.00 47.59 385 LYS E N 1
ATOM 5583 C CA . LYS D 4 313 ? 83.288 135.658 167.180 1.00 47.59 385 LYS E CA 1
ATOM 5584 C C . LYS D 4 313 ? 82.317 135.296 166.064 1.00 47.59 385 LYS E C 1
ATOM 5585 O O . LYS D 4 313 ? 82.149 134.114 165.741 1.00 47.59 385 LYS E O 1
ATOM 5591 N N . ALA D 4 314 ? 81.676 136.303 165.462 1.00 48.40 386 ALA E N 1
ATOM 5592 C CA . ALA D 4 314 ? 80.770 136.059 164.344 1.00 48.40 386 ALA E CA 1
ATOM 5593 C C . ALA D 4 314 ? 81.515 135.522 163.128 1.00 48.40 386 ALA E C 1
ATOM 5594 O O . ALA D 4 314 ? 81.033 134.605 162.454 1.00 48.40 386 ALA E O 1
ATOM 5596 N N . LEU D 4 315 ? 82.700 136.066 162.843 1.00 44.26 387 LEU E N 1
ATOM 5597 C CA . LEU D 4 315 ? 83.481 135.607 161.700 1.00 44.26 387 LEU E CA 1
ATOM 5598 C C . LEU D 4 315 ? 84.073 134.220 161.928 1.00 44.26 387 LEU E C 1
ATOM 5599 O O . LEU D 4 315 ? 84.360 133.510 160.957 1.00 44.26 387 LEU E O 1
ATOM 5604 N N . TRP D 4 316 ? 84.224 133.802 163.183 1.00 42.47 388 TRP E N 1
ATOM 5605 C CA . TRP D 4 316 ? 84.719 132.468 163.496 1.00 42.47 388 TRP E CA 1
ATOM 5606 C C . TRP D 4 316 ? 83.610 131.422 163.521 1.00 42.47 388 TRP E C 1
ATOM 5607 O O . TRP D 4 316 ? 83.809 130.299 163.047 1.00 42.47 388 TRP E O 1
ATOM 5618 N N . THR D 4 317 ? 82.432 131.774 164.044 1.00 53.83 389 THR E N 1
ATOM 5619 C CA . THR D 4 317 ? 81.348 130.809 164.203 1.00 53.83 389 THR E CA 1
ATOM 5620 C C . THR D 4 317 ? 80.574 130.550 162.918 1.00 53.83 389 THR E C 1
ATOM 5621 O O . THR D 4 317 ? 79.624 129.760 162.941 1.00 53.83 389 THR E O 1
ATOM 5625 N N . GLN D 4 318 ? 80.946 131.185 161.805 1.00 59.38 390 GLN E N 1
ATOM 5626 C CA . GLN D 4 318 ? 80.253 131.009 160.535 1.00 59.38 390 GLN E CA 1
ATOM 5627 C C . GLN D 4 318 ? 80.891 129.938 159.659 1.00 59.38 390 GLN E C 1
ATOM 5628 O O . GLN D 4 318 ? 80.843 130.058 158.426 1.00 59.38 390 GLN E O 1
ATOM 5634 N N . THR D 4 319 ? 81.441 128.890 160.288 1.00 64.47 391 THR E N 1
ATOM 5635 C CA . THR D 4 319 ? 82.122 127.710 159.710 1.00 64.47 391 THR E CA 1
ATOM 5636 C C . THR D 4 319 ? 83.005 128.040 158.496 1.00 64.47 391 THR E C 1
ATOM 5637 O O . THR D 4 319 ? 82.911 127.442 157.423 1.00 64.47 391 THR E O 1
ATOM 5641 N N . LYS D 4 320 ? 83.913 128.987 158.711 1.00 53.55 392 LYS E N 1
ATOM 5642 C CA . LYS D 4 320 ? 84.997 129.232 157.768 1.00 53.55 392 LYS E CA 1
ATOM 5643 C C . LYS D 4 320 ? 86.089 128.171 157.899 1.00 53.55 392 LYS E C 1
ATOM 5644 O O . LYS D 4 320 ? 85.949 127.152 158.580 1.00 53.55 392 LYS E O 1
ATOM 5650 N N . GLN D 4 321 ? 87.204 128.423 157.220 1.00 42.54 393 GLN E N 1
ATOM 5651 C CA . GLN D 4 321 ? 88.367 127.539 157.218 1.00 42.54 393 GLN E CA 1
ATOM 5652 C C . GLN D 4 321 ? 89.587 128.439 157.064 1.00 42.54 393 GLN E C 1
ATOM 5653 O O . GLN D 4 321 ? 89.880 128.907 155.961 1.00 42.54 393 GLN E O 1
ATOM 5659 N N . PHE D 4 322 ? 90.269 128.705 158.173 1.00 32.63 394 PHE E N 1
ATOM 5660 C CA . PHE D 4 322 ? 91.402 129.609 158.115 1.00 32.63 394 PHE E CA 1
ATOM 5661 C C . PHE D 4 322 ? 92.677 128.845 157.776 1.00 32.63 394 PHE E C 1
ATOM 5662 O O . PHE D 4 322 ? 92.791 127.633 157.982 1.00 32.63 394 PHE E O 1
ATOM 5670 N N . THR D 4 323 ? 93.636 129.576 157.225 1.00 26.61 395 THR E N 1
ATOM 5671 C CA . THR D 4 323 ? 94.865 128.974 156.732 1.00 26.61 395 THR E CA 1
ATOM 5672 C C . THR D 4 323 ? 96.001 129.959 156.943 1.00 26.61 395 THR E C 1
ATOM 5673 O O . THR D 4 323 ? 95.859 131.137 156.618 1.00 26.61 395 THR E O 1
ATOM 5677 N N . CYS D 4 324 ? 97.110 129.493 157.499 1.00 25.94 396 CYS E N 1
ATOM 5678 C CA . CYS D 4 324 ? 98.311 130.307 157.648 1.00 25.94 396 CYS E CA 1
ATOM 5679 C C . CYS D 4 324 ? 99.286 129.896 156.554 1.00 25.94 396 CYS E C 1
ATOM 5680 O O . CYS D 4 324 ? 100.031 128.926 156.704 1.00 25.94 396 CYS E O 1
ATOM 5683 N N . ARG D 4 325 ? 99.269 130.632 155.449 1.00 27.41 397 ARG E N 1
ATOM 5684 C CA . ARG D 4 325 ? 100.164 130.371 154.337 1.00 27.41 397 ARG E CA 1
ATOM 5685 C C . ARG D 4 325 ? 101.504 131.032 154.616 1.00 27.41 397 ARG E C 1
ATOM 5686 O O . ARG D 4 325 ? 101.563 132.226 154.923 1.00 27.41 397 ARG E O 1
ATOM 5694 N N . VAL D 4 326 ? 102.572 130.251 154.522 1.00 24.44 398 VAL E N 1
ATOM 5695 C CA . VAL D 4 326 ? 103.915 130.704 154.855 1.00 24.44 398 VAL E CA 1
ATOM 5696 C C . VAL D 4 326 ? 104.808 130.462 153.650 1.00 24.44 398 VAL E C 1
ATOM 5697 O O . VAL D 4 326 ? 104.958 129.319 153.202 1.00 24.44 398 VAL E O 1
ATOM 5701 N N . ILE D 4 327 ? 105.395 131.532 153.124 1.00 24.94 399 ILE E N 1
ATOM 5702 C CA . ILE D 4 327 ? 106.357 131.456 152.033 1.00 24.94 399 ILE E CA 1
ATOM 5703 C C . ILE D 4 327 ? 107.731 131.778 152.597 1.00 24.94 399 ILE E C 1
ATOM 5704 O O . ILE D 4 327 ? 107.971 132.888 153.088 1.00 24.94 399 ILE E O 1
ATOM 5709 N N . HIS D 4 328 ? 108.631 130.806 152.518 1.00 24.17 400 HIS E N 1
ATOM 5710 C CA . HIS D 4 328 ? 110.005 130.962 152.954 1.00 24.17 400 HIS E CA 1
ATOM 5711 C C . HIS D 4 328 ? 110.924 130.471 151.845 1.00 24.17 400 HIS E C 1
ATOM 5712 O O . HIS D 4 328 ? 110.509 129.733 150.949 1.00 24.17 400 HIS E O 1
ATOM 5719 N N . GLU D 4 329 ? 112.177 130.923 151.905 1.00 28.53 401 GLU E N 1
ATOM 5720 C CA . GLU D 4 329 ? 113.176 130.540 150.914 1.00 28.53 401 GLU E CA 1
ATOM 5721 C C . GLU D 4 329 ? 113.485 129.050 150.972 1.00 28.53 401 GLU E C 1
ATOM 5722 O O . GLU D 4 329 ? 113.549 128.384 149.932 1.00 28.53 401 GLU E O 1
ATOM 5728 N N . ALA D 4 330 ? 113.638 128.502 152.175 1.00 27.77 402 ALA E N 1
ATOM 5729 C CA . ALA D 4 330 ? 114.170 127.161 152.361 1.00 27.77 402 ALA E CA 1
ATOM 5730 C C . ALA D 4 330 ? 113.097 126.079 152.352 1.00 27.77 402 ALA E C 1
ATOM 5731 O O . ALA D 4 330 ? 113.337 124.983 152.868 1.00 27.77 402 ALA E O 1
ATOM 5733 N N . LEU D 4 331 ? 111.936 126.348 151.774 1.00 31.85 403 LEU E N 1
ATOM 5734 C CA . LEU D 4 331 ? 110.886 125.348 151.689 1.00 31.85 403 LEU E CA 1
ATOM 5735 C C . LEU D 4 331 ? 110.992 124.558 150.387 1.00 31.85 403 LEU E C 1
ATOM 5736 O O . LEU D 4 331 ? 111.667 124.962 149.437 1.00 31.85 403 LEU E O 1
ATOM 5741 N N . ARG D 4 332 ? 110.319 123.410 150.361 1.00 49.62 404 ARG E N 1
ATOM 5742 C CA . ARG D 4 332 ? 110.177 122.653 149.126 1.00 49.62 404 ARG E CA 1
ATOM 5743 C C . ARG D 4 332 ? 109.243 123.383 148.170 1.00 49.62 404 ARG E C 1
ATOM 5744 O O . ARG D 4 332 ? 108.310 124.068 148.595 1.00 49.62 404 ARG E O 1
ATOM 5752 N N . GLU D 4 333 ? 109.503 123.222 146.870 1.00 53.99 405 GLU E N 1
ATOM 5753 C CA . GLU D 4 333 ? 108.759 123.944 145.840 1.00 53.99 405 GLU E CA 1
ATOM 5754 C C . GLU D 4 333 ? 107.295 123.500 145.815 1.00 53.99 405 GLU E C 1
ATOM 5755 O O . GLU D 4 333 ? 107.005 122.312 145.984 1.00 53.99 405 GLU E O 1
ATOM 5761 N N . PRO D 4 334 ? 106.342 124.431 145.603 1.00 48.88 406 PRO E N 1
ATOM 5762 C CA . PRO D 4 334 ? 106.457 125.848 145.231 1.00 48.88 406 PRO E CA 1
ATOM 5763 C C . PRO D 4 334 ? 106.621 126.847 146.383 1.00 48.88 406 PRO E C 1
ATOM 5764 O O . PRO D 4 334 ? 106.120 127.968 146.265 1.00 48.88 406 PRO E O 1
ATOM 5768 N N . ARG D 4 335 ? 107.291 126.422 147.459 1.00 35.70 407 ARG E N 1
ATOM 5769 C CA . ARG D 4 335 ? 107.754 127.281 148.555 1.00 35.70 407 ARG E CA 1
ATOM 5770 C C . ARG D 4 335 ? 106.604 127.956 149.292 1.00 35.70 407 ARG E C 1
ATOM 5771 O O . ARG D 4 335 ? 106.708 129.103 149.718 1.00 35.70 407 ARG E O 1
ATOM 5779 N N . LYS D 4 336 ? 105.503 127.237 149.456 1.00 34.55 408 LYS E N 1
ATOM 5780 C CA . LYS D 4 336 ? 104.479 127.622 150.411 1.00 34.55 408 LYS E CA 1
ATOM 5781 C C . LYS D 4 336 ? 104.105 126.393 151.224 1.00 34.55 408 LYS E C 1
ATOM 5782 O O . LYS D 4 336 ? 104.111 125.270 150.709 1.00 34.55 408 LYS E O 1
ATOM 5788 N N . LEU D 4 337 ? 103.838 126.598 152.510 1.00 31.67 409 LEU E N 1
ATOM 5789 C CA . LEU D 4 337 ? 103.471 125.503 153.401 1.00 31.67 409 LEU E CA 1
ATOM 5790 C C . LEU D 4 337 ? 102.337 126.009 154.280 1.00 31.67 409 LEU E C 1
ATOM 5791 O O . LEU D 4 337 ? 102.543 126.880 155.128 1.00 31.67 409 LEU E O 1
ATOM 5796 N N . GLU D 4 338 ? 101.148 125.455 154.075 1.00 32.15 410 GLU E N 1
ATOM 5797 C CA . GLU D 4 338 ? 99.908 125.945 154.654 1.00 32.15 410 GLU E CA 1
ATOM 5798 C C . GLU D 4 338 ? 99.377 124.965 155.692 1.00 32.15 410 GLU E C 1
ATOM 5799 O O . GLU D 4 338 ? 99.645 123.762 155.633 1.00 32.15 410 GLU E O 1
ATOM 5805 N N . ARG D 4 339 ? 98.612 125.490 156.650 1.00 30.92 411 ARG E N 1
ATOM 5806 C CA . ARG D 4 339 ? 97.983 124.665 157.675 1.00 30.92 411 ARG E CA 1
ATOM 5807 C C . ARG D 4 339 ? 96.495 124.961 157.753 1.00 30.92 411 ARG E C 1
ATOM 5808 O O . ARG D 4 339 ? 96.096 126.090 158.052 1.00 30.92 411 ARG E O 1
ATOM 5816 N N . THR D 4 340 ? 95.692 123.935 157.491 1.00 39.32 412 THR E N 1
ATOM 5817 C CA . THR D 4 340 ? 94.254 123.976 157.711 1.00 39.32 412 THR E CA 1
ATOM 5818 C C . THR D 4 340 ? 93.937 124.192 159.186 1.00 39.32 412 THR E C 1
ATOM 5819 O O . THR D 4 340 ? 94.522 123.540 160.055 1.00 39.32 412 THR E O 1
ATOM 5823 N N . ILE D 4 341 ? 93.020 125.114 159.475 1.00 39.71 413 ILE E N 1
ATOM 5824 C CA . ILE D 4 341 ? 92.327 125.125 160.757 1.00 39.71 413 ILE E CA 1
ATOM 5825 C C . ILE D 4 341 ? 90.849 125.395 160.503 1.00 39.71 413 ILE E C 1
ATOM 5826 O O . ILE D 4 341 ? 90.492 126.232 159.668 1.00 39.71 413 ILE E O 1
ATOM 5831 N N . SER D 4 342 ? 89.989 124.627 161.165 1.00 53.06 414 SER E N 1
ATOM 5832 C CA . SER D 4 342 ? 88.552 124.756 161.002 1.00 53.06 414 SER E CA 1
ATOM 5833 C C . SER D 4 342 ? 87.872 124.548 162.346 1.00 53.06 414 SER E C 1
ATOM 5834 O O . SER D 4 342 ? 88.370 123.815 163.204 1.00 53.06 414 SER E O 1
ATOM 5837 N N . LYS D 4 343 ? 86.729 125.214 162.521 1.00 56.67 415 LYS E N 1
ATOM 5838 C CA . LYS D 4 343 ? 85.974 125.090 163.763 1.00 56.67 415 LYS E CA 1
ATOM 5839 C C . LYS D 4 343 ? 85.336 123.709 163.886 1.00 56.67 415 LYS E C 1
ATOM 5840 O O . LYS D 4 343 ? 85.382 123.086 164.954 1.00 56.67 415 LYS E O 1
ATOM 5846 N N . SER D 4 344 ? 84.760 123.206 162.790 1.00 64.81 416 SER E N 1
ATOM 5847 C CA . SER D 4 344 ? 83.988 121.967 162.845 1.00 64.81 416 SER E CA 1
ATOM 5848 C C . SER D 4 344 ? 84.884 120.745 163.015 1.00 64.81 416 SER E C 1
ATOM 5849 O O . SER D 4 344 ? 84.521 119.798 163.723 1.00 64.81 416 SER E O 1
ATOM 5852 N N . LEU D 4 345 ? 86.050 120.743 162.378 1.00 66.28 417 LEU E N 1
ATOM 5853 C CA . LEU D 4 345 ? 86.949 119.597 162.454 1.00 66.28 417 LEU E CA 1
ATOM 5854 C C . LEU D 4 345 ? 88.113 119.871 163.398 1.00 66.28 417 LEU E C 1
ATOM 5855 O O . LEU D 4 345 ? 88.060 119.525 164.578 1.00 66.28 417 LEU E O 1
ATOM 5860 N N . THR E 4 29 ? 88.508 185.052 191.330 1.00 78.79 101 THR F N 1
ATOM 5861 C CA . THR E 4 29 ? 88.689 184.097 190.244 1.00 78.79 101 THR F CA 1
ATOM 5862 C C . THR E 4 29 ? 90.167 183.881 189.940 1.00 78.79 101 THR F C 1
ATOM 5863 O O . THR E 4 29 ? 90.964 184.817 189.996 1.00 78.79 101 THR F O 1
ATOM 5867 N N . LYS E 4 30 ? 90.528 182.641 189.623 1.00 74.06 102 LYS F N 1
ATOM 5868 C CA . LYS E 4 30 ? 91.900 182.300 189.268 1.00 74.06 102 LYS F CA 1
ATOM 5869 C C . LYS E 4 30 ? 91.982 182.021 187.776 1.00 74.06 102 LYS F C 1
ATOM 5870 O O . LYS E 4 30 ? 91.469 180.986 187.318 1.00 74.06 102 LYS F O 1
ATOM 5876 N N . PRO E 4 31 ? 92.574 182.913 186.980 1.00 68.35 103 PRO F N 1
ATOM 5877 C CA . PRO E 4 31 ? 92.758 182.622 185.554 1.00 68.35 103 PRO F CA 1
ATOM 5878 C C . PRO E 4 31 ? 93.741 181.484 185.328 1.00 68.35 103 PRO F C 1
ATOM 5879 O O . PRO E 4 31 ? 94.741 181.349 186.037 1.00 68.35 103 PRO F O 1
ATOM 5883 N N . THR E 4 32 ? 93.443 180.661 184.327 1.00 61.78 104 THR F N 1
ATOM 5884 C CA . THR E 4 32 ? 94.328 179.579 183.917 1.00 61.78 104 THR F CA 1
ATOM 5885 C C . THR E 4 32 ? 95.284 180.130 182.868 1.00 61.78 104 THR F C 1
ATOM 5886 O O . THR E 4 32 ? 94.889 180.366 181.722 1.00 61.78 104 THR F O 1
ATOM 5890 N N . VAL E 4 33 ? 96.537 180.340 183.257 1.00 55.70 105 VAL F N 1
ATOM 5891 C CA . VAL E 4 33 ? 97.513 180.941 182.358 1.00 55.70 105 VAL F CA 1
ATOM 5892 C C . VAL E 4 33 ? 98.497 179.889 181.879 1.00 55.70 105 VAL F C 1
ATOM 5893 O O . VAL E 4 33 ? 99.511 179.626 182.536 1.00 55.70 105 VAL F O 1
ATOM 5897 N N . ASP E 4 34 ? 98.212 179.282 180.734 1.00 48.26 106 ASP F N 1
ATOM 5898 C CA . ASP E 4 34 ? 99.187 178.453 180.046 1.00 48.26 106 ASP F CA 1
ATOM 5899 C C . ASP E 4 34 ? 99.775 179.227 178.874 1.00 48.26 106 ASP F C 1
ATOM 5900 O O . ASP E 4 34 ? 99.093 180.033 178.238 1.00 48.26 106 ASP F O 1
ATOM 5905 N N . LEU E 4 35 ? 101.067 179.044 178.650 1.00 36.59 107 LEU F N 1
ATOM 5906 C CA . LEU E 4 35 ? 101.777 179.790 177.629 1.00 36.59 107 LEU F CA 1
ATOM 5907 C C . LEU E 4 35 ? 102.198 178.816 176.540 1.00 36.59 107 LEU F C 1
ATOM 5908 O O . LEU E 4 35 ? 102.802 177.778 176.822 1.00 36.59 107 LEU F O 1
ATOM 5913 N N . LEU E 4 36 ? 101.886 179.159 175.300 1.00 29.92 108 LEU F N 1
ATOM 5914 C CA . LEU E 4 36 ? 102.222 178.351 174.143 1.00 29.92 108 LEU F CA 1
ATOM 5915 C C . LEU E 4 36 ? 103.197 179.126 173.274 1.00 29.92 108 LEU F C 1
ATOM 5916 O O . LEU E 4 36 ? 103.414 180.318 173.478 1.00 29.92 108 LEU F O 1
ATOM 5921 N N . HIS E 4 37 ? 103.799 178.448 172.302 1.00 24.57 109 HIS F N 1
ATOM 5922 C CA . HIS E 4 37 ? 104.610 179.162 171.328 1.00 24.57 109 HIS F CA 1
ATOM 5923 C C . HIS E 4 37 ? 104.705 178.354 170.049 1.00 24.57 109 HIS F C 1
ATOM 5924 O O . HIS E 4 37 ? 104.635 177.124 170.068 1.00 24.57 109 HIS F O 1
ATOM 5931 N N . SER E 4 38 ? 104.872 179.067 168.940 1.00 26.35 110 SER F N 1
ATOM 5932 C CA . SER E 4 38 ? 105.214 178.444 167.676 1.00 26.35 110 SER F CA 1
ATOM 5933 C C . SER E 4 38 ? 106.658 177.960 167.708 1.00 26.35 110 SER F C 1
ATOM 5934 O O . SER E 4 38 ? 107.421 178.236 168.634 1.00 26.35 110 SER F O 1
ATOM 5937 N N . SER E 4 39 ? 107.033 177.220 166.676 1.00 24.90 111 SER F N 1
ATOM 5938 C CA . SER E 4 39 ? 108.407 176.782 166.539 1.00 24.90 111 SER F CA 1
ATOM 5939 C C . SER E 4 39 ? 108.716 176.630 165.057 1.00 24.90 111 SER F C 1
ATOM 5940 O O . SER E 4 39 ? 107.995 177.152 164.202 1.00 24.90 111 SER F O 1
ATOM 5943 N N . CYS E 4 40 ? 109.801 175.919 164.761 1.00 24.07 112 CYS F N 1
ATOM 5944 C CA . CYS E 4 40 ? 110.327 175.814 163.406 1.00 24.07 112 CYS F CA 1
ATOM 5945 C C . CYS E 4 40 ? 109.359 175.040 162.525 1.00 24.07 112 CYS F C 1
ATOM 5946 O O . CYS E 4 40 ? 109.203 173.827 162.673 1.00 24.07 112 CYS F O 1
ATOM 5949 N N . ASP E 4 41 ? 108.685 175.747 161.639 1.00 23.76 113 ASP F N 1
ATOM 5950 C CA . ASP E 4 41 ? 108.092 175.110 160.481 1.00 23.76 113 ASP F CA 1
ATOM 5951 C C . ASP E 4 41 ? 109.243 174.741 159.558 1.00 23.76 113 ASP F C 1
ATOM 5952 O O . ASP E 4 41 ? 109.991 175.635 159.142 1.00 23.76 113 ASP F O 1
ATOM 5957 N N . PRO E 4 42 ? 109.454 173.459 159.246 1.00 19.94 114 PRO F N 1
ATOM 5958 C CA . PRO E 4 42 ? 110.572 173.098 158.361 1.00 19.94 114 PRO F CA 1
ATOM 5959 C C . PRO E 4 42 ? 110.389 173.561 156.930 1.00 19.94 114 PRO F C 1
ATOM 5960 O O . PRO E 4 42 ? 111.384 173.700 156.211 1.00 19.94 114 PRO F O 1
ATOM 5964 N N . ASN E 4 43 ? 109.158 173.828 156.506 1.00 23.02 115 ASN F N 1
ATOM 5965 C CA . ASN E 4 43 ? 108.858 174.249 155.149 1.00 23.02 115 ASN F CA 1
ATOM 5966 C C . ASN E 4 43 ? 108.942 175.758 154.965 1.00 23.02 115 ASN F C 1
ATOM 5967 O O . ASN E 4 43 ? 108.689 176.249 153.861 1.00 23.02 115 ASN F O 1
ATOM 5972 N N . ALA E 4 44 ? 109.287 176.499 156.013 1.00 33.93 116 ALA F N 1
ATOM 5973 C CA . ALA E 4 44 ? 109.411 177.944 155.953 1.00 33.93 116 ALA F CA 1
ATOM 5974 C C . ALA E 4 44 ? 110.762 178.356 156.517 1.00 33.93 116 ALA F C 1
ATOM 5975 O O . ALA E 4 44 ? 111.385 177.620 157.285 1.00 33.93 116 ALA F O 1
ATOM 5977 N N . PHE E 4 45 ? 111.218 179.543 156.105 1.00 50.70 117 PHE F N 1
ATOM 5978 C CA . PHE E 4 45 ? 112.477 180.078 156.616 1.00 50.70 117 PHE F CA 1
ATOM 5979 C C . PHE E 4 45 ? 112.370 180.419 158.097 1.00 50.70 117 PHE F C 1
ATOM 5980 O O . PHE E 4 45 ? 113.318 180.186 158.857 1.00 50.70 117 PHE F O 1
ATOM 5988 N N . HIS E 4 46 ? 111.223 180.974 158.507 1.00 47.58 118 HIS F N 1
ATOM 5989 C CA . HIS E 4 46 ? 110.768 181.052 159.902 1.00 47.58 118 HIS F CA 1
ATOM 5990 C C . HIS E 4 46 ? 111.739 181.840 160.787 1.00 47.58 118 HIS F C 1
ATOM 5991 O O . HIS E 4 46 ? 112.393 181.302 161.683 1.00 47.58 118 HIS F O 1
ATOM 5998 N N . SER E 4 47 ? 111.845 183.133 160.498 1.00 47.91 119 SER F N 1
ATOM 5999 C CA . SER E 4 47 ? 112.718 183.989 161.286 1.00 47.91 119 SER F CA 1
ATOM 6000 C C . SER E 4 47 ? 112.106 184.402 162.618 1.00 47.91 119 SER F C 1
ATOM 6001 O O . SER E 4 47 ? 112.824 184.949 163.460 1.00 47.91 119 SER F O 1
ATOM 6004 N N . THR E 4 48 ? 110.812 184.161 162.831 1.00 43.26 120 THR F N 1
ATOM 6005 C CA . THR E 4 48 ? 110.115 184.612 164.031 1.00 43.26 120 THR F CA 1
ATOM 6006 C C . THR E 4 48 ? 109.422 183.440 164.713 1.00 43.26 120 THR F C 1
ATOM 6007 O O . THR E 4 48 ? 108.640 182.721 164.084 1.00 43.26 120 THR F O 1
ATOM 6011 N N . ILE E 4 49 ? 109.702 183.268 165.999 1.00 36.06 121 ILE F N 1
ATOM 6012 C CA . ILE E 4 49 ? 108.897 182.432 166.885 1.00 36.06 121 ILE F CA 1
ATOM 6013 C C . ILE E 4 49 ? 107.818 183.281 167.542 1.00 36.06 121 ILE F C 1
ATOM 6014 O O . ILE E 4 49 ? 108.084 184.378 168.049 1.00 36.06 121 ILE F O 1
ATOM 6019 N N . GLN E 4 50 ? 106.589 182.780 167.490 1.00 38.00 122 GLN F N 1
ATOM 6020 C CA . GLN E 4 50 ? 105.402 183.474 167.964 1.00 38.00 122 GLN F CA 1
ATOM 6021 C C . GLN E 4 50 ? 105.082 182.947 169.358 1.00 38.00 122 GLN F C 1
ATOM 6022 O O . GLN E 4 50 ? 104.458 181.896 169.499 1.00 38.00 122 GLN F O 1
ATOM 6028 N N . LEU E 4 51 ? 105.523 183.661 170.387 1.00 36.98 123 LEU F N 1
ATOM 6029 C CA . LEU E 4 51 ? 105.100 183.355 171.745 1.00 36.98 123 LEU F CA 1
ATOM 6030 C C . LEU E 4 51 ? 103.639 183.745 171.926 1.00 36.98 123 LEU F C 1
ATOM 6031 O O . LEU E 4 51 ? 103.153 184.691 171.311 1.00 36.98 123 LEU F O 1
ATOM 6036 N N . TYR E 4 52 ? 102.935 183.014 172.785 1.00 38.36 124 TYR F N 1
ATOM 6037 C CA . TYR E 4 52 ? 101.517 183.235 173.025 1.00 38.36 124 TYR F CA 1
ATOM 6038 C C . TYR E 4 52 ? 101.242 183.053 174.506 1.00 38.36 124 TYR F C 1
ATOM 6039 O O . TYR E 4 52 ? 101.570 182.008 175.067 1.00 38.36 124 TYR F O 1
ATOM 6048 N N . CYS E 4 53 ? 100.627 184.046 175.133 1.00 47.20 125 CYS F N 1
ATOM 6049 C CA . CYS E 4 53 ? 100.176 183.931 176.515 1.00 47.20 125 CYS F CA 1
ATOM 6050 C C . CYS E 4 53 ? 98.659 183.855 176.514 1.00 47.20 125 CYS F C 1
ATOM 6051 O O . CYS E 4 53 ? 97.992 184.825 176.144 1.00 47.20 125 CYS F O 1
ATOM 6054 N N . PHE E 4 54 ? 98.124 182.709 176.914 1.00 49.16 126 PHE F N 1
ATOM 6055 C CA . PHE E 4 54 ? 96.687 182.484 176.949 1.00 49.16 126 PHE F CA 1
ATOM 6056 C C . PHE E 4 54 ? 96.198 182.631 178.381 1.00 49.16 126 PHE F C 1
ATOM 6057 O O . PHE E 4 54 ? 96.819 182.107 179.307 1.00 49.16 126 PHE F O 1
ATOM 6065 N N . VAL E 4 55 ? 95.087 183.343 178.570 1.00 57.84 127 VAL F N 1
ATOM 6066 C CA . VAL E 4 55 ? 94.407 183.380 179.860 1.00 57.84 127 VAL F CA 1
ATOM 6067 C C . VAL E 4 55 ? 92.940 183.014 179.655 1.00 57.84 127 VAL F C 1
ATOM 6068 O O . VAL E 4 55 ? 92.311 183.422 178.668 1.00 57.84 127 VAL F O 1
ATOM 6072 N N . TYR E 4 56 ? 92.424 182.189 180.563 1.00 63.37 128 TYR F N 1
ATOM 6073 C CA . TYR E 4 56 ? 91.072 181.654 180.516 1.00 63.37 128 TYR F CA 1
ATOM 6074 C C . TYR E 4 56 ? 90.430 181.863 181.878 1.00 63.37 128 TYR F C 1
ATOM 6075 O O . TYR E 4 56 ? 91.071 181.624 182.904 1.00 63.37 128 TYR F O 1
ATOM 6084 N N . GLY E 4 57 ? 89.168 182.286 181.895 1.00 70.03 129 GLY F N 1
ATOM 6085 C CA . GLY E 4 57 ? 88.471 182.426 183.155 1.00 70.03 129 GLY F CA 1
ATOM 6086 C C . GLY E 4 57 ? 88.713 183.726 183.887 1.00 70.03 129 GLY F C 1
ATOM 6087 O O . GLY E 4 57 ? 88.225 183.882 185.011 1.00 70.03 129 GLY F O 1
ATOM 6088 N N . HIS E 4 58 ? 89.455 184.659 183.296 1.00 71.93 130 HIS F N 1
ATOM 6089 C CA . HIS E 4 58 ? 89.668 185.950 183.930 1.00 71.93 130 HIS F CA 1
ATOM 6090 C C . HIS E 4 58 ? 88.413 186.811 183.822 1.00 71.93 130 HIS F C 1
ATOM 6091 O O . HIS E 4 58 ? 87.564 186.612 182.949 1.00 71.93 130 HIS F O 1
ATOM 6098 N N . ILE E 4 59 ? 88.301 187.775 184.738 1.00 77.36 131 ILE F N 1
ATOM 6099 C CA . ILE E 4 59 ? 87.176 188.703 184.730 1.00 77.36 131 ILE F CA 1
ATOM 6100 C C . ILE E 4 59 ? 87.294 189.631 183.528 1.00 77.36 131 ILE F C 1
ATOM 6101 O O . ILE E 4 59 ? 88.387 190.121 183.206 1.00 77.36 131 ILE F O 1
ATOM 6106 N N . GLN E 4 60 ? 86.170 189.828 182.830 1.00 78.54 132 GLN F N 1
ATOM 6107 C CA . GLN E 4 60 ? 86.122 190.621 181.606 1.00 78.54 132 GLN F CA 1
ATOM 6108 C C . GLN E 4 60 ? 86.538 192.067 181.855 1.00 78.54 132 GLN F C 1
ATOM 6109 O O . GLN E 4 60 ? 86.127 192.685 182.842 1.00 78.54 132 GLN F O 1
ATOM 6115 N N . ASN E 4 61 ? 87.382 192.582 180.948 1.00 77.59 133 ASN F N 1
ATOM 6116 C CA . ASN E 4 61 ? 87.963 193.930 180.995 1.00 77.59 133 ASN F CA 1
ATOM 6117 C C . ASN E 4 61 ? 88.746 194.177 182.282 1.00 77.59 133 ASN F C 1
ATOM 6118 O O . ASN E 4 61 ? 88.743 195.287 182.821 1.00 77.59 133 ASN F O 1
ATOM 6123 N N . ASP E 4 62 ? 89.416 193.145 182.787 1.00 78.79 134 ASP F N 1
ATOM 6124 C CA . ASP E 4 62 ? 90.247 193.248 183.982 1.00 78.79 134 ASP F CA 1
ATOM 6125 C C . ASP E 4 62 ? 91.534 192.451 183.792 1.00 78.79 134 ASP F C 1
ATOM 6126 O O . ASP E 4 62 ? 91.965 191.702 184.668 1.00 78.79 134 ASP F O 1
ATOM 6131 N N . VAL E 4 63 ? 92.162 192.596 182.627 1.00 75.62 135 VAL F N 1
ATOM 6132 C CA . VAL E 4 63 ? 93.364 191.842 182.296 1.00 75.62 135 VAL F CA 1
ATOM 6133 C C . VAL E 4 63 ? 94.446 192.807 181.821 1.00 75.62 135 VAL F C 1
ATOM 6134 O O . VAL E 4 63 ? 94.162 193.796 181.134 1.00 75.62 135 VAL F O 1
ATOM 6138 N N . SER E 4 64 ? 95.680 192.564 182.262 1.00 72.98 136 SER F N 1
ATOM 6139 C CA . SER E 4 64 ? 96.841 193.322 181.796 1.00 72.98 136 SER F CA 1
ATOM 6140 C C . SER E 4 64 ? 97.987 192.342 181.592 1.00 72.98 136 SER F C 1
ATOM 6141 O O . SER E 4 64 ? 98.524 191.807 182.565 1.00 72.98 136 SER F O 1
ATOM 6144 N N . ILE E 4 65 ? 98.368 192.107 180.341 1.00 64.65 137 ILE F N 1
ATOM 6145 C CA . ILE E 4 65 ? 99.348 191.082 180.000 1.00 64.65 137 ILE F CA 1
ATOM 6146 C C . ILE E 4 65 ? 100.626 191.762 179.527 1.00 64.65 137 ILE F C 1
ATOM 6147 O O . ILE E 4 65 ? 100.606 192.538 178.564 1.00 64.65 137 ILE F O 1
ATOM 6152 N N . HIS E 4 66 ? 101.735 191.461 180.201 1.00 63.97 138 HIS F N 1
ATOM 6153 C CA . HIS E 4 66 ? 103.051 191.982 179.869 1.00 63.97 138 HIS F CA 1
ATOM 6154 C C . HIS E 4 66 ? 104.016 190.827 179.635 1.00 63.97 138 HIS F C 1
ATOM 6155 O O . HIS E 4 66 ? 103.793 189.702 180.086 1.00 63.97 138 HIS F O 1
ATOM 6162 N N . TRP E 4 67 ? 105.098 191.114 178.920 1.00 54.31 139 TRP F N 1
ATOM 6163 C CA . TRP E 4 67 ? 106.070 190.106 178.522 1.00 54.31 139 TRP F CA 1
ATOM 6164 C C . TRP E 4 67 ? 107.448 190.472 179.048 1.00 54.31 139 TRP F C 1
ATOM 6165 O O . TRP E 4 67 ? 107.870 191.627 178.934 1.00 54.31 139 TRP F O 1
ATOM 6176 N N . LEU E 4 68 ? 108.152 189.489 179.609 1.00 58.69 140 LEU F N 1
ATOM 6177 C CA . LEU E 4 68 ? 109.527 189.671 180.050 1.00 58.69 140 LEU F CA 1
ATOM 6178 C C . LEU E 4 68 ? 110.386 188.542 179.499 1.00 58.69 140 LEU F C 1
ATOM 6179 O O . LEU E 4 68 ? 109.886 187.465 179.176 1.00 58.69 140 LEU F O 1
ATOM 6184 N N . MET E 4 69 ? 111.684 188.803 179.378 1.00 53.60 141 MET F N 1
ATOM 6185 C CA . MET E 4 69 ? 112.646 187.816 178.900 1.00 53.60 141 MET F CA 1
ATOM 6186 C C . MET E 4 69 ? 113.886 187.921 179.769 1.00 53.60 141 MET F C 1
ATOM 6187 O O . MET E 4 69 ? 114.495 188.989 179.819 1.00 53.60 141 MET F O 1
ATOM 6192 N N . ASP E 4 70 ? 114.254 186.818 180.437 1.00 60.44 142 ASP F N 1
ATOM 6193 C CA . ASP E 4 70 ? 115.324 186.776 181.449 1.00 60.44 142 ASP F CA 1
ATOM 6194 C C . ASP E 4 70 ? 115.092 187.800 182.561 1.00 60.44 142 ASP F C 1
ATOM 6195 O O . ASP E 4 70 ? 116.037 188.422 183.053 1.00 60.44 142 ASP F O 1
ATOM 6200 N N . ASP E 4 71 ? 113.818 187.967 182.944 1.00 69.09 143 ASP F N 1
ATOM 6201 C CA . ASP E 4 71 ? 113.368 188.877 184.009 1.00 69.09 143 ASP F CA 1
ATOM 6202 C C . ASP E 4 71 ? 113.781 190.330 183.763 1.00 69.09 143 ASP F C 1
ATOM 6203 O O . ASP E 4 71 ? 114.188 191.041 184.684 1.00 69.09 143 ASP F O 1
ATOM 6208 N N . ARG E 4 72 ? 113.679 190.781 182.513 1.00 72.03 144 ARG F N 1
ATOM 6209 C CA . ARG E 4 72 ? 113.794 192.196 182.192 1.00 72.03 144 ARG F CA 1
ATOM 6210 C C . ARG E 4 72 ? 112.691 192.565 181.208 1.00 72.03 144 ARG F C 1
ATOM 6211 O O . ARG E 4 72 ? 112.148 191.712 180.503 1.00 72.03 144 ARG F O 1
ATOM 6219 N N . LYS E 4 73 ? 112.371 193.854 181.176 1.00 77.57 145 LYS F N 1
ATOM 6220 C CA . LYS E 4 73 ? 111.196 194.361 180.483 1.00 77.57 145 LYS F CA 1
ATOM 6221 C C . LYS E 4 73 ? 111.337 194.270 178.964 1.00 77.57 145 LYS F C 1
ATOM 6222 O O . LYS E 4 73 ? 112.439 194.228 178.411 1.00 77.57 145 LYS F O 1
ATOM 6228 N N . ILE E 4 74 ? 110.186 194.228 178.294 1.00 78.90 146 ILE F N 1
ATOM 6229 C CA . ILE E 4 74 ? 110.064 194.534 176.868 1.00 78.90 146 ILE F CA 1
ATOM 6230 C C . ILE E 4 74 ? 108.859 195.459 176.729 1.00 78.90 146 ILE F C 1
ATOM 6231 O O . ILE E 4 74 ? 107.710 195.016 176.846 1.00 78.90 146 ILE F O 1
ATOM 6236 N N . TYR E 4 75 ? 109.112 196.748 176.503 1.00 88.51 147 TYR F N 1
ATOM 6237 C CA . TYR E 4 75 ? 108.077 197.666 176.042 1.00 88.51 147 TYR F CA 1
ATOM 6238 C C . TYR E 4 75 ? 107.977 197.704 174.525 1.00 88.51 147 TYR F C 1
ATOM 6239 O O . TYR E 4 75 ? 107.151 198.450 173.988 1.00 88.51 147 TYR F O 1
ATOM 6248 N N . GLU E 4 76 ? 108.797 196.917 173.828 1.00 88.87 148 GLU F N 1
ATOM 6249 C CA . GLU E 4 76 ? 108.742 196.773 172.379 1.00 88.87 148 GLU F CA 1
ATOM 6250 C C . GLU E 4 76 ? 107.818 195.642 171.947 1.00 88.87 148 GLU F C 1
ATOM 6251 O O . GLU E 4 76 ? 108.031 195.039 170.886 1.00 88.87 148 GLU F O 1
ATOM 6257 N N . THR E 4 77 ? 106.806 195.328 172.761 1.00 86.88 149 THR F N 1
ATOM 6258 C CA . THR E 4 77 ? 105.910 194.217 172.464 1.00 86.88 149 THR F CA 1
ATOM 6259 C C . THR E 4 77 ? 105.005 194.504 171.267 1.00 86.88 149 THR F C 1
ATOM 6260 O O . THR E 4 77 ? 104.854 193.637 170.395 1.00 86.88 149 THR F O 1
ATOM 6264 N N . HIS E 4 78 ? 104.473 195.732 171.167 1.00 90.23 150 HIS F N 1
ATOM 6265 C CA . HIS E 4 78 ? 103.340 196.080 170.299 1.00 90.23 150 HIS F CA 1
ATOM 6266 C C . HIS E 4 78 ? 102.224 195.041 170.418 1.00 90.23 150 HIS F C 1
ATOM 6267 O O . HIS E 4 78 ? 101.761 194.471 169.427 1.00 90.23 150 HIS F O 1
ATOM 6274 N N . ALA E 4 79 ? 101.818 194.786 171.663 1.00 82.04 151 ALA F N 1
ATOM 6275 C CA . ALA E 4 79 ? 101.025 193.609 171.994 1.00 82.04 151 ALA F CA 1
ATOM 6276 C C . ALA E 4 79 ? 99.613 193.697 171.432 1.00 82.04 151 ALA F C 1
ATOM 6277 O O . ALA E 4 79 ? 98.966 194.747 171.483 1.00 82.04 151 ALA F O 1
ATOM 6279 N N . GLN E 4 80 ? 99.144 192.580 170.889 1.00 74.64 152 GLN F N 1
ATOM 6280 C CA . GLN E 4 80 ? 97.805 192.462 170.324 1.00 74.64 152 GLN F CA 1
ATOM 6281 C C . GLN E 4 80 ? 97.016 191.513 171.221 1.00 74.64 152 GLN F C 1
ATOM 6282 O O . GLN E 4 80 ? 97.020 190.298 171.021 1.00 74.64 152 GLN F O 1
ATOM 6288 N N . ASN E 4 81 ? 96.337 192.078 172.215 1.00 66.78 153 ASN F N 1
ATOM 6289 C CA . ASN E 4 81 ? 95.505 191.289 173.118 1.00 66.78 153 ASN F CA 1
ATOM 6290 C C . ASN E 4 81 ? 94.231 190.896 172.384 1.00 66.78 153 ASN F C 1
ATOM 6291 O O . ASN E 4 81 ? 93.221 191.600 172.438 1.00 66.78 153 ASN F O 1
ATOM 6296 N N . VAL E 4 82 ? 94.277 189.765 171.690 1.00 63.93 154 VAL F N 1
ATOM 6297 C CA . VAL E 4 82 ? 93.153 189.292 170.893 1.00 63.93 154 VAL F CA 1
ATOM 6298 C C . VAL E 4 82 ? 92.174 188.587 171.819 1.00 63.93 154 VAL F C 1
ATOM 6299 O O . VAL E 4 82 ? 92.516 187.576 172.441 1.00 63.93 154 VAL F O 1
ATOM 6303 N N . LEU E 4 83 ? 90.961 189.122 171.919 1.00 66.90 155 LEU F N 1
ATOM 6304 C CA . LEU E 4 83 ? 89.954 188.534 172.791 1.00 66.90 155 LEU F CA 1
ATOM 6305 C C . LEU E 4 83 ? 89.426 187.236 172.191 1.00 66.90 155 LEU F C 1
ATOM 6306 O O . LEU E 4 83 ? 89.160 187.157 170.988 1.00 66.90 155 LEU F O 1
ATOM 6311 N N . ILE E 4 84 ? 89.299 186.209 173.028 1.00 63.82 156 ILE F N 1
ATOM 6312 C CA . ILE E 4 84 ? 88.803 184.916 172.571 1.00 63.82 156 ILE F CA 1
ATOM 6313 C C . ILE E 4 84 ? 87.296 184.870 172.779 1.00 63.82 156 ILE F C 1
ATOM 6314 O O . ILE E 4 84 ? 86.536 184.765 171.809 1.00 63.82 156 ILE F O 1
ATOM 6319 N N . LYS E 4 85 ? 86.846 184.980 174.031 1.00 69.16 157 LYS F N 1
ATOM 6320 C CA . LYS E 4 85 ? 85.431 184.755 174.313 1.00 69.16 157 LYS F CA 1
ATOM 6321 C C . LYS E 4 85 ? 85.058 185.373 175.652 1.00 69.16 157 LYS F C 1
ATOM 6322 O O . LYS E 4 85 ? 85.916 185.711 176.469 1.00 69.16 157 LYS F O 1
ATOM 6328 N N . GLU E 4 86 ? 83.748 185.512 175.863 1.00 77.47 158 GLU F N 1
ATOM 6329 C CA . GLU E 4 86 ? 83.182 186.026 177.103 1.00 77.47 158 GLU F CA 1
ATOM 6330 C C . GLU E 4 86 ? 82.072 185.099 177.578 1.00 77.47 158 GLU F C 1
ATOM 6331 O O . GLU E 4 86 ? 81.258 184.632 176.776 1.00 77.47 158 GLU F O 1
ATOM 6337 N N . GLU E 4 87 ? 82.043 184.831 178.885 1.00 76.82 159 GLU F N 1
ATOM 6338 C CA . GLU E 4 87 ? 80.981 184.059 179.530 1.00 76.82 159 GLU F CA 1
ATOM 6339 C C . GLU E 4 87 ? 80.590 184.813 180.798 1.00 76.82 159 GLU F C 1
ATOM 6340 O O . GLU E 4 87 ? 81.142 184.553 181.872 1.00 76.82 159 GLU F O 1
ATOM 6346 N N . GLY E 4 88 ? 79.639 185.739 180.664 1.00 72.83 160 GLY F N 1
ATOM 6347 C CA . GLY E 4 88 ? 79.172 186.544 181.777 1.00 72.83 160 GLY F CA 1
ATOM 6348 C C . GLY E 4 88 ? 80.245 187.430 182.374 1.00 72.83 160 GLY F C 1
ATOM 6349 O O . GLY E 4 88 ? 80.718 188.373 181.733 1.00 72.83 160 GLY F O 1
ATOM 6350 N N . LYS E 4 89 ? 80.637 187.129 183.613 1.00 76.36 161 LYS F N 1
ATOM 6351 C CA . LYS E 4 89 ? 81.766 187.816 184.225 1.00 76.36 161 LYS F CA 1
ATOM 6352 C C . LYS E 4 89 ? 83.096 187.314 183.682 1.00 76.36 161 LYS F C 1
ATOM 6353 O O . LYS E 4 89 ? 84.044 188.096 183.557 1.00 76.36 161 LYS F O 1
ATOM 6359 N N . LEU E 4 90 ? 83.186 186.027 183.357 1.00 75.56 162 LEU F N 1
ATOM 6360 C CA . LEU E 4 90 ? 84.451 185.436 182.954 1.00 75.56 162 LEU F CA 1
ATOM 6361 C C . LEU E 4 90 ? 84.779 185.781 181.503 1.00 75.56 162 LEU F C 1
ATOM 6362 O O . LEU E 4 90 ? 83.901 186.078 180.690 1.00 75.56 162 LEU F O 1
ATOM 6367 N N . ALA E 4 91 ? 86.069 185.723 181.181 1.00 70.50 163 ALA F N 1
ATOM 6368 C CA . ALA E 4 91 ? 86.524 186.002 179.827 1.00 70.50 163 ALA F CA 1
ATOM 6369 C C . ALA E 4 91 ? 87.776 185.191 179.538 1.00 70.50 163 ALA F C 1
ATOM 6370 O O . ALA E 4 91 ? 88.440 184.680 180.443 1.00 70.50 163 ALA F O 1
ATOM 6372 N N . SER E 4 92 ? 88.078 185.061 178.253 1.00 63.97 164 SER F N 1
ATOM 6373 C CA . SER E 4 92 ? 89.281 184.391 177.793 1.00 63.97 164 SER F CA 1
ATOM 6374 C C . SER E 4 92 ? 89.876 185.215 176.668 1.00 63.97 164 SER F C 1
ATOM 6375 O O . SER E 4 92 ? 89.138 185.727 175.818 1.00 63.97 164 SER F O 1
ATOM 6378 N N . THR E 4 93 ? 91.204 185.331 176.672 1.00 60.77 165 THR F N 1
ATOM 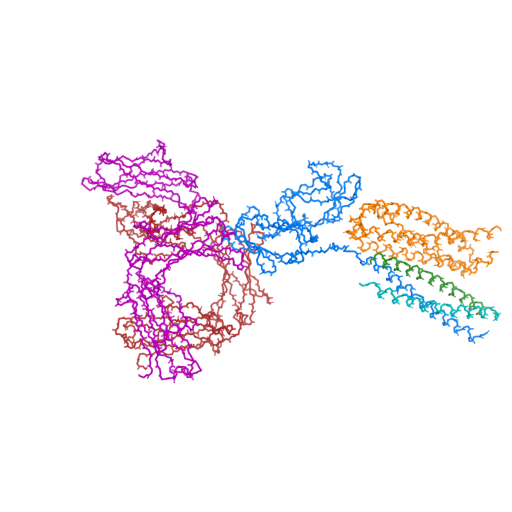6379 C CA . THR E 4 93 ? 91.931 186.094 175.661 1.00 60.77 165 THR F CA 1
ATOM 6380 C C . THR E 4 93 ? 93.378 185.613 175.625 1.00 60.77 165 THR F C 1
ATOM 6381 O O . THR E 4 93 ? 93.774 184.714 176.371 1.00 60.77 165 THR F O 1
ATOM 6385 N N . TYR E 4 94 ? 94.164 186.208 174.729 1.00 55.03 166 TYR F N 1
ATOM 6386 C CA . TYR E 4 94 ? 95.566 185.844 174.588 1.00 55.03 166 TYR F CA 1
ATOM 6387 C C . TYR E 4 94 ? 96.350 187.027 174.043 1.00 55.03 166 TYR F C 1
ATOM 6388 O O . TYR E 4 94 ? 95.785 187.990 173.522 1.00 55.03 166 TYR F O 1
ATOM 6397 N N . SER E 4 95 ? 97.670 186.931 174.170 1.00 51.05 167 SER F N 1
ATOM 6398 C CA . SER E 4 95 ? 98.600 187.894 173.600 1.00 51.05 167 SER F CA 1
ATOM 6399 C C . SER E 4 95 ? 99.659 187.150 172.804 1.00 51.05 167 SER F C 1
ATOM 6400 O O . SER E 4 95 ? 99.959 185.989 173.085 1.00 51.05 167 SER F O 1
ATOM 6403 N N . ARG E 4 96 ? 100.241 187.834 171.826 1.00 48.67 168 ARG F N 1
ATOM 6404 C CA . ARG E 4 96 ? 101.255 187.254 170.960 1.00 48.67 168 ARG F CA 1
ATOM 6405 C C . ARG E 4 96 ? 102.501 188.127 170.960 1.00 48.67 168 ARG F C 1
ATOM 6406 O O . ARG E 4 96 ? 102.411 189.356 170.894 1.00 48.67 168 ARG F O 1
ATOM 6414 N N . LEU E 4 97 ? 103.660 187.479 171.037 1.00 46.21 169 LEU F N 1
ATOM 6415 C CA . LEU E 4 97 ? 104.970 188.123 171.023 1.00 46.21 169 LEU F CA 1
ATOM 6416 C C . LEU E 4 97 ? 105.781 187.587 169.854 1.00 46.21 169 LEU F C 1
ATOM 6417 O O . LEU E 4 97 ? 106.092 186.396 169.805 1.00 46.21 169 LEU F O 1
ATOM 6422 N N . ASN E 4 98 ? 106.133 188.458 168.918 1.00 50.46 170 ASN F N 1
ATOM 6423 C CA . ASN E 4 98 ? 107.118 188.086 167.917 1.00 50.46 170 ASN F CA 1
ATOM 6424 C C . ASN E 4 98 ? 108.504 188.139 168.536 1.00 50.46 170 ASN F C 1
ATOM 6425 O O . ASN E 4 98 ? 108.885 189.154 169.126 1.00 50.46 170 ASN F O 1
ATOM 6430 N N . ILE E 4 99 ? 109.268 187.054 168.413 1.00 38.83 171 ILE F N 1
ATOM 6431 C CA . ILE E 4 99 ? 110.686 187.100 168.738 1.00 38.83 171 ILE F CA 1
ATOM 6432 C C . ILE E 4 99 ? 111.457 186.548 167.549 1.00 38.83 171 ILE F C 1
ATOM 6433 O O . ILE E 4 99 ? 110.925 185.808 166.720 1.00 38.83 171 ILE F O 1
ATOM 6438 N N . THR E 4 100 ? 112.728 186.928 167.471 1.00 40.14 172 THR F N 1
ATOM 6439 C CA . THR E 4 100 ? 113.595 186.397 166.436 1.00 40.14 172 THR F CA 1
ATOM 6440 C C . THR E 4 100 ? 114.012 184.972 166.787 1.00 40.14 172 THR F C 1
ATOM 6441 O O . THR E 4 100 ? 113.700 184.449 167.860 1.00 40.14 172 THR F O 1
ATOM 6445 N N . GLN E 4 101 ? 114.720 184.330 165.857 1.00 42.90 173 GLN F N 1
ATOM 6446 C CA . GLN E 4 101 ? 115.123 182.950 166.093 1.00 42.90 173 GLN F CA 1
ATOM 6447 C C . GLN E 4 101 ? 116.236 182.865 167.128 1.00 42.90 173 GLN F C 1
ATOM 6448 O O . GLN E 4 101 ? 116.206 181.995 168.005 1.00 42.90 173 GLN F O 1
ATOM 6454 N N . GLN E 4 102 ? 117.207 183.778 167.066 1.00 43.85 174 GLN F N 1
ATOM 6455 C CA . GLN E 4 102 ? 118.322 183.733 168.003 1.00 43.85 174 GLN F CA 1
ATOM 6456 C C . GLN E 4 102 ? 117.940 184.203 169.400 1.00 43.85 174 GLN F C 1
ATOM 6457 O O . GLN E 4 102 ? 118.699 183.966 170.344 1.00 43.85 174 GLN F O 1
ATOM 6463 N N . GLN E 4 103 ? 116.788 184.861 169.559 1.00 38.55 175 GLN F N 1
ATOM 6464 C CA . GLN E 4 103 ? 116.264 185.095 170.899 1.00 38.55 175 GLN F CA 1
ATOM 6465 C C . GLN E 4 103 ? 115.717 183.815 171.510 1.00 38.55 175 GLN F C 1
ATOM 6466 O O . GLN E 4 103 ? 115.575 183.725 172.734 1.00 38.55 175 GLN F O 1
ATOM 6472 N N . TRP E 4 104 ? 115.388 182.827 170.678 1.00 30.93 176 TRP F N 1
ATOM 6473 C CA . TRP E 4 104 ? 114.920 181.536 171.157 1.00 30.93 176 TRP F CA 1
ATOM 6474 C C . TRP E 4 104 ? 116.058 180.532 171.294 1.00 30.93 176 TRP F C 1
ATOM 6475 O O . TRP E 4 104 ? 116.045 179.712 172.218 1.00 30.93 176 TRP F O 1
ATOM 6486 N N . MET E 4 105 ? 117.057 180.588 170.405 1.00 35.78 177 MET F N 1
ATOM 6487 C CA . MET E 4 105 ? 118.195 179.673 170.485 1.00 35.78 177 MET F CA 1
ATOM 6488 C C . MET E 4 105 ? 119.100 179.946 171.676 1.00 35.78 177 MET F C 1
ATOM 6489 O O . MET E 4 105 ? 119.913 179.083 172.022 1.00 35.78 177 MET F O 1
ATOM 6494 N N . SER E 4 106 ? 118.985 181.115 172.304 1.00 35.37 178 SER F N 1
ATOM 6495 C CA . SER E 4 106 ? 119.778 181.451 173.476 1.00 35.37 178 SER F CA 1
ATOM 6496 C C . SER E 4 106 ? 119.300 180.747 174.738 1.00 35.37 178 SER F C 1
ATOM 6497 O O . SER E 4 106 ? 119.959 180.884 175.775 1.00 35.37 178 SER F O 1
ATOM 6500 N N . GLU E 4 107 ? 118.176 180.021 174.662 1.00 36.78 179 GLU F N 1
ATOM 6501 C CA . GLU E 4 107 ? 117.547 179.313 175.784 1.00 36.78 179 GLU F CA 1
ATOM 6502 C C . GLU E 4 107 ? 117.203 180.273 176.918 1.00 36.78 179 GLU F C 1
ATOM 6503 O O . GLU E 4 107 ? 117.352 179.955 178.099 1.00 36.78 179 GLU F O 1
ATOM 6509 N N . SER E 4 108 ? 116.737 181.459 176.546 1.00 38.97 180 SER F N 1
ATOM 6510 C CA . SER E 4 108 ? 116.324 182.472 177.500 1.00 38.97 180 SER F CA 1
ATOM 6511 C C . SER E 4 108 ? 114.916 182.177 177.986 1.00 38.97 180 SER F C 1
ATOM 6512 O O . SER E 4 108 ? 114.035 181.829 177.197 1.00 38.97 180 SER F O 1
ATOM 6515 N N . THR E 4 109 ? 114.708 182.322 179.289 1.00 38.44 181 THR F N 1
ATOM 6516 C CA . THR E 4 109 ? 113.416 182.019 179.895 1.00 38.44 181 THR F CA 1
ATOM 6517 C C . THR E 4 109 ? 112.492 183.210 179.676 1.00 38.44 181 THR F C 1
ATOM 6518 O O . THR E 4 109 ? 112.550 184.203 180.405 1.00 38.44 181 THR F O 1
ATOM 6522 N N . PHE E 4 110 ? 111.656 183.124 178.647 1.00 38.07 182 PHE F N 1
ATOM 6523 C CA . PHE E 4 110 ? 110.599 184.098 178.438 1.00 38.07 182 PHE F CA 1
ATOM 6524 C C . PHE E 4 110 ? 109.476 183.855 179.433 1.00 38.07 182 PHE F C 1
ATOM 6525 O O . PHE E 4 110 ? 109.275 182.737 179.909 1.00 38.07 182 PHE F O 1
ATOM 6533 N N . THR E 4 111 ? 108.745 184.916 179.758 1.00 50.42 183 THR F N 1
ATOM 6534 C CA . THR E 4 111 ? 107.672 184.792 180.728 1.00 50.42 183 THR F CA 1
ATOM 6535 C C . THR E 4 111 ? 106.592 185.826 180.449 1.00 50.42 183 THR F C 1
ATOM 6536 O O . THR E 4 111 ? 106.841 186.885 179.864 1.00 50.42 183 THR F O 1
ATOM 6540 N N . CYS E 4 112 ? 105.381 185.476 180.863 1.00 58.42 184 CYS F N 1
ATOM 6541 C CA . CYS E 4 112 ? 104.192 186.298 180.730 1.00 58.42 184 CYS F CA 1
ATOM 6542 C C . CYS E 4 112 ? 103.692 186.660 182.118 1.00 58.42 184 CYS F C 1
ATOM 6543 O O . CYS E 4 112 ? 103.548 185.784 182.979 1.00 58.42 184 CYS F O 1
ATOM 6546 N N . LYS E 4 113 ? 103.432 187.947 182.324 1.00 68.22 185 LYS F N 1
ATOM 6547 C CA . LYS E 4 113 ? 102.919 188.483 183.574 1.00 68.22 185 LYS F CA 1
ATOM 6548 C C . LYS E 4 113 ? 101.484 188.937 183.354 1.00 68.22 185 LYS F C 1
ATOM 6549 O O . LYS E 4 113 ? 101.217 189.752 182.466 1.00 68.22 185 LYS F O 1
ATOM 6555 N N . VAL E 4 114 ? 100.564 188.408 184.154 1.00 71.73 186 VAL F N 1
ATOM 6556 C CA . VAL E 4 114 ? 99.140 188.681 184.010 1.00 71.73 186 VAL F CA 1
ATOM 6557 C C . VAL E 4 114 ? 98.652 189.381 185.267 1.00 71.73 186 VAL F C 1
ATOM 6558 O O . VAL E 4 114 ? 98.781 188.844 186.372 1.00 71.73 186 VAL F O 1
ATOM 6562 N N . THR E 4 115 ? 98.088 190.570 185.099 1.00 76.81 187 THR F N 1
ATOM 6563 C CA . THR E 4 115 ? 97.451 191.306 186.180 1.00 76.81 187 THR F CA 1
ATOM 6564 C C . THR E 4 115 ? 95.946 191.149 186.028 1.00 76.81 187 THR F C 1
ATOM 6565 O O . THR E 4 115 ? 95.376 191.571 185.014 1.00 76.81 187 THR F O 1
ATOM 6569 N N . SER E 4 116 ? 95.318 190.526 187.023 1.00 79.77 188 SER F N 1
ATOM 6570 C CA . SER E 4 116 ? 93.877 190.296 187.030 1.00 79.77 188 SER F CA 1
ATOM 6571 C C . SER E 4 116 ? 93.369 190.502 188.447 1.00 79.77 188 SER F C 1
ATOM 6572 O O . SER E 4 116 ? 93.878 189.867 189.377 1.00 79.77 188 SER F O 1
ATOM 6575 N N . GLN E 4 117 ? 92.376 191.393 188.594 1.00 80.45 189 GLN F N 1
ATOM 6576 C CA . GLN E 4 117 ? 91.811 191.828 189.881 1.00 80.45 189 GLN F CA 1
ATOM 6577 C C . GLN E 4 117 ? 92.876 192.402 190.813 1.00 80.45 189 GLN F C 1
ATOM 6578 O O . GLN E 4 117 ? 92.772 192.285 192.036 1.00 80.45 189 GLN F O 1
ATOM 6584 N N . GLY E 4 118 ? 93.916 193.019 190.248 1.00 78.57 190 GLY F N 1
ATOM 6585 C CA . GLY E 4 118 ? 95.070 193.445 191.008 1.00 78.57 190 GLY F CA 1
ATOM 6586 C C . GLY E 4 118 ? 96.072 192.355 191.329 1.00 78.57 190 GLY F C 1
ATOM 6587 O O . GLY E 4 118 ? 97.234 192.668 191.614 1.00 78.57 190 GLY F O 1
ATOM 6588 N N . GLU E 4 119 ? 95.664 191.089 191.296 1.00 79.16 191 GLU F N 1
ATOM 6589 C CA . GLU E 4 119 ? 96.559 189.981 191.574 1.00 79.16 191 GLU F CA 1
ATOM 6590 C C . GLU E 4 119 ? 97.453 189.703 190.370 1.00 79.16 191 GLU F C 1
ATOM 6591 O O . GLU E 4 119 ? 97.172 190.114 189.240 1.00 79.16 191 GLU F O 1
ATOM 6597 N N . ASN E 4 120 ? 98.537 188.976 190.626 1.00 77.17 192 ASN F N 1
ATOM 6598 C CA . ASN E 4 120 ? 99.574 188.723 189.639 1.00 77.17 192 ASN F CA 1
ATOM 6599 C C . ASN E 4 120 ? 99.704 187.230 189.378 1.00 77.17 192 ASN F C 1
ATOM 6600 O O . ASN E 4 120 ? 99.593 186.414 190.298 1.00 77.17 192 ASN F O 1
ATOM 6605 N N . TYR E 4 121 ? 99.938 186.884 188.114 1.00 75.07 193 TYR F N 1
ATOM 6606 C CA . TYR E 4 121 ? 100.115 185.506 187.683 1.00 75.07 193 TYR F CA 1
ATOM 6607 C C . TYR E 4 121 ? 101.284 185.446 186.714 1.00 75.07 193 TYR F C 1
ATOM 6608 O O . TYR E 4 121 ? 101.553 186.403 185.986 1.00 75.07 193 TYR F O 1
ATOM 6617 N N . TRP E 4 122 ? 101.971 184.308 186.702 1.00 68.78 194 TRP F N 1
ATOM 6618 C CA . TRP E 4 122 ? 103.160 184.132 185.885 1.00 68.78 194 TRP F CA 1
ATOM 6619 C C . TRP E 4 122 ? 103.038 182.879 185.034 1.00 68.78 194 TRP F C 1
ATOM 6620 O O . TRP E 4 122 ? 102.483 181.864 185.464 1.00 68.78 194 TRP F O 1
ATOM 6631 N N . ALA E 4 123 ? 103.565 182.966 183.816 1.00 52.97 195 ALA F N 1
ATOM 6632 C CA . ALA E 4 123 ? 103.716 181.804 182.950 1.00 52.97 195 ALA F CA 1
ATOM 6633 C C . ALA E 4 123 ? 105.130 181.809 182.396 1.00 52.97 195 ALA F C 1
ATOM 6634 O O . ALA E 4 123 ? 105.591 182.836 181.899 1.00 52.97 195 ALA F O 1
ATOM 6636 N N . HIS E 4 124 ? 105.814 180.675 182.477 1.00 48.83 196 HIS F N 1
ATOM 6637 C CA . HIS E 4 124 ? 107.219 180.593 182.110 1.00 48.83 196 HIS F CA 1
ATOM 6638 C C . HIS E 4 124 ? 107.407 179.684 180.904 1.00 48.83 196 HIS F C 1
ATOM 6639 O O . HIS E 4 124 ? 106.649 178.732 180.700 1.00 48.83 196 HIS F O 1
ATOM 6646 N N . THR E 4 125 ? 108.431 179.988 180.109 1.00 36.74 197 THR F N 1
ATOM 6647 C CA . THR E 4 125 ? 108.843 179.126 179.013 1.00 36.74 197 THR F CA 1
ATOM 6648 C C . THR E 4 125 ? 110.308 179.393 178.713 1.00 36.74 197 THR F C 1
ATOM 6649 O O . THR E 4 125 ? 110.882 180.390 179.155 1.00 36.74 197 THR F O 1
ATOM 6653 N N . ARG E 4 126 ? 110.905 178.462 177.981 1.00 32.61 198 ARG F N 1
ATOM 6654 C CA . ARG E 4 126 ? 112.184 178.652 177.315 1.00 32.61 198 ARG F CA 1
ATOM 6655 C C . ARG E 4 126 ? 112.256 177.612 176.212 1.00 32.61 198 ARG F C 1
ATOM 6656 O O . ARG E 4 126 ? 111.319 176.833 176.013 1.00 32.61 198 ARG F O 1
ATOM 6664 N N . ARG E 4 127 ? 113.359 177.614 175.476 1.00 27.27 199 ARG F N 1
ATOM 6665 C CA . ARG E 4 127 ? 113.599 176.535 174.535 1.00 27.27 199 ARG F CA 1
ATOM 6666 C C . ARG E 4 127 ? 113.833 175.244 175.304 1.00 27.27 199 ARG F C 1
ATOM 6667 O O . ARG E 4 127 ? 114.425 175.253 176.386 1.00 27.27 199 ARG F O 1
ATOM 6675 N N . CYS E 4 128 ? 113.304 174.146 174.774 1.00 28.46 200 CYS F N 1
ATOM 6676 C CA . CYS E 4 128 ? 113.626 172.828 175.296 1.00 28.46 200 CYS F CA 1
ATOM 6677 C C . CYS E 4 128 ? 115.117 172.573 175.180 1.00 28.46 200 CYS F C 1
ATOM 6678 O O . CYS E 4 128 ? 115.669 172.562 174.076 1.00 28.46 200 CYS F O 1
ATOM 6681 N N . SER E 4 129 ? 115.764 172.405 176.329 1.00 27.60 201 SER F N 1
ATOM 6682 C CA . SER E 4 129 ? 117.204 172.226 176.367 1.00 27.60 201 SER F CA 1
ATOM 6683 C C . SER E 4 129 ? 117.592 170.894 175.748 1.00 27.60 201 SER F C 1
ATOM 6684 O O . SER E 4 129 ? 116.812 169.940 175.755 1.00 27.60 201 SER F O 1
ATOM 6687 N N . ASP E 4 130 ? 118.813 170.851 175.212 1.00 21.57 202 ASP F N 1
ATOM 6688 C CA . ASP E 4 130 ? 119.296 169.714 174.437 1.00 21.57 202 ASP F CA 1
ATOM 6689 C C . ASP E 4 130 ? 119.342 168.458 175.293 1.00 21.57 202 ASP F C 1
ATOM 6690 O O . ASP E 4 130 ? 120.017 168.419 176.326 1.00 21.57 202 ASP F O 1
ATOM 6695 N N . ASP E 4 131 ? 118.586 167.442 174.874 1.00 20.45 203 ASP F N 1
ATOM 6696 C CA . ASP E 4 131 ? 118.483 166.215 175.647 1.00 20.45 203 ASP F CA 1
ATOM 6697 C C . ASP E 4 131 ? 119.740 165.367 175.551 1.00 20.45 203 ASP F C 1
ATOM 6698 O O . ASP E 4 131 ? 119.927 164.461 176.369 1.00 20.45 203 ASP F O 1
ATOM 6703 N N . GLU E 4 132 ? 120.600 165.630 174.570 1.00 17.74 204 GLU F N 1
ATOM 6704 C CA . GLU E 4 132 ? 121.882 164.942 174.435 1.00 17.74 204 GLU F CA 1
ATOM 6705 C C . GLU E 4 132 ? 123.011 165.954 174.286 1.00 17.74 204 GLU F C 1
ATOM 6706 O O . GLU E 4 132 ? 123.576 166.103 173.197 1.00 17.74 204 GLU F O 1
ATOM 6712 N N . PRO E 4 133 ? 123.374 166.666 175.358 1.00 16.73 205 PRO F N 1
ATOM 6713 C CA . PRO E 4 133 ? 124.562 167.517 175.286 1.00 16.73 205 PRO F CA 1
ATOM 6714 C C . PRO E 4 133 ? 125.804 166.656 175.282 1.00 16.73 205 PRO F C 1
ATOM 6715 O O . PRO E 4 133 ? 125.901 165.687 176.036 1.00 16.73 205 PRO F O 1
ATOM 6719 N N . ARG E 4 134 ? 126.738 167.013 174.396 1.00 17.21 206 ARG F N 1
ATOM 6720 C CA . ARG E 4 134 ? 127.935 166.229 174.082 1.00 17.21 206 ARG F CA 1
ATOM 6721 C C . ARG E 4 134 ? 127.589 164.811 173.630 1.00 17.21 206 ARG F C 1
ATOM 6722 O O . ARG E 4 134 ? 128.379 163.887 173.827 1.00 17.21 206 ARG F O 1
ATOM 6730 N N . GLY E 4 135 ? 126.424 164.628 173.003 1.00 14.66 207 GLY F N 1
ATOM 6731 C CA . GLY E 4 135 ? 126.008 163.333 172.489 1.00 14.66 207 GLY F CA 1
ATOM 6732 C C . GLY E 4 135 ? 125.771 162.279 173.532 1.00 14.66 207 GLY F C 1
ATOM 6733 O O . GLY E 4 135 ? 125.797 161.089 173.221 1.00 14.66 207 GLY F O 1
ATOM 6734 N N . VAL E 4 136 ? 125.539 162.693 174.766 1.00 15.66 208 VAL F N 1
ATOM 6735 C CA . VAL E 4 136 ? 125.364 161.768 175.869 1.00 15.66 208 VAL F CA 1
ATOM 6736 C C . VAL E 4 136 ? 123.915 161.316 175.867 1.00 15.66 208 VAL F C 1
ATOM 6737 O O . VAL E 4 136 ? 123.001 162.130 176.027 1.00 15.66 208 VAL F O 1
ATOM 6741 N N . ILE E 4 137 ? 123.696 160.021 175.681 1.00 20.00 209 ILE F N 1
ATOM 6742 C CA . ILE E 4 137 ? 122.347 159.498 175.534 1.00 20.00 209 ILE F CA 1
ATOM 6743 C C . ILE E 4 137 ? 121.908 158.945 176.877 1.00 20.00 209 ILE F C 1
ATOM 6744 O O . ILE E 4 137 ? 122.491 157.985 177.385 1.00 20.00 209 ILE F O 1
ATOM 6749 N N . THR E 4 138 ? 120.881 159.544 177.452 1.00 31.82 210 THR F N 1
ATOM 6750 C CA . THR E 4 138 ? 120.424 159.197 178.786 1.00 31.82 210 THR F CA 1
ATOM 6751 C C . THR E 4 138 ? 119.082 158.492 178.679 1.00 31.82 210 THR F C 1
ATOM 6752 O O . THR E 4 138 ? 118.117 159.061 178.160 1.00 31.82 210 THR F O 1
ATOM 6756 N N . TYR E 4 139 ? 119.028 157.258 179.163 1.00 16.14 211 TYR F N 1
ATOM 6757 C CA . TYR E 4 139 ? 117.811 156.465 179.189 1.00 16.14 211 TYR F CA 1
ATOM 6758 C C . TYR E 4 139 ? 117.348 156.333 180.627 1.00 16.14 211 TYR F C 1
ATOM 6759 O O . TYR E 4 139 ? 118.156 156.082 181.520 1.00 16.14 211 TYR F O 1
ATOM 6768 N N . LEU E 4 140 ? 116.065 156.515 180.851 1.00 31.82 212 LEU F N 1
ATOM 6769 C CA . LEU E 4 140 ? 115.483 156.350 182.174 1.00 31.82 212 LEU F CA 1
ATOM 6770 C C . LEU E 4 140 ? 114.575 155.128 182.101 1.00 31.82 212 LEU F C 1
ATOM 6771 O O . LEU E 4 140 ? 113.428 155.213 181.658 1.00 31.82 212 LEU F O 1
ATOM 6776 N N . ILE E 4 141 ? 115.120 153.990 182.503 1.00 15.71 213 ILE F N 1
ATOM 6777 C CA . ILE E 4 141 ? 114.420 152.708 182.435 1.00 15.71 213 ILE F CA 1
ATOM 6778 C C . ILE E 4 141 ? 113.532 152.567 183.668 1.00 15.71 213 ILE F C 1
ATOM 6779 O O . ILE E 4 141 ? 114.027 152.725 184.800 1.00 15.71 213 ILE F O 1
ATOM 6784 N N . PRO E 4 142 ? 112.242 152.280 183.492 1.00 19.17 214 PRO F N 1
ATOM 6785 C CA . PRO E 4 142 ? 111.338 152.104 184.631 1.00 19.17 214 PRO F CA 1
ATOM 6786 C C . PRO E 4 142 ? 111.599 150.779 185.326 1.00 19.17 214 PRO F C 1
ATOM 6787 O O . PRO E 4 142 ? 112.362 149.949 184.812 1.00 19.17 214 PRO F O 1
ATOM 6791 N N . PRO E 4 143 ? 111.028 150.549 186.511 1.00 22.19 215 PRO F N 1
ATOM 6792 C CA . PRO E 4 143 ? 111.139 149.222 187.118 1.00 22.19 215 PRO F CA 1
ATOM 6793 C C . PRO E 4 143 ? 110.384 148.174 186.324 1.00 22.19 215 PRO F C 1
ATOM 6794 O O . PRO E 4 143 ? 109.351 148.449 185.708 1.00 22.19 215 PRO F O 1
ATOM 6798 N N . SER E 4 144 ? 110.921 146.961 186.339 1.00 24.17 216 SER F N 1
ATOM 6799 C CA . SER E 4 144 ? 110.191 145.834 185.801 1.00 24.17 216 SER F CA 1
ATOM 6800 C C . SER E 4 144 ? 109.018 145.512 186.722 1.00 24.17 216 SER F C 1
ATOM 6801 O O . SER E 4 144 ? 109.096 145.742 187.930 1.00 24.17 216 SER F O 1
ATOM 6804 N N . PRO E 4 145 ? 107.902 145.023 186.169 1.00 24.61 217 PRO F N 1
ATOM 6805 C CA . PRO E 4 145 ? 106.772 144.630 187.027 1.00 24.61 217 PRO F CA 1
ATOM 6806 C C . PRO E 4 145 ? 107.081 143.466 187.950 1.00 24.61 217 PRO F C 1
ATOM 6807 O O . PRO E 4 145 ? 106.449 143.346 189.005 1.00 24.61 217 PRO F O 1
ATOM 6811 N N . LEU E 4 146 ? 108.050 142.620 187.590 1.00 27.73 218 LEU F N 1
ATOM 6812 C CA . LEU E 4 146 ? 108.494 141.552 188.478 1.00 27.73 218 LEU F CA 1
ATOM 6813 C C . LEU E 4 146 ? 109.092 142.114 189.761 1.00 27.73 218 LEU F C 1
ATOM 6814 O O . LEU E 4 146 ? 108.871 141.569 190.848 1.00 27.73 218 LEU F O 1
ATOM 6819 N N . ASP E 4 147 ? 109.839 143.214 189.655 1.00 29.93 219 ASP F N 1
ATOM 6820 C CA . ASP E 4 147 ? 110.375 143.864 190.845 1.00 29.93 219 ASP F CA 1
ATOM 6821 C C . ASP E 4 147 ? 109.294 144.627 191.599 1.00 29.93 219 ASP F C 1
ATOM 6822 O O . ASP E 4 147 ? 109.310 144.675 192.833 1.00 29.93 219 ASP F O 1
ATOM 6827 N N . LEU E 4 148 ? 108.355 145.239 190.874 1.00 26.95 220 LEU F N 1
ATOM 6828 C CA . LEU E 4 148 ? 107.348 146.086 191.506 1.00 26.95 220 LEU F CA 1
ATOM 6829 C C . LEU E 4 148 ? 106.325 145.276 192.293 1.00 26.95 220 LEU F C 1
ATOM 6830 O O . LEU E 4 148 ? 105.995 145.623 193.433 1.00 26.95 220 LEU F O 1
ATOM 6835 N N . TYR E 4 149 ? 105.803 144.199 191.707 1.00 29.94 221 TYR F N 1
ATOM 6836 C CA . TYR E 4 149 ? 104.629 143.539 192.259 1.00 29.94 221 TYR F CA 1
ATOM 6837 C C . TYR E 4 149 ? 104.868 142.122 192.754 1.00 29.94 221 TYR F C 1
ATOM 6838 O O . TYR E 4 149 ? 103.956 141.540 193.350 1.00 29.94 221 TYR F O 1
ATOM 6847 N N . GLU E 4 150 ? 106.046 141.546 192.531 1.00 34.55 222 GLU F N 1
ATOM 6848 C CA . GLU E 4 150 ? 106.375 140.252 193.113 1.00 34.55 222 GLU F CA 1
ATOM 6849 C C . GLU E 4 150 ? 107.561 140.322 194.060 1.00 34.55 222 GLU F C 1
ATOM 6850 O O . GLU E 4 150 ? 107.451 139.890 195.214 1.00 34.55 222 GLU F O 1
ATOM 6856 N N . ASN E 4 151 ? 108.697 140.859 193.609 1.00 32.85 223 ASN F N 1
ATOM 6857 C CA . ASN E 4 151 ? 109.853 140.978 194.489 1.00 32.85 223 ASN F CA 1
ATOM 6858 C C . ASN E 4 151 ? 109.667 142.090 195.511 1.00 32.85 223 ASN F C 1
ATOM 6859 O O . ASN E 4 151 ? 110.210 142.011 196.618 1.00 32.85 223 ASN F O 1
ATOM 6864 N N . GLY E 4 152 ? 108.911 143.127 195.162 1.00 34.37 224 GLY F N 1
ATOM 6865 C CA . GLY E 4 152 ? 108.648 144.219 196.070 1.00 34.37 224 GLY F CA 1
ATOM 6866 C C . GLY E 4 152 ? 109.756 145.238 196.193 1.00 34.37 224 GLY F C 1
ATOM 6867 O O . GLY E 4 152 ? 109.621 146.178 196.988 1.00 34.37 224 GLY F O 1
ATOM 6868 N N . THR E 4 153 ? 110.847 145.094 195.434 1.00 32.37 225 THR F N 1
ATOM 6869 C CA . THR E 4 153 ? 111.979 146.021 195.467 1.00 32.37 225 THR F CA 1
ATOM 6870 C C . THR E 4 153 ? 112.209 146.574 194.064 1.00 32.37 225 THR F C 1
ATOM 6871 O O . THR E 4 153 ? 113.095 146.096 193.341 1.00 32.37 225 THR F O 1
ATOM 6875 N N . PRO E 4 154 ? 111.440 147.579 193.648 1.00 26.19 226 PRO F N 1
ATOM 6876 C CA . PRO E 4 154 ? 111.653 148.166 192.323 1.00 26.19 226 PRO F CA 1
ATOM 6877 C C . PRO E 4 154 ? 112.909 149.017 192.280 1.00 26.19 226 PRO F C 1
ATOM 6878 O O . PRO E 4 154 ? 113.420 149.475 193.303 1.00 26.19 226 PRO F O 1
ATOM 6882 N N . LYS E 4 155 ? 113.403 149.234 191.063 1.00 23.26 227 LYS F N 1
ATOM 6883 C CA . LYS E 4 155 ? 114.660 149.950 190.858 1.00 23.26 227 LYS F CA 1
ATOM 6884 C C . LYS E 4 155 ? 114.587 150.691 189.532 1.00 23.26 227 LYS F C 1
ATOM 6885 O O . LYS E 4 155 ? 114.520 150.055 188.478 1.00 23.26 227 LYS F O 1
ATOM 6891 N N . LEU E 4 156 ? 114.612 152.019 189.574 1.00 17.65 228 LEU F N 1
ATOM 6892 C CA . LEU E 4 156 ? 114.783 152.785 188.347 1.00 17.65 228 LEU F CA 1
ATOM 6893 C C . LEU E 4 156 ? 116.225 152.734 187.877 1.00 17.65 228 LEU F C 1
ATOM 6894 O O . LEU E 4 156 ? 117.150 152.560 188.668 1.00 17.65 228 LEU F O 1
ATOM 6899 N N . THR E 4 157 ? 116.423 152.925 186.579 1.00 15.39 229 THR F N 1
ATOM 6900 C CA . THR E 4 157 ? 117.764 152.908 186.020 1.00 15.39 229 THR F CA 1
ATOM 6901 C C . THR E 4 157 ? 117.988 154.171 185.210 1.00 15.39 229 THR F C 1
ATOM 6902 O O . THR E 4 157 ? 117.147 154.535 184.390 1.00 15.39 229 THR F O 1
ATOM 6906 N N . CYS E 4 158 ? 119.102 154.848 185.447 1.00 15.58 230 CYS F N 1
ATOM 6907 C CA . CYS E 4 158 ? 119.568 155.915 184.573 1.00 15.58 230 CYS F CA 1
ATOM 6908 C C . CYS E 4 158 ? 120.797 155.380 183.855 1.00 15.58 230 CYS F C 1
ATOM 6909 O O . CYS E 4 158 ? 121.861 155.221 184.457 1.00 15.58 230 CYS F O 1
ATOM 6912 N N . LEU E 4 159 ? 120.633 155.085 182.578 1.00 13.10 231 LEU F N 1
ATOM 6913 C CA . LEU E 4 159 ? 121.694 154.557 181.740 1.00 13.10 231 LEU F CA 1
ATOM 6914 C C . LEU E 4 159 ? 122.248 155.721 180.933 1.00 13.10 231 LEU F C 1
ATOM 6915 O O . LEU E 4 159 ? 121.590 156.220 180.019 1.00 13.10 231 LEU F O 1
ATOM 6920 N N . VAL E 4 160 ? 123.447 156.159 181.289 1.00 13.87 232 VAL F N 1
ATOM 6921 C CA . VAL E 4 160 ? 124.059 157.362 180.743 1.00 13.87 232 VAL F CA 1
ATOM 6922 C C . VAL E 4 160 ? 125.141 156.870 179.790 1.00 13.87 232 VAL F C 1
ATOM 6923 O O . VAL E 4 160 ? 126.262 156.576 180.193 1.00 13.87 232 VAL F O 1
ATOM 6927 N N . LEU E 4 161 ? 124.786 156.744 178.519 1.00 14.31 233 LEU F N 1
ATOM 6928 C CA . LEU E 4 161 ? 125.654 156.195 177.496 1.00 14.31 233 LEU F CA 1
ATOM 6929 C C . LEU E 4 161 ? 126.383 157.291 176.742 1.00 14.31 233 LEU F C 1
ATOM 6930 O O . LEU E 4 161 ? 125.988 158.462 176.758 1.00 14.31 233 LEU F O 1
ATOM 6935 N N . ASP E 4 162 ? 127.437 156.864 176.042 1.00 13.73 234 ASP F N 1
ATOM 6936 C CA . ASP E 4 162 ? 128.249 157.681 175.144 1.00 13.73 234 ASP F CA 1
ATOM 6937 C C . ASP E 4 162 ? 128.890 158.848 175.890 1.00 13.73 234 ASP F C 1
ATOM 6938 O O . ASP E 4 162 ? 128.707 160.020 175.563 1.00 13.73 234 ASP F O 1
ATOM 6943 N N . LEU E 4 163 ? 129.642 158.489 176.918 1.00 16.12 235 LEU F N 1
ATOM 6944 C CA . LEU E 4 163 ? 130.496 159.414 177.637 1.00 16.12 235 LEU F CA 1
ATOM 6945 C C . LEU E 4 163 ? 131.929 159.212 177.181 1.00 16.12 235 LEU F C 1
ATOM 6946 O O . LEU E 4 163 ? 132.329 158.108 176.809 1.00 16.12 235 LEU F O 1
ATOM 6951 N N . GLU E 4 164 ? 132.697 160.298 177.190 1.00 18.09 236 GLU F N 1
ATOM 6952 C CA . GLU E 4 164 ? 134.120 160.181 176.908 1.00 18.09 236 GLU F CA 1
ATOM 6953 C C . GLU E 4 164 ? 134.838 159.489 178.057 1.00 18.09 236 GLU F C 1
ATOM 6954 O O . GLU E 4 164 ? 135.688 158.616 177.831 1.00 18.09 236 GLU F O 1
ATOM 6960 N N . SER E 4 165 ? 134.496 159.854 179.291 1.00 20.38 237 SER F N 1
ATOM 6961 C CA . SER E 4 165 ? 134.984 159.171 180.481 1.00 20.38 237 SER F CA 1
ATOM 6962 C C . SER E 4 165 ? 134.021 159.476 181.621 1.00 20.38 237 SER F C 1
ATOM 6963 O O . SER E 4 165 ? 133.189 160.383 181.529 1.00 20.38 237 SER F O 1
ATOM 6966 N N . GLU E 4 166 ? 134.142 158.712 182.705 1.00 24.31 238 GLU F N 1
ATOM 6967 C CA . GLU E 4 166 ? 133.186 158.793 183.800 1.00 24.31 238 GLU F CA 1
ATOM 6968 C C . GLU E 4 166 ? 133.515 159.868 184.828 1.00 24.31 238 GLU F C 1
ATOM 6969 O O . GLU E 4 166 ? 132.744 160.034 185.780 1.00 24.31 238 GLU F O 1
ATOM 6975 N N . GLU E 4 167 ? 134.616 160.599 184.678 1.00 27.04 239 GLU F N 1
ATOM 6976 C CA . GLU E 4 167 ? 134.946 161.640 185.640 1.00 27.04 239 GLU F CA 1
ATOM 6977 C C . GLU E 4 167 ? 134.093 162.881 185.423 1.00 27.04 239 GLU F C 1
ATOM 6978 O O . GLU E 4 167 ? 133.752 163.233 184.290 1.00 27.04 239 GLU F O 1
ATOM 6984 N N . ASN E 4 168 ? 133.723 163.511 186.541 1.00 23.27 240 ASN F N 1
ATOM 6985 C CA . ASN E 4 168 ? 132.956 164.748 186.678 1.00 23.27 240 ASN F CA 1
ATOM 6986 C C . ASN E 4 168 ? 131.507 164.631 186.219 1.00 23.27 240 ASN F C 1
ATOM 6987 O O . ASN E 4 168 ? 130.802 165.643 186.179 1.00 23.27 240 ASN F O 1
ATOM 6992 N N . ILE E 4 169 ? 131.024 163.429 185.919 1.00 18.89 241 ILE F N 1
ATOM 6993 C CA . ILE E 4 169 ? 129.595 163.192 185.741 1.00 18.89 241 ILE F CA 1
ATOM 6994 C C . ILE E 4 169 ? 128.974 162.991 187.113 1.00 18.89 241 ILE F C 1
ATOM 6995 O O . ILE E 4 169 ? 129.335 162.055 187.833 1.00 18.89 241 ILE F O 1
ATOM 7000 N N . THR E 4 170 ? 128.041 163.859 187.480 1.00 18.52 242 THR F N 1
ATOM 7001 C CA . THR E 4 170 ? 127.254 163.666 188.688 1.00 18.52 242 THR F CA 1
ATOM 7002 C C . THR E 4 170 ? 125.798 163.410 188.309 1.00 18.52 242 THR F C 1
ATOM 7003 O O . THR E 4 170 ? 125.210 164.142 187.509 1.00 18.52 242 THR F O 1
ATOM 7007 N N . VAL E 4 171 ? 125.246 162.321 188.827 1.00 15.81 243 VAL F N 1
ATOM 7008 C CA . VAL E 4 171 ? 123.891 161.902 188.509 1.00 15.81 243 VAL F CA 1
ATOM 7009 C C . VAL E 4 171 ? 123.031 162.147 189.736 1.00 15.81 243 VAL F C 1
ATOM 7010 O O . VAL E 4 171 ? 123.263 161.554 190.796 1.00 15.81 243 VAL F O 1
ATOM 7014 N N . THR E 4 172 ? 122.041 163.019 189.594 1.00 17.81 244 THR F N 1
ATOM 7015 C CA . THR E 4 172 ? 121.178 163.427 190.689 1.00 17.81 244 THR F CA 1
ATOM 7016 C C . THR E 4 172 ? 119.805 162.806 190.473 1.00 17.81 244 THR F C 1
ATOM 7017 O O . THR E 4 172 ? 119.344 162.686 189.337 1.00 17.81 244 THR F O 1
ATOM 7021 N N . TRP E 4 173 ? 119.167 162.374 191.552 1.00 18.26 245 TRP F N 1
ATOM 7022 C CA . TRP E 4 173 ? 117.835 161.799 191.488 1.00 18.26 245 TRP F CA 1
ATOM 7023 C C . TRP E 4 173 ? 116.856 162.704 192.215 1.00 18.26 245 TRP F C 1
ATOM 7024 O O . TRP E 4 173 ? 117.137 163.175 193.320 1.00 18.26 245 TRP F O 1
ATOM 7035 N N . VAL E 4 174 ? 115.716 162.964 191.579 1.00 23.95 246 VAL F N 1
ATOM 7036 C CA . VAL E 4 174 ? 114.722 163.897 192.098 1.00 23.95 246 VAL F CA 1
ATOM 7037 C C . VAL E 4 174 ? 113.389 163.170 192.203 1.00 23.95 246 VAL F C 1
ATOM 7038 O O . VAL E 4 174 ? 112.982 162.484 191.260 1.00 23.95 246 VAL F O 1
ATOM 7042 N N . ARG E 4 175 ? 112.721 163.307 193.347 1.00 37.15 247 ARG F N 1
ATOM 7043 C CA . ARG E 4 175 ? 111.381 162.783 193.572 1.00 37.15 247 ARG F CA 1
ATOM 7044 C C . ARG E 4 175 ? 110.362 163.906 193.413 1.00 37.15 247 ARG F C 1
ATOM 7045 O O . ARG E 4 175 ? 110.702 165.042 193.083 1.00 37.15 247 ARG F O 1
ATOM 7053 N N . GLU E 4 176 ? 109.099 163.590 193.694 1.00 43.38 248 GLU F N 1
ATOM 7054 C CA . GLU E 4 176 ? 108.060 164.615 193.736 1.00 43.38 248 GLU F CA 1
ATOM 7055 C C . GLU E 4 176 ? 107.862 165.172 195.145 1.00 43.38 248 GLU F C 1
ATOM 7056 O O . GLU E 4 176 ? 108.009 166.377 195.369 1.00 43.38 248 GLU F O 1
ATOM 7062 N N . ARG E 4 177 ? 107.525 164.304 196.100 1.00 51.18 249 ARG F N 1
ATOM 7063 C CA . ARG E 4 177 ? 106.971 164.748 197.377 1.00 51.18 249 ARG F CA 1
ATOM 7064 C C . ARG E 4 177 ? 108.018 164.878 198.482 1.00 51.18 249 ARG F C 1
ATOM 7065 O O . ARG E 4 177 ? 108.213 165.964 199.036 1.00 51.18 249 ARG F O 1
ATOM 7073 N N . LYS E 4 178 ? 108.688 163.781 198.816 1.00 56.24 250 LYS F N 1
ATOM 7074 C CA . LYS E 4 178 ? 109.487 163.690 200.032 1.00 56.24 250 LYS F CA 1
ATOM 7075 C C . LYS E 4 178 ? 110.931 164.086 199.761 1.00 56.24 250 LYS F C 1
ATOM 7076 O O . LYS E 4 178 ? 111.509 163.690 198.744 1.00 56.24 250 LYS F O 1
ATOM 7082 N N . LYS E 4 179 ? 111.505 164.873 200.677 1.00 64.28 251 LYS F N 1
ATOM 7083 C CA . LYS E 4 179 ? 112.922 165.213 200.591 1.00 64.28 251 LYS F CA 1
ATOM 7084 C C . LYS E 4 179 ? 113.802 163.995 200.834 1.00 64.28 251 LYS F C 1
ATOM 7085 O O . LYS E 4 179 ? 114.924 163.929 200.318 1.00 64.28 251 LYS F O 1
ATOM 7091 N N . SER E 4 180 ? 113.321 163.035 201.622 1.00 57.20 252 SER F N 1
ATOM 7092 C CA . SER E 4 180 ? 114.034 161.778 201.794 1.00 57.20 252 SER F CA 1
ATOM 7093 C C . SER E 4 180 ? 113.959 160.965 200.509 1.00 57.20 252 SER F C 1
ATOM 7094 O O . SER E 4 180 ? 112.888 160.821 199.911 1.00 57.20 252 SER F O 1
ATOM 7097 N N . ILE E 4 181 ? 115.104 160.444 200.082 1.00 43.92 253 ILE F N 1
ATOM 7098 C CA . ILE E 4 181 ? 115.212 159.666 198.857 1.00 43.92 253 ILE F CA 1
ATOM 7099 C C . ILE E 4 181 ? 116.150 158.499 199.138 1.00 43.92 253 ILE F C 1
ATOM 7100 O O . ILE E 4 181 ? 117.027 158.580 200.004 1.00 43.92 253 ILE F O 1
ATOM 7105 N N . GLY E 4 182 ? 115.919 157.382 198.449 1.00 37.24 254 GLY F N 1
ATOM 7106 C CA . GLY E 4 182 ? 116.840 156.270 198.525 1.00 37.24 254 GLY F CA 1
ATOM 7107 C C . GLY E 4 182 ? 118.190 156.608 197.924 1.00 37.24 254 GLY F C 1
ATOM 7108 O O . GLY E 4 182 ? 118.331 157.495 197.083 1.00 37.24 254 GLY F O 1
ATOM 7109 N N . SER E 4 183 ? 119.211 155.894 198.384 1.00 31.88 255 SER F N 1
ATOM 7110 C CA . SER E 4 183 ? 120.575 156.126 197.934 1.00 31.88 255 SER F CA 1
ATOM 7111 C C . SER E 4 183 ? 120.791 155.406 196.610 1.00 31.88 255 SER F C 1
ATOM 7112 O O . SER E 4 183 ? 120.590 154.191 196.519 1.00 31.88 255 SER F O 1
ATOM 7115 N N . ALA E 4 184 ? 121.186 156.157 195.587 1.00 22.25 256 ALA F N 1
ATOM 7116 C CA . ALA E 4 184 ? 121.429 155.572 194.280 1.00 22.25 256 ALA F CA 1
ATOM 7117 C C . ALA E 4 184 ? 122.721 154.769 194.277 1.00 22.25 256 ALA F C 1
ATOM 7118 O O . ALA E 4 184 ? 123.694 155.109 194.953 1.00 22.25 256 ALA F O 1
ATOM 7120 N N . SER E 4 185 ? 122.722 153.693 193.503 1.00 19.66 257 SER F N 1
ATOM 7121 C CA . SER E 4 185 ? 123.888 152.836 193.326 1.00 19.66 257 SER F CA 1
ATOM 7122 C C . SER E 4 185 ? 124.431 153.083 191.927 1.00 19.66 257 SER F C 1
ATOM 7123 O O . SER E 4 185 ? 123.805 152.701 190.938 1.00 19.66 257 SER F O 1
ATOM 7126 N N . GLN E 4 186 ? 125.585 153.727 191.841 1.00 16.91 258 GLN F N 1
ATOM 7127 C CA . GLN E 4 186 ? 126.171 154.101 190.565 1.00 16.91 258 GLN F CA 1
ATOM 7128 C C . GLN E 4 186 ? 127.319 153.163 190.229 1.00 16.91 258 GLN F C 1
ATOM 7129 O O . GLN E 4 186 ? 128.178 152.898 191.075 1.00 16.91 258 GLN F O 1
ATOM 7135 N N . ARG E 4 187 ? 127.330 152.662 189.000 1.00 18.09 259 ARG F N 1
ATOM 7136 C CA . ARG E 4 187 ? 128.448 151.889 188.489 1.00 18.09 259 ARG F CA 1
ATOM 7137 C C . ARG E 4 187 ? 128.820 152.413 187.113 1.00 18.09 259 ARG F C 1
ATOM 7138 O O . ARG E 4 187 ? 128.028 153.087 186.455 1.00 18.09 259 ARG F O 1
ATOM 7146 N N . SER E 4 188 ? 130.039 152.118 186.695 1.00 17.18 260 SER F N 1
ATOM 7147 C CA . SER E 4 188 ? 130.556 152.575 185.418 1.00 17.18 260 SER F CA 1
ATOM 7148 C C . SER E 4 188 ? 131.050 151.389 184.606 1.00 17.18 260 SER F C 1
ATOM 7149 O O . SER E 4 188 ? 131.370 150.328 185.146 1.00 17.18 260 SER F O 1
ATOM 7152 N N . THR E 4 189 ? 131.102 151.576 183.292 1.00 18.70 261 THR F N 1
ATOM 7153 C CA . THR E 4 189 ? 131.481 150.491 182.392 1.00 18.70 261 THR F CA 1
ATOM 7154 C C . THR E 4 189 ? 132.119 151.090 181.155 1.00 18.70 261 THR F C 1
ATOM 7155 O O . THR E 4 189 ? 131.472 151.861 180.450 1.00 18.70 261 THR F O 1
ATOM 7159 N N . LYS E 4 190 ? 133.365 150.739 180.869 1.00 17.50 262 LYS F N 1
ATOM 7160 C CA . LYS E 4 190 ? 133.953 151.112 179.594 1.00 17.50 262 LYS F CA 1
ATOM 7161 C C . LYS E 4 190 ? 133.692 149.988 178.603 1.00 17.50 262 LYS F C 1
ATOM 7162 O O . LYS E 4 190 ? 133.969 148.822 178.892 1.00 17.50 262 LYS F O 1
ATOM 7168 N N . HIS E 4 191 ? 133.145 150.340 177.448 1.00 15.96 263 HIS F N 1
ATOM 7169 C CA . HIS E 4 191 ? 132.573 149.370 176.534 1.00 15.96 263 HIS F CA 1
ATOM 7170 C C . HIS E 4 191 ? 133.575 148.970 175.458 1.00 15.96 263 HIS F C 1
ATOM 7171 O O . HIS E 4 191 ? 134.735 149.384 175.456 1.00 15.96 263 HIS F O 1
ATOM 7178 N N . HIS E 4 192 ? 133.102 148.138 174.530 1.00 23.36 264 HIS F N 1
ATOM 7179 C CA . HIS E 4 192 ? 133.928 147.677 173.424 1.00 23.36 264 HIS F CA 1
ATOM 7180 C C . HIS E 4 192 ? 134.219 148.783 172.422 1.00 23.36 264 HIS F C 1
ATOM 7181 O O . HIS E 4 192 ? 135.256 148.736 171.753 1.00 23.36 264 HIS F O 1
ATOM 7188 N N . ASN E 4 193 ? 133.329 149.769 172.303 1.00 15.36 265 ASN F N 1
ATOM 7189 C CA . ASN E 4 193 ? 133.535 150.921 171.438 1.00 15.36 265 ASN F CA 1
ATOM 7190 C C . ASN E 4 193 ? 134.112 152.111 172.191 1.00 15.36 265 ASN F C 1
ATOM 7191 O O . ASN E 4 193 ? 133.862 153.255 171.801 1.00 15.36 265 ASN F O 1
ATOM 7196 N N . ALA E 4 194 ? 134.821 151.858 173.295 1.00 13.33 266 ALA F N 1
ATOM 7197 C CA . ALA E 4 194 ? 135.551 152.841 174.102 1.00 13.33 266 ALA F CA 1
ATOM 7198 C C . ALA E 4 194 ? 134.658 153.924 174.696 1.00 13.33 266 ALA F C 1
ATOM 7199 O O . ALA E 4 194 ? 135.153 154.970 175.117 1.00 13.33 266 ALA F O 1
ATOM 7201 N N . THR E 4 195 ? 133.351 153.692 174.763 1.00 19.42 267 THR F N 1
ATOM 7202 C CA . THR E 4 195 ? 132.413 154.641 175.343 1.00 19.42 267 THR F CA 1
ATOM 7203 C C . THR E 4 195 ? 132.125 154.219 176.773 1.00 19.42 267 THR F C 1
ATOM 7204 O O . THR E 4 195 ? 131.690 153.091 177.015 1.00 19.42 267 THR F O 1
ATOM 7208 N N . THR E 4 196 ? 132.371 155.120 177.712 1.00 13.48 268 THR F N 1
ATOM 7209 C CA . THR E 4 196 ? 131.992 154.866 179.090 1.00 13.48 268 THR F CA 1
ATOM 7210 C C . THR E 4 196 ? 130.490 155.055 179.258 1.00 13.48 268 THR F C 1
ATOM 7211 O O . THR E 4 196 ? 129.897 155.982 178.706 1.00 13.48 268 THR F O 1
ATOM 7215 N N . SER E 4 197 ? 129.872 154.146 179.999 1.00 11.28 269 SER F N 1
ATOM 7216 C CA . SER E 4 197 ? 128.470 154.230 180.363 1.00 11.28 269 SER F CA 1
ATOM 7217 C C . SER E 4 197 ? 128.376 154.271 181.874 1.00 11.28 269 SER F C 1
ATOM 7218 O O . SER E 4 197 ? 129.157 153.613 182.564 1.00 11.28 269 SER F O 1
ATOM 7221 N N . ILE E 4 198 ? 127.438 155.052 182.384 1.00 15.82 270 ILE F N 1
ATOM 7222 C CA . ILE E 4 198 ? 127.201 155.149 183.817 1.00 15.82 270 ILE F CA 1
ATOM 7223 C C . ILE E 4 198 ? 125.788 154.664 184.098 1.00 15.82 270 ILE F C 1
ATOM 7224 O O . ILE E 4 198 ? 124.815 155.218 183.582 1.00 15.82 270 ILE F O 1
ATOM 7229 N N . THR E 4 199 ? 125.669 153.617 184.893 1.00 14.61 271 THR F N 1
ATOM 7230 C CA . THR E 4 199 ? 124.379 153.054 185.256 1.00 14.61 271 THR F CA 1
ATOM 7231 C C . THR E 4 199 ? 124.111 153.432 186.703 1.00 14.61 271 THR F C 1
ATOM 7232 O O . THR E 4 199 ? 124.777 152.930 187.614 1.00 14.61 271 THR F O 1
ATOM 7236 N N . SER E 4 200 ? 123.161 154.334 186.910 1.00 16.69 272 SER F N 1
ATOM 7237 C CA . SER E 4 200 ? 122.770 154.785 188.239 1.00 16.69 272 SER F CA 1
ATOM 7238 C C . SER E 4 200 ? 121.414 154.173 188.554 1.00 16.69 272 SER F C 1
ATOM 7239 O O . SER E 4 200 ? 120.402 154.564 187.972 1.00 16.69 272 SER F O 1
ATOM 7242 N N . ILE E 4 201 ? 121.391 153.217 189.471 1.00 16.82 273 ILE F N 1
ATOM 7243 C CA . ILE E 4 201 ? 120.197 152.448 189.778 1.00 16.82 273 ILE F CA 1
ATOM 7244 C C . ILE E 4 201 ? 119.643 152.955 191.098 1.00 16.82 273 ILE F C 1
ATOM 7245 O O . ILE E 4 201 ? 120.299 152.841 192.139 1.00 16.82 273 ILE F O 1
ATOM 7250 N N . LEU E 4 202 ? 118.439 153.511 191.057 1.00 19.26 274 LEU F N 1
ATOM 7251 C CA . LEU E 4 202 ? 117.809 154.082 192.240 1.00 19.26 274 LEU F CA 1
ATOM 7252 C C . LEU E 4 202 ? 116.745 153.136 192.776 1.00 19.26 274 LEU F C 1
ATOM 7253 O O . LEU E 4 202 ? 115.729 152.912 192.099 1.00 19.26 274 LEU F O 1
ATOM 7258 N N . PRO E 4 203 ? 116.927 152.553 193.962 1.00 22.67 275 PRO F N 1
ATOM 7259 C CA . PRO E 4 203 ? 115.865 151.728 194.557 1.00 22.67 275 PRO F CA 1
ATOM 7260 C C . PRO E 4 203 ? 114.723 152.603 195.049 1.00 22.67 275 PRO F C 1
ATOM 7261 O O . PRO E 4 203 ? 114.917 153.491 195.882 1.00 22.67 275 PRO F O 1
ATOM 7265 N N . VAL E 4 204 ? 113.531 152.359 194.518 1.00 26.94 276 VAL F N 1
ATOM 7266 C CA . VAL E 4 204 ? 112.364 153.169 194.827 1.00 26.94 276 VAL F CA 1
ATOM 7267 C C . VAL E 4 204 ? 111.327 152.304 195.531 1.00 26.94 276 VAL F C 1
ATOM 7268 O O . VAL E 4 204 ? 111.494 151.096 195.693 1.00 26.94 276 VAL F O 1
ATOM 7272 N N . ASP E 4 205 ? 110.253 152.945 195.973 1.00 41.47 277 ASP F N 1
ATOM 7273 C CA . ASP E 4 205 ? 109.159 152.260 196.641 1.00 41.47 277 ASP F CA 1
ATOM 7274 C C . ASP E 4 205 ? 108.048 152.000 195.636 1.00 41.47 277 ASP F C 1
ATOM 7275 O O . ASP E 4 205 ? 107.706 152.876 194.837 1.00 41.47 277 ASP F O 1
ATOM 7280 N N . ALA E 4 206 ? 107.501 150.783 195.670 1.00 39.94 278 ALA F N 1
ATOM 7281 C CA . ALA E 4 206 ? 106.488 150.397 194.695 1.00 39.94 278 ALA F CA 1
ATOM 7282 C C . ALA E 4 206 ? 105.178 151.138 194.913 1.00 39.94 278 ALA F C 1
ATOM 7283 O O . ALA E 4 206 ? 104.452 151.395 193.946 1.00 39.94 278 ALA F O 1
ATOM 7285 N N . LYS E 4 207 ? 104.870 151.489 196.165 1.00 44.99 279 LYS F N 1
ATOM 7286 C CA . LYS E 4 207 ? 103.610 152.155 196.487 1.00 44.99 279 LYS F CA 1
ATOM 7287 C C . LYS E 4 207 ? 103.534 153.534 195.848 1.00 44.99 279 LYS F C 1
ATOM 7288 O O . LYS E 4 207 ? 102.519 153.894 195.238 1.00 44.99 279 LYS F O 1
ATOM 7294 N N . ASP E 4 208 ? 104.617 154.309 195.958 1.00 43.67 280 ASP F N 1
ATOM 7295 C CA . ASP E 4 208 ? 104.667 155.631 195.342 1.00 43.67 280 ASP F CA 1
ATOM 7296 C C . ASP E 4 208 ? 104.649 155.542 193.822 1.00 43.67 280 ASP F C 1
ATOM 7297 O O . ASP E 4 208 ? 104.115 156.435 193.156 1.00 43.67 280 ASP F O 1
ATOM 7302 N N . TRP E 4 209 ? 105.207 154.468 193.263 1.00 33.92 281 TRP F N 1
ATOM 7303 C CA . TRP E 4 209 ? 105.109 154.234 191.828 1.00 33.92 281 TRP F CA 1
ATOM 7304 C C . TRP E 4 209 ? 103.675 153.931 191.401 1.00 33.92 281 TRP F C 1
ATOM 7305 O O . TRP E 4 209 ? 103.269 154.312 190.299 1.00 33.92 281 TRP F O 1
ATOM 7316 N N . ILE E 4 210 ? 102.905 153.239 192.246 1.00 39.77 282 ILE F N 1
ATOM 7317 C CA . ILE E 4 210 ? 101.478 153.055 191.980 1.00 39.77 282 ILE F CA 1
ATOM 7318 C C . ILE E 4 210 ? 100.729 154.382 192.048 1.00 39.77 282 ILE F C 1
ATOM 7319 O O . ILE E 4 210 ? 99.887 154.674 191.190 1.00 39.77 282 ILE F O 1
ATOM 7324 N N . GLU E 4 211 ? 101.033 155.217 193.046 1.00 48.06 283 GLU F N 1
ATOM 7325 C CA . GLU E 4 211 ? 100.325 156.492 193.168 1.00 48.06 283 GLU F CA 1
ATOM 7326 C C . GLU E 4 211 ? 100.681 157.503 192.082 1.00 48.06 283 GLU F C 1
ATOM 7327 O O . GLU E 4 211 ? 99.991 158.521 191.969 1.00 48.06 283 GLU F O 1
ATOM 7333 N N . GLY E 4 212 ? 101.717 157.261 191.289 1.00 43.47 284 GLY F N 1
ATOM 7334 C CA . GLY E 4 212 ? 102.075 158.147 190.208 1.00 43.47 284 GLY F CA 1
ATOM 7335 C C . GLY E 4 212 ? 103.182 159.125 190.515 1.00 43.47 284 GLY F C 1
ATOM 7336 O O . GLY E 4 212 ? 103.113 160.272 190.060 1.00 43.47 284 GLY F O 1
ATOM 7337 N N . GLU E 4 213 ? 104.187 158.718 191.284 1.00 42.29 285 GLU F N 1
ATOM 7338 C CA . GLU E 4 213 ? 105.284 159.605 191.640 1.00 42.29 285 GLU F CA 1
ATOM 7339 C C . GLU E 4 213 ? 106.173 159.841 190.426 1.00 42.29 285 GLU F C 1
ATOM 7340 O O . GLU E 4 213 ? 106.441 158.918 189.652 1.00 42.29 285 GLU F O 1
ATOM 7346 N N . GLY E 4 214 ? 106.631 161.078 190.260 1.00 34.98 286 GLY F N 1
ATOM 7347 C CA . GLY E 4 214 ? 107.502 161.450 189.162 1.00 34.98 286 GLY F CA 1
ATOM 7348 C C . GLY E 4 214 ? 108.952 161.453 189.616 1.00 34.98 286 GLY F C 1
ATOM 7349 O O . GLY E 4 214 ? 109.283 162.011 190.663 1.00 34.98 286 GLY F O 1
ATOM 7350 N N . TYR E 4 215 ? 109.802 160.823 188.816 1.00 27.49 287 TYR F N 1
ATOM 7351 C CA . TYR E 4 215 ? 111.207 160.650 189.140 1.00 27.49 287 TYR F CA 1
ATOM 7352 C C . TYR E 4 215 ? 112.082 161.196 188.024 1.00 27.49 287 TYR F C 1
ATOM 7353 O O . TYR E 4 215 ? 111.905 160.852 186.857 1.00 27.49 287 TYR F O 1
ATOM 7362 N N . GLN E 4 216 ? 113.048 162.027 188.390 1.00 22.58 288 GLN F N 1
ATOM 7363 C CA . GLN E 4 216 ? 113.997 162.567 187.430 1.00 22.58 288 GLN F CA 1
ATOM 7364 C C . GLN E 4 216 ? 115.394 162.041 187.692 1.00 22.58 288 GLN F C 1
ATOM 7365 O O . GLN E 4 216 ? 115.818 161.904 188.844 1.00 22.58 288 GLN F O 1
ATOM 7371 N N . CYS E 4 217 ? 116.097 161.776 186.603 1.00 19.72 289 CYS F N 1
ATOM 7372 C CA . CYS E 4 217 ? 117.538 161.618 186.594 1.00 19.72 289 CYS F CA 1
ATOM 7373 C C . CYS E 4 217 ? 118.126 162.851 185.926 1.00 19.72 289 CYS F C 1
ATOM 7374 O O . CYS E 4 217 ? 117.821 163.132 184.762 1.00 19.72 289 CYS F O 1
ATOM 7377 N N . ARG E 4 218 ? 118.937 163.598 186.665 1.00 15.80 290 ARG F N 1
ATOM 7378 C CA . ARG E 4 218 ? 119.623 164.780 186.156 1.00 15.80 290 ARG F CA 1
ATOM 7379 C C . ARG E 4 218 ? 121.104 164.445 186.057 1.00 15.80 290 ARG F C 1
ATOM 7380 O O . ARG E 4 218 ? 121.812 164.417 187.065 1.00 15.80 290 ARG F O 1
ATOM 7388 N N . VAL E 4 219 ? 121.556 164.159 184.851 1.00 12.03 291 VAL F N 1
ATOM 7389 C CA . VAL E 4 219 ? 122.979 164.008 184.590 1.00 12.03 291 VAL F CA 1
ATOM 7390 C C . VAL E 4 219 ? 123.583 165.396 184.462 1.00 12.03 291 VAL F C 1
ATOM 7391 O O . VAL E 4 219 ? 123.016 166.269 183.802 1.00 12.03 291 VAL F O 1
ATOM 7395 N N . ASP E 4 220 ? 124.719 165.623 185.110 1.00 19.77 292 ASP F N 1
ATOM 7396 C CA . ASP E 4 220 ? 125.352 166.928 185.055 1.00 19.77 292 ASP F CA 1
ATOM 7397 C C . ASP E 4 220 ? 126.846 166.754 184.855 1.00 19.77 292 ASP F C 1
ATOM 7398 O O . ASP E 4 220 ? 127.459 165.850 185.425 1.00 19.77 292 ASP F O 1
ATOM 7403 N N . HIS E 4 221 ? 127.416 167.623 184.031 1.00 21.91 293 HIS F N 1
ATOM 7404 C CA . HIS E 4 221 ? 128.827 167.644 183.696 1.00 21.91 293 HIS F CA 1
ATOM 7405 C C . HIS E 4 221 ? 129.255 169.104 183.668 1.00 21.91 293 HIS F C 1
ATOM 7406 O O . HIS E 4 221 ? 128.414 169.984 183.447 1.00 21.91 293 HIS F O 1
ATOM 7413 N N . PRO E 4 222 ? 130.529 169.399 183.961 1.00 22.54 294 PRO F N 1
ATOM 7414 C CA . PRO E 4 222 ? 130.992 170.798 183.938 1.00 22.54 294 PRO F CA 1
ATOM 7415 C C . PRO E 4 222 ? 130.845 171.517 182.607 1.00 22.54 294 PRO F C 1
ATOM 7416 O O . PRO E 4 222 ? 130.594 172.728 182.614 1.00 22.54 294 PRO F O 1
ATOM 7420 N N . HIS E 4 2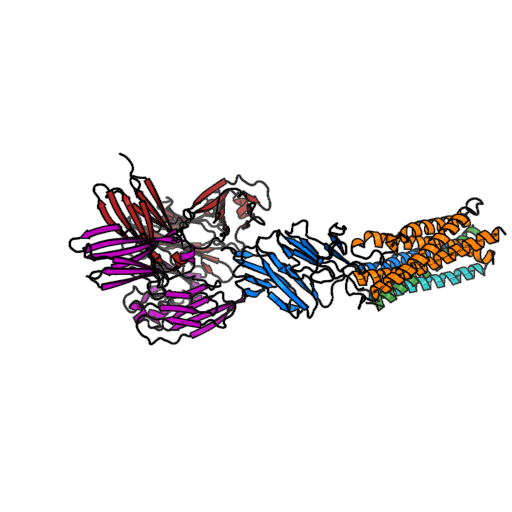23 ? 130.982 170.842 181.469 1.00 24.52 295 HIS F N 1
ATOM 7421 C CA . HIS E 4 223 ? 130.724 171.512 180.202 1.00 24.52 295 HIS F CA 1
ATOM 7422 C C . HIS E 4 223 ? 129.549 170.880 179.466 1.00 24.52 295 HIS F C 1
ATOM 7423 O O . HIS E 4 223 ? 129.517 170.824 178.236 1.00 24.52 295 HIS F O 1
ATOM 7430 N N . PHE E 4 224 ? 128.574 170.384 180.217 1.00 20.62 296 PHE F N 1
ATOM 7431 C CA . PHE E 4 224 ? 127.235 170.417 179.651 1.00 20.62 296 PHE F CA 1
ATOM 7432 C C . PHE E 4 224 ? 126.704 171.844 179.750 1.00 20.62 296 PHE F C 1
ATOM 7433 O O . PHE E 4 224 ? 126.909 172.503 180.774 1.00 20.62 296 PHE F O 1
ATOM 7441 N N . PRO E 4 225 ? 126.088 172.368 178.688 1.00 23.57 297 PRO F N 1
ATOM 7442 C CA . PRO E 4 225 ? 125.381 173.653 178.826 1.00 23.57 297 PRO F CA 1
ATOM 7443 C C . PRO E 4 225 ? 124.267 173.620 179.860 1.00 23.57 297 PRO F C 1
ATOM 7444 O O . PRO E 4 225 ? 124.100 174.583 180.617 1.00 23.57 297 PRO F O 1
ATOM 7448 N N . LYS E 4 226 ? 123.516 172.528 179.926 1.00 25.74 298 LYS F N 1
ATOM 7449 C CA . LYS E 4 226 ? 122.463 172.318 180.906 1.00 25.74 298 LYS F CA 1
ATOM 7450 C C . LYS E 4 226 ? 122.493 170.857 181.326 1.00 25.74 298 LYS F C 1
ATOM 7451 O O . LYS E 4 226 ? 123.015 170.010 180.594 1.00 25.74 298 LYS F O 1
ATOM 7457 N N . PRO E 4 227 ? 121.975 170.533 182.514 1.00 21.10 299 PRO F N 1
ATOM 7458 C CA . PRO E 4 227 ? 121.846 169.122 182.893 1.00 21.10 299 PRO F CA 1
ATOM 7459 C C . PRO E 4 227 ? 120.847 168.376 182.023 1.00 21.10 299 PRO F C 1
ATOM 7460 O O . PRO E 4 227 ? 119.868 168.938 181.530 1.00 21.10 299 PRO F O 1
ATOM 7464 N N . ILE E 4 228 ? 121.118 167.088 181.836 1.00 14.61 300 ILE F N 1
ATOM 7465 C CA . ILE E 4 228 ? 120.194 166.179 181.171 1.00 14.61 300 ILE F CA 1
ATOM 7466 C C . ILE E 4 228 ? 119.134 165.792 182.189 1.00 14.61 300 ILE F C 1
ATOM 7467 O O . ILE E 4 228 ? 119.416 165.042 183.123 1.00 14.61 300 ILE F O 1
ATOM 7472 N N . VAL E 4 229 ? 117.923 166.289 182.016 1.00 19.19 301 VAL F N 1
ATOM 7473 C CA . VAL E 4 229 ? 116.838 166.019 182.947 1.00 19.19 301 VAL F CA 1
ATOM 7474 C C . VAL E 4 229 ? 115.880 165.065 182.252 1.00 19.19 301 VAL F C 1
ATOM 7475 O O . VAL E 4 229 ? 115.111 165.471 181.374 1.00 19.19 301 VAL F O 1
ATOM 7479 N N . ARG E 4 230 ? 115.921 163.795 182.635 1.00 18.05 302 ARG F N 1
ATOM 7480 C CA . ARG E 4 230 ? 114.942 162.822 182.181 1.00 18.05 302 ARG F CA 1
ATOM 7481 C C . ARG E 4 230 ? 113.925 162.618 183.288 1.00 18.05 302 ARG F C 1
ATOM 7482 O O . ARG E 4 230 ? 114.297 162.457 184.452 1.00 18.05 302 ARG F O 1
ATOM 7490 N N . SER E 4 231 ? 112.650 162.649 182.929 1.00 19.98 303 SER F N 1
ATOM 7491 C CA . SER E 4 231 ? 111.566 162.417 183.865 1.00 19.98 303 SER F CA 1
ATOM 7492 C C . SER E 4 231 ? 110.835 161.146 183.466 1.00 19.98 303 SER F C 1
ATOM 7493 O O . SER E 4 231 ? 110.689 160.845 182.279 1.00 19.98 303 SER F O 1
ATOM 7496 N N . ILE E 4 232 ? 110.384 160.390 184.462 1.00 25.46 304 ILE F N 1
ATOM 7497 C CA . ILE E 4 232 ? 109.572 159.214 184.197 1.00 25.46 304 ILE F CA 1
ATOM 7498 C C . ILE E 4 232 ? 108.523 159.097 185.291 1.00 25.46 304 ILE F C 1
ATOM 7499 O O . ILE E 4 232 ? 108.682 159.617 186.400 1.00 25.46 304 ILE F O 1
ATOM 7504 N N . THR E 4 233 ? 107.419 158.446 184.938 1.00 29.49 305 THR F N 1
ATOM 7505 C CA . THR E 4 233 ? 106.235 158.283 185.759 1.00 29.49 305 THR F CA 1
ATOM 7506 C C . THR E 4 233 ? 105.698 156.904 185.379 1.00 29.49 305 THR F C 1
ATOM 7507 O O . THR E 4 233 ? 106.146 156.313 184.391 1.00 29.49 305 THR F O 1
ATOM 7511 N N . LYS E 4 234 ? 104.810 156.341 186.203 1.00 33.15 306 LYS F N 1
ATOM 7512 C CA . LYS E 4 234 ? 103.996 155.212 185.767 1.00 33.15 306 LYS F CA 1
ATOM 7513 C C . LYS E 4 234 ? 103.235 155.597 184.503 1.00 33.15 306 LYS F C 1
ATOM 7514 O O . LYS E 4 234 ? 102.659 156.687 184.426 1.00 33.15 306 LYS F O 1
ATOM 7520 N N . ALA E 4 235 ? 103.268 154.708 183.505 1.00 32.20 307 ALA F N 1
ATOM 7521 C CA . ALA E 4 235 ? 102.892 155.064 182.136 1.00 32.20 307 ALA F CA 1
ATOM 7522 C C . ALA E 4 235 ? 101.401 155.367 182.032 1.00 32.20 307 ALA F C 1
ATOM 7523 O O . ALA E 4 235 ? 100.576 154.553 182.457 1.00 32.20 307 ALA F O 1
ATOM 7525 N N . PRO E 4 236 ? 101.021 156.514 181.476 1.00 32.17 308 PRO F N 1
ATOM 7526 C CA . PRO E 4 236 ? 99.621 156.936 181.525 1.00 32.17 308 PRO F CA 1
ATOM 7527 C C . PRO E 4 236 ? 98.767 156.242 180.480 1.00 32.17 308 PRO F C 1
ATOM 7528 O O . PRO E 4 236 ? 99.234 155.863 179.404 1.00 32.17 308 PRO F O 1
ATOM 7532 N N . GLY E 4 237 ? 97.490 156.094 180.813 1.00 33.20 309 GLY F N 1
ATOM 7533 C CA . GLY E 4 237 ? 96.541 155.463 179.921 1.00 33.20 309 GLY F CA 1
ATOM 7534 C C . GLY E 4 237 ? 95.587 154.546 180.653 1.00 33.20 309 GLY F C 1
ATOM 7535 O O . GLY E 4 237 ? 95.748 154.308 181.853 1.00 33.20 309 GLY F O 1
ATOM 7536 N N . LYS E 4 238 ? 94.587 154.030 179.944 1.00 34.85 310 LYS F N 1
ATOM 7537 C CA . LYS E 4 238 ? 93.618 153.138 180.562 1.00 34.85 310 LYS F CA 1
ATOM 7538 C C . LYS E 4 238 ? 94.245 151.772 180.801 1.00 34.85 310 LYS F C 1
ATOM 7539 O O . LYS E 4 238 ? 94.855 151.191 179.900 1.00 34.85 310 LYS F O 1
ATOM 7545 N N . ARG E 4 239 ? 94.095 151.262 182.018 1.00 30.98 311 ARG F N 1
ATOM 7546 C CA . ARG E 4 239 ? 94.647 149.963 182.374 1.00 30.98 311 ARG F CA 1
ATOM 7547 C C . ARG E 4 239 ? 93.718 148.862 181.883 1.00 30.98 311 ARG F C 1
ATOM 7548 O O . ARG E 4 239 ? 92.534 148.839 182.232 1.00 30.98 311 ARG F O 1
ATOM 7556 N N . SER E 4 240 ? 94.252 147.955 181.073 1.00 28.07 312 SER F N 1
ATOM 7557 C CA . SER E 4 240 ? 93.529 146.779 180.612 1.00 28.07 312 SER F CA 1
ATOM 7558 C C . SER E 4 240 ? 94.258 145.541 181.107 1.00 28.07 312 SER F C 1
ATOM 7559 O O . SER E 4 240 ? 95.466 145.405 180.897 1.00 28.07 312 SER F O 1
ATOM 7562 N N . ALA E 4 241 ? 93.531 144.658 181.781 1.00 27.70 313 ALA F N 1
ATOM 7563 C CA . ALA E 4 241 ? 94.146 143.461 182.329 1.00 27.70 313 ALA F CA 1
ATOM 7564 C C . ALA E 4 241 ? 94.442 142.462 181.214 1.00 27.70 313 ALA F C 1
ATOM 7565 O O . ALA E 4 241 ? 93.600 142.245 180.338 1.00 27.70 313 ALA F O 1
ATOM 7567 N N . PRO E 4 242 ? 95.633 141.863 181.208 1.00 24.22 314 PRO F N 1
ATOM 7568 C CA . PRO E 4 242 ? 95.962 140.871 180.177 1.00 24.22 314 PRO F CA 1
ATOM 7569 C C . PRO E 4 242 ? 95.132 139.602 180.285 1.00 24.22 314 PRO F C 1
ATOM 7570 O O . PRO E 4 242 ? 94.824 139.124 181.378 1.00 24.22 314 PRO F O 1
ATOM 7574 N N . GLU E 4 243 ? 94.774 139.060 179.126 1.00 24.55 315 GLU F N 1
ATOM 7575 C CA . GLU E 4 243 ? 94.255 137.707 179.016 1.00 24.55 315 GLU F CA 1
ATOM 7576 C C . GLU E 4 243 ? 95.395 136.789 178.608 1.00 24.55 315 GLU F C 1
ATOM 7577 O O . GLU E 4 243 ? 96.099 137.062 177.628 1.00 24.55 315 GLU F O 1
ATOM 7583 N N . VAL E 4 244 ? 95.583 135.716 179.370 1.00 22.39 316 VAL F N 1
ATOM 7584 C CA . VAL E 4 244 ? 96.722 134.821 179.221 1.00 22.39 316 VAL F CA 1
ATOM 7585 C C . VAL E 4 244 ? 96.200 133.431 178.885 1.00 22.39 316 VAL F C 1
ATOM 7586 O O . VAL E 4 244 ? 95.329 132.904 179.586 1.00 22.39 316 VAL F O 1
ATOM 7590 N N . TYR E 4 245 ? 96.719 132.852 177.806 1.00 22.99 317 TYR F N 1
ATOM 7591 C CA . TYR E 4 245 ? 96.352 131.523 177.341 1.00 22.99 317 TYR F CA 1
ATOM 7592 C C . TYR E 4 245 ? 97.619 130.733 177.061 1.00 22.99 317 TYR F C 1
ATOM 7593 O O . TYR E 4 245 ? 98.593 131.285 176.554 1.00 22.99 317 TYR F O 1
ATOM 7602 N N . VAL E 4 246 ? 97.620 129.444 177.385 1.00 25.33 318 VAL F N 1
ATOM 7603 C CA . VAL E 4 246 ? 98.764 128.582 177.107 1.00 25.33 318 VAL F CA 1
ATOM 7604 C C . VAL E 4 246 ? 98.324 127.498 176.136 1.00 25.33 318 VAL F C 1
ATOM 7605 O O . VAL E 4 246 ? 97.274 126.874 176.325 1.00 25.33 318 VAL F O 1
ATOM 7609 N N . PHE E 4 247 ? 99.119 127.292 175.091 1.00 25.92 319 PHE F N 1
ATOM 7610 C CA . PHE E 4 247 ? 98.844 126.312 174.054 1.00 25.92 319 PHE F CA 1
ATOM 7611 C C . PHE E 4 247 ? 99.745 125.097 174.223 1.00 25.92 319 PHE F C 1
ATOM 7612 O O . PHE E 4 247 ? 100.941 125.233 174.493 1.00 25.92 319 PHE F O 1
ATOM 7620 N N . LEU E 4 248 ? 99.159 123.914 174.056 1.00 33.98 320 LEU F N 1
ATOM 7621 C CA . LEU E 4 248 ? 99.910 122.673 174.141 1.00 33.98 320 LEU F CA 1
ATOM 7622 C C . LEU E 4 248 ? 100.877 122.548 172.966 1.00 33.98 320 LEU F C 1
ATOM 7623 O O . LEU E 4 248 ? 100.680 123.182 171.926 1.00 33.98 320 LEU F O 1
ATOM 7628 N N . PRO E 4 249 ? 101.960 121.789 173.131 1.00 34.88 321 PRO F N 1
ATOM 7629 C CA . PRO E 4 249 ? 102.779 121.413 171.982 1.00 34.88 321 PRO F CA 1
ATOM 7630 C C . PRO E 4 249 ? 101.956 120.628 170.978 1.00 34.88 321 PRO F C 1
ATOM 7631 O O . PRO E 4 249 ? 101.113 119.806 171.370 1.00 34.88 321 PRO F O 1
ATOM 7635 N N . PRO E 4 250 ? 102.152 120.882 169.685 1.00 43.46 322 PRO F N 1
ATOM 7636 C CA . PRO E 4 250 ? 101.198 120.410 168.674 1.00 43.46 322 PRO F CA 1
ATOM 7637 C C . PRO E 4 250 ? 101.183 118.898 168.507 1.00 43.46 322 PRO F C 1
ATOM 7638 O O . PRO E 4 250 ? 102.196 118.214 168.676 1.00 43.46 322 PRO F O 1
ATOM 7642 N N . GLU E 4 251 ? 99.994 118.385 168.171 1.00 62.39 323 GLU F N 1
ATOM 7643 C CA . GLU E 4 251 ? 99.779 116.942 168.118 1.00 62.39 323 GLU F CA 1
ATOM 7644 C C . GLU E 4 251 ? 100.468 116.308 166.917 1.00 62.39 323 GLU F C 1
ATOM 7645 O O . GLU E 4 251 ? 100.760 115.107 166.935 1.00 62.39 323 GLU F O 1
ATOM 7651 N N . GLU E 4 252 ? 100.726 117.088 165.865 1.00 60.02 324 GLU F N 1
ATOM 7652 C CA . GLU E 4 252 ? 101.583 116.605 164.789 1.00 60.02 324 GLU F CA 1
ATOM 7653 C C . GLU E 4 252 ? 103.035 116.521 165.238 1.00 60.02 324 GLU F C 1
ATOM 7654 O O . GLU E 4 252 ? 103.783 115.660 164.762 1.00 60.02 324 GLU F O 1
ATOM 7660 N N . GLU E 4 253 ? 103.446 117.397 166.153 1.00 45.85 325 GLU F N 1
ATOM 7661 C CA . GLU E 4 253 ? 104.825 117.430 166.633 1.00 45.85 325 GLU F CA 1
ATOM 7662 C C . GLU E 4 253 ? 105.033 116.286 167.614 1.00 45.85 325 GLU F C 1
ATOM 7663 O O . GLU E 4 253 ? 104.603 116.353 168.767 1.00 45.85 325 GLU F O 1
ATOM 7669 N N . GLU E 4 254 ? 105.687 115.226 167.151 1.00 55.73 326 GLU F N 1
ATOM 7670 C CA . GLU E 4 254 ? 106.285 114.224 168.023 1.00 55.73 326 GLU F CA 1
ATOM 7671 C C . GLU E 4 254 ? 107.781 114.135 167.750 1.00 55.73 326 GLU F C 1
ATOM 7672 O O . GLU E 4 254 ? 108.361 113.051 167.659 1.00 55.73 326 GLU F O 1
ATOM 7678 N N . LYS E 4 255 ? 108.410 115.300 167.610 1.00 50.75 327 LYS F N 1
ATOM 7679 C CA . LYS E 4 255 ? 109.829 115.415 167.326 1.00 50.75 327 LYS F CA 1
ATOM 7680 C C . LYS E 4 255 ? 110.605 115.506 168.638 1.00 50.75 327 LYS F C 1
ATOM 7681 O O . LYS E 4 255 ? 110.056 115.306 169.725 1.00 50.75 327 LYS F O 1
ATOM 7687 N N . ASP E 4 256 ? 111.899 115.820 168.548 1.00 49.14 328 ASP F N 1
ATOM 7688 C CA . ASP E 4 256 ? 112.777 115.760 169.709 1.00 49.14 328 ASP F CA 1
ATOM 7689 C C . ASP E 4 256 ? 112.573 116.912 170.682 1.00 49.14 328 ASP F C 1
ATOM 7690 O O . ASP E 4 256 ? 113.016 116.813 171.831 1.00 49.14 328 ASP F O 1
ATOM 7695 N N . LYS E 4 257 ? 111.933 118.000 170.260 1.00 39.84 329 LYS F N 1
ATOM 7696 C CA . LYS E 4 257 ? 111.680 119.135 171.133 1.00 39.84 329 LYS F CA 1
ATOM 7697 C C . LYS E 4 257 ? 110.213 119.521 171.056 1.00 39.84 329 LYS F C 1
ATOM 7698 O O . LYS E 4 257 ? 109.575 119.387 170.010 1.00 39.84 329 LYS F O 1
ATOM 7704 N N . ARG E 4 258 ? 109.682 119.988 172.182 1.00 33.13 330 ARG F N 1
ATOM 7705 C CA . ARG E 4 258 ? 108.299 120.431 172.289 1.00 33.13 330 ARG F CA 1
ATOM 7706 C C . ARG E 4 258 ? 108.281 121.909 172.644 1.00 33.13 330 ARG F C 1
ATOM 7707 O O . ARG E 4 258 ? 108.976 122.339 173.569 1.00 33.13 330 ARG F O 1
ATOM 7715 N N . THR E 4 259 ? 107.483 122.680 171.915 1.00 27.08 331 THR F N 1
ATOM 7716 C CA . THR E 4 259 ? 107.426 124.126 172.079 1.00 27.08 331 THR F CA 1
ATOM 7717 C C . THR E 4 259 ? 106.142 124.507 172.801 1.00 27.08 331 THR F C 1
ATOM 7718 O O . THR E 4 259 ? 105.044 124.200 172.327 1.00 27.08 331 THR F O 1
ATOM 7722 N N . LEU E 4 260 ? 106.285 125.180 173.936 1.00 24.17 332 LEU F N 1
ATOM 7723 C CA . LEU E 4 260 ? 105.173 125.659 174.736 1.00 24.17 332 LEU F CA 1
ATOM 7724 C C . LEU E 4 260 ? 105.004 127.150 174.492 1.00 24.17 332 LEU F C 1
ATOM 7725 O O . LEU E 4 260 ? 105.990 127.888 174.409 1.00 24.17 332 LEU F O 1
ATOM 7730 N N . THR E 4 261 ? 103.755 127.590 174.379 1.00 22.80 333 THR F N 1
ATOM 7731 C CA . THR E 4 261 ? 103.442 128.929 173.902 1.00 22.80 333 THR F CA 1
ATOM 7732 C C . THR E 4 261 ? 102.457 129.589 174.853 1.00 22.80 333 THR F C 1
ATOM 7733 O O . THR E 4 261 ? 101.479 128.963 175.271 1.00 22.80 333 THR F O 1
ATOM 7737 N N . CYS E 4 262 ? 102.731 130.843 175.208 1.00 22.60 334 CYS F N 1
ATOM 7738 C CA . CYS E 4 262 ? 101.885 131.659 176.067 1.00 22.60 334 CYS F CA 1
ATOM 7739 C C . CYS E 4 262 ? 101.466 132.894 175.274 1.00 22.60 334 CYS F C 1
ATOM 7740 O O . CYS E 4 262 ? 102.307 133.720 174.918 1.00 22.60 334 CYS F O 1
ATOM 7743 N N . LEU E 4 263 ? 100.175 133.008 174.986 1.00 21.40 335 LEU F N 1
ATOM 7744 C CA . LEU E 4 263 ? 99.570 134.234 174.478 1.00 21.40 335 LEU F CA 1
ATOM 7745 C C . LEU E 4 263 ? 99.205 135.148 175.630 1.00 21.40 335 LEU F C 1
ATOM 7746 O O . LEU E 4 263 ? 98.432 134.762 176.509 1.00 21.40 335 LEU F O 1
ATOM 7751 N N . ILE E 4 264 ? 99.754 136.354 175.631 1.00 22.16 336 ILE F N 1
ATOM 7752 C CA . ILE E 4 264 ? 99.364 137.363 176.596 1.00 22.16 336 ILE F CA 1
ATOM 7753 C C . ILE E 4 264 ? 98.879 138.533 175.762 1.00 22.16 336 ILE F C 1
ATOM 7754 O O . ILE E 4 264 ? 99.675 139.169 175.065 1.00 22.16 336 ILE F O 1
ATOM 7759 N N . GLN E 4 265 ? 97.592 138.829 175.820 1.00 22.75 337 GLN F N 1
ATOM 7760 C CA . GLN E 4 265 ? 97.044 139.824 174.918 1.00 22.75 337 GLN F CA 1
ATOM 7761 C C . GLN E 4 265 ? 96.132 140.774 175.671 1.00 22.75 337 GLN F C 1
ATOM 7762 O O . GLN E 4 265 ? 95.699 140.491 176.791 1.00 22.75 337 GLN F O 1
ATOM 7768 N N . ASN E 4 266 ? 95.881 141.919 175.027 1.00 24.08 338 ASN F N 1
ATOM 7769 C CA . ASN E 4 266 ? 94.925 142.937 175.464 1.00 24.08 338 ASN F CA 1
ATOM 7770 C C . ASN E 4 266 ? 95.342 143.487 176.834 1.00 24.08 338 ASN F C 1
ATOM 7771 O O . ASN E 4 266 ? 94.648 143.352 177.841 1.00 24.08 338 ASN F O 1
ATOM 7776 N N . PHE E 4 267 ? 96.547 144.059 176.866 1.00 21.64 339 PHE F N 1
ATOM 7777 C CA . PHE E 4 267 ? 97.071 144.657 178.084 1.00 21.64 339 PHE F CA 1
ATOM 7778 C C . PHE E 4 267 ? 97.684 146.017 177.802 1.00 21.64 339 PHE F C 1
ATOM 7779 O O . PHE E 4 267 ? 98.389 146.203 176.807 1.00 21.64 339 PHE F O 1
ATOM 7787 N N . PHE E 4 268 ? 97.400 146.966 178.690 1.00 26.48 340 PHE F N 1
ATOM 7788 C CA . PHE E 4 268 ? 98.084 148.242 178.751 1.00 26.48 340 PHE F CA 1
ATOM 7789 C C . PHE E 4 268 ? 98.481 148.514 180.195 1.00 26.48 340 PHE F C 1
ATOM 7790 O O . PHE E 4 268 ? 97.663 148.323 181.101 1.00 26.48 340 PHE F O 1
ATOM 7798 N N . PRO E 4 269 ? 99.719 148.973 180.453 1.00 23.77 341 PRO F N 1
ATOM 7799 C CA . PRO E 4 269 ? 100.790 149.365 179.532 1.00 23.77 341 PRO F CA 1
ATOM 7800 C C . PRO E 4 269 ? 101.643 148.232 178.976 1.00 23.77 341 PRO F C 1
ATOM 7801 O O . PRO E 4 269 ? 101.367 147.058 179.193 1.00 23.77 341 PRO F O 1
ATOM 7805 N N . GLU E 4 270 ? 102.691 148.625 178.253 1.00 22.31 342 GLU F N 1
ATOM 7806 C CA . GLU E 4 270 ? 103.616 147.688 177.630 1.00 22.31 342 GLU F CA 1
ATOM 7807 C C . GLU E 4 270 ? 104.455 146.931 178.652 1.00 22.31 342 GLU F C 1
ATOM 7808 O O . GLU E 4 270 ? 104.974 145.855 178.338 1.00 22.31 342 GLU F O 1
ATOM 7814 N N . ASP E 4 271 ? 104.586 147.459 179.867 1.00 23.45 343 ASP F N 1
ATOM 7815 C CA . ASP E 4 271 ? 105.471 146.893 180.878 1.00 23.45 343 ASP F CA 1
ATOM 7816 C C . ASP E 4 271 ? 104.840 145.645 181.476 1.00 23.45 343 ASP F C 1
ATOM 7817 O O . ASP E 4 271 ? 103.846 145.731 182.202 1.00 23.45 343 ASP F O 1
ATOM 7822 N N . ILE E 4 272 ? 105.418 144.481 181.185 1.00 19.83 344 ILE F N 1
ATOM 7823 C CA . ILE E 4 272 ? 104.857 143.211 181.625 1.00 19.83 344 ILE F CA 1
ATOM 7824 C C . ILE E 4 272 ? 106.000 142.245 181.913 1.00 19.83 344 ILE F C 1
ATOM 7825 O O . ILE E 4 272 ? 107.068 142.314 181.298 1.00 19.83 344 ILE F O 1
ATOM 7830 N N . SER E 4 273 ? 105.792 141.375 182.899 1.00 21.26 345 SER F N 1
ATOM 7831 C CA . SER E 4 273 ? 106.738 140.318 183.229 1.00 21.26 345 SER F CA 1
ATOM 7832 C C . SER E 4 273 ? 106.083 138.971 182.976 1.00 21.26 345 SER F C 1
ATOM 7833 O O . SER E 4 273 ? 104.937 138.760 183.370 1.00 21.26 345 SER F O 1
ATOM 7836 N N . VAL E 4 274 ? 106.797 138.071 182.306 1.00 20.63 346 VAL F N 1
ATOM 7837 C CA . VAL E 4 274 ? 106.321 136.713 182.061 1.00 20.63 346 VAL F CA 1
ATOM 7838 C C . VAL E 4 274 ? 107.386 135.738 182.535 1.00 20.63 346 VAL F C 1
ATOM 7839 O O . VAL E 4 274 ? 108.553 135.854 182.147 1.00 20.63 346 VAL F O 1
ATOM 7843 N N . GLN E 4 275 ? 106.986 134.780 183.369 1.00 24.00 347 GLN F N 1
ATOM 7844 C CA . GLN E 4 275 ? 107.890 133.754 183.865 1.00 24.00 347 GLN F CA 1
ATOM 7845 C C . GLN E 4 275 ? 107.335 132.374 183.554 1.00 24.00 347 GLN F C 1
ATOM 7846 O O . GLN E 4 275 ? 106.120 132.159 183.591 1.00 24.00 347 GLN F O 1
ATOM 7852 N N . TRP E 4 276 ? 108.238 131.445 183.262 1.00 22.19 348 TRP F N 1
ATOM 7853 C CA . TRP E 4 276 ? 107.922 130.046 183.024 1.00 22.19 348 TRP F CA 1
ATOM 7854 C C . TRP E 4 276 ? 108.453 129.206 184.176 1.00 22.19 348 TRP F C 1
ATOM 7855 O O . TRP E 4 276 ? 109.465 129.544 184.792 1.00 22.19 348 TRP F O 1
ATOM 7866 N N . LEU E 4 277 ? 107.760 128.111 184.475 1.00 27.57 349 LEU F N 1
ATOM 7867 C CA . LEU E 4 277 ? 108.054 127.306 185.652 1.00 27.57 349 LEU F CA 1
ATOM 7868 C C . LEU E 4 277 ? 108.069 125.824 185.292 1.00 27.57 349 LEU F C 1
ATOM 7869 O O . LEU E 4 277 ? 107.602 125.411 184.229 1.00 27.57 349 LEU F O 1
ATOM 7874 N N . GLN E 4 278 ? 108.621 125.020 186.203 1.00 34.47 350 GLN F N 1
ATOM 7875 C CA . GLN E 4 278 ? 108.641 123.558 186.094 1.00 34.47 350 GLN F CA 1
ATOM 7876 C C . GLN E 4 278 ? 108.303 122.998 187.471 1.00 34.47 350 GLN F C 1
ATOM 7877 O O . GLN E 4 278 ? 109.199 122.885 188.313 1.00 34.47 350 GLN F O 1
ATOM 7883 N N . ASP E 4 279 ? 107.031 122.625 187.674 1.00 41.14 351 ASP F N 1
ATOM 7884 C CA . ASP E 4 279 ? 106.512 122.102 188.947 1.00 41.14 351 ASP F CA 1
ATOM 7885 C C . ASP E 4 279 ? 106.789 123.068 190.097 1.00 41.14 351 ASP F C 1
ATOM 7886 O O . ASP E 4 279 ? 107.396 122.702 191.108 1.00 41.14 351 ASP F O 1
ATOM 7891 N N . SER E 4 280 ? 106.376 124.324 189.897 1.00 39.70 352 SER F N 1
ATOM 7892 C CA . SER E 4 280 ? 106.562 125.439 190.835 1.00 39.70 352 SER F CA 1
ATOM 7893 C C . SER E 4 280 ? 108.037 125.728 191.120 1.00 39.70 352 SER F C 1
ATOM 7894 O O . SER E 4 280 ? 108.382 126.249 192.182 1.00 39.70 352 SER F O 1
ATOM 7897 N N . LYS E 4 281 ? 108.916 125.406 190.173 1.00 35.53 353 LYS F N 1
ATOM 7898 C CA . LYS E 4 281 ? 110.320 125.789 190.225 1.00 35.53 353 LYS F CA 1
ATOM 7899 C C . LYS E 4 281 ? 110.591 126.670 189.018 1.00 35.53 353 LYS F C 1
ATOM 7900 O O . LYS E 4 281 ? 110.260 126.294 187.891 1.00 35.53 353 LYS F O 1
ATOM 7906 N N . LEU E 4 282 ? 111.210 127.822 189.253 1.00 31.38 354 LEU F N 1
ATOM 7907 C CA . LEU E 4 282 ? 111.350 128.831 188.212 1.00 31.38 354 LEU F CA 1
ATOM 7908 C C . LEU E 4 282 ? 112.383 128.416 187.171 1.00 31.38 354 LEU F C 1
ATOM 7909 O O . LEU E 4 282 ? 113.482 127.970 187.510 1.00 31.38 354 LEU F O 1
ATOM 7914 N N . ILE E 4 283 ? 112.019 128.561 185.902 1.00 28.86 355 ILE F N 1
ATOM 7915 C CA . ILE E 4 283 ? 112.933 128.364 184.782 1.00 28.86 355 ILE F CA 1
ATOM 7916 C C . ILE E 4 283 ? 113.716 129.660 184.607 1.00 28.86 355 ILE F C 1
ATOM 7917 O O . ILE E 4 283 ? 113.137 130.744 184.766 1.00 28.86 355 ILE F O 1
ATOM 7922 N N . PRO E 4 284 ? 115.020 129.605 184.332 1.00 29.72 356 PRO F N 1
ATOM 7923 C CA . PRO E 4 284 ? 115.765 130.834 184.040 1.00 29.72 356 PRO F CA 1
ATOM 7924 C C . PRO E 4 284 ? 115.287 131.504 182.762 1.00 29.72 356 PRO F C 1
ATOM 7925 O O . PRO E 4 284 ? 114.761 130.860 181.852 1.00 29.72 356 PRO F O 1
ATOM 7929 N N . LYS E 4 285 ? 115.478 132.825 182.706 1.00 28.65 357 LYS F N 1
ATOM 7930 C CA . LYS E 4 285 ? 114.953 133.622 181.603 1.00 28.65 357 LYS F CA 1
ATOM 7931 C C . LYS E 4 285 ? 115.724 133.408 180.304 1.00 28.65 357 LYS F C 1
ATOM 7932 O O . LYS E 4 285 ? 115.257 133.834 179.244 1.00 28.65 357 LYS F O 1
ATOM 7938 N N . SER E 4 286 ? 116.883 132.756 180.355 1.00 30.87 358 SER F N 1
ATOM 7939 C CA . SER E 4 286 ? 117.622 132.432 179.143 1.00 30.87 358 SER F CA 1
ATOM 7940 C C . SER E 4 286 ? 117.072 131.212 178.420 1.00 30.87 358 SER F C 1
ATOM 7941 O O . SER E 4 286 ? 117.533 130.910 177.315 1.00 30.87 358 SER F O 1
ATOM 7944 N N . GLN E 4 287 ? 116.113 130.504 179.012 1.00 30.42 359 GLN F N 1
ATOM 7945 C CA . GLN E 4 287 ? 115.548 129.306 178.409 1.00 30.42 359 GLN F CA 1
ATOM 7946 C C . GLN E 4 287 ? 114.273 129.572 177.621 1.00 30.42 359 GLN F C 1
ATOM 7947 O O . GLN E 4 287 ? 113.871 128.722 176.821 1.00 30.42 359 GLN F O 1
ATOM 7953 N N . HIS E 4 288 ? 113.627 130.715 177.827 1.00 24.47 360 HIS F N 1
ATOM 7954 C CA . HIS E 4 288 ? 112.418 131.064 177.102 1.00 24.47 360 HIS F CA 1
ATOM 7955 C C . HIS E 4 288 ? 112.545 132.471 176.544 1.00 24.47 360 HIS F C 1
ATOM 7956 O O . HIS E 4 288 ? 113.176 133.341 177.148 1.00 24.47 360 HIS F O 1
ATOM 7963 N N . SER E 4 289 ? 111.941 132.684 175.382 1.00 20.12 361 SER F N 1
ATOM 7964 C CA . SER E 4 289 ? 111.924 133.983 174.732 1.00 20.12 361 SER F CA 1
ATOM 7965 C C . SER E 4 289 ? 110.551 134.616 174.885 1.00 20.12 361 SER F C 1
ATOM 7966 O O . SER E 4 289 ? 109.574 133.953 175.231 1.00 20.12 361 SER F O 1
ATOM 7969 N N . THR E 4 290 ? 110.490 135.920 174.637 1.00 18.78 362 THR F N 1
ATOM 7970 C CA . THR E 4 290 ? 109.234 136.655 174.678 1.00 18.78 362 THR F CA 1
ATOM 7971 C C . THR E 4 290 ? 109.287 137.701 173.580 1.00 18.78 362 THR F C 1
ATOM 7972 O O . THR E 4 290 ? 110.307 138.374 173.417 1.00 18.78 362 THR F O 1
ATOM 7976 N N . THR E 4 291 ? 108.204 137.819 172.821 1.00 18.71 363 THR F N 1
ATOM 7977 C CA . THR E 4 291 ? 108.190 138.696 171.666 1.00 18.71 363 THR F CA 1
ATOM 7978 C C . THR E 4 291 ? 108.107 140.158 172.095 1.00 18.71 363 THR F C 1
ATOM 7979 O O . THR E 4 291 ? 107.698 140.484 173.210 1.00 18.71 363 THR F O 1
ATOM 7983 N N . THR E 4 292 ? 108.549 141.033 171.199 1.00 21.75 364 THR F N 1
ATOM 7984 C CA . THR E 4 292 ? 108.398 142.469 171.401 1.00 21.75 364 THR F CA 1
ATOM 7985 C C . THR E 4 292 ? 106.916 142.822 171.347 1.00 21.75 364 THR F C 1
ATOM 7986 O O . THR E 4 292 ? 106.223 142.385 170.421 1.00 21.75 364 THR F O 1
ATOM 7990 N N . PRO E 4 293 ? 106.391 143.570 172.323 1.00 22.00 365 PRO F N 1
ATOM 7991 C CA . PRO E 4 293 ? 104.935 143.773 172.413 1.00 22.00 365 PRO F CA 1
ATOM 7992 C C . PRO E 4 293 ? 104.387 144.610 171.269 1.00 22.00 365 PRO F C 1
ATOM 7993 O O . PRO E 4 293 ? 104.891 145.694 170.973 1.00 22.00 365 PRO F O 1
ATOM 7997 N N . LEU E 4 294 ? 103.337 144.097 170.634 1.00 24.51 366 LEU F N 1
ATOM 7998 C CA . LEU E 4 294 ? 102.773 144.726 169.453 1.00 24.51 366 LEU F CA 1
ATOM 7999 C C . LEU E 4 294 ? 101.419 145.337 169.775 1.00 24.51 366 LEU F C 1
ATOM 8000 O O . LEU E 4 294 ? 100.605 144.735 170.480 1.00 24.51 366 LEU F O 1
ATOM 8005 N N . LYS E 4 295 ? 101.207 146.542 169.256 1.00 31.66 367 LYS F N 1
ATOM 8006 C CA . LYS E 4 295 ? 99.997 147.327 169.417 1.00 31.66 367 LYS F CA 1
ATOM 8007 C C . LYS E 4 295 ? 98.847 146.697 168.637 1.00 31.66 367 LYS F C 1
ATOM 8008 O O . LYS E 4 295 ? 99.049 146.033 167.617 1.00 31.66 367 LYS F O 1
ATOM 8014 N N . TYR E 4 296 ? 97.623 146.916 169.117 1.00 41.34 368 TYR F N 1
ATOM 8015 C CA . TYR E 4 296 ? 96.489 146.264 168.474 1.00 41.34 368 TYR F CA 1
ATOM 8016 C C . TYR E 4 296 ? 95.199 147.080 168.493 1.00 41.34 368 TYR F C 1
ATOM 8017 O O . TYR E 4 296 ? 94.758 147.558 169.543 1.00 41.34 368 TYR F O 1
ATOM 8026 N N . ASN E 4 297 ? 94.646 147.254 167.285 1.00 54.99 369 ASN F N 1
ATOM 8027 C CA . ASN E 4 297 ? 93.268 147.583 166.902 1.00 54.99 369 ASN F CA 1
ATOM 8028 C C . ASN E 4 297 ? 92.817 149.023 167.113 1.00 54.99 369 ASN F C 1
ATOM 8029 O O . ASN E 4 297 ? 91.841 149.446 166.483 1.00 54.99 369 ASN F O 1
ATOM 8034 N N . GLY E 4 298 ? 93.538 149.810 167.909 1.00 62.62 370 GLY F N 1
ATOM 8035 C CA . GLY E 4 298 ? 93.183 151.208 168.098 1.00 62.62 370 GLY F CA 1
ATOM 8036 C C . GLY E 4 298 ? 91.832 151.524 168.731 1.00 62.62 370 GLY F C 1
ATOM 8037 O O . GLY E 4 298 ? 91.002 150.631 168.931 1.00 62.62 370 GLY F O 1
ATOM 8038 N N . SER E 4 299 ? 91.600 152.785 169.094 1.00 64.63 371 SER F N 1
ATOM 8039 C CA . SER E 4 299 ? 92.648 153.785 169.226 1.00 64.63 371 SER F CA 1
ATOM 8040 C C . SER E 4 299 ? 93.039 153.797 170.694 1.00 64.63 371 SER F C 1
ATOM 8041 O O . SER E 4 299 ? 94.040 154.399 171.083 1.00 64.63 371 SER F O 1
ATOM 8044 N N . ASN E 4 300 ? 92.227 153.117 171.505 1.00 54.05 372 ASN F N 1
ATOM 8045 C CA . ASN E 4 300 ? 92.625 152.762 172.858 1.00 54.05 372 ASN F CA 1
ATOM 8046 C C . ASN E 4 300 ? 93.661 151.649 172.789 1.00 54.05 372 ASN F C 1
ATOM 8047 O O . ASN E 4 300 ? 93.499 150.675 172.048 1.00 54.05 372 ASN F O 1
ATOM 8052 N N . GLN E 4 301 ? 94.732 151.801 173.554 1.00 39.68 373 GLN F N 1
ATOM 8053 C CA . GLN E 4 301 ? 95.955 151.066 173.277 1.00 39.68 373 GLN F CA 1
ATOM 8054 C C . GLN E 4 301 ? 95.974 149.741 174.032 1.00 39.68 373 GLN F C 1
ATOM 8055 O O . GLN E 4 301 ? 95.800 149.712 175.253 1.00 39.68 373 GLN F O 1
ATOM 8061 N N . ARG E 4 302 ? 96.171 148.645 173.299 1.00 33.27 374 ARG F N 1
ATOM 8062 C CA . ARG E 4 302 ? 96.395 147.326 173.870 1.00 33.27 374 ARG F CA 1
ATOM 8063 C C . ARG E 4 302 ? 97.574 146.666 173.175 1.00 33.27 374 ARG F C 1
ATOM 8064 O O . ARG E 4 302 ? 97.879 146.962 172.018 1.00 33.27 374 ARG F O 1
ATOM 8072 N N . PHE E 4 303 ? 98.227 145.762 173.895 1.00 23.29 375 PHE F N 1
ATOM 8073 C CA . PHE E 4 303 ? 99.439 145.102 173.444 1.00 23.29 375 PHE F CA 1
ATOM 8074 C C . PHE E 4 303 ? 99.249 143.595 173.475 1.00 23.29 375 PHE F C 1
ATOM 8075 O O . PHE E 4 303 ? 98.406 143.071 174.205 1.00 23.29 375 PHE F O 1
ATOM 8083 N N . PHE E 4 304 ? 100.040 142.895 172.673 1.00 31.82 376 PHE F N 1
ATOM 8084 C CA . PHE E 4 304 ? 100.155 141.453 172.816 1.00 31.82 376 PHE F CA 1
ATOM 8085 C C . PHE E 4 304 ? 101.610 141.021 172.726 1.00 31.82 376 PHE F C 1
ATOM 8086 O O . PHE E 4 304 ? 102.426 141.637 172.031 1.00 31.82 376 PHE F O 1
ATOM 8094 N N . ILE E 4 305 ? 101.915 139.950 173.464 1.00 31.82 377 ILE F N 1
ATOM 8095 C CA . ILE E 4 305 ? 103.175 139.228 173.392 1.00 31.82 377 ILE F CA 1
ATOM 8096 C C . ILE E 4 305 ? 102.892 137.737 173.325 1.00 31.82 377 ILE F C 1
ATOM 8097 O O . ILE E 4 305 ? 101.818 137.253 173.694 1.00 31.82 377 ILE F O 1
ATOM 8102 N N . PHE E 4 306 ? 103.902 137.013 172.861 1.00 20.66 378 PHE F N 1
ATOM 8103 C CA . PHE E 4 306 ? 103.966 135.565 172.933 1.00 20.66 378 PHE F CA 1
ATOM 8104 C C . PHE E 4 306 ? 105.228 135.193 173.691 1.00 20.66 378 PHE F C 1
ATOM 8105 O O . PHE E 4 306 ? 106.326 135.612 173.313 1.00 20.66 378 PHE F O 1
ATOM 8113 N N . SER E 4 307 ? 105.075 134.416 174.747 1.00 17.48 379 SER F N 1
ATOM 8114 C CA . SER E 4 307 ? 106.209 133.789 175.399 1.00 17.48 379 SER F CA 1
ATOM 8115 C C . SER E 4 307 ? 106.375 132.382 174.848 1.00 17.48 379 SER F C 1
ATOM 8116 O O . SER E 4 307 ? 105.411 131.627 174.744 1.00 17.48 379 SER F O 1
ATOM 8119 N N . ARG E 4 308 ? 107.596 132.032 174.475 1.00 20.17 380 ARG F N 1
ATOM 8120 C CA . ARG E 4 308 ? 107.857 130.728 173.892 1.00 20.17 380 ARG F CA 1
ATOM 8121 C C . ARG E 4 308 ? 108.946 130.026 174.681 1.00 20.17 380 ARG F C 1
ATOM 8122 O O . ARG E 4 308 ? 110.054 130.550 174.820 1.00 20.17 380 ARG F O 1
ATOM 8130 N N . LEU E 4 309 ? 108.633 128.836 175.182 1.00 22.24 381 LEU F N 1
ATOM 8131 C CA . LEU E 4 309 ? 109.585 128.009 175.911 1.00 22.24 381 LEU F CA 1
ATOM 8132 C C . LEU E 4 309 ? 109.751 126.700 175.157 1.00 22.24 381 LEU F C 1
ATOM 8133 O O . LEU E 4 309 ? 108.802 125.923 175.049 1.00 22.24 381 LEU F O 1
ATOM 8138 N N . GLU E 4 310 ? 110.941 126.445 174.634 1.00 28.50 382 GLU F N 1
ATOM 8139 C CA . GLU E 4 310 ? 111.185 125.168 173.989 1.00 28.50 382 GLU F CA 1
ATOM 8140 C C . GLU E 4 310 ? 111.889 124.228 174.955 1.00 28.50 382 GLU F C 1
ATOM 8141 O O . GLU E 4 310 ? 112.956 124.545 175.486 1.00 28.50 382 GLU F O 1
ATOM 8147 N N . VAL E 4 311 ? 111.281 123.069 175.192 1.00 30.79 383 VAL F N 1
ATOM 8148 C CA . VAL E 4 311 ? 111.854 122.039 176.041 1.00 30.79 383 VAL F CA 1
ATOM 8149 C C . VAL E 4 311 ? 112.140 120.827 175.168 1.00 30.79 383 VAL F C 1
ATOM 8150 O O . VAL E 4 311 ? 111.749 120.772 174.006 1.00 30.79 383 VAL F O 1
ATOM 8154 N N . THR E 4 312 ? 112.838 119.852 175.737 1.00 35.01 384 THR F N 1
ATOM 8155 C CA . THR E 4 312 ? 113.089 118.628 174.996 1.00 35.01 384 THR F CA 1
ATOM 8156 C C . THR E 4 312 ? 111.904 117.677 175.130 1.00 35.01 384 THR F C 1
ATOM 8157 O O . THR E 4 312 ? 110.973 117.906 175.904 1.00 35.01 384 THR F O 1
ATOM 8161 N N . LYS E 4 313 ? 111.936 116.603 174.337 1.00 40.60 385 LYS F N 1
ATOM 8162 C CA . LYS E 4 313 ? 110.897 115.582 174.424 1.00 40.60 385 LYS F CA 1
ATOM 8163 C C . LYS E 4 313 ? 110.968 114.836 175.750 1.00 40.60 385 LYS F C 1
ATOM 8164 O O . LYS E 4 313 ? 109.932 114.487 176.329 1.00 40.60 385 LYS F O 1
ATOM 8170 N N . ALA E 4 314 ? 112.183 114.584 176.243 1.00 43.51 386 ALA F N 1
ATOM 8171 C CA . ALA E 4 314 ? 112.348 113.885 177.513 1.00 43.51 386 ALA F CA 1
ATOM 8172 C C . ALA E 4 314 ? 111.896 114.743 178.686 1.00 43.51 386 ALA F C 1
ATOM 8173 O O . ALA E 4 314 ? 111.258 114.240 179.618 1.00 43.51 386 ALA F O 1
ATOM 8175 N N . LEU E 4 315 ? 112.209 116.040 178.658 1.00 39.90 387 LEU F N 1
ATOM 8176 C CA . LEU E 4 315 ? 111.835 116.911 179.766 1.00 39.90 387 LEU F CA 1
ATOM 8177 C C . LEU E 4 315 ? 110.346 117.229 179.747 1.00 39.90 387 LEU F C 1
ATOM 8178 O O . LEU E 4 315 ? 109.772 117.545 180.792 1.00 39.90 387 LEU F O 1
ATOM 8183 N N . TRP E 4 316 ? 109.706 117.154 178.579 1.00 38.48 388 TRP F N 1
ATOM 8184 C CA . TRP E 4 316 ? 108.271 117.414 178.510 1.00 38.48 388 TRP F CA 1
ATOM 8185 C C . TRP E 4 316 ? 107.469 116.245 179.069 1.00 38.48 388 TRP F C 1
ATOM 8186 O O . TRP E 4 316 ? 106.452 116.449 179.741 1.00 38.48 388 TRP F O 1
ATOM 8197 N N . THR E 4 317 ? 107.923 115.015 178.826 1.00 44.51 389 THR F N 1
ATOM 8198 C CA . THR E 4 317 ? 107.173 113.811 179.164 1.00 44.51 389 THR F CA 1
ATOM 8199 C C . THR E 4 317 ? 107.573 113.225 180.513 1.00 44.51 389 THR F C 1
ATOM 8200 O O . THR E 4 317 ? 107.519 112.005 180.696 1.00 44.51 389 THR F O 1
ATOM 8204 N N . GLN E 4 318 ? 107.971 114.065 181.468 1.00 51.23 390 GLN F N 1
ATOM 8205 C CA . GLN E 4 318 ? 108.435 113.594 182.767 1.00 51.23 390 GLN F CA 1
ATOM 8206 C C . GLN E 4 318 ? 107.337 113.616 183.827 1.00 51.23 390 GLN F C 1
ATOM 8207 O O . GLN E 4 318 ? 107.648 113.653 185.025 1.00 51.23 390 GLN F O 1
ATOM 8213 N N . THR E 4 319 ? 106.068 113.572 183.396 1.00 56.42 391 THR F N 1
ATOM 8214 C CA . THR E 4 319 ? 104.862 113.551 184.239 1.00 56.42 391 THR F CA 1
ATOM 8215 C C . THR E 4 319 ? 104.857 114.755 185.193 1.00 56.42 391 THR F C 1
ATOM 8216 O O . THR E 4 319 ? 105.027 114.650 186.411 1.00 56.42 391 THR F O 1
ATOM 8220 N N . LYS E 4 320 ? 104.720 115.926 184.578 1.00 46.75 392 LYS F N 1
ATOM 8221 C CA . LYS E 4 320 ? 104.959 117.187 185.262 1.00 46.75 392 LYS F CA 1
ATOM 8222 C C . LYS E 4 320 ? 103.925 118.204 184.800 1.00 46.75 392 LYS F C 1
ATOM 8223 O O . LYS E 4 320 ? 102.909 117.860 184.189 1.00 46.75 392 LYS F O 1
ATOM 8229 N N . GLN E 4 321 ? 104.189 119.472 185.109 1.00 37.56 393 GLN F N 1
ATOM 8230 C CA . GLN E 4 321 ? 103.400 120.584 184.606 1.00 37.56 393 GLN F CA 1
ATOM 8231 C C . GLN E 4 321 ? 104.306 121.791 184.416 1.00 37.56 393 GLN F C 1
ATOM 8232 O O . GLN E 4 321 ? 105.384 121.881 185.009 1.00 37.56 393 GLN F O 1
ATOM 8238 N N . PHE E 4 322 ? 103.870 122.701 183.553 1.00 28.90 394 PHE F N 1
ATOM 8239 C CA . PHE E 4 322 ? 104.512 123.992 183.365 1.00 28.90 394 PHE F CA 1
ATOM 8240 C C . PHE E 4 322 ? 103.483 125.067 183.673 1.00 28.90 394 PHE F C 1
ATOM 8241 O O . PHE E 4 322 ? 102.282 124.852 183.504 1.00 28.90 394 PHE F O 1
ATOM 8249 N N . THR E 4 323 ? 103.935 126.213 184.167 1.00 26.64 395 THR F N 1
ATOM 8250 C CA . THR E 4 323 ? 103.038 127.347 184.311 1.00 26.64 395 THR F CA 1
ATOM 8251 C C . THR E 4 323 ? 103.655 128.553 183.630 1.00 26.64 395 THR F C 1
ATOM 8252 O O . THR E 4 323 ? 104.872 128.655 183.471 1.00 26.64 395 THR F O 1
ATOM 8256 N N . CYS E 4 324 ? 102.783 129.455 183.208 1.00 25.27 396 CYS F N 1
ATOM 8257 C CA . CYS E 4 324 ? 103.158 130.758 182.683 1.00 25.27 396 CYS F CA 1
ATOM 8258 C C . CYS E 4 324 ? 102.528 131.770 183.625 1.00 25.27 396 CYS F C 1
ATOM 8259 O O . CYS E 4 324 ? 101.299 131.910 183.649 1.00 25.27 396 CYS F O 1
ATOM 8262 N N . ARG E 4 325 ? 103.340 132.425 184.456 1.00 27.29 397 ARG F N 1
ATOM 8263 C CA . ARG E 4 325 ? 102.813 133.505 185.276 1.00 27.29 397 ARG F CA 1
ATOM 8264 C C . ARG E 4 325 ? 103.117 134.838 184.619 1.00 27.29 397 ARG F C 1
ATOM 8265 O O . ARG E 4 325 ? 104.135 135.003 183.941 1.00 27.29 397 ARG F O 1
ATOM 8273 N N . VAL E 4 326 ? 102.203 135.776 184.815 1.00 24.87 398 VAL F N 1
ATOM 8274 C CA . VAL E 4 326 ? 102.256 137.093 184.210 1.00 24.87 398 VAL F CA 1
ATOM 8275 C C . VAL E 4 326 ? 102.060 138.118 185.312 1.00 24.87 398 VAL F C 1
ATOM 8276 O O . VAL E 4 326 ? 101.090 138.041 186.072 1.00 24.87 398 VAL F O 1
ATOM 8280 N N . ILE E 4 327 ? 102.991 139.057 185.416 1.00 24.88 399 ILE F N 1
ATOM 8281 C CA . ILE E 4 327 ? 102.917 140.145 186.376 1.00 24.88 399 ILE F CA 1
ATOM 8282 C C . ILE E 4 327 ? 102.690 141.426 185.588 1.00 24.88 399 ILE F C 1
ATOM 8283 O O . ILE E 4 327 ? 103.452 141.741 184.663 1.00 24.88 399 ILE F O 1
ATOM 8288 N N . HIS E 4 328 ? 101.635 142.151 185.949 1.00 25.65 400 HIS F N 1
ATOM 8289 C CA . HIS E 4 328 ? 101.210 143.356 185.259 1.00 25.65 400 HIS F CA 1
ATOM 8290 C C . HIS E 4 328 ? 100.550 144.262 186.286 1.00 25.65 400 HIS F C 1
ATOM 8291 O O . HIS E 4 328 ? 100.128 143.809 187.351 1.00 25.65 400 HIS F O 1
ATOM 8298 N N . GLU E 4 329 ? 100.470 145.548 185.971 1.00 33.09 401 GLU F N 1
ATOM 8299 C CA . GLU E 4 329 ? 99.887 146.501 186.904 1.00 33.09 401 GLU F CA 1
ATOM 8300 C C . GLU E 4 329 ? 98.390 146.683 186.722 1.00 33.09 401 GLU F C 1
ATOM 8301 O O . GLU E 4 329 ? 97.788 147.483 187.444 1.00 33.09 401 GLU F O 1
ATOM 8307 N N . ALA E 4 330 ? 97.777 145.980 185.778 1.00 32.83 402 ALA F N 1
ATOM 8308 C CA . ALA E 4 330 ? 96.335 146.023 185.605 1.00 32.83 402 ALA F CA 1
ATOM 8309 C C . ALA E 4 330 ? 95.644 144.793 186.167 1.00 32.83 402 ALA F C 1
ATOM 8310 O O . ALA E 4 330 ? 94.422 144.674 186.052 1.00 32.83 402 ALA F O 1
ATOM 8312 N N . LEU E 4 331 ? 96.395 143.883 186.773 1.00 35.64 403 LEU F N 1
ATOM 8313 C CA . LEU E 4 331 ? 95.837 142.691 187.384 1.00 35.64 403 LEU F CA 1
ATOM 8314 C C . LEU E 4 331 ? 95.440 142.971 188.826 1.00 35.64 403 LEU F C 1
ATOM 8315 O O . LEU E 4 331 ? 96.025 143.826 189.496 1.00 35.64 403 LEU F O 1
ATOM 8320 N N . ARG E 4 332 ? 94.431 142.243 189.296 1.00 48.43 404 ARG F N 1
ATOM 8321 C CA . ARG E 4 332 ? 94.030 142.320 190.692 1.00 48.43 404 ARG F CA 1
ATOM 8322 C C . ARG E 4 332 ? 95.104 141.696 191.577 1.00 48.43 404 ARG F C 1
ATOM 8323 O O . ARG E 4 332 ? 95.940 140.916 191.115 1.00 48.43 404 ARG F O 1
ATOM 8331 N N . GLU E 4 333 ? 95.063 142.050 192.864 1.00 52.69 405 GLU F N 1
ATOM 8332 C CA . GLU E 4 333 ? 96.121 141.681 193.800 1.00 52.69 405 GLU F CA 1
ATOM 8333 C C . GLU E 4 333 ? 96.174 140.165 193.995 1.00 52.69 405 GLU F C 1
ATOM 8334 O O . GLU E 4 333 ? 95.129 139.519 194.121 1.00 52.69 405 GLU F O 1
ATOM 8340 N N . PRO E 4 334 ? 97.378 139.563 194.022 1.00 49.82 406 PRO F N 1
ATOM 8341 C CA . PRO E 4 334 ? 98.710 140.179 194.065 1.00 49.82 406 PRO F CA 1
ATOM 8342 C C . PRO E 4 334 ? 99.383 140.443 192.713 1.00 49.82 406 PRO F C 1
ATOM 8343 O O . PRO E 4 334 ? 100.595 140.232 192.621 1.00 49.82 406 PRO F O 1
ATOM 8347 N N . ARG E 4 335 ? 98.606 140.886 191.716 1.00 39.96 407 ARG F N 1
ATOM 8348 C CA . ARG E 4 335 ? 99.094 141.322 190.400 1.00 39.96 407 ARG F CA 1
ATOM 8349 C C . ARG E 4 335 ? 99.871 140.221 189.686 1.00 39.96 407 ARG F C 1
ATOM 8350 O O . ARG E 4 335 ? 100.849 140.477 188.985 1.00 39.96 407 ARG F O 1
ATOM 8358 N N . LYS E 4 336 ? 99.423 138.983 189.866 1.00 37.53 408 LYS F N 1
ATOM 8359 C CA . LYS E 4 336 ? 100.047 137.823 189.254 1.00 37.53 408 LYS F CA 1
ATOM 8360 C C . LYS E 4 336 ? 98.951 136.917 188.724 1.00 37.53 408 LYS F C 1
ATOM 8361 O O . LYS E 4 336 ? 98.003 136.598 189.448 1.00 37.53 408 LYS F O 1
ATOM 8367 N N . LEU E 4 337 ? 99.079 136.509 187.466 1.00 31.23 409 LEU F N 1
ATOM 8368 C CA . LEU E 4 337 ? 98.097 135.654 186.815 1.00 31.23 409 LEU F CA 1
ATOM 8369 C C . LEU E 4 337 ? 98.811 134.416 186.301 1.00 31.23 409 LEU F C 1
ATOM 8370 O O . LEU E 4 337 ? 99.696 134.519 185.447 1.00 31.23 409 LEU F O 1
ATOM 8375 N N . GLU E 4 338 ? 98.436 133.256 186.826 1.00 32.46 410 GLU F N 1
ATOM 8376 C CA . GLU E 4 338 ? 99.073 131.993 186.483 1.00 32.46 410 GLU F CA 1
ATOM 8377 C C . GLU E 4 338 ? 98.176 131.213 185.538 1.00 32.46 410 GLU F C 1
ATOM 8378 O O . GLU E 4 338 ? 96.968 131.106 185.770 1.00 32.46 410 GLU F O 1
ATOM 8384 N N . ARG E 4 339 ? 98.762 130.671 184.475 1.00 28.42 411 ARG F N 1
ATOM 8385 C CA . ARG E 4 339 ? 98.043 129.773 183.583 1.00 28.42 411 ARG F CA 1
ATOM 8386 C C . ARG E 4 339 ? 98.848 128.491 183.453 1.00 28.42 411 ARG F C 1
ATOM 8387 O O . ARG E 4 339 ? 100.017 128.523 183.054 1.00 28.42 411 ARG F O 1
ATOM 8395 N N . THR E 4 340 ? 98.219 127.372 183.792 1.00 32.92 412 THR F N 1
ATOM 8396 C CA . THR E 4 340 ? 98.895 126.095 183.959 1.00 32.92 412 THR F CA 1
ATOM 8397 C C . THR E 4 340 ? 98.647 125.198 182.756 1.00 32.92 412 THR F C 1
ATOM 8398 O O . THR E 4 340 ? 97.528 125.126 182.240 1.00 32.92 412 THR F O 1
ATOM 8402 N N . ILE E 4 341 ? 99.701 124.524 182.310 1.00 34.30 413 ILE F N 1
ATOM 8403 C CA . ILE E 4 341 ? 99.636 123.535 181.246 1.00 34.30 413 ILE F CA 1
ATOM 8404 C C . ILE E 4 341 ? 100.186 122.208 181.759 1.00 34.30 413 ILE F C 1
ATOM 8405 O O . ILE E 4 341 ? 101.233 122.164 182.418 1.00 34.30 413 ILE F O 1
ATOM 8410 N N . SER E 4 342 ? 99.437 121.137 181.508 1.00 45.46 414 SER F N 1
ATOM 8411 C CA . SER E 4 342 ? 99.795 119.798 181.948 1.00 45.46 414 SER F CA 1
ATOM 8412 C C . SER E 4 342 ? 99.024 118.796 181.104 1.00 45.46 414 SER F C 1
ATOM 8413 O O . SER E 4 342 ? 97.905 119.078 180.668 1.00 45.46 414 SER F O 1
ATOM 8416 N N . LYS E 4 343 ? 99.627 117.632 180.875 1.00 51.38 415 LYS F N 1
ATOM 8417 C CA . LYS E 4 343 ? 98.940 116.572 180.151 1.00 51.38 415 LYS F CA 1
ATOM 8418 C C . LYS E 4 343 ? 98.113 115.675 181.061 1.00 51.38 415 LYS F C 1
ATOM 8419 O O . LYS E 4 343 ? 97.422 114.782 180.560 1.00 51.38 415 LYS F O 1
ATOM 8425 N N . SER E 4 344 ? 98.166 115.890 182.371 1.00 56.93 416 SER F N 1
ATOM 8426 C CA . SER E 4 344 ? 97.401 115.085 183.317 1.00 56.93 416 SER F CA 1
ATOM 8427 C C . SER E 4 344 ? 96.126 115.804 183.748 1.00 56.93 416 SER F C 1
ATOM 8428 O O . SER E 4 344 ? 95.386 116.331 182.918 1.00 56.93 416 SER F O 1
ATOM 8431 N N . LEU F 3 24 ? 168.503 139.051 153.131 1.00 79.97 24 LEU G N 1
ATOM 8432 C CA . LEU F 3 24 ? 169.596 138.119 153.384 1.00 79.97 24 LEU G CA 1
ATOM 8433 C C . LEU F 3 24 ? 170.728 138.319 152.381 1.00 79.97 24 LEU G C 1
ATOM 8434 O O . LEU F 3 24 ? 170.520 138.238 151.169 1.00 79.97 24 LEU G O 1
ATOM 8439 N N . CYS F 3 25 ? 171.929 138.581 152.893 1.00 78.03 25 CYS G N 1
ATOM 8440 C CA . CYS F 3 25 ? 173.091 138.816 152.046 1.00 78.03 25 CYS G CA 1
ATOM 8441 C C . CYS F 3 25 ? 174.335 138.043 152.451 1.00 78.03 25 CYS G C 1
ATOM 8442 O O . CYS F 3 25 ? 175.273 137.975 151.649 1.00 78.03 25 CYS G O 1
ATOM 8445 N N . TYR F 3 26 ? 174.389 137.469 153.656 1.00 76.22 26 TYR G N 1
ATOM 8446 C CA . TYR F 3 26 ? 175.602 136.789 154.100 1.00 76.22 26 TYR G CA 1
ATOM 8447 C C . TYR F 3 26 ? 175.768 135.438 153.414 1.00 76.22 26 TYR G C 1
ATOM 8448 O O . TYR F 3 26 ? 176.870 135.083 152.977 1.00 76.22 26 TYR G O 1
ATOM 8457 N N . ILE F 3 27 ? 174.679 134.672 153.310 1.00 74.04 27 ILE G N 1
ATOM 8458 C CA . ILE F 3 27 ? 174.734 133.365 152.662 1.00 74.04 27 ILE G CA 1
ATOM 8459 C C . ILE F 3 27 ? 174.936 133.524 151.160 1.00 74.04 27 ILE G C 1
ATOM 8460 O O . ILE F 3 27 ? 175.724 132.794 150.540 1.00 74.04 27 ILE G O 1
ATOM 8465 N N . LEU F 3 28 ? 174.252 134.505 150.561 1.00 70.39 28 LEU G N 1
ATOM 8466 C CA . LEU F 3 28 ? 174.373 134.781 149.134 1.00 70.39 28 LEU G CA 1
ATOM 8467 C C . LEU F 3 28 ? 175.756 135.303 148.762 1.00 70.39 28 LEU G C 1
ATOM 8468 O O . LEU F 3 28 ? 176.163 135.165 147.606 1.00 70.39 28 LEU G O 1
ATOM 8473 N N . ASP F 3 29 ? 176.486 135.890 149.708 1.00 67.97 29 ASP G N 1
ATOM 8474 C CA . ASP F 3 29 ? 177.864 136.286 149.454 1.00 67.97 29 ASP G CA 1
ATOM 8475 C C . ASP F 3 29 ? 178.857 135.168 149.730 1.00 67.97 29 ASP G C 1
ATOM 8476 O O . ASP F 3 29 ? 179.866 135.063 149.024 1.00 67.97 29 ASP G O 1
ATOM 8481 N N . ALA F 3 30 ? 178.597 134.339 150.747 1.00 66.47 30 ALA G N 1
ATOM 8482 C CA . ALA F 3 30 ? 179.474 133.206 151.032 1.00 66.47 30 ALA G CA 1
ATOM 8483 C C . ALA F 3 30 ? 179.449 132.186 149.900 1.00 66.47 30 ALA G C 1
ATOM 8484 O O . ALA F 3 30 ? 180.494 131.622 149.540 1.00 66.47 30 ALA G O 1
ATOM 8486 N N . ILE F 3 31 ? 178.269 131.954 149.314 1.00 65.10 31 ILE G N 1
ATOM 8487 C CA . ILE F 3 31 ? 178.176 131.017 148.199 1.00 65.10 31 ILE G CA 1
ATOM 8488 C C . ILE F 3 31 ? 178.898 131.564 146.965 1.00 65.10 31 ILE G C 1
ATOM 8489 O O . ILE F 3 31 ? 179.485 130.795 146.197 1.00 65.10 31 ILE G O 1
ATOM 8494 N N . LEU F 3 32 ? 178.956 132.889 146.796 1.00 62.19 32 LEU G N 1
ATOM 8495 C CA . LEU F 3 32 ? 179.695 133.437 145.666 1.00 62.19 32 LEU G CA 1
ATOM 8496 C C . LEU F 3 32 ? 181.194 133.515 145.927 1.00 62.19 32 LEU G C 1
ATOM 8497 O O . LEU F 3 32 ? 181.975 133.436 144.977 1.00 62.19 32 LEU G O 1
ATOM 8502 N N . PHE F 3 33 ? 181.625 133.655 147.185 1.00 65.25 33 PHE G N 1
ATOM 8503 C CA . PHE F 3 33 ? 183.045 133.456 147.480 1.00 65.25 33 PHE G CA 1
ATOM 8504 C C . PHE F 3 33 ? 183.482 132.020 147.227 1.00 65.25 33 PHE G C 1
ATOM 8505 O O . PHE F 3 33 ? 184.586 131.791 146.727 1.00 65.25 33 PHE G O 1
ATOM 8513 N N . LEU F 3 34 ? 182.636 131.039 147.559 1.00 62.95 34 LEU G N 1
ATOM 8514 C CA . LEU F 3 34 ? 182.954 129.655 147.200 1.00 62.95 34 LEU G CA 1
ATOM 8515 C C . LEU F 3 34 ? 182.958 129.460 145.684 1.00 62.95 34 LEU G C 1
ATOM 8516 O O . LEU F 3 34 ? 183.844 128.792 145.134 1.00 62.95 34 LEU G O 1
ATOM 8521 N N . TYR F 3 35 ? 181.994 130.073 144.995 1.00 60.79 35 TYR G N 1
ATOM 8522 C CA . TYR F 3 35 ? 181.880 130.008 143.544 1.00 60.79 35 TYR G CA 1
ATOM 8523 C C . TYR F 3 35 ? 183.009 130.751 142.835 1.00 60.79 35 TYR G C 1
ATOM 8524 O O . TYR F 3 35 ? 183.279 130.470 141.665 1.00 60.79 35 TYR G O 1
ATOM 8533 N N . GLY F 3 36 ? 183.672 131.683 143.515 1.00 58.49 36 GLY G N 1
ATOM 8534 C CA . GLY F 3 36 ? 184.845 132.344 142.980 1.00 58.49 36 GLY G CA 1
ATOM 8535 C C . GLY F 3 36 ? 186.136 131.631 143.325 1.00 58.49 36 GLY G C 1
ATOM 8536 O O . GLY F 3 36 ? 187.097 131.679 142.554 1.00 58.49 36 GLY G O 1
ATOM 8537 N N . ILE F 3 37 ? 186.168 130.963 144.483 1.00 61.51 37 ILE G N 1
ATOM 8538 C CA . ILE F 3 37 ? 187.288 130.095 144.844 1.00 61.51 37 ILE G CA 1
ATOM 8539 C C . ILE F 3 37 ? 187.382 128.919 143.880 1.00 61.51 37 ILE G C 1
ATOM 8540 O O . ILE F 3 37 ? 188.487 128.501 143.501 1.00 61.51 37 ILE G O 1
ATOM 8545 N N . VAL F 3 38 ? 186.229 128.405 143.433 1.00 60.04 38 VAL G N 1
ATOM 8546 C CA . VAL F 3 38 ? 186.193 127.335 142.433 1.00 60.04 38 VAL G CA 1
ATOM 8547 C C . VAL F 3 38 ? 186.843 127.792 141.127 1.00 60.04 38 VAL G C 1
ATOM 8548 O O . VAL F 3 38 ? 187.699 127.098 140.560 1.00 60.04 38 VAL G O 1
ATOM 8552 N N . LEU F 3 39 ? 186.492 128.993 140.664 1.00 59.77 39 LEU G N 1
ATOM 8553 C CA . LEU F 3 39 ? 187.061 129.489 139.416 1.00 59.77 39 LEU G CA 1
ATOM 8554 C C . LEU F 3 39 ? 188.512 129.921 139.582 1.00 59.77 39 LEU G C 1
ATOM 8555 O O . LEU F 3 39 ? 189.280 129.863 138.619 1.00 59.77 39 LEU G O 1
ATOM 8560 N N . THR F 3 40 ? 188.910 130.334 140.786 1.00 60.23 40 THR G N 1
ATOM 8561 C CA . THR F 3 40 ? 190.318 130.614 141.050 1.00 60.23 40 THR G CA 1
ATOM 8562 C C . THR F 3 40 ? 191.154 129.341 140.997 1.00 60.23 40 THR G C 1
ATOM 8563 O O . THR F 3 40 ? 192.264 129.342 140.449 1.00 60.23 40 THR G O 1
ATOM 8567 N N . LEU F 3 41 ? 190.630 128.246 141.556 1.00 63.89 41 LEU G N 1
ATOM 8568 C CA . LEU F 3 41 ? 191.311 126.959 141.467 1.00 63.89 41 LEU G CA 1
ATOM 8569 C C . LEU F 3 41 ? 191.375 126.467 140.027 1.00 63.89 41 LEU G C 1
ATOM 8570 O O . LEU F 3 41 ? 192.390 125.902 139.607 1.00 63.89 41 LEU G O 1
ATOM 8575 N N . LEU F 3 42 ? 190.309 126.690 139.254 1.00 64.83 42 LEU G N 1
ATOM 8576 C CA . LEU F 3 42 ? 190.321 126.314 137.842 1.00 64.83 42 LEU G CA 1
ATOM 8577 C C . LEU F 3 42 ? 191.312 127.157 137.039 1.00 64.83 42 LEU G C 1
ATOM 8578 O O . LEU F 3 42 ? 191.987 126.641 136.139 1.00 64.83 42 LEU G O 1
ATOM 8583 N N . TYR F 3 43 ? 191.418 128.452 137.355 1.00 64.92 43 TYR G N 1
ATOM 8584 C CA . TYR F 3 43 ? 192.388 129.316 136.688 1.00 64.92 43 TYR G CA 1
ATOM 8585 C C . TYR F 3 43 ? 193.816 128.920 137.035 1.00 64.92 43 TYR G C 1
ATOM 8586 O O . TYR F 3 43 ? 194.694 128.927 136.166 1.00 64.92 43 TYR G O 1
ATOM 8595 N N . CYS F 3 44 ? 194.067 128.566 138.299 1.00 70.21 44 CYS G N 1
ATOM 8596 C CA . CYS F 3 44 ? 195.397 128.107 138.684 1.00 70.21 44 CYS G CA 1
ATOM 8597 C C . CYS F 3 44 ? 195.709 126.732 138.104 1.00 70.21 44 CYS G C 1
ATOM 8598 O O . CYS F 3 44 ? 196.880 126.410 137.878 1.00 70.21 44 CYS G O 1
ATOM 8601 N N . ARG F 3 45 ? 194.683 125.911 137.863 1.00 73.43 45 ARG G N 1
ATOM 8602 C CA . ARG F 3 45 ? 194.900 124.637 137.187 1.00 73.43 45 ARG G CA 1
ATOM 8603 C C . ARG F 3 45 ? 195.230 124.840 135.715 1.00 73.43 45 ARG G C 1
ATOM 8604 O O . ARG F 3 45 ? 196.069 124.124 135.158 1.00 73.43 45 ARG G O 1
ATOM 8612 N N . LEU F 3 46 ? 194.570 125.796 135.061 1.00 73.47 46 LEU G N 1
ATOM 8613 C CA . LEU F 3 46 ? 194.867 126.043 133.655 1.00 73.47 46 LEU G CA 1
ATOM 8614 C C . LEU F 3 46 ? 196.179 126.791 133.456 1.00 73.47 46 LEU G C 1
ATOM 8615 O O . LEU F 3 46 ? 196.822 126.615 132.418 1.00 73.47 46 LEU G O 1
ATOM 8620 N N . LYS F 3 47 ? 196.585 127.621 134.424 1.00 75.66 47 LYS G N 1
ATOM 8621 C CA . LYS F 3 47 ? 197.800 128.420 134.276 1.00 75.66 47 LYS G CA 1
ATOM 8622 C C . LYS F 3 47 ? 199.050 127.547 134.229 1.00 75.66 47 LYS G C 1
ATOM 8623 O O . LYS F 3 47 ? 199.940 127.777 133.398 1.00 75.66 47 LYS G O 1
ATOM 8629 N N . ILE F 3 48 ? 199.126 126.530 135.093 1.00 77.97 48 ILE G N 1
ATOM 8630 C CA . ILE F 3 48 ? 200.286 125.644 135.084 1.00 77.97 48 ILE G CA 1
ATOM 8631 C C . ILE F 3 48 ? 200.307 124.782 133.826 1.00 77.97 48 ILE G C 1
ATOM 8632 O O . ILE F 3 48 ? 201.382 124.487 133.295 1.00 77.97 48 ILE G O 1
ATOM 8637 N N . GLN F 3 49 ? 199.137 124.394 133.309 1.00 77.55 49 GLN G N 1
ATOM 8638 C CA . GLN F 3 49 ? 199.094 123.614 132.074 1.00 77.55 49 GLN G CA 1
ATOM 8639 C C . GLN F 3 49 ? 199.517 124.447 130.866 1.00 77.55 49 GLN G C 1
ATOM 8640 O O . GLN F 3 49 ? 200.251 123.957 129.997 1.00 77.55 49 GLN G O 1
ATOM 8646 N N . VAL F 3 50 ? 199.079 125.710 130.804 1.00 77.97 50 VAL G N 1
ATOM 8647 C CA . VAL F 3 50 ? 199.499 126.597 129.720 1.00 77.97 50 VAL G CA 1
ATOM 8648 C C . VAL F 3 50 ? 200.993 126.898 129.812 1.00 77.97 50 VAL G C 1
ATOM 8649 O O . VAL F 3 50 ? 201.698 126.898 128.796 1.00 77.97 50 VAL G O 1
ATOM 8653 N N . ARG F 3 51 ? 201.516 127.105 131.027 1.00 82.38 51 ARG G N 1
ATOM 8654 C CA . ARG F 3 51 ? 202.948 127.375 131.147 1.00 82.38 51 ARG G CA 1
ATOM 8655 C C . ARG F 3 51 ? 203.788 126.119 130.909 1.00 82.38 51 ARG G C 1
ATOM 8656 O O . ARG F 3 51 ? 204.935 126.223 130.459 1.00 82.38 51 ARG G O 1
ATOM 8664 N N . LYS F 3 52 ? 203.227 124.928 131.149 1.00 80.36 52 LYS G N 1
ATOM 8665 C CA . LYS F 3 52 ? 203.947 123.698 130.842 1.00 80.36 52 LYS G CA 1
ATOM 8666 C C . LYS F 3 52 ? 203.954 123.424 129.344 1.00 80.36 52 LYS G C 1
ATOM 8667 O O . LYS F 3 52 ? 204.941 122.908 128.807 1.00 80.36 52 LYS G O 1
ATOM 8673 N N . ALA F 3 53 ? 202.856 123.751 128.656 1.00 80.37 53 ALA G N 1
ATOM 8674 C CA . ALA F 3 53 ? 202.851 123.670 127.199 1.00 80.37 53 ALA G CA 1
ATOM 8675 C C . ALA F 3 53 ? 203.752 124.731 126.579 1.00 80.37 53 ALA G C 1
ATOM 8676 O O . ALA F 3 53 ? 204.327 124.505 125.508 1.00 80.37 53 ALA G O 1
ATOM 8678 N N . ASP F 3 54 ? 203.878 125.891 127.229 1.00 84.19 54 ASP G N 1
ATOM 8679 C CA . ASP F 3 54 ? 204.789 126.925 126.754 1.00 84.19 54 ASP G CA 1
ATOM 8680 C C . ASP F 3 54 ? 206.244 126.534 126.969 1.00 84.19 54 ASP G C 1
ATOM 8681 O O . ASP F 3 54 ? 207.108 126.908 126.167 1.00 84.19 54 ASP G O 1
ATOM 8686 N N . ILE F 3 55 ? 206.536 125.806 128.050 1.00 83.23 55 ILE G N 1
ATOM 8687 C CA . ILE F 3 55 ? 207.881 125.271 128.250 1.00 83.23 55 ILE G CA 1
ATOM 8688 C C . ILE F 3 55 ? 208.187 124.206 127.202 1.00 83.23 55 ILE G C 1
ATOM 8689 O O . ILE F 3 55 ? 209.236 124.236 126.546 1.00 83.23 55 ILE G O 1
ATOM 8694 N N . ALA F 3 56 ? 207.260 123.269 127.002 1.00 82.11 56 ALA G N 1
ATOM 8695 C CA . ALA F 3 56 ? 207.420 122.219 125.996 1.00 82.11 56 ALA G CA 1
ATOM 8696 C C . ALA F 3 56 ? 206.852 122.702 124.660 1.00 82.11 56 ALA G C 1
ATOM 8697 O O . ALA F 3 56 ? 205.777 122.288 124.216 1.00 82.11 56 ALA G O 1
ATOM 8699 N N . SER F 3 57 ? 207.618 123.598 124.031 1.00 79.21 57 SER G N 1
ATOM 8700 C CA . SER F 3 57 ? 207.317 124.226 122.735 1.00 79.21 57 SER G CA 1
ATOM 8701 C C . SER F 3 57 ? 205.955 124.919 122.694 1.00 79.21 57 SER G C 1
ATOM 8702 O O . SER F 3 57 ? 205.419 125.190 121.619 1.00 79.21 57 SER G O 1
#

Secondary structure (DSSP, 8-state):
------EESS--SEEETT--EEEESS--S---TT-EEEEESSSB-S--SSEEEESS--GGG-EEEEEEETTS-PPPPEEEEEE--SEEEEES-SEEETT--EEEEEEETTSPPPEEEEEEETTEEEEEESS---EEE-S--GGG-EEEEEEEE-SS-EEEPPPEEEEEESS---S-GGGGGHHHHHHHTHHHHHHHHHHHHHHHHHTHHHH-/-HHHHHSSHHHHHHHHHHHHHHHHHHHHHHHHH--GGGS-TTTTHHHHTTHHHHHHHHHHHHHHHHHHHHHH--TTTTTTHHHHHHHHHHHHHHHHHHHHHHHHHHHHHHTT-SSTTSSHHHHHHHHHHHHHHHHHHHHHHHHHHHHHHHHHHHHTT-/-HHHHHHHHHHHHHHHHHHHHHHHHHHHHHHHHHHH-/-PPPPPEEEEEE----TT-SS-EEEEEEEEEEEETT--EEEEEETTEE--TT-PEEEEEEEETTEEEEEEEEEEEHHHHHTTPPEEEEEEETTEEEEEEEB-------PPPEEEEEPPPHHHHHTSS--EEEEEEEEES-STT-EEEEE-SS-------EEEEEE-TTS-EEEEEEEE--HHHHHHT--EEEEEE-TT-SS-EEEEE-SPPS--BPPEEEEEPPPTT--SSEEEEEEEEEEEBSS-EEEEEEETTEEPPTTSEEEPPPEEESSSS-EEEEEEEEEEEHHHHTTT-EEEEEEEETTSSTT--B--EEES--/---EEEEEE--B-TTS---EEEEEEEEEEEETT-EEEEEEESS-B-S------EEEEEETTEEEEEEEEEEESHHHHTT--EEEEEEETTEEEEEEE-PPPPSSGGG-EEEEEPPPHHIIIIIS--EEEEEEEEES-STT-EEEEE-SS-S--PPPEEEEEE-TTS-EEEEEEEE--HHHHHHT--EEEEEE-TT-SS-EEEEE-SPPS--BPPEEEEEPPPSS--SSEEEEEEEEEEEBSS--EEEEBSSS-BPPTTSEEEPPPEE-SSSS--EEEEEEEEEEHHHHTSS-EEEEEEE-TTSPTTTEEEEEEE--/--HHHHHHHHHHHHHHHHHHHHHHHHHHHHHH--

B-factor: mean 39.93, std 19.34, range [11.28, 91.64]

Foldseek 3Di:
DEAKAKAKVVLWLEAEFFDKIKIAINDDPDFAAQFKFKAFPNHTDPGGTRIDIDRGDDQVRFAWIWIAGHVHHIHDIRTRGHDHDQKAWTKSDQEAEAQAKIKIWIDGDDPFWWAQKFKDFQNHTDDTGGGTDIDMGGRDDQVPFGFIWMWTATVHRIDTHGTGTRGYYNDDDPPPCCVVVVVVVVVVVVVVVVVVVVVVVVVVVVVVVVVD/DLVVCLVCQLVLLVLLQVLLVVLLVVQVCCVPVDPPVVEDCLLVLCPNVPLSPVLSVLSNVLSVLSNVCSVPVDPVSQVVSLVSLVVNLVSLVVLLVSLVSNLVVLVVVCVPPPDCVPDCHSVVSVVSNVVSVVSNVSSVSNNVSSVSSNCSSVVVVD/DVVVVVVVVVVVVVVVVVVVVVVVVVVVVVVVVVVVD/DDAWAWDKDKDKDDDDPVDDPQKIKIKIKTWFAFPPFKDKWKDWFNHTDDPFCWDKAWDADDPRTGMIMIIGIDGNVSQVVQTKMKIWIAGPNDTDIDIDGPDDDDDQDDKDKDWAWFALCCQQPVQWTKIKIKIKQALDPPQKDKDKDKDPDDPWDDWDKDWDQIPSNMIMIIIITTDGNVCQLVWIKMKIWIDGPPDPGTDMDIDGFDDDDFDAWDKDKDWFDPPDPDFKGKIKIKTWFGPDQRKDKWKAWQNHTDDPVQKDKDRWDFDPPVNTGTIMMIMGMGTPVSQVPWIKMKIWMADSRDDPSRIDIDIDTDVD/DDWDWEKDKADDDVVDPDFKIKIKIKTWFAFPPFKDKAKDWLPDHDPVFPWDFAWDDDDPRTGITMIIGIDGPVSQVVFIKMKMWMQGPNDIDMYIDGHDADLQFVNWHWDWAWFFLCCQQPVQWTKIKIKTKQAQDDPQKDKDKDKDDDPDAADWDWDWDQDPVRIIIIITIGTDGNVCLLVWMKMWIWIDGPPDPGTNTDIDTNDDADFWAWDKDKDFFDPVDPDFKGKIKIKTWFGPDQRKDKWKAWQNHTDDPVQKDKDRWDWDDDDRTMTMMMIMGMGTNVSQPPQTKMKIKMADPNDDPSRIDIDIDGPD/DPPVVVVVVVVVVVVVVVVVVVVVVVVVVVVVVD

Sequence (1077 aa):
TQKSVVSLDPPWIRILTGDKVTLICNGNNSSQMNSTKWIHNDSISNVKSSHWVIVSATIQDSGKYICQKQGFYKSKPVYLNVMQEWLLLQSSADVVLDNGSFDIRCRSWKKWKVHKVIYYKDDIAFKYSYDSNNISIRKATFNDSGSYHCTGYLNKVECKSDKFSIAVVKDYTIEYRWLQLIFPSLAVILFAVDTGLWFSTHKQFESILKIQWQSFLKKELEFLGVTQVLVGLICLCFGTVVCSTLQTSDFDDEVLLLYRAGYPFWGAVLFVLSGFLSIMSERKNTLYLVRGSLGANIVSSIAAGLGIAILILNLSNNSAYMNYCKDITEDDGCFVTSFITELVLMLLFLTILAFCSAVLLIIYRIGQEFPQLCYILDAILFLYGIVLTLLYCRLKIQVRKADIASRVNITKPTVDLLHSSCDPNAFHSTIQLYCFVYGHIQNDVSIHWLMDDRKIYETHAQNVLIKEEGKLASTYSRLNITQQQWMSESTFTCKVTSQGENYWAHTRRCSDDEPRGVITYLIPPSPLDLYENGTPKLTCLVLDLESEENITVTWVRERKKSIGSASQRSTKHHNATTSITSILPVDAKDWIEGEGYQCRVDHPHFPKPIVRSITKAPGKRSAPEVYVFLPPEEEEKDKRTLTCLIQNFFPEDISVQWLQDSKLIPKSQHSTTTPLKYNGSNQRFFIFSRLEVTKALWTQTKQFTCRVIHEALREPRKLERTISKSLTKPTVDLLHSSCDPNAFHSTIQLYCFVYGHIQNDVSIHWLMDDRKIYETHAQNVLIKEEGKLASTYSRLNITQQQWMSESTFTCKVTSQGENYWAHTRRCSDDEPRGVITYLIPPSPLDLYENGTPKLTCLVLDLESEENITVTWVRERKKSIGSASQRSTKHHNATTSITSILPVDAKDWIEGEGYQCRVDHPHFPKPIVRSITKAPGKRSAPEVYVFLPPEEEEKDKRTLTCLIQNFFPEDISVQWLQDSKLIPKSQHSTTTPLKYNGSNQRFFIFSRLEVTKALWTQTKQFTCRVIHEALREPRKLERTISKSLCYILDAILFLYGIVLTLLYCRLKIQVRKADIAS

Organism: Rattus norvegicus (NCBI:txid10116)

Solvent-accessible surface area: 52053 Å² total; per-residue (Å²): 93,93,24,3,83,8,44,16,98,35,69,20,25,12,2,0,23,27,13,115,0,14,0,10,0,43,44,120,151,62,78,88,141,105,17,6,72,0,0,29,84,52,64,103,20,133,42,99,24,7,30,33,68,15,108,62,2,59,78,134,36,21,22,29,1,0,0,30,40,151,66,54,22,7,3,84,22,31,112,4,65,5,35,60,15,37,3,0,0,1,0,29,22,65,44,7,65,67,121,18,66,3,39,0,54,0,51,0,20,108,172,67,142,4,52,24,0,18,0,44,55,78,88,122,11,64,76,4,3,46,64,34,64,83,15,47,22,150,142,1,64,165,114,27,25,11,31,2,4,0,14,1,78,12,22,123,19,102,20,126,3,72,90,29,75,0,37,2,42,165,70,72,93,1,104,23,97,120,0,13,106,24,4,7,48,16,0,71,89,11,0,41,58,0,47,37,31,69,131,41,0,59,108,22,9,117,39,29,104,139,117,173,179,64,90,159,24,72,143,33,2,1,34,13,0,28,4,0,31,23,0,0,91,10,0,80,37,1,0,70,21,4,66,84,44,8,76,24,18,17,8,1,58,59,1,1,41,3,38,116,40,15,0,2,68,82,0,2,86,40,0,43,78,0,0,102,46,1,25,71,0,13,116,145,99,49,151,190,53,17,142,37,1,4,23,8,0,73,62,0,13,106,4,0,30,104,0,40,51,26,0,88,103,0,34,67,35,0,66,43,6,52,121,93,17,205,72,27,21,58,7,26,8,0,0,0,2,15,0,2,27,30,0,0,92,19,0,20,72,1,0,81,50,0,70,65,2,0,55,67,0,26,77,29,10,65,20,104,107,196,111,87,113,0,33,102,56,8,21,90,0,3,66,53,0,0,60,4,1,16,59,0,18,75,0,42,11,73,4,48,47,46,6,109,86,76,202,192,132,84,59,156,11,81,25,36,11,1,1,25,16,19,77,40,113,23,34,110,20,31,0,45,0,25,0,2,0,45,18,2,48,47,157,57,39,42,20,95,7,7,18,53,51,142,96,42,146,69,41,130,40,91,67,53,104,10,50,110,104,72,181,76,4,5,9,33,3,89,0,81,6,66,28,81,66,4,17,64,55,12,0,0,0,0,21,0,38,0,51,75,75,73,20,103,9,28,0,44,12,2,13,104,144,76,70,103,10,18,28,3,113,22,68,47,6,48,10,48,40,9,28,62,90,52,75,2,82,0,25,0,44,0,39,25,6,120,60,79,123,86,15,78,21,65,16,51,30,128,141,114,193,88,77,34,104,41,59,81,146,46,45,124,39,36,28,13,16,8,3,0,12,2,37,2,50,16,87,12,107,10,10,33,111,22,2,14,3,35,0,80,0,56,33,103,129,23,15,67,40,16,45,79,83,29,62,48,33,118,49,148,50,12,47,2,37,1,13,26,19,92,15,20,180,127,10,157,88,109,64,22,0,0,1,0,0,0,2,35,0,16,2,79,55,28,7,7,6,0,6,39,72,79,147,107,7,80,147,108,98,15,29,50,2,63,45,49,95,31,64,67,102,80,59,50,12,0,2,0,0,4,2,24,7,66,91,59,49,19,57,101,102,42,48,2,9,0,46,0,0,0,11,26,15,222,128,90,27,78,48,63,76,104,8,16,102,84,185,82,161,10,83,28,53,13,2,4,17,6,14,33,27,68,55,211,34,79,59,0,39,0,13,0,2,0,62,23,4,53,67,137,56,42,46,11,87,2,35,18,80,121,159,141,41,164,157,42,168,39,108,70,57,121,13,63,101,111,67,169,68,8,10,8,20,0,71,6,99,7,73,56,124,62,4,29,68,39,9,52,1,1,0,64,0,44,1,83,69,114,56,34,124,8,122,6,34,28,6,22,64,27,52,6,58,3,0,35,4,112,23,69,42,5,51,8,30,26,10,33,73,80,46,83,1,78,0,26,0,48,0,41,24,3,60,53,75,106,108,16,78,20,66,23,44,39,80,115,104,207,80,73,37,101,45,72,87,136,55,45,134,72,155,33,3,6,10,2,0,9,0,46,3,63,19,70,16,148,9,8,62,115,22,0,0,4,1,0,53,0,51,32,96,108,16,105,95,48,1,33,21,15,30,43,46,34,113,49,133,62,7,46,6,52,0,10,32,14,102,10,19,176,136,6,126,95,99,76,25,0,0,0,0,0,0,8,55,0,28,3,80,53,32,9,10,10,0,5,17,83,94,120,90,3,80,127,114,87,14,30,54,4,74,31,41,116,43,117,24,44,74,24,33,7,1,2,0,0,7,0,41,5,62,91,69,49,15,69,112,126,24,62,1,9,0,44,0,0,0,18,13,14,207,139,85,44,70,40,55,76,78,9,46,94,132,206,41,109,131,83,0,54,98,12,57,110,75,0,86,77,2,37,119,40,22,68,133,2,57,81,46,14,136,130,43,105,128,76,136

InterPro domains:
  IPR003599 Immunoglobulin domain subtype [SM00409] (34-107)
  IPR003599 Immunoglobulin domain subtype [SM00409] (115-193)
  IPR007110 Immunoglobulin-like domain [PS50835] (42-103)
  IPR013783 Immunoglobulin-like fold [G3DSA:2.60.40.10] (23-109)
  IPR013783 Immunoglobulin-like fold [G3DSA:2.60.40.10] (110-193)
  IPR036179 Immunoglobulin-like domain superfamily [SSF48726] (27-106)
  IPR036179 Immunoglobulin-like domain superfamily [SSF48726] (110-192)
  IPR050488 Immunoglobulin Fc region receptor [PTHR11481] (23-192)

GO terms:
  GO:0006955 immune response (P, TAS)
  GO:0019768 high-affinity IgE receptor activity (F, TAS)
  GO:0019863 IgE binding (F, TAS)

Radius of gyration: 44.99 Å; Cα contacts (8 Å, |Δi|>4): 2335; chains: 6; bounding box: 132×84×93 Å